Protein AF-0000000076599017 (afdb_homodimer)

Radius of gyration: 31.08 Å; Cα contacts (8 Å, |Δi|>4): 1379; chains: 2; bounding box: 68×97×93 Å

Foldseek 3Di:
DPQAFLQVLQVVLCVLLVHALQRLQVQQQVVQVVVVDVVGDNRHSVNSCCVTRVVDADDPSSLVSSQVVSCVSNVHGGASVSNRRPPCVVLPPVLPPDLLAADLALVVLLVSLLSLLVCVVVVNADDDLDDPVRLVRLLCCLQPRDADDQPPDVDDPVQQPLLVVLQVVLVVLVVVCQAFNLVVSLNVLSVCCNVPLSVVLPDDDRRLNNLSSLLSSLSSLQSNLRSCLQQSSRVSSSSSLSSSSNSCSNSVNLLSNLSSLQSVLVSCQLVPVLVSNLVSLVSSCVSQVPPAALLSNLSSLLSNLLSCLLVLNNPVSVVSLVVSVVSLVPGDVVPHDPVSNLRDPLNSLLSVLSSCLSNLNLVSNLVSLVVRLPPDHLQSNLLSLLSNLSSCVSVVNNVSNLVSNVSSLVSSVNHNGPSSVVSSQVSLVSCCVVPVPDPSSVVSVVVCCVSPVPDDHDRRD/DPQAFLQVLQVVLCVLLVHALQRLQVQQQVVQVVVVPVVGDNRHSVNSCCVTRVVDADDPSSLVSSQVVSCVSNVHGGASVSNRRPPVVVLPPVLPPDLLAADLALVVLLVSLLSLLVCVVVVNADDDLDDPVRLVRLLCCLQPRDADDQPPDVDDPVQQPLLVVLQVVLVVLVVVCQAFNLVVSLNVLSVCCNPPLSVVLPDDDRRLNNLSSLLSSLSSLQSNLRSCLQQSSRVSSSSSLSSSSNSCVNSVNLLSNLSSLQSVLVSCQLVPVLVSNLVSLVSSCVSQVPPAALLSNLSSLLSNLLSCLLVLNPPVSVVSLVVSVVSLVPGDVVPHDPVSNLRDPLNSLLSVLSSCLSNLNLVSNLVSLVVRLPPDHLQSNLLSLLSNLSSCVSVVNNVSNLVSNVSSLVSSVNHNGPSSVVSSQVSLVSCCVVPVPDPSSVVSVVVCCVSPVPDDHDRRD

Solvent-accessible surface area (backbone atoms only — not comparable to full-atom values): 46878 Å² total; per-residue (Å²): 126,84,79,60,59,60,13,54,40,38,48,50,53,28,59,74,43,70,47,49,49,54,52,50,20,51,50,38,32,52,50,26,54,73,69,61,43,86,74,51,61,86,54,44,39,67,56,46,47,31,33,25,45,71,51,46,76,70,53,69,72,53,40,52,37,50,21,50,56,48,12,66,61,58,74,40,88,46,48,63,59,56,44,45,54,87,81,48,66,46,81,54,68,77,48,60,84,51,31,65,36,55,46,94,44,60,68,56,23,53,52,40,50,51,46,51,46,53,29,54,76,69,67,50,80,68,79,57,61,68,67,72,88,30,50,66,54,36,52,52,48,64,74,68,56,77,61,74,86,73,68,81,50,86,67,69,80,86,48,51,42,58,33,50,51,49,42,54,51,45,51,49,50,49,55,47,27,62,59,30,21,16,50,63,42,38,64,59,51,43,49,46,42,63,68,44,48,51,55,58,69,70,50,91,60,57,49,64,40,43,28,44,39,28,38,34,48,19,52,48,26,40,51,48,11,49,16,24,40,28,42,60,38,32,29,60,11,51,24,26,27,35,25,19,36,39,26,11,47,61,32,69,33,44,63,58,31,20,51,34,30,33,49,51,11,51,50,27,34,75,72,66,39,29,68,58,5,34,52,26,10,50,47,16,45,64,60,20,71,91,70,54,47,34,55,57,47,22,54,29,32,47,42,27,20,41,15,30,11,68,69,62,38,57,67,62,18,50,53,35,47,51,51,22,52,58,36,41,72,66,45,54,79,91,74,51,64,76,88,56,67,75,66,44,72,40,48,50,26,45,52,46,16,51,25,26,40,58,59,70,35,26,70,61,12,40,54,26,30,68,70,19,43,71,89,49,56,49,41,60,30,19,54,43,25,40,52,35,12,46,17,26,44,75,64,71,33,58,68,58,14,52,51,30,39,51,51,17,58,64,45,34,67,62,48,30,37,43,49,57,50,47,54,52,50,53,43,49,52,52,45,37,72,76,35,57,82,40,67,67,49,53,52,49,51,53,48,48,41,67,78,37,70,83,60,85,73,86,73,70,126,126,83,79,60,58,60,13,54,40,38,50,50,50,28,58,72,43,69,45,48,47,55,53,49,19,51,50,39,31,50,50,26,53,73,66,61,42,86,75,52,60,87,54,45,38,67,55,46,46,31,32,26,43,70,52,47,76,71,54,69,72,53,39,54,38,52,19,50,56,48,12,65,61,58,75,40,91,47,45,64,61,56,43,47,54,87,82,51,63,46,83,53,65,78,48,61,84,50,31,66,37,56,45,93,44,61,68,56,22,53,51,39,51,51,47,51,45,53,29,54,76,70,67,51,77,68,80,57,62,67,67,72,88,31,50,66,54,37,53,51,47,63,71,69,56,76,62,75,84,74,66,81,49,85,71,67,81,86,48,51,42,57,32,50,52,51,43,53,52,46,52,50,50,50,54,47,27,64,59,29,21,16,52,64,44,38,64,59,51,44,50,46,41,64,68,46,49,52,54,57,69,70,49,91,59,56,50,64,41,42,27,44,37,28,37,32,50,18,51,47,25,40,51,48,11,51,15,25,41,28,43,61,37,34,32,60,12,52,24,26,26,35,25,20,36,39,27,11,47,62,32,68,34,44,63,59,32,21,51,34,30,34,49,50,12,52,52,29,36,74,73,65,39,29,69,59,4,33,51,26,10,51,47,18,47,65,60,19,70,90,70,54,47,35,55,58,46,22,53,28,34,49,43,27,19,41,14,29,10,70,68,62,37,55,68,63,18,50,54,35,47,51,52,22,51,58,35,40,71,66,44,53,80,90,74,49,64,78,89,54,67,75,66,45,72,41,49,50,27,44,52,48,16,50,27,26,40,58,58,70,35,27,71,61,12,40,52,26,30,68,71,17,42,72,90,48,56,50,43,60,30,20,54,43,25,40,52,35,12,48,18,27,43,74,64,71,33,58,67,60,14,51,51,29,39,51,50,17,60,64,45,34,67,61,47,30,36,43,51,59,49,46,54,52,48,54,43,50,51,51,46,36,74,76,36,57,84,40,68,67,50,54,51,48,51,52,50,51,42,67,77,36,69,83,60,85,73,86,76,69,126

Organism: Saccharopolyspora spinosa (NCBI:txid60894)

Structure (mmCIF, N/CA/C/O backbone):
data_AF-0000000076599017-model_v1
#
loop_
_entity.id
_entity.type
_entity.pdbx_description
1 polymer 'Transcriptional regulator'
#
loop_
_atom_site.group_PDB
_atom_site.id
_atom_site.type_symbol
_atom_site.label_atom_id
_atom_site.label_alt_id
_atom_site.label_comp_id
_atom_site.label_asym_id
_atom_site.label_entity_id
_atom_site.label_seq_id
_atom_site.pdbx_PDB_ins_code
_atom_site.Cartn_x
_atom_site.Cartn_y
_atom_site.Cartn_z
_atom_site.occupancy
_atom_site.B_iso_or_equiv
_atom_site.auth_seq_id
_atom_site.auth_comp_id
_atom_site.auth_asym_id
_atom_site.auth_atom_id
_atom_site.pdbx_PDB_model_num
ATOM 1 N N . MET A 1 1 ? 7.078 10.117 61.656 1 27.08 1 MET A N 1
ATOM 2 C CA . MET A 1 1 ? 7.625 9.055 60.812 1 27.08 1 MET A CA 1
ATOM 3 C C . MET A 1 1 ? 7.281 9.297 59.344 1 27.08 1 MET A C 1
ATOM 5 O O . MET A 1 1 ? 6.109 9.43 59 1 27.08 1 MET A O 1
ATOM 9 N N . ALA A 1 2 ? 8.133 9.984 58.625 1 41.62 2 ALA A N 1
ATOM 10 C CA . ALA A 1 2 ? 7.91 10.359 57.25 1 41.62 2 ALA A CA 1
ATOM 11 C C . ALA A 1 2 ? 7.387 9.18 56.438 1 41.62 2 ALA A C 1
ATOM 13 O O . ALA A 1 2 ? 7.961 8.086 56.469 1 41.62 2 ALA A O 1
ATOM 14 N N . GLU A 1 3 ? 6.098 8.953 56.219 1 47.66 3 GLU A N 1
ATOM 15 C CA . GLU A 1 3 ? 5.457 7.883 55.469 1 47.66 3 GLU A CA 1
ATOM 16 C C . GLU A 1 3 ? 6.195 7.613 54.156 1 47.66 3 GLU A C 1
ATOM 18 O O . GLU A 1 3 ? 6.406 8.523 53.375 1 47.66 3 GLU A O 1
ATOM 23 N N . THR A 1 4 ? 7.125 6.777 54.094 1 58.91 4 THR A N 1
ATOM 24 C CA . THR A 1 4 ? 8.016 6.355 53.031 1 58.91 4 THR A CA 1
ATOM 25 C C . THR A 1 4 ? 7.219 6.004 51.781 1 58.91 4 THR A C 1
ATOM 27 O O . THR A 1 4 ? 6.379 5.102 51.812 1 58.91 4 THR A O 1
ATOM 30 N N . VAL A 1 5 ? 6.961 6.973 50.938 1 67.25 5 VAL A N 1
ATOM 31 C CA . VAL A 1 5 ? 6.324 6.777 49.656 1 67.25 5 VAL A CA 1
ATOM 32 C C . VAL A 1 5 ? 7.27 6.012 48.719 1 67.25 5 VAL A C 1
ATOM 34 O O . VAL A 1 5 ? 8.352 6.5 48.375 1 67.25 5 VAL A O 1
ATOM 37 N N . LYS A 1 6 ? 7.02 4.727 48.531 1 75.12 6 LYS A N 1
ATOM 38 C CA . LYS A 1 6 ? 7.867 3.873 47.688 1 75.12 6 LYS A CA 1
ATOM 39 C C . LYS A 1 6 ? 7.625 4.133 46.219 1 75.12 6 LYS A C 1
ATOM 41 O O . LYS A 1 6 ? 8.508 3.91 45.375 1 75.12 6 LYS A O 1
ATOM 46 N N . ASN A 1 7 ? 6.488 4.555 45.844 1 81.38 7 ASN A N 1
ATOM 47 C CA . ASN A 1 7 ? 6.195 4.953 44.469 1 81.38 7 ASN A CA 1
ATOM 48 C C . ASN A 1 7 ? 5.766 6.418 44.406 1 81.38 7 ASN A C 1
ATOM 50 O O . ASN A 1 7 ? 4.578 6.715 44.281 1 81.38 7 ASN A O 1
ATOM 54 N N . PRO A 1 8 ? 6.715 7.246 44.531 1 82.19 8 PRO A N 1
ATOM 55 C CA . PRO A 1 8 ? 6.406 8.68 44.531 1 82.19 8 PRO A CA 1
ATOM 56 C C . PRO A 1 8 ? 5.832 9.156 43.188 1 82.19 8 PRO A C 1
ATOM 58 O O . PRO A 1 8 ? 5.117 10.164 43.156 1 82.19 8 PRO A O 1
ATOM 61 N N . HIS A 1 9 ? 6.102 8.438 42.219 1 84.81 9 HIS A N 1
ATOM 62 C CA . HIS A 1 9 ? 5.625 8.836 40.906 1 84.81 9 HIS A CA 1
ATOM 63 C C . HIS A 1 9 ? 4.109 8.695 40.781 1 84.81 9 HIS A C 1
ATOM 65 O O . HIS A 1 9 ? 3.428 9.625 40.344 1 84.81 9 HIS A O 1
ATOM 71 N N . LEU A 1 10 ? 3.652 7.648 41.219 1 88.56 10 LEU A N 1
ATOM 72 C CA . LEU A 1 10 ? 2.207 7.441 41.188 1 88.56 10 LEU A CA 1
ATOM 73 C C . LEU A 1 10 ? 1.502 8.43 42.125 1 88.56 10 LEU A C 1
ATOM 75 O O . LEU A 1 10 ? 0.464 8.992 41.781 1 88.56 10 LEU A O 1
ATOM 79 N N . LYS A 1 11 ? 2.084 8.641 43.219 1 86.31 11 LYS A N 1
ATOM 80 C CA . LYS A 1 11 ? 1.512 9.594 44.188 1 86.31 11 LYS A CA 1
ATOM 81 C C . LYS A 1 11 ? 1.454 11 43.594 1 86.31 11 LYS A C 1
ATOM 83 O O . LYS A 1 11 ? 0.442 11.695 43.719 1 86.31 11 LYS A O 1
ATOM 88 N N . ALA A 1 12 ? 2.477 11.352 42.875 1 84.31 12 ALA A N 1
ATOM 89 C CA . ALA A 1 12 ? 2.541 12.68 42.281 1 84.31 12 ALA A CA 1
ATOM 90 C C . ALA A 1 12 ? 1.496 12.828 41.156 1 84.31 12 ALA A C 1
ATOM 92 O O . ALA A 1 12 ? 0.856 13.875 41.031 1 84.31 12 ALA A O 1
ATOM 93 N N . LEU A 1 13 ? 1.334 11.82 40.438 1 87.12 13 LEU A N 1
ATOM 94 C CA . LEU A 1 13 ? 0.35 11.828 39.375 1 87.12 13 LEU A CA 1
ATOM 95 C C . LEU A 1 13 ? -1.065 11.93 39.938 1 87.12 13 LEU A C 1
ATOM 97 O O . LEU A 1 13 ? -1.889 12.688 39.406 1 87.12 13 LEU A O 1
ATOM 101 N N . MET A 1 14 ? -1.265 11.297 40.969 1 90.38 14 MET A N 1
ATOM 102 C CA . MET A 1 14 ? -2.582 11.312 41.594 1 90.38 14 MET A CA 1
ATOM 103 C C . MET A 1 14 ? -2.863 12.68 42.219 1 90.38 14 MET A C 1
ATOM 105 O O . MET A 1 14 ? -3.975 13.195 42.094 1 90.38 14 MET A O 1
ATOM 109 N N . ASP A 1 15 ? -1.845 13.219 42.75 1 85.88 15 ASP A N 1
ATOM 110 C CA . ASP A 1 15 ? -1.986 14.547 43.344 1 85.88 15 ASP A CA 1
ATOM 111 C C . ASP A 1 15 ? -2.264 15.594 42.25 1 85.88 15 ASP A C 1
ATOM 113 O O . ASP A 1 15 ? -3.125 16.453 42.438 1 85.88 15 ASP A O 1
ATOM 117 N N . ALA A 1 16 ? -1.574 15.43 41.188 1 84.88 16 ALA A N 1
ATOM 118 C CA . ALA A 1 16 ? -1.758 16.344 40.062 1 84.88 16 ALA A CA 1
ATOM 119 C C . ALA A 1 16 ? -3.158 16.219 39.469 1 84.88 16 ALA A C 1
ATOM 121 O O . ALA A 1 16 ? -3.748 17.219 39.031 1 84.88 16 ALA A O 1
ATOM 122 N N . ALA A 1 17 ? -3.67 15.086 39.5 1 86.31 17 ALA A N 1
ATOM 123 C CA . ALA A 1 17 ? -4.988 14.812 38.938 1 86.31 17 ALA A CA 1
ATOM 124 C C . ALA A 1 17 ? -6.09 15.086 39.969 1 86.31 17 ALA A C 1
ATOM 126 O O . ALA A 1 17 ? -7.277 14.984 39.656 1 86.31 17 ALA A O 1
ATOM 127 N N . GLY A 1 18 ? -5.664 15.391 41.188 1 88.56 18 GLY A N 1
ATOM 128 C CA . GLY A 1 18 ? -6.629 15.562 42.25 1 88.56 18 GLY A CA 1
ATOM 129 C C . GLY A 1 18 ? -7.406 14.297 42.562 1 88.56 18 GLY A C 1
ATOM 130 O O . GLY A 1 18 ? -8.594 14.352 42.875 1 88.56 18 GLY A O 1
ATOM 131 N N . MET A 1 19 ? -6.797 13.18 42.406 1 87.69 19 MET A N 1
ATOM 132 C CA . MET A 1 19 ? -7.48 11.898 42.562 1 87.69 19 MET A CA 1
ATOM 133 C C . MET A 1 19 ? -7.094 11.227 43.875 1 87.69 19 MET A C 1
ATOM 135 O O . MET A 1 19 ? -5.91 11.133 44.219 1 87.69 19 MET A O 1
ATOM 139 N N . SER A 1 20 ? -8.141 10.891 44.625 1 90.19 20 SER A N 1
ATOM 140 C CA . SER A 1 20 ? -7.91 10.117 45.844 1 90.19 20 SER A CA 1
ATOM 141 C C . SER A 1 20 ? -7.691 8.641 45.531 1 90.19 20 SER A C 1
ATOM 143 O O . SER A 1 20 ? -7.984 8.188 44.406 1 90.19 20 SER A O 1
ATOM 145 N N . SER A 1 21 ? -7.125 7.855 46.469 1 90.31 21 SER A N 1
ATOM 146 C CA . SER A 1 21 ? -6.938 6.418 46.312 1 90.31 21 SER A CA 1
ATOM 147 C C . SER A 1 21 ? -8.266 5.711 46.062 1 90.31 21 SER A C 1
ATOM 149 O O . SER A 1 21 ? -8.336 4.773 45.25 1 90.31 21 SER A O 1
ATOM 151 N N . LYS A 1 22 ? -9.234 6.172 46.688 1 89.19 22 LYS A N 1
ATOM 152 C CA . LYS A 1 22 ? -10.578 5.633 46.5 1 89.19 22 LYS A CA 1
ATOM 153 C C . LYS A 1 22 ? -11.102 5.957 45.094 1 89.19 22 LYS A C 1
ATOM 155 O O . LYS A 1 22 ? -11.688 5.098 44.438 1 89.19 22 LYS A O 1
ATOM 160 N N . GLY A 1 23 ? -10.875 7.141 44.719 1 90.81 23 GLY A N 1
ATOM 161 C CA . GLY A 1 23 ? -11.305 7.566 43.406 1 90.81 23 GLY A CA 1
ATOM 162 C C . GLY A 1 23 ? -10.633 6.809 42.281 1 90.81 23 GLY A C 1
ATOM 163 O O . GLY A 1 23 ? -11.281 6.391 41.312 1 90.81 23 GLY A O 1
ATOM 164 N N . LEU A 1 24 ? -9.367 6.672 42.375 1 92.56 24 LEU A N 1
ATOM 165 C CA . LEU A 1 24 ? -8.617 5.945 41.375 1 92.56 24 LEU A CA 1
ATOM 166 C C . LEU A 1 24 ? -9.094 4.5 41.281 1 92.56 24 LEU A C 1
ATOM 168 O O . LEU A 1 24 ? -9.336 3.988 40.188 1 92.56 24 LEU A O 1
ATOM 172 N N . ALA A 1 25 ? -9.25 3.881 42.344 1 92.25 25 ALA A N 1
ATOM 173 C CA . ALA A 1 25 ? -9.711 2.494 42.375 1 92.25 25 ALA A CA 1
ATOM 174 C C . ALA A 1 25 ? -11.086 2.35 41.719 1 92.25 25 ALA A C 1
ATOM 176 O O . ALA A 1 25 ? -11.32 1.421 40.938 1 92.25 25 ALA A O 1
ATOM 177 N N . ALA A 1 26 ? -11.906 3.252 42.062 1 89.62 26 ALA A N 1
ATOM 178 C CA . ALA A 1 26 ? -13.258 3.215 41.531 1 89.62 26 ALA A CA 1
ATOM 179 C C . ALA A 1 26 ? -13.25 3.371 40 1 89.62 26 ALA A C 1
ATOM 181 O O . ALA A 1 26 ? -13.969 2.668 39.312 1 89.62 26 ALA A O 1
ATOM 182 N N . GLN A 1 27 ? -12.422 4.246 39.594 1 91.12 27 GLN A N 1
ATOM 183 C CA . GLN A 1 27 ? -12.391 4.527 38.156 1 91.12 27 GLN A CA 1
ATOM 184 C C . GLN A 1 27 ? -11.734 3.383 37.375 1 91.12 27 GLN A C 1
ATOM 186 O O . GLN A 1 27 ? -12.148 3.061 36.281 1 91.12 27 GLN A O 1
ATOM 191 N N . ILE A 1 28 ? -10.75 2.77 37.938 1 89.19 28 ILE A N 1
ATOM 192 C CA . ILE A 1 28 ? -10.133 1.593 37.344 1 89.19 28 ILE A CA 1
ATOM 193 C C . ILE A 1 28 ? -11.164 0.481 37.188 1 89.19 28 ILE A C 1
ATOM 195 O O . ILE A 1 28 ? -11.289 -0.13 36.125 1 89.19 28 ILE A O 1
ATOM 199 N N . ARG A 1 29 ? -11.875 0.239 38.219 1 85.81 29 ARG A N 1
ATOM 200 C CA . ARG A 1 29 ? -12.914 -0.791 38.188 1 85.81 29 ARG A CA 1
ATOM 201 C C . ARG A 1 29 ? -13.984 -0.464 37.156 1 85.81 29 ARG A C 1
ATOM 203 O O . ARG A 1 29 ? -14.406 -1.339 36.375 1 85.81 29 ARG A O 1
ATOM 210 N N . ALA A 1 30 ? -14.367 0.765 37.125 1 85.19 30 ALA A N 1
ATOM 211 C CA . ALA A 1 30 ? -15.383 1.19 36.188 1 85.19 30 ALA A CA 1
ATOM 212 C C . ALA A 1 30 ? -14.906 0.996 34.75 1 85.19 30 ALA A C 1
ATOM 214 O O . ALA A 1 30 ? -15.656 0.526 33.875 1 85.19 30 ALA A O 1
ATOM 215 N N . LEU A 1 31 ? -13.68 1.358 34.531 1 82.88 31 LEU A N 1
ATOM 216 C CA . LEU A 1 31 ? -13.109 1.223 33.219 1 82.88 31 LEU A CA 1
ATOM 217 C C . LEU A 1 31 ? -12.984 -0.246 32.812 1 82.88 31 LEU A C 1
ATOM 219 O O . LEU A 1 31 ? -13.258 -0.61 31.672 1 82.88 31 LEU A O 1
ATOM 223 N N . SER A 1 32 ? -12.578 -1.05 33.688 1 81.19 32 SER A N 1
ATOM 224 C CA . SER A 1 32 ? -12.469 -2.488 33.469 1 81.19 32 SER A CA 1
ATOM 225 C C . SER A 1 32 ? -13.828 -3.102 33.156 1 81.19 32 SER A C 1
ATOM 227 O O . SER A 1 32 ? -13.93 -3.959 32.281 1 81.19 32 SER A O 1
ATOM 229 N N . ILE A 1 33 ? -14.75 -2.715 33.812 1 80.06 33 ILE A N 1
ATOM 230 C CA . ILE A 1 33 ? -16.109 -3.191 33.594 1 80.06 33 ILE A CA 1
ATOM 231 C C . ILE A 1 33 ? -16.594 -2.717 32.219 1 80.06 33 ILE A C 1
ATOM 233 O O . ILE A 1 33 ? -17.188 -3.49 31.469 1 80.06 33 ILE A O 1
ATOM 237 N N . ARG A 1 34 ? -16.266 -1.511 31.875 1 78.94 34 ARG A N 1
ATOM 238 C CA . ARG A 1 34 ? -16.672 -0.944 30.594 1 78.94 34 ARG A CA 1
ATOM 239 C C . ARG A 1 34 ? -15.992 -1.67 29.438 1 78.94 34 ARG A C 1
ATOM 241 O O . ARG A 1 34 ? -16.578 -1.815 28.359 1 78.94 34 ARG A O 1
ATOM 248 N N . ARG A 1 35 ? -14.812 -2.125 29.703 1 73.44 35 ARG A N 1
ATOM 249 C CA . ARG A 1 35 ? -14.047 -2.828 28.688 1 73.44 35 ARG A CA 1
ATOM 250 C C . ARG A 1 35 ? -14.336 -4.324 28.719 1 73.44 35 ARG A C 1
ATOM 252 O O . ARG A 1 35 ? -13.672 -5.105 28.031 1 73.44 35 ARG A O 1
ATOM 259 N N . ARG A 1 36 ? -15.242 -4.777 29.625 1 72.19 36 ARG A N 1
ATOM 260 C CA . ARG A 1 36 ? -15.719 -6.148 29.797 1 72.19 36 ARG A CA 1
ATOM 261 C C . ARG A 1 36 ? -14.547 -7.105 30.016 1 72.19 36 ARG A C 1
ATOM 263 O O . ARG A 1 36 ? -14.5 -8.18 29.422 1 72.19 36 ARG A O 1
ATOM 270 N N . ASP A 1 37 ? -13.602 -6.609 30.766 1 68.06 37 ASP A N 1
ATOM 271 C CA . ASP A 1 37 ? -12.531 -7.496 31.203 1 68.06 37 ASP A CA 1
ATOM 272 C C . ASP A 1 37 ? -13.086 -8.688 31.969 1 68.06 37 ASP A C 1
ATOM 274 O O . ASP A 1 37 ? -14.016 -8.531 32.781 1 68.06 37 ASP A O 1
ATOM 278 N N . ASP A 1 38 ? -12.711 -9.93 31.641 1 73.12 38 ASP A N 1
ATOM 279 C CA . ASP A 1 38 ? -13.102 -11.125 32.375 1 73.12 38 ASP A CA 1
ATOM 280 C C . ASP A 1 38 ? -11.875 -11.891 32.875 1 73.12 38 ASP A C 1
ATOM 282 O O . ASP A 1 38 ? -11.133 -12.461 32.062 1 73.12 38 ASP A O 1
ATOM 286 N N . PRO A 1 39 ? -11.742 -11.828 34.125 1 75.25 39 PRO A N 1
ATOM 287 C CA . PRO A 1 39 ? -12.422 -11.156 35.219 1 75.25 39 PRO A CA 1
ATOM 288 C C . PRO A 1 39 ? -12.102 -9.664 35.312 1 75.25 39 PRO A C 1
ATOM 290 O O . PRO A 1 39 ? -11.047 -9.234 34.812 1 75.25 39 PRO A O 1
ATOM 293 N N . PRO A 1 40 ? -12.922 -8.93 35.812 1 79.88 40 PRO A N 1
ATOM 294 C CA . PRO A 1 40 ? -12.648 -7.5 35.969 1 79.88 40 PRO A CA 1
ATOM 295 C C . PRO A 1 40 ? -11.508 -7.227 36.938 1 79.88 40 PRO A C 1
ATOM 297 O O . PRO A 1 40 ? -11.25 -8.031 37.844 1 79.88 40 PRO A O 1
ATOM 300 N N . VAL A 1 41 ? -10.805 -6.168 36.719 1 81.12 41 VAL A N 1
ATOM 301 C CA . VAL A 1 41 ? -9.734 -5.781 37.625 1 81.12 41 VAL A CA 1
ATOM 302 C C . VAL A 1 41 ? -10.328 -5.414 39 1 81.12 41 VAL A C 1
ATOM 304 O O . VAL A 1 41 ? -11.258 -4.602 39.062 1 81.12 41 VAL A O 1
ATOM 307 N N . ARG A 1 42 ? -9.922 -6.137 40 1 80.06 42 ARG A N 1
ATOM 308 C CA . ARG A 1 42 ? -10.422 -5.914 41.344 1 80.06 42 ARG A CA 1
ATOM 309 C C . ARG A 1 42 ? -9.461 -5.047 42.156 1 80.06 42 ARG A C 1
ATOM 311 O O . ARG A 1 42 ? -8.586 -5.57 42.844 1 80.06 42 ARG A O 1
ATOM 318 N N . THR A 1 43 ? -9.445 -3.754 41.875 1 84.94 43 THR A N 1
ATOM 319 C CA . THR A 1 43 ? -8.594 -2.828 42.594 1 84.94 43 THR A CA 1
ATOM 320 C C . THR A 1 43 ? -9.406 -2.055 43.625 1 84.94 43 THR A C 1
ATOM 322 O O . THR A 1 43 ? -10.508 -1.57 43.344 1 84.94 43 THR A O 1
ATOM 325 N N . ASP A 1 44 ? -9.031 -2.043 44.906 1 86.88 44 ASP A N 1
ATOM 326 C CA . ASP A 1 44 ? -9.648 -1.228 45.969 1 86.88 44 ASP A CA 1
ATOM 327 C C . ASP A 1 44 ? -8.68 -0.165 46.469 1 86.88 44 ASP A C 1
ATOM 329 O O . ASP A 1 44 ? -7.527 -0.112 46.031 1 86.88 44 ASP A O 1
ATOM 333 N N . HIS A 1 45 ? -9.258 0.735 47.312 1 89.44 45 HIS A N 1
ATOM 334 C CA . HIS A 1 45 ? -8.469 1.857 47.812 1 89.44 45 HIS A CA 1
ATOM 335 C C . HIS A 1 45 ? -7.234 1.374 48.562 1 89.44 45 HIS A C 1
ATOM 337 O O . HIS A 1 45 ? -6.164 1.984 48.469 1 89.44 45 HIS A O 1
ATOM 343 N N . ALA A 1 46 ? -7.293 0.245 49.219 1 86.75 46 ALA A N 1
ATOM 344 C CA . ALA A 1 46 ? -6.164 -0.296 49.969 1 86.75 46 ALA A CA 1
ATOM 345 C C . ALA A 1 46 ? -5.035 -0.719 49.031 1 86.75 46 ALA A C 1
ATOM 347 O O . ALA A 1 46 ? -3.857 -0.512 49.312 1 86.75 46 ALA A O 1
ATOM 348 N N . ARG A 1 47 ? -5.398 -1.312 47.875 1 88.12 47 ARG A N 1
ATOM 349 C CA . ARG A 1 47 ? -4.406 -1.738 46.906 1 88.12 47 ARG A CA 1
ATOM 350 C C . ARG A 1 47 ? -3.656 -0.543 46.312 1 88.12 47 ARG A C 1
ATOM 352 O O . ARG A 1 47 ? -2.441 -0.603 46.125 1 88.12 47 ARG A O 1
ATOM 359 N N . VAL A 1 48 ? -4.355 0.541 46.094 1 91.25 48 VAL A N 1
ATOM 360 C CA . VAL A 1 48 ? -3.727 1.752 45.594 1 91.25 48 VAL A CA 1
ATOM 361 C C . VAL A 1 48 ? -2.744 2.303 46.625 1 91.25 48 VAL A C 1
ATOM 363 O O . VAL A 1 48 ? -1.622 2.684 46.281 1 91.25 48 VAL A O 1
ATOM 366 N N . LEU A 1 49 ? -3.127 2.271 47.844 1 86.56 49 LEU A N 1
ATOM 367 C CA . LEU A 1 49 ? -2.25 2.754 48.906 1 86.56 49 LEU A CA 1
ATOM 368 C C . LEU A 1 49 ? -0.997 1.89 49 1 86.56 49 LEU A C 1
ATOM 370 O O . LEU A 1 49 ? 0.095 2.4 49.25 1 86.56 49 LEU A O 1
ATOM 374 N N . ARG A 1 50 ? -1.148 0.646 48.688 1 87.56 50 ARG A N 1
ATOM 375 C CA . ARG A 1 50 ? 0.001 -0.252 48.75 1 87.56 50 ARG A CA 1
ATOM 376 C C . ARG A 1 50 ? 0.958 0.016 47.594 1 87.56 50 ARG A C 1
ATOM 378 O O . ARG A 1 50 ? 2.176 -0.1 47.75 1 87.56 50 ARG A O 1
ATOM 385 N N . TRP A 1 51 ? 0.336 0.323 46.406 1 88.38 51 TRP A N 1
ATOM 386 C CA . TRP A 1 51 ? 1.206 0.674 45.281 1 88.38 51 TRP A CA 1
ATOM 387 C C . TRP A 1 51 ? 2.072 1.882 45.625 1 88.38 51 TRP A C 1
ATOM 389 O O . TRP A 1 51 ? 3.254 1.926 45.281 1 88.38 51 TRP A O 1
ATOM 399 N N . ILE A 1 52 ? 1.538 2.793 46.375 1 86.5 52 ILE A N 1
ATOM 400 C CA . ILE A 1 52 ? 2.191 4.062 46.656 1 86.5 52 ILE A CA 1
ATOM 401 C C . ILE A 1 52 ? 3.104 3.893 47.875 1 86.5 52 ILE A C 1
ATOM 403 O O . ILE A 1 52 ? 4.242 4.363 47.875 1 86.5 52 ILE A O 1
ATOM 407 N N . GLY A 1 53 ? 2.633 3.262 48.812 1 83.94 53 GLY A N 1
ATOM 408 C CA . GLY A 1 53 ? 3.309 3.256 50.125 1 83.94 53 GLY A CA 1
ATOM 409 C C . GLY A 1 53 ? 4.254 2.082 50.281 1 83.94 53 GLY A C 1
ATOM 410 O O . GLY A 1 53 ? 5.277 2.197 50.969 1 83.94 53 GLY A O 1
ATOM 411 N N . ASN A 1 54 ? 3.855 0.86 49.844 1 78.44 54 ASN A N 1
ATOM 412 C CA . ASN A 1 54 ? 4.609 -0.342 50.188 1 78.44 54 ASN A CA 1
ATOM 413 C C . ASN A 1 54 ? 5.336 -0.912 48.969 1 78.44 54 ASN A C 1
ATOM 415 O O . ASN A 1 54 ? 5.902 -2.004 49.031 1 78.44 54 ASN A O 1
ATOM 419 N N . GLY A 1 55 ? 5.191 -0.247 47.844 1 75.25 55 GLY A N 1
ATOM 420 C CA . GLY A 1 55 ? 5.91 -0.698 46.656 1 75.25 55 GLY A CA 1
ATOM 421 C C . GLY A 1 55 ? 5.277 -1.911 46 1 75.25 55 GLY A C 1
ATOM 422 O O . GLY A 1 55 ? 5.941 -2.639 45.25 1 75.25 55 GLY A O 1
ATOM 423 N N . ALA A 1 56 ? 4.098 -2.201 46.344 1 81.5 56 ALA A N 1
ATOM 424 C CA . ALA A 1 56 ? 3.404 -3.295 45.688 1 81.5 56 ALA A CA 1
ATOM 425 C C . ALA A 1 56 ? 3.311 -3.039 44.188 1 81.5 56 ALA A C 1
ATOM 427 O O . ALA A 1 56 ? 3.199 -1.89 43.75 1 81.5 56 ALA A O 1
ATOM 428 N N . LEU A 1 57 ? 3.412 -4.09 43.438 1 80.25 57 LEU A N 1
ATOM 429 C CA . LEU A 1 57 ? 3.387 -3.977 41.969 1 80.25 57 LEU A CA 1
ATOM 430 C C . LEU A 1 57 ? 1.986 -4.246 41.438 1 80.25 57 LEU A C 1
ATOM 432 O O . LEU A 1 57 ? 1.288 -5.137 41.938 1 80.25 57 LEU A O 1
ATOM 436 N N . ALA A 1 58 ? 1.578 -3.277 40.594 1 81.88 58 ALA A N 1
ATOM 437 C CA . ALA A 1 58 ? 0.352 -3.535 39.844 1 81.88 58 ALA A CA 1
ATOM 438 C C . ALA A 1 58 ? 0.635 -4.379 38.594 1 81.88 58 ALA A C 1
ATOM 440 O O . ALA A 1 58 ? 1.684 -4.234 37.969 1 81.88 58 ALA A O 1
ATOM 441 N N . GLU A 1 59 ? -0.24 -5.305 38.312 1 78.69 59 GLU A N 1
ATOM 442 C CA . GLU A 1 59 ? -0.162 -6.047 37.062 1 78.69 59 GLU A CA 1
ATOM 443 C C . GLU A 1 59 ? -0.215 -5.105 35.844 1 78.69 59 GLU A C 1
ATOM 445 O O . GLU A 1 59 ? -0.785 -4.016 35.938 1 78.69 59 GLU A O 1
ATOM 450 N N . VAL A 1 60 ? 0.383 -5.559 34.844 1 72.75 60 VAL A N 1
ATOM 451 C CA . VAL A 1 60 ? 0.508 -4.73 33.625 1 72.75 60 VAL A CA 1
ATOM 452 C C . VAL A 1 60 ? -0.877 -4.293 33.156 1 72.75 60 VAL A C 1
ATOM 454 O O . VAL A 1 60 ? -1.075 -3.135 32.781 1 72.75 60 VAL A O 1
ATOM 457 N N . ARG A 1 61 ? -1.748 -5.125 33.25 1 76.5 61 ARG A N 1
ATOM 458 C CA . ARG A 1 61 ? -3.123 -4.805 32.906 1 76.5 61 ARG A CA 1
ATOM 459 C C . ARG A 1 61 ? -3.67 -3.67 33.75 1 76.5 61 ARG A C 1
ATOM 461 O O . ARG A 1 61 ? -4.312 -2.75 33.25 1 76.5 61 ARG A O 1
ATOM 468 N N . THR A 1 62 ? -3.402 -3.715 35 1 83.5 62 THR A N 1
ATOM 469 C CA . THR A 1 62 ? -3.861 -2.701 35.938 1 83.5 62 THR A CA 1
ATOM 470 C C . THR A 1 62 ? -3.113 -1.388 35.75 1 83.5 62 THR A C 1
ATOM 472 O O . THR A 1 62 ? -3.707 -0.31 35.812 1 83.5 62 THR A O 1
ATOM 475 N N . GLN A 1 63 ? -1.896 -1.548 35.344 1 82.62 63 GLN A N 1
ATOM 476 C CA . GLN A 1 63 ? -1.105 -0.351 35.062 1 82.62 63 GLN A CA 1
ATOM 477 C C . GLN A 1 63 ? -1.667 0.423 33.875 1 82.62 63 GLN A C 1
ATOM 479 O O . GLN A 1 63 ? -1.716 1.654 33.906 1 82.62 63 GLN A O 1
ATOM 484 N N . LYS A 1 64 ? -2.117 -0.263 32.969 1 79 64 LYS A N 1
ATOM 485 C CA . LYS A 1 64 ? -2.723 0.364 31.781 1 79 64 LYS A CA 1
ATOM 486 C C . LYS A 1 64 ? -3.992 1.122 32.156 1 79 64 LYS A C 1
ATOM 488 O O . LYS A 1 64 ? -4.23 2.229 31.672 1 79 64 LYS A O 1
ATOM 493 N N . TYR A 1 65 ? -4.73 0.588 33.031 1 86.31 65 TYR A N 1
ATOM 494 C CA . TYR A 1 65 ? -5.938 1.262 33.5 1 86.31 65 TYR A CA 1
ATOM 495 C C . TYR A 1 65 ? -5.59 2.488 34.344 1 86.31 65 TYR A C 1
ATOM 497 O O . TYR A 1 65 ? -6.238 3.531 34.219 1 86.31 65 TYR A O 1
ATOM 505 N N . ILE A 1 66 ? -4.535 2.326 35.125 1 87.5 66 ILE A N 1
ATOM 506 C CA . ILE A 1 66 ? -4.078 3.465 35.906 1 87.5 66 ILE A CA 1
ATOM 507 C C . ILE A 1 66 ? -3.691 4.613 34.969 1 87.5 66 ILE A C 1
ATOM 509 O O . ILE A 1 66 ? -4.137 5.75 35.156 1 87.5 66 ILE A O 1
ATOM 513 N N . AL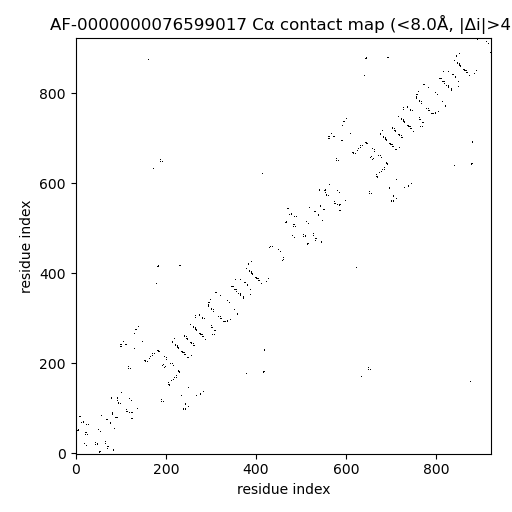A A 1 67 ? -2.982 4.238 34.031 1 84.75 67 ALA A N 1
ATOM 514 C CA . ALA A 1 67 ? -2.506 5.246 33.094 1 84.75 67 ALA A CA 1
ATOM 515 C C . ALA A 1 67 ? -3.668 5.895 32.344 1 84.75 67 ALA A C 1
ATOM 517 O O . ALA A 1 67 ? -3.693 7.113 32.156 1 84.75 67 ALA A O 1
ATOM 518 N N . GLU A 1 68 ? -4.574 5.164 31.984 1 84.75 68 GLU A N 1
ATOM 519 C CA . GLU A 1 68 ? -5.734 5.664 31.25 1 84.75 68 GLU A CA 1
ATOM 520 C C . GLU A 1 68 ? -6.586 6.578 32.125 1 84.75 68 GLU A C 1
ATOM 522 O O . GLU A 1 68 ? -7.02 7.645 31.672 1 84.75 68 GLU A O 1
ATOM 527 N N . VAL A 1 69 ? -6.848 6.23 33.312 1 88.38 69 VAL A N 1
ATOM 528 C CA . VAL A 1 69 ? -7.652 7.023 34.25 1 88.38 69 VAL A CA 1
ATOM 529 C C . VAL A 1 69 ? -6.953 8.352 34.531 1 88.38 69 VAL A C 1
ATOM 531 O O . VAL A 1 69 ? -7.582 9.414 34.469 1 88.38 69 VAL A O 1
ATOM 534 N N . LEU A 1 70 ? -5.723 8.203 34.656 1 87 70 LEU A N 1
ATOM 535 C CA . LEU A 1 70 ? -4.98 9.414 35 1 87 70 LEU A CA 1
ATOM 536 C C . LEU A 1 70 ? -4.793 10.297 33.781 1 87 70 LEU A C 1
ATOM 538 O O . LEU A 1 70 ? -4.793 11.523 33.875 1 87 70 LEU A O 1
ATOM 542 N N . SER A 1 71 ? -4.684 9.719 32.656 1 80.62 71 SER A N 1
ATOM 543 C CA . SER A 1 71 ? -4.625 10.484 31.406 1 80.62 71 SER A CA 1
ATOM 544 C C . SER A 1 71 ? -5.891 11.305 31.203 1 80.62 71 SER A C 1
ATOM 546 O O . SER A 1 71 ? -5.824 12.477 30.844 1 80.62 71 SER A O 1
ATOM 548 N N . ALA A 1 72 ? -6.953 10.711 31.438 1 80.81 72 ALA A N 1
ATOM 549 C CA . ALA A 1 72 ? -8.25 11.367 31.281 1 80.81 72 ALA A CA 1
ATOM 550 C C . ALA A 1 72 ? -8.383 12.539 32.25 1 80.81 72 ALA A C 1
ATOM 552 O O . ALA A 1 72 ? -8.883 13.602 31.891 1 80.81 72 ALA A O 1
ATOM 553 N N . ARG A 1 73 ? -7.945 12.375 33.406 1 81.81 73 ARG A N 1
ATOM 554 C CA . ARG A 1 73 ? -8.125 13.391 34.438 1 81.81 73 ARG A CA 1
ATOM 555 C C . ARG A 1 73 ? -7.117 14.523 34.281 1 81.81 73 ARG A C 1
ATOM 557 O O . ARG A 1 73 ? -7.426 15.68 34.562 1 81.81 73 ARG A O 1
ATOM 564 N N . LEU A 1 74 ? -6.027 14.133 33.812 1 80.25 74 LEU A N 1
ATOM 565 C CA . LEU A 1 74 ? -4.961 15.125 33.719 1 80.25 74 LEU A CA 1
ATOM 566 C C . LEU A 1 74 ? -5.016 15.836 32.375 1 80.25 74 LEU A C 1
ATOM 568 O O . LEU A 1 74 ? -4.367 16.875 32.188 1 80.25 74 LEU A O 1
ATOM 572 N N . GLY A 1 75 ? -5.84 15.273 31.422 1 69.56 75 GLY A N 1
ATOM 573 C CA . GLY A 1 75 ? -5.953 15.859 30.094 1 69.56 75 GLY A CA 1
ATOM 574 C C . GLY A 1 75 ? -4.715 15.656 29.25 1 69.56 75 GLY A C 1
ATOM 575 O O . GLY A 1 75 ? -4.453 16.438 28.328 1 69.56 75 GLY A O 1
ATOM 576 N N . ARG A 1 76 ? -3.918 14.789 29.766 1 67.62 76 ARG A N 1
ATOM 577 C CA . ARG A 1 76 ? -2.711 14.422 29.031 1 67.62 76 ARG A CA 1
ATOM 578 C C . ARG A 1 76 ? -2.471 12.914 29.094 1 67.62 76 ARG A C 1
ATOM 580 O O . ARG A 1 76 ? -2.975 12.242 30 1 67.62 76 ARG A O 1
ATOM 587 N N . HIS A 1 77 ? -1.759 12.508 28.125 1 73.69 77 HIS A N 1
ATOM 588 C CA . HIS A 1 77 ? -1.438 11.086 28.125 1 73.69 77 HIS A CA 1
ATOM 589 C C . HIS A 1 77 ? -0.412 10.758 29.203 1 73.69 77 HIS A C 1
ATOM 591 O O . HIS A 1 77 ? 0.67 11.352 29.234 1 73.69 77 HIS A O 1
ATOM 597 N N . VAL A 1 78 ? -0.775 9.844 30.141 1 77 78 VAL A N 1
ATOM 598 C CA . VAL A 1 78 ? 0.119 9.32 31.172 1 77 78 VAL A CA 1
ATOM 599 C C . VAL A 1 78 ? 0.71 7.988 30.719 1 77 78 VAL A C 1
ATOM 601 O O . VAL A 1 78 ? -0.025 7.035 30.469 1 77 78 VAL A O 1
ATOM 604 N N . ARG A 1 79 ? 1.974 7.906 30.625 1 71.62 79 ARG A N 1
ATOM 605 C CA . ARG A 1 79 ? 2.682 6.699 30.234 1 71.62 79 ARG A CA 1
ATOM 606 C C . ARG A 1 79 ? 2.812 5.723 31.391 1 71.62 79 ARG A C 1
ATOM 608 O O . ARG A 1 79 ? 2.795 6.133 32.562 1 71.62 79 ARG A O 1
ATOM 615 N N . LEU A 1 80 ? 3.031 4.406 30.969 1 74.38 80 LEU A N 1
ATOM 616 C CA . LEU A 1 80 ? 3.172 3.385 32 1 74.38 80 LEU A CA 1
ATOM 617 C C . LEU A 1 80 ? 4.426 3.625 32.844 1 74.38 80 LEU A C 1
ATOM 619 O O . LEU A 1 80 ? 4.426 3.4 34.031 1 74.38 80 LEU A O 1
ATOM 623 N N . ASP A 1 81 ? 5.414 4.148 32.156 1 70.19 81 ASP A N 1
ATOM 624 C CA . ASP A 1 81 ? 6.668 4.344 32.875 1 70.19 81 ASP A CA 1
ATOM 625 C C . ASP A 1 81 ? 6.551 5.5 33.875 1 70.19 81 ASP A C 1
ATOM 627 O O . ASP A 1 81 ? 7.348 5.605 34.812 1 70.19 81 ASP A O 1
ATOM 631 N N . GLU A 1 82 ? 5.574 6.297 33.656 1 76.88 82 GLU A N 1
ATOM 632 C CA . GLU A 1 82 ? 5.34 7.406 34.562 1 76.88 82 GLU A CA 1
ATOM 633 C C . GLU A 1 82 ? 4.695 6.93 35.844 1 76.88 82 GLU A C 1
ATOM 635 O O . GLU A 1 82 ? 4.699 7.645 36.844 1 76.88 82 GLU A O 1
ATOM 640 N N . LEU A 1 83 ? 4.266 5.789 35.812 1 82.44 83 LEU A N 1
ATOM 641 C CA . LEU A 1 83 ? 3.48 5.312 36.938 1 82.44 83 LEU A CA 1
ATOM 642 C C . LEU A 1 83 ? 4.383 4.902 38.094 1 82.44 83 LEU A C 1
ATOM 644 O O . LEU A 1 83 ? 3.926 4.777 39.25 1 82.44 83 LEU A O 1
ATOM 648 N N . GLY A 1 84 ? 5.707 4.676 37.812 1 73.31 84 GLY A N 1
ATOM 649 C CA . GLY A 1 84 ? 6.664 4.418 38.875 1 73.31 84 GLY A CA 1
ATOM 650 C C . GLY A 1 84 ? 6.738 2.953 39.281 1 73.31 84 GLY A C 1
ATOM 651 O O . GLY A 1 84 ? 7.336 2.609 40.281 1 73.31 84 GLY A O 1
ATOM 652 N N . PHE A 1 85 ? 5.961 2.049 38.688 1 74.56 85 PHE A N 1
ATOM 653 C CA . PHE A 1 85 ? 6.102 0.623 38.938 1 74.56 85 PHE A CA 1
ATOM 654 C C . PHE A 1 85 ? 7.383 0.079 38.312 1 74.56 85 PHE A C 1
ATOM 656 O O . PHE A 1 85 ? 7.762 0.487 37.219 1 74.56 85 PHE A O 1
ATOM 663 N N . PRO A 1 86 ? 8.164 -0.777 39.125 1 60.12 86 PRO A N 1
ATOM 664 C CA . PRO A 1 86 ? 9.359 -1.406 38.531 1 60.12 86 PRO A CA 1
ATOM 665 C C . PRO A 1 86 ? 9.031 -2.354 37.375 1 60.12 86 PRO A C 1
ATOM 667 O O . PRO A 1 86 ? 7.969 -2.975 37.375 1 60.12 86 PRO A O 1
ATOM 670 N N . GLY A 1 87 ? 10.016 -2.49 36.25 1 50.38 87 GLY A N 1
ATOM 671 C CA . GLY A 1 87 ? 9.938 -3.428 35.125 1 50.38 87 GLY A CA 1
ATOM 672 C C . GLY A 1 87 ? 9.148 -2.889 33.938 1 50.38 87 GLY A C 1
ATOM 673 O O . GLY A 1 87 ? 9.062 -3.541 32.906 1 50.38 87 GLY A O 1
ATOM 674 N N . THR A 1 88 ? 8.297 -2.107 34.375 1 42.09 88 THR A N 1
ATOM 675 C CA . THR A 1 88 ? 7.633 -1.55 33.188 1 42.09 88 THR A CA 1
ATOM 676 C C . THR A 1 88 ? 8.625 -0.774 32.344 1 42.09 88 THR A C 1
ATOM 678 O O . THR A 1 88 ? 8.688 0.456 32.406 1 42.09 88 THR A O 1
ATOM 681 N N . SER A 1 89 ? 9.867 -1.178 32.406 1 36.59 89 SER A N 1
ATOM 682 C CA . SER A 1 89 ? 10.734 -0.53 31.438 1 36.59 89 SER A CA 1
ATOM 683 C C . SER A 1 89 ? 10.062 -0.438 30.078 1 36.59 89 SER A C 1
ATOM 685 O O . SER A 1 89 ? 9.789 -1.459 29.438 1 36.59 89 SER A O 1
ATOM 687 N N . SER A 1 90 ? 9.188 0.34 30.047 1 37.84 90 SER A N 1
ATOM 688 C CA . SER A 1 90 ? 8.727 0.556 28.672 1 37.84 90 SER A CA 1
ATOM 689 C C . SER A 1 90 ? 9.898 0.619 27.703 1 37.84 90 SER A C 1
ATOM 691 O O . SER A 1 90 ? 10.914 1.26 27.984 1 37.84 90 SER A O 1
ATOM 693 N N . PRO A 1 91 ? 10.125 -0.282 26.922 1 39.41 91 PRO A N 1
ATOM 694 C CA . PRO A 1 91 ? 11.133 0.004 25.906 1 39.41 91 PRO A CA 1
ATOM 695 C C . PRO A 1 91 ? 11.25 1.494 25.594 1 39.41 91 PRO A C 1
ATOM 697 O O . PRO A 1 91 ? 12.094 1.896 24.781 1 39.41 91 PRO A O 1
ATOM 700 N N . SER A 1 92 ? 10.469 2.361 26.109 1 39.88 92 SER A N 1
ATOM 701 C CA . SER A 1 92 ? 10.273 3.768 25.781 1 39.88 92 SER A CA 1
ATOM 702 C C . SER A 1 92 ? 11.406 4.629 26.328 1 39.88 92 SER A C 1
ATOM 704 O O . SER A 1 92 ? 11.688 5.707 25.797 1 39.88 92 SER A O 1
ATOM 706 N N . SER A 1 93 ? 11.938 4.344 27.516 1 39.91 93 SER A N 1
ATOM 707 C CA . SER A 1 93 ? 12.828 5.328 28.125 1 39.91 93 SER A CA 1
ATOM 708 C C . SER A 1 93 ? 14.062 5.562 27.266 1 39.91 93 SER A C 1
ATOM 710 O O . SER A 1 93 ? 14.578 6.684 27.203 1 39.91 93 SER A O 1
ATOM 712 N N . ASP A 1 94 ? 14.617 4.523 26.859 1 40.47 94 ASP A N 1
ATOM 713 C CA . ASP A 1 94 ? 15.867 4.703 26.141 1 40.47 94 ASP A CA 1
ATOM 714 C C . ASP A 1 94 ? 15.633 5.328 24.766 1 40.47 94 ASP A C 1
ATOM 716 O O . ASP A 1 94 ? 16.578 5.645 24.047 1 40.47 94 ASP A O 1
ATOM 720 N N . LEU A 1 95 ? 14.453 5.176 24.25 1 48.41 95 LEU A N 1
ATOM 721 C CA . LEU A 1 95 ? 14.148 5.797 22.953 1 48.41 95 LEU A CA 1
ATOM 722 C C . LEU A 1 95 ? 14.297 7.312 23.031 1 48.41 95 LEU A C 1
ATOM 724 O O . LEU A 1 95 ? 14.656 7.957 22.047 1 48.41 95 LEU A O 1
ATOM 728 N N . ASP A 1 96 ? 13.898 8.047 24.281 1 49.81 96 ASP A N 1
ATOM 729 C CA . ASP A 1 96 ? 13.648 9.484 24.375 1 49.81 96 ASP A CA 1
ATOM 730 C C . ASP A 1 96 ? 14.914 10.281 24.062 1 49.81 96 ASP A C 1
ATOM 732 O O . ASP A 1 96 ? 14.867 11.266 23.312 1 49.81 96 ASP A O 1
ATOM 736 N N . ILE A 1 97 ? 16.031 9.891 24.75 1 47.94 97 ILE A N 1
ATOM 737 C CA . ILE A 1 97 ? 17.047 10.922 24.812 1 47.94 97 ILE A CA 1
ATOM 738 C C . ILE A 1 97 ? 17.812 10.984 23.5 1 47.94 97 ILE A C 1
ATOM 740 O O . ILE A 1 97 ? 18.297 12.047 23.109 1 47.94 97 ILE A O 1
ATOM 744 N N . GLY A 1 98 ? 17.375 10.148 22.547 1 63.09 98 GLY A N 1
ATOM 745 C CA . GLY A 1 98 ? 18.344 10.234 21.453 1 63.09 98 GLY A CA 1
ATOM 746 C C . GLY A 1 98 ? 17.688 10.281 20.094 1 63.09 98 GLY A C 1
ATOM 747 O O . GLY A 1 98 ? 18.312 10.695 19.109 1 63.09 98 GLY A O 1
ATOM 748 N N . ALA A 1 99 ? 16.359 10.227 20.094 1 75.19 99 ALA A N 1
ATOM 749 C CA . ALA A 1 99 ? 15.805 10.078 18.75 1 75.19 99 ALA A CA 1
ATOM 750 C C . ALA A 1 99 ? 15.492 11.438 18.141 1 75.19 99 ALA A C 1
ATOM 752 O O . ALA A 1 99 ? 15.32 11.547 16.922 1 75.19 99 ALA A O 1
ATOM 753 N N . ASP A 1 100 ? 15.508 12.5 18.969 1 81.88 100 ASP A N 1
ATOM 754 C CA . ASP A 1 100 ? 15.219 13.844 18.469 1 81.88 100 ASP A CA 1
ATOM 755 C C . ASP A 1 100 ? 16.484 14.508 17.938 1 81.88 100 ASP A C 1
ATOM 757 O O . ASP A 1 100 ? 16.422 15.594 17.359 1 81.88 100 ASP A O 1
ATOM 761 N N . ARG A 1 101 ? 17.516 13.82 18.141 1 79.69 101 ARG A N 1
ATOM 762 C CA . ARG A 1 101 ? 18.797 14.359 17.688 1 79.69 101 ARG A CA 1
ATOM 763 C C . ARG A 1 101 ? 19.312 13.602 16.469 1 79.69 101 ARG A C 1
ATOM 765 O O . ARG A 1 101 ? 18.969 12.438 16.25 1 79.69 101 ARG A O 1
ATOM 772 N N . TYR A 1 102 ? 20 14.383 15.703 1 85.56 102 TYR A N 1
ATOM 773 C CA . TYR A 1 102 ? 20.656 13.781 14.547 1 85.56 102 TYR A CA 1
ATOM 774 C C . TYR A 1 102 ? 21.656 12.711 14.977 1 85.56 102 TYR A C 1
ATOM 776 O O . TYR A 1 102 ? 22.5 12.953 15.836 1 85.56 102 TYR A O 1
ATOM 784 N N . SER A 1 103 ? 21.562 11.531 14.383 1 84.94 103 SER A N 1
ATOM 785 C CA . SER A 1 103 ? 22.422 10.43 14.773 1 84.94 103 SER A CA 1
ATOM 786 C C . SER A 1 103 ? 23.812 10.57 14.141 1 84.94 103 SER A C 1
ATOM 788 O O . SER A 1 103 ? 23.938 10.977 12.984 1 84.94 103 SER A O 1
ATOM 790 N N . ASN A 1 104 ? 24.781 10.141 14.898 1 78.62 104 ASN A N 1
ATOM 791 C CA . ASN A 1 104 ? 26.156 10.266 14.453 1 78.62 104 ASN A CA 1
ATOM 792 C C . ASN A 1 104 ? 26.531 9.172 13.453 1 78.62 104 ASN A C 1
ATOM 794 O O . ASN A 1 104 ? 27.516 9.297 12.727 1 78.62 104 ASN A O 1
ATOM 798 N N . CYS A 1 105 ? 25.844 8.117 13.508 1 83.88 105 CYS A N 1
ATOM 799 C CA . CYS A 1 105 ? 26.094 7.055 12.539 1 83.88 105 CYS A CA 1
ATOM 800 C C . CYS A 1 105 ? 24.797 6.449 12.047 1 83.88 105 CYS A C 1
ATOM 802 O O . CYS A 1 105 ? 23.75 6.602 12.688 1 83.88 105 CYS A O 1
ATOM 804 N N . VAL A 1 106 ? 24.875 5.797 10.953 1 88.56 106 VAL A N 1
ATOM 805 C CA . VAL A 1 106 ? 23.688 5.324 10.258 1 88.56 106 VAL A CA 1
ATOM 806 C C . VAL A 1 106 ? 23.047 4.176 11.039 1 88.56 106 VAL A C 1
ATOM 808 O O . VAL A 1 106 ? 21.828 4.039 11.078 1 88.56 106 VAL A O 1
ATOM 811 N N . ASP A 1 107 ? 23.812 3.348 11.719 1 85.62 107 ASP A N 1
ATOM 812 C CA . ASP A 1 107 ? 23.281 2.229 12.492 1 85.62 107 ASP A CA 1
ATOM 813 C C . ASP A 1 107 ? 22.422 2.723 13.656 1 85.62 107 ASP A C 1
ATOM 815 O O . ASP A 1 107 ? 21.375 2.137 13.953 1 85.62 107 ASP A O 1
ATOM 819 N N . THR A 1 108 ? 22.922 3.768 14.227 1 87.19 108 THR A N 1
ATOM 820 C CA . THR A 1 108 ? 22.141 4.363 15.32 1 87.19 108 THR A CA 1
ATOM 821 C C . THR A 1 108 ? 20.828 4.945 14.797 1 87.19 108 THR A C 1
ATOM 823 O O . THR A 1 108 ? 19.797 4.812 15.445 1 87.19 108 THR A O 1
ATOM 826 N N . ALA A 1 109 ? 20.891 5.617 13.688 1 92.56 109 ALA A N 1
ATOM 827 C CA . ALA A 1 109 ? 19.688 6.18 13.094 1 92.56 109 ALA A CA 1
ATOM 828 C C . ALA A 1 109 ? 18.656 5.09 12.812 1 92.56 109 ALA A C 1
ATOM 830 O O . ALA A 1 109 ? 17.469 5.262 13.102 1 92.56 109 ALA A O 1
ATOM 831 N N . ILE A 1 110 ? 19.109 3.965 12.234 1 91.94 110 ILE A N 1
ATOM 832 C CA . ILE A 1 110 ? 18.234 2.844 11.922 1 91.94 110 ILE A CA 1
ATOM 833 C C . ILE A 1 110 ? 17.625 2.291 13.211 1 91.94 110 ILE A C 1
ATOM 835 O O . ILE A 1 110 ? 16.422 2.018 13.273 1 91.94 110 ILE A O 1
ATOM 839 N N . SER A 1 111 ? 18.406 2.176 14.227 1 89.62 111 SER A N 1
ATOM 840 C CA . SER A 1 111 ? 17.938 1.691 15.516 1 89.62 111 SER A CA 1
ATOM 841 C C . SER A 1 111 ? 16.891 2.633 16.109 1 89.62 111 SER A C 1
ATOM 843 O O . SER A 1 111 ? 15.875 2.184 16.641 1 89.62 111 SER A O 1
ATOM 845 N N . GLN A 1 112 ? 17.156 3.885 16.031 1 91.31 112 GLN A N 1
ATOM 846 C CA . GLN A 1 112 ? 16.219 4.871 16.547 1 91.31 112 GLN A CA 1
ATOM 847 C C . GLN A 1 112 ? 14.898 4.824 15.789 1 91.31 112 GLN A C 1
ATOM 849 O O . GLN A 1 112 ? 13.82 4.863 16.391 1 91.31 112 GLN A O 1
ATOM 854 N N . LEU A 1 113 ? 14.992 4.77 14.469 1 95.31 113 LEU A N 1
ATOM 855 C CA . LEU A 1 113 ? 13.781 4.66 13.664 1 95.31 113 LEU A CA 1
ATOM 856 C C . LEU A 1 113 ? 12.977 3.426 14.062 1 95.31 113 LEU A C 1
ATOM 858 O O . LEU A 1 113 ? 11.758 3.5 14.203 1 95.31 113 LEU A O 1
ATOM 862 N N . THR A 1 114 ? 13.648 2.324 14.203 1 92.25 114 THR A N 1
ATOM 863 C CA . THR A 1 114 ? 13 1.075 14.578 1 92.25 114 THR A CA 1
ATOM 864 C C . THR A 1 114 ? 12.32 1.21 15.945 1 92.25 114 THR A C 1
ATOM 866 O O . THR A 1 114 ? 11.188 0.76 16.125 1 92.25 114 THR A O 1
ATOM 869 N N . ASN A 1 115 ? 12.969 1.835 16.844 1 88.94 115 ASN A N 1
ATOM 870 C CA . ASN A 1 115 ? 12.43 2.029 18.188 1 88.94 115 ASN A CA 1
ATOM 871 C C . ASN A 1 115 ? 11.211 2.941 18.172 1 88.94 115 ASN A C 1
ATOM 873 O O . ASN A 1 115 ? 10.258 2.719 18.922 1 88.94 115 ASN A O 1
ATOM 877 N N . VAL A 1 116 ? 11.258 4.012 17.422 1 93.12 116 VAL A N 1
ATOM 878 C CA . VAL A 1 116 ? 10.109 4.91 17.312 1 93.12 116 VAL A CA 1
ATOM 879 C C . VAL A 1 116 ? 8.898 4.145 16.78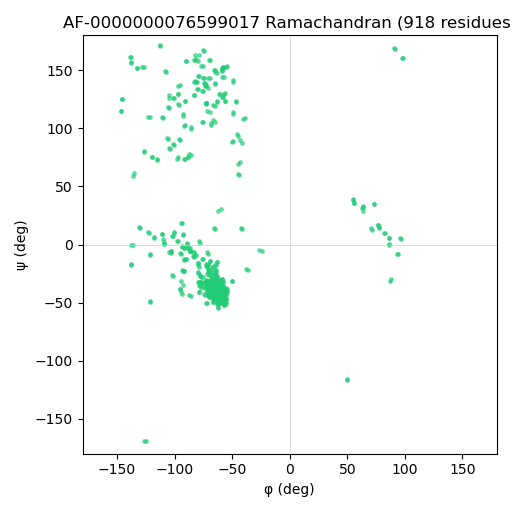1 1 93.12 116 VAL A C 1
ATOM 881 O O . VAL A 1 116 ? 7.793 4.281 17.297 1 93.12 116 VAL A O 1
ATOM 884 N N . VAL A 1 117 ? 9.125 3.316 15.734 1 94.06 117 VAL A N 1
ATOM 885 C CA . VAL A 1 117 ? 8.047 2.527 15.141 1 94.06 117 VAL A CA 1
ATOM 886 C C . VAL A 1 117 ? 7.461 1.585 16.188 1 94.06 117 VAL A C 1
ATOM 888 O O . VAL A 1 117 ? 6.238 1.51 16.344 1 94.06 117 VAL A O 1
ATOM 891 N N . LYS A 1 118 ? 8.305 0.908 16.922 1 88.25 118 LYS A N 1
ATOM 892 C CA . LYS A 1 118 ? 7.855 -0.028 17.953 1 88.25 118 LYS A CA 1
ATOM 893 C C . LYS A 1 118 ? 7.062 0.689 19.031 1 88.25 118 LYS A C 1
ATOM 895 O O . LYS A 1 118 ? 6.012 0.208 19.469 1 88.25 118 LYS A O 1
ATOM 900 N N . ALA A 1 119 ? 7.59 1.801 19.406 1 87.25 119 ALA A N 1
ATOM 901 C CA . ALA A 1 119 ? 6.922 2.578 20.453 1 87.25 119 ALA A CA 1
ATOM 902 C C . ALA A 1 119 ? 5.547 3.049 19.984 1 87.25 119 ALA A C 1
ATOM 904 O O . ALA A 1 119 ? 4.562 2.934 20.719 1 87.25 119 ALA A O 1
ATOM 905 N N . GLU A 1 120 ? 5.492 3.586 18.781 1 90.38 120 GLU A N 1
ATOM 906 C CA . GLU A 1 120 ? 4.23 4.07 18.234 1 90.38 120 GLU A CA 1
ATOM 907 C C . GLU A 1 120 ? 3.221 2.938 18.094 1 90.38 120 GLU A C 1
ATOM 909 O O . GLU A 1 120 ? 2.029 3.123 18.344 1 90.38 120 GLU A O 1
ATOM 914 N N . MET A 1 121 ? 3.688 1.793 17.656 1 87.12 121 MET A N 1
ATOM 915 C CA . MET A 1 121 ? 2.807 0.643 17.469 1 87.12 121 MET A CA 1
ATOM 916 C C . MET A 1 121 ? 2.293 0.127 18.797 1 87.12 121 MET A C 1
ATOM 918 O O . MET A 1 121 ? 1.191 -0.418 18.875 1 87.12 121 MET A O 1
ATOM 922 N N . ALA A 1 122 ? 3.09 0.362 19.859 1 80.31 122 ALA A N 1
ATOM 923 C CA . ALA A 1 122 ? 2.705 -0.058 21.203 1 80.31 122 ALA A CA 1
ATOM 924 C C . ALA A 1 122 ? 1.849 1.005 21.875 1 80.31 122 ALA A C 1
ATOM 926 O O . ALA A 1 122 ? 1.356 0.796 22.984 1 80.31 122 ALA A O 1
ATOM 927 N N . GLY A 1 123 ? 1.676 2.109 21.156 1 80.94 123 GLY A N 1
ATOM 928 C CA . GLY A 1 123 ? 0.886 3.191 21.719 1 80.94 123 GLY A CA 1
ATOM 929 C C . GLY A 1 123 ? 1.639 3.996 22.766 1 80.94 123 GLY A C 1
ATOM 930 O O . GLY A 1 123 ? 1.027 4.676 23.594 1 80.94 123 GLY A O 1
ATOM 931 N N . CYS A 1 124 ? 2.908 3.816 22.734 1 69 124 CYS A N 1
ATOM 932 C CA . CYS A 1 124 ? 3.756 4.539 23.672 1 69 124 CYS A CA 1
ATOM 933 C C . CYS A 1 124 ? 4.238 5.855 23.078 1 69 124 CYS A C 1
ATOM 935 O O . CYS A 1 124 ? 5.074 5.859 22.172 1 69 124 CYS A O 1
ATOM 937 N N . HIS A 1 125 ? 3.596 6.914 23.516 1 72.44 125 HIS A N 1
ATOM 938 C CA . HIS A 1 125 ? 3.945 8.242 23.016 1 72.44 125 HIS A CA 1
ATOM 939 C C . HIS A 1 125 ? 4.746 9.023 24.062 1 72.44 125 HIS A C 1
ATOM 941 O O . HIS A 1 125 ? 4.398 9.031 25.234 1 72.44 125 HIS A O 1
ATOM 947 N N . SER A 1 126 ? 6.043 9.336 23.625 1 65.12 126 SER A N 1
ATOM 948 C CA . SER A 1 126 ? 6.859 10.055 24.594 1 65.12 126 SER A CA 1
ATOM 949 C C . SER A 1 126 ? 7.441 11.336 23.984 1 65.12 126 SER A C 1
ATOM 951 O O . SER A 1 126 ? 7.52 11.461 22.766 1 65.12 126 SER A O 1
ATOM 953 N N . GLY A 1 127 ? 7.676 12.273 24.938 1 68.31 127 GLY A N 1
ATOM 954 C CA . GLY A 1 127 ? 8.383 13.5 24.578 1 68.31 127 GLY A CA 1
ATOM 955 C C . GLY A 1 127 ? 7.457 14.617 24.156 1 68.31 127 GLY A C 1
ATOM 956 O O . GLY A 1 127 ? 6.254 14.406 23.984 1 68.31 127 GLY A O 1
ATOM 957 N N . PRO A 1 128 ? 8.086 15.773 24.078 1 74.81 128 PRO A N 1
ATOM 958 C CA . PRO A 1 128 ? 7.301 16.938 23.641 1 74.81 128 PRO A CA 1
ATOM 959 C C . PRO A 1 128 ? 6.922 16.859 22.156 1 74.81 128 PRO A C 1
ATOM 961 O O . PRO A 1 128 ? 7.535 16.094 21.391 1 74.81 128 PRO A O 1
ATOM 964 N N . ASP A 1 129 ? 5.91 17.594 21.812 1 83.81 129 ASP A N 1
ATOM 965 C CA . ASP A 1 129 ? 5.484 17.641 20.422 1 83.81 129 ASP A CA 1
ATOM 966 C C . ASP A 1 129 ? 6.609 18.156 19.516 1 83.81 129 ASP A C 1
ATOM 968 O O . ASP A 1 129 ? 6.684 17.797 18.344 1 83.81 129 ASP A O 1
ATOM 972 N N . TRP A 1 130 ? 7.449 19.062 20.109 1 87.12 130 TRP A N 1
ATOM 973 C CA . TRP A 1 130 ? 8.562 19.641 19.359 1 87.12 130 TRP A CA 1
ATOM 974 C C . TRP A 1 130 ? 9.758 19.875 20.266 1 87.12 130 TRP A C 1
ATOM 976 O O . TRP A 1 130 ? 9.641 20.516 21.312 1 87.12 130 TRP A O 1
ATOM 986 N N . ALA A 1 131 ? 10.828 19.344 19.875 1 81.12 131 ALA A N 1
ATOM 987 C CA . ALA A 1 131 ? 12.07 19.578 20.609 1 81.12 131 ALA A CA 1
ATOM 988 C C . ALA A 1 131 ? 12.883 20.703 19.969 1 81.12 131 ALA A C 1
ATOM 990 O O . ALA A 1 131 ? 13.797 20.453 19.188 1 81.12 131 ALA A O 1
ATOM 991 N N . SER A 1 132 ? 12.688 21.906 20.391 1 82.62 132 SER A N 1
ATOM 992 C CA . SER A 1 132 ? 13.289 23.094 19.797 1 82.62 132 SER A CA 1
ATOM 993 C C . SER A 1 132 ? 14.781 23.172 20.094 1 82.62 132 SER A C 1
ATOM 995 O O . SER A 1 132 ? 15.539 23.797 19.344 1 82.62 132 SER A O 1
ATOM 997 N N . ASP A 1 133 ? 15.172 22.578 21.141 1 77.81 133 ASP A N 1
ATOM 998 C CA . ASP A 1 133 ? 16.562 22.641 21.562 1 77.81 133 ASP A CA 1
ATOM 999 C C . ASP A 1 133 ? 17.453 21.828 20.625 1 77.81 133 ASP A C 1
ATOM 1001 O O . ASP A 1 133 ? 18.688 21.938 20.672 1 77.81 133 ASP A O 1
ATOM 1005 N N . THR A 1 134 ? 16.781 21.094 19.719 1 83.69 134 THR A N 1
ATOM 1006 C CA . THR A 1 134 ? 17.562 20.219 18.859 1 83.69 134 THR A CA 1
ATOM 1007 C C . THR A 1 134 ? 17.703 20.812 17.469 1 83.69 134 THR A C 1
ATOM 1009 O O . THR A 1 134 ? 18.516 20.328 16.656 1 83.69 134 THR A O 1
ATOM 1012 N N . THR A 1 135 ? 17.062 21.859 17.125 1 85.88 135 THR A N 1
ATOM 1013 C CA . THR A 1 135 ? 17 22.422 15.781 1 85.88 135 THR A CA 1
ATOM 1014 C C . THR A 1 135 ? 18.406 22.734 15.273 1 85.88 135 THR A C 1
ATOM 1016 O O . THR A 1 135 ? 18.797 22.281 14.188 1 85.88 135 THR A O 1
ATOM 1019 N N . GLY A 1 136 ? 19.188 23.5 16.094 1 82.38 136 GLY A N 1
ATOM 1020 C CA . GLY A 1 136 ? 20.547 23.844 15.703 1 82.38 136 GLY A CA 1
ATOM 1021 C C . GLY A 1 136 ? 21.406 22.625 15.477 1 82.38 136 GLY A C 1
ATOM 1022 O O . GLY A 1 136 ? 22.172 22.562 14.5 1 82.38 136 GLY A O 1
ATOM 1023 N N . ASN A 1 137 ? 21.312 21.688 16.281 1 81.12 137 ASN A N 1
ATOM 1024 C CA . ASN A 1 137 ? 22.094 20.453 16.172 1 81.12 137 ASN A CA 1
ATOM 1025 C C . ASN A 1 137 ? 21.734 19.672 14.906 1 81.12 137 ASN A C 1
ATOM 1027 O O . ASN A 1 137 ? 22.625 19.188 14.203 1 81.12 137 ASN A O 1
ATOM 1031 N N . VAL A 1 138 ? 20.484 19.531 14.641 1 89.06 138 VAL A N 1
ATOM 1032 C CA . VAL A 1 138 ? 20.016 18.781 13.484 1 89.06 138 VAL A CA 1
ATOM 1033 C C . VAL A 1 138 ? 20.531 19.438 12.203 1 89.06 138 VAL A C 1
ATOM 1035 O O . VAL A 1 138 ? 21.094 18.766 11.336 1 89.06 138 VAL A O 1
ATOM 1038 N N . ILE A 1 139 ? 20.406 20.75 12.133 1 89.38 139 ILE A N 1
ATOM 1039 C CA . ILE A 1 139 ? 20.797 21.469 10.938 1 89.38 139 ILE A CA 1
ATOM 1040 C C . ILE A 1 139 ? 22.312 21.391 10.75 1 89.38 139 ILE A C 1
ATOM 1042 O O . ILE A 1 139 ? 22.797 21.016 9.68 1 89.38 139 ILE A O 1
ATOM 1046 N N . SER A 1 140 ? 23.031 21.703 11.836 1 85.62 140 SER A N 1
ATOM 1047 C CA . SER A 1 140 ? 24.484 21.734 11.734 1 85.62 140 SER A CA 1
ATOM 1048 C C . SER A 1 140 ? 25.047 20.344 11.477 1 85.62 140 SER A C 1
ATOM 1050 O O . SER A 1 140 ? 25.969 20.172 10.664 1 85.62 140 SER A O 1
ATOM 1052 N N . SER A 1 141 ? 24.5 19.391 12.141 1 83.25 141 SER A N 1
ATOM 1053 C CA . SER A 1 141 ? 24.984 18.031 11.961 1 83.25 141 SER A CA 1
ATOM 1054 C C . SER A 1 141 ? 24.734 17.547 10.539 1 83.25 141 SER A C 1
ATOM 1056 O O . SER A 1 141 ? 25.594 16.906 9.938 1 83.25 141 SER A O 1
ATOM 1058 N N . TYR A 1 142 ? 23.656 17.797 9.992 1 89 142 TYR A N 1
ATOM 1059 C CA . TYR A 1 142 ? 23.359 17.359 8.633 1 89 142 TYR A CA 1
ATOM 1060 C C . TYR A 1 142 ? 24.25 18.062 7.625 1 89 142 TYR A C 1
ATOM 1062 O O . TYR A 1 142 ? 24.812 17.438 6.73 1 89 142 TYR A O 1
ATOM 1070 N N . LEU A 1 143 ? 24.406 19.344 7.758 1 84 143 LEU A N 1
ATOM 1071 C CA . LEU A 1 143 ? 25.125 20.156 6.773 1 84 143 LEU A CA 1
ATOM 1072 C C . LEU A 1 143 ? 26.625 19.859 6.82 1 84 143 LEU A C 1
ATOM 1074 O O . LEU A 1 143 ? 27.297 19.922 5.793 1 84 143 LEU A O 1
ATOM 1078 N N . PHE A 1 144 ? 27.078 19.516 8.031 1 73.12 144 PHE A N 1
ATOM 1079 C CA . PHE A 1 144 ? 28.531 19.5 8.141 1 73.12 144 PHE A CA 1
ATOM 1080 C C . PHE A 1 144 ? 29.047 18.094 8.484 1 73.12 144 PHE A C 1
ATOM 1082 O O . PHE A 1 144 ? 30.25 17.891 8.625 1 73.12 144 PHE A O 1
ATOM 1089 N N . SER A 1 145 ? 28.156 17.094 8.516 1 70.62 145 SER A N 1
ATOM 1090 C CA . SER A 1 145 ? 28.594 15.727 8.742 1 70.62 145 SER A CA 1
ATOM 1091 C C . SER A 1 145 ? 29.266 15.148 7.5 1 70.62 145 SER A C 1
ATOM 1093 O O . SER A 1 145 ? 28.969 15.578 6.379 1 70.62 145 SER A O 1
ATOM 1095 N N . GLN A 1 146 ? 30.375 14.273 7.703 1 63.5 146 GLN A N 1
ATOM 1096 C CA . GLN A 1 146 ? 31.047 13.594 6.602 1 63.5 146 GLN A CA 1
ATOM 1097 C C . GLN A 1 146 ? 30.438 12.227 6.336 1 63.5 146 GLN A C 1
ATOM 1099 O O . GLN A 1 146 ? 30.141 11.477 7.27 1 63.5 146 GLN A O 1
ATOM 1104 N N . PRO A 1 147 ? 30 12.062 5.059 1 61.47 147 PRO A N 1
ATOM 1105 C CA . PRO A 1 147 ? 29.5 10.711 4.773 1 61.47 147 PRO A CA 1
ATOM 1106 C C . PRO A 1 147 ? 30.562 9.633 5.008 1 61.47 147 PRO A C 1
ATOM 1108 O O . PRO A 1 147 ? 31.75 9.93 5.004 1 61.47 147 PRO A O 1
ATOM 1111 N N . SER A 1 148 ? 30.062 8.43 5.398 1 58.59 148 SER A N 1
ATOM 1112 C CA . SER A 1 148 ? 30.984 7.312 5.504 1 58.59 148 SER A CA 1
ATOM 1113 C C . SER A 1 148 ? 31.688 7.039 4.172 1 58.59 148 SER A C 1
ATOM 1115 O O . SER A 1 148 ? 31.047 7.129 3.111 1 58.59 148 SER A O 1
ATOM 1117 N N . PRO A 1 149 ? 33.062 6.977 4.145 1 49.69 149 PRO A N 1
ATOM 1118 C CA . PRO A 1 149 ? 33.75 6.711 2.891 1 49.69 149 PRO A CA 1
ATOM 1119 C C . PRO A 1 149 ? 33.188 5.508 2.135 1 49.69 149 PRO A C 1
ATOM 1121 O O . PRO A 1 149 ? 32.875 4.492 2.746 1 49.69 149 PRO A O 1
ATOM 1124 N N . ALA A 1 150 ? 32.625 5.77 0.997 1 50.22 150 ALA A N 1
ATOM 1125 C CA . ALA A 1 150 ? 32.094 4.727 0.121 1 50.22 150 ALA A CA 1
ATOM 1126 C C . ALA A 1 150 ? 33.219 4 -0.608 1 50.22 150 ALA A C 1
ATOM 1128 O O . ALA A 1 150 ? 34.125 4.641 -1.177 1 50.22 150 ALA A O 1
ATOM 1129 N N . GLU A 1 151 ? 33.531 2.775 -0.19 1 44.69 151 GLU A N 1
ATOM 1130 C CA . GLU A 1 151 ? 34.406 2.014 -1.084 1 44.69 151 GLU A CA 1
ATOM 1131 C C . GLU A 1 151 ? 33.719 1.714 -2.408 1 44.69 151 GLU A C 1
ATOM 1133 O O . GLU A 1 151 ? 32.531 1.321 -2.424 1 44.69 151 GLU A O 1
ATOM 1138 N N . GLU A 1 152 ? 34.062 2.357 -3.459 1 43.16 152 GLU A N 1
ATOM 1139 C CA . GLU A 1 152 ? 33.531 2.178 -4.812 1 43.16 152 GLU A CA 1
ATOM 1140 C C . GLU A 1 152 ? 33.406 0.698 -5.16 1 43.16 152 GLU A C 1
ATOM 1142 O O . GLU A 1 152 ? 34.406 -0.012 -5.277 1 43.16 152 GLU A O 1
ATOM 1147 N N . SER A 1 153 ? 32.719 0.035 -4.488 1 41.91 153 SER A N 1
ATOM 1148 C CA . SER A 1 153 ? 32.656 -1.293 -5.09 1 41.91 153 SER A CA 1
ATOM 1149 C C . SER A 1 153 ? 31.875 -1.282 -6.395 1 41.91 153 SER A C 1
ATOM 1151 O O . SER A 1 153 ? 30.859 -0.591 -6.504 1 41.91 153 SER A O 1
ATOM 1153 N N . LEU A 1 154 ? 32.469 -1.532 -7.535 1 38.34 154 LEU A N 1
ATOM 1154 C CA . LEU A 1 154 ? 32 -1.726 -8.906 1 38.34 154 LEU A CA 1
ATOM 1155 C C . LEU A 1 154 ? 30.766 -2.592 -8.938 1 38.34 154 LEU A C 1
ATOM 1157 O O . LEU A 1 154 ? 30.766 -3.682 -9.516 1 38.34 154 LEU A O 1
ATOM 1161 N N . SER A 1 155 ? 30.078 -2.854 -7.91 1 44 155 SER A N 1
ATOM 1162 C CA . SER A 1 155 ? 29.188 -3.996 -8.062 1 44 155 SER A CA 1
ATOM 1163 C C . SER A 1 155 ? 28.031 -3.668 -9 1 44 155 SER A C 1
ATOM 1165 O O . SER A 1 155 ? 27.672 -2.5 -9.18 1 44 155 SER A O 1
ATOM 1167 N N . SER A 1 156 ? 27.531 -4.637 -9.867 1 45.59 156 SER A N 1
ATOM 1168 C CA . SER A 1 156 ? 26.594 -4.922 -10.953 1 45.59 156 SER A CA 1
ATOM 1169 C C . SER A 1 156 ? 25.203 -4.402 -10.625 1 45.59 156 SER A C 1
ATOM 1171 O O . SER A 1 156 ? 24.859 -4.207 -9.461 1 45.59 156 SER A O 1
ATOM 1173 N N . ALA A 1 157 ? 24.625 -3.863 -11.664 1 46.75 157 ALA A N 1
ATOM 1174 C CA . ALA A 1 157 ? 23.234 -3.439 -11.844 1 46.75 157 ALA A CA 1
ATOM 1175 C C . ALA A 1 157 ? 22.281 -4.387 -11.125 1 46.75 157 ALA A C 1
ATOM 1177 O O . ALA A 1 157 ? 21.141 -4.016 -10.82 1 46.75 157 ALA A O 1
ATOM 1178 N N . THR A 1 158 ? 22.672 -5.641 -10.828 1 55.12 158 THR A N 1
ATOM 1179 C CA . THR A 1 158 ? 21.797 -6.719 -10.367 1 55.12 158 THR A CA 1
ATOM 1180 C C . THR A 1 158 ? 21.234 -6.395 -8.984 1 55.12 158 THR A C 1
ATOM 1182 O O . THR A 1 158 ? 20.188 -6.93 -8.602 1 55.12 158 THR A O 1
ATOM 1185 N N . GLY A 1 159 ? 21.391 -5.059 -8.594 1 66.94 159 GLY A N 1
ATOM 1186 C CA . GLY A 1 159 ? 21.016 -4.996 -7.188 1 66.94 159 GLY A CA 1
ATOM 1187 C C . GLY A 1 159 ? 20.047 -3.883 -6.883 1 66.94 159 GLY A C 1
ATOM 1188 O O . GLY A 1 159 ? 19.656 -3.686 -5.727 1 66.94 159 GLY A O 1
ATOM 1189 N N . LEU A 1 160 ? 19.453 -3.369 -8.125 1 81.62 160 LEU A N 1
ATOM 1190 C CA . LEU A 1 160 ? 18.641 -2.201 -7.766 1 81.62 160 LEU A CA 1
ATOM 1191 C C . LEU A 1 160 ? 17.156 -2.549 -7.723 1 81.62 160 LEU A C 1
ATOM 1193 O O . LEU A 1 160 ? 16.328 -1.676 -7.504 1 81.62 160 LEU A O 1
ATOM 1197 N N . ALA A 1 161 ? 16.906 -3.766 -7.844 1 85.06 161 ALA A N 1
ATOM 1198 C CA . ALA A 1 161 ? 15.508 -4.195 -7.836 1 85.06 161 ALA A CA 1
ATOM 1199 C C . ALA A 1 161 ? 14.875 -3.99 -6.461 1 85.06 161 ALA A C 1
ATOM 1201 O O . ALA A 1 161 ? 13.727 -3.553 -6.359 1 85.06 161 ALA A O 1
ATOM 1202 N N . LEU A 1 162 ? 15.703 -4.176 -5.449 1 88.19 162 LEU A N 1
ATOM 1203 C CA . LEU A 1 162 ? 15.18 -4.09 -4.09 1 88.19 162 LEU A CA 1
ATOM 1204 C C . LEU A 1 162 ? 14.867 -2.645 -3.719 1 88.19 162 LEU A C 1
ATOM 1206 O O . LEU A 1 162 ? 13.742 -2.338 -3.299 1 88.19 162 LEU A O 1
ATOM 1210 N N . PRO A 1 163 ? 15.797 -1.72 -3.926 1 93.62 163 PRO A N 1
ATOM 1211 C CA . PRO A 1 163 ? 15.461 -0.326 -3.627 1 93.62 163 PRO A CA 1
ATOM 1212 C C . PRO A 1 163 ? 14.289 0.19 -4.457 1 93.62 163 PRO A C 1
ATOM 1214 O O . PRO A 1 163 ? 13.461 0.955 -3.953 1 93.62 163 PRO A O 1
ATOM 1217 N N . THR A 1 164 ? 14.227 -0.24 -5.68 1 92.75 164 THR A N 1
ATOM 1218 C CA . THR A 1 164 ? 13.148 0.203 -6.562 1 92.75 164 THR A CA 1
ATOM 1219 C C . THR A 1 164 ? 11.797 -0.287 -6.059 1 92.75 164 THR A C 1
ATOM 1221 O O . THR A 1 164 ? 10.812 0.458 -6.078 1 92.75 164 THR A O 1
ATOM 1224 N N . ARG A 1 165 ? 11.719 -1.472 -5.598 1 92.38 165 ARG A N 1
ATOM 1225 C CA . ARG A 1 165 ? 10.492 -2.037 -5.039 1 92.38 165 ARG A CA 1
ATOM 1226 C C . ARG A 1 165 ? 10.039 -1.251 -3.816 1 92.38 165 ARG A C 1
ATOM 1228 O O . ARG A 1 165 ? 8.844 -0.993 -3.65 1 92.38 165 ARG A O 1
ATOM 1235 N N . ILE A 1 166 ? 10.961 -0.861 -2.99 1 95.25 166 ILE A N 1
ATOM 1236 C CA . ILE A 1 166 ? 10.648 -0.079 -1.798 1 95.25 166 ILE A CA 1
ATOM 1237 C C . ILE A 1 166 ? 10.109 1.29 -2.205 1 95.25 166 ILE A C 1
ATOM 1239 O O . ILE A 1 166 ? 9.094 1.752 -1.668 1 95.25 166 ILE A O 1
ATOM 1243 N N . ARG A 1 167 ? 10.711 1.882 -3.201 1 94.94 167 ARG A N 1
ATOM 1244 C CA . ARG A 1 167 ? 10.297 3.207 -3.65 1 94.94 167 ARG A CA 1
ATOM 1245 C C . ARG A 1 167 ? 8.914 3.16 -4.293 1 94.94 167 ARG A C 1
ATOM 1247 O O . ARG A 1 167 ? 8.102 4.062 -4.086 1 94.94 167 ARG A O 1
ATOM 1254 N N . ASP A 1 168 ? 8.656 2.131 -5.047 1 93.25 168 ASP A N 1
ATOM 1255 C CA . ASP A 1 168 ? 7.34 1.972 -5.652 1 93.25 168 ASP A CA 1
ATOM 1256 C C . ASP A 1 168 ? 6.262 1.813 -4.582 1 93.25 168 ASP A C 1
ATOM 1258 O O . ASP A 1 168 ? 5.164 2.363 -4.715 1 93.25 168 ASP A O 1
ATOM 1262 N N . THR A 1 169 ? 6.543 1.062 -3.586 1 95.25 169 THR A N 1
ATOM 1263 C CA . THR A 1 169 ? 5.609 0.883 -2.477 1 95.25 169 THR A CA 1
ATOM 1264 C C . THR A 1 169 ? 5.359 2.207 -1.762 1 95.25 169 THR A C 1
ATOM 1266 O O . THR A 1 169 ? 4.215 2.557 -1.471 1 95.25 169 THR A O 1
ATOM 1269 N N . THR A 1 170 ? 6.426 2.918 -1.489 1 96 170 THR A N 1
ATOM 1270 C CA . THR A 1 170 ? 6.316 4.215 -0.83 1 96 170 THR A CA 1
ATOM 1271 C C . THR A 1 170 ? 5.473 5.176 -1.662 1 96 170 THR A C 1
ATOM 1273 O O . THR A 1 170 ? 4.656 5.922 -1.119 1 96 170 THR A O 1
ATOM 1276 N N . ALA A 1 171 ? 5.695 5.141 -2.969 1 94.19 171 ALA A N 1
ATOM 1277 C CA . ALA A 1 171 ? 4.922 5.996 -3.863 1 94.19 171 ALA A CA 1
ATOM 1278 C C . ALA A 1 171 ? 3.432 5.668 -3.787 1 94.19 171 ALA A C 1
ATOM 1280 O O . ALA A 1 171 ? 2.588 6.566 -3.811 1 94.19 171 ALA A O 1
ATOM 1281 N N . SER A 1 172 ? 3.092 4.402 -3.689 1 94.25 172 SER A N 1
ATOM 1282 C CA . SER A 1 172 ? 1.698 3.994 -3.541 1 94.25 172 SER A CA 1
ATOM 1283 C C . SER A 1 172 ? 1.106 4.516 -2.236 1 94.25 172 SER A C 1
ATOM 1285 O O . SER A 1 172 ? -0.02 5.016 -2.213 1 94.25 172 SER A O 1
ATOM 1287 N N . PHE A 1 173 ? 1.846 4.406 -1.163 1 95.38 173 PHE A N 1
ATOM 1288 C CA . PHE A 1 173 ? 1.384 4.91 0.125 1 95.38 173 PHE A CA 1
ATOM 1289 C C . PHE A 1 173 ? 1.237 6.43 0.093 1 95.38 173 PHE A C 1
ATOM 1291 O O . PHE A 1 173 ? 0.349 6.984 0.74 1 95.38 173 PHE A O 1
ATOM 1298 N N . MET A 1 174 ? 2.17 7.074 -0.6 1 94.19 174 MET A N 1
ATOM 1299 C CA . MET A 1 174 ? 2.086 8.523 -0.705 1 94.19 174 MET A CA 1
ATOM 1300 C C . MET A 1 174 ? 0.788 8.953 -1.385 1 94.19 174 MET A C 1
ATOM 1302 O O . MET A 1 174 ? 0.141 9.906 -0.957 1 94.19 174 MET A O 1
ATOM 1306 N N . GLN A 1 175 ? 0.378 8.242 -2.391 1 92.25 175 GLN A N 1
ATOM 1307 C CA . GLN A 1 175 ? -0.872 8.547 -3.08 1 92.25 175 GLN A CA 1
ATOM 1308 C C . GLN A 1 175 ? -2.07 8.352 -2.154 1 92.25 175 GLN A C 1
ATOM 1310 O O . GLN A 1 175 ? -2.99 9.172 -2.145 1 92.25 175 GLN A O 1
ATOM 1315 N N . LEU A 1 176 ? -2.043 7.316 -1.394 1 93.06 176 LEU A N 1
ATOM 1316 C CA . LEU A 1 176 ? -3.113 7.066 -0.436 1 93.06 176 LEU A CA 1
ATOM 1317 C C . LEU A 1 176 ? -3.131 8.133 0.652 1 93.06 176 LEU A C 1
ATOM 1319 O O . LEU A 1 176 ? -4.203 8.562 1.091 1 93.06 176 LEU A O 1
ATOM 1323 N N . ASP A 1 177 ? -1.952 8.508 1.068 1 92.62 177 ASP A N 1
ATOM 1324 C CA . ASP A 1 177 ? -1.839 9.555 2.084 1 92.62 177 ASP A CA 1
ATOM 1325 C C . ASP A 1 177 ? -2.432 10.867 1.588 1 92.62 177 ASP A C 1
ATOM 1327 O O . ASP A 1 177 ? -3.16 11.539 2.32 1 92.62 177 ASP A O 1
ATOM 1331 N N . PHE A 1 178 ? -2.17 11.203 0.35 1 89.06 178 PHE A N 1
ATOM 1332 C CA . PHE A 1 178 ? -2.664 12.438 -0.248 1 89.06 178 PHE A CA 1
ATOM 1333 C C . PHE A 1 178 ? -4.188 12.438 -0.306 1 89.06 178 PHE A C 1
ATOM 1335 O O . PHE A 1 178 ? -4.82 13.492 -0.179 1 89.06 178 PHE A O 1
ATOM 1342 N N . GLN A 1 179 ? -4.688 11.289 -0.387 1 89.5 179 GLN A N 1
ATOM 1343 C CA . GLN A 1 179 ? -6.133 11.219 -0.58 1 89.5 179 GLN A CA 1
ATOM 1344 C C . GLN A 1 179 ? -6.855 11.039 0.752 1 89.5 179 GLN A C 1
ATOM 1346 O O . GLN A 1 179 ? -7.914 11.633 0.974 1 89.5 179 GLN A O 1
ATOM 1351 N N . TYR A 1 180 ? -6.297 10.258 1.659 1 91.94 180 TYR A N 1
ATOM 1352 C CA . TYR A 1 180 ? -7.098 9.82 2.797 1 91.94 180 TYR A CA 1
ATOM 1353 C C . TYR A 1 180 ? -6.461 10.258 4.109 1 91.94 180 TYR A C 1
ATOM 1355 O O . TYR A 1 180 ? -7.051 10.094 5.18 1 91.94 180 TYR A O 1
ATOM 1363 N N . GLY A 1 181 ? -5.242 10.781 4.074 1 93.06 181 GLY A N 1
ATOM 1364 C CA . GLY A 1 181 ? -4.609 11.336 5.262 1 93.06 181 GLY A CA 1
ATOM 1365 C C . GLY A 1 181 ? -3.652 10.367 5.93 1 93.06 181 GLY A C 1
ATOM 1366 O O . GLY A 1 181 ? -3.742 9.156 5.727 1 93.06 181 GLY A O 1
ATOM 1367 N N . GLY A 1 182 ? -2.836 10.93 6.688 1 93.69 182 GLY A N 1
ATOM 1368 C CA . GLY A 1 182 ? -1.805 10.172 7.379 1 93.69 182 GLY A CA 1
ATOM 1369 C C . GLY A 1 182 ? -2.357 9.242 8.438 1 93.69 182 GLY A C 1
ATOM 1370 O O . GLY A 1 182 ? -1.753 8.211 8.75 1 93.69 182 GLY A O 1
ATOM 1371 N N . GLY A 1 183 ? -3.475 9.633 9.023 1 92.81 183 GLY A N 1
ATOM 1372 C CA . GLY A 1 183 ? -4.086 8.75 10 1 92.81 183 GLY A CA 1
ATOM 1373 C C . GLY A 1 183 ? -4.465 7.395 9.422 1 92.81 183 GLY A C 1
ATOM 1374 O O . GLY A 1 183 ? -4.383 6.379 10.117 1 92.81 183 GLY A O 1
ATOM 1375 N N . TYR A 1 184 ? -4.781 7.391 8.203 1 92.38 184 TYR A N 1
ATOM 1376 C CA . TYR A 1 184 ? -5.195 6.172 7.523 1 92.38 184 TYR A CA 1
ATOM 1377 C C . TYR A 1 184 ? -3.992 5.312 7.16 1 92.38 184 TYR A C 1
ATOM 1379 O O . TYR A 1 184 ? -4.023 4.09 7.32 1 92.38 184 TYR A O 1
ATOM 1387 N N . THR A 1 185 ? -2.883 5.902 6.684 1 95.5 185 THR A N 1
ATOM 1388 C CA . THR A 1 185 ? -1.785 5.148 6.086 1 95.5 185 THR A CA 1
ATOM 1389 C C . THR A 1 185 ? -0.728 4.812 7.137 1 95.5 185 THR A C 1
ATOM 1391 O O . THR A 1 185 ? 0.076 3.898 6.945 1 95.5 185 THR A O 1
ATOM 1394 N N . ARG A 1 186 ? -0.662 5.531 8.188 1 95.56 186 ARG A N 1
ATOM 1395 C CA . ARG A 1 186 ? 0.431 5.48 9.148 1 95.56 186 ARG A CA 1
ATOM 1396 C C . ARG A 1 186 ? 0.64 4.059 9.664 1 95.56 186 ARG A C 1
ATOM 1398 O O . ARG A 1 186 ? 1.771 3.572 9.719 1 95.56 186 ARG A O 1
ATOM 1405 N N . GLY A 1 187 ? -0.469 3.379 10.055 1 94.19 187 GLY A N 1
ATOM 1406 C CA . GLY A 1 187 ? -0.351 2.029 10.578 1 94.19 187 GLY A CA 1
ATOM 1407 C C . GLY A 1 187 ? 0.32 1.069 9.617 1 94.19 187 GLY A C 1
ATOM 1408 O O . GLY A 1 187 ? 1.222 0.323 10 1 94.19 187 GLY A O 1
ATOM 1409 N N . LEU A 1 188 ? -0.1 1.067 8.375 1 94.06 188 LEU A N 1
ATOM 1410 C CA . LEU A 1 188 ? 0.46 0.182 7.355 1 94.06 188 LEU A CA 1
ATOM 1411 C C . LEU A 1 188 ? 1.911 0.545 7.059 1 94.06 188 LEU A C 1
ATOM 1413 O O . LEU A 1 188 ? 2.74 -0.335 6.82 1 94.06 188 LEU A O 1
ATOM 1417 N N . LEU A 1 189 ? 2.207 1.812 7.047 1 96.44 189 LEU A N 1
ATOM 1418 C CA . LEU A 1 189 ? 3.576 2.262 6.812 1 96.44 189 LEU A CA 1
ATOM 1419 C C . LEU A 1 189 ? 4.508 1.771 7.914 1 96.44 189 LEU A C 1
ATOM 1421 O O . LEU A 1 189 ? 5.648 1.397 7.648 1 96.44 189 LEU A O 1
ATOM 1425 N N . MET A 1 190 ? 4.016 1.828 9.117 1 95.56 190 MET A N 1
ATOM 1426 C CA . MET A 1 190 ? 4.828 1.338 10.234 1 95.56 190 MET A CA 1
ATOM 1427 C C . MET A 1 190 ? 5.07 -0.163 10.109 1 95.56 190 MET A C 1
ATOM 1429 O O . MET A 1 190 ? 6.184 -0.636 10.328 1 95.56 190 MET A O 1
ATOM 1433 N N . SER A 1 191 ? 4.035 -0.905 9.742 1 93.44 191 SER A N 1
ATOM 1434 C CA . SER A 1 191 ? 4.207 -2.336 9.508 1 93.44 191 SER A CA 1
ATOM 1435 C C . SER A 1 191 ? 5.219 -2.596 8.398 1 93.44 191 SER A C 1
ATOM 1437 O O . SER A 1 191 ? 6.051 -3.498 8.508 1 93.44 191 SER A O 1
ATOM 1439 N N . PHE A 1 192 ? 5.148 -1.827 7.348 1 96.62 192 PHE A N 1
ATOM 1440 C CA . PHE A 1 192 ? 6.074 -1.946 6.227 1 96.62 192 PHE A CA 1
ATOM 1441 C C . PHE A 1 192 ? 7.508 -1.701 6.68 1 96.62 192 PHE A C 1
ATOM 1443 O O . PHE A 1 192 ? 8.414 -2.449 6.312 1 96.62 192 PHE A O 1
ATOM 1450 N N . PHE A 1 193 ? 7.691 -0.62 7.469 1 97 193 PHE A N 1
ATOM 1451 C CA . PHE A 1 193 ? 9.023 -0.305 7.969 1 97 193 PHE A CA 1
ATOM 1452 C C . PHE A 1 193 ? 9.555 -1.436 8.844 1 97 193 PHE A C 1
ATOM 1454 O O . PHE A 1 193 ? 10.672 -1.919 8.633 1 97 193 PHE A O 1
ATOM 1461 N N . ARG A 1 194 ? 8.758 -1.882 9.758 1 91.75 194 ARG A N 1
ATOM 1462 C CA . ARG A 1 194 ? 9.164 -2.889 10.734 1 91.75 194 ARG A CA 1
ATOM 1463 C C . ARG A 1 194 ? 9.453 -4.223 10.055 1 91.75 194 ARG A C 1
ATOM 1465 O O . ARG A 1 194 ? 10.484 -4.844 10.32 1 91.75 194 ARG A O 1
ATOM 1472 N N . ASP A 1 195 ? 8.602 -4.582 9.148 1 89.06 195 ASP A N 1
ATOM 1473 C CA . ASP A 1 195 ? 8.641 -5.953 8.648 1 89.06 195 ASP A CA 1
ATOM 1474 C C . ASP A 1 195 ? 9.539 -6.066 7.422 1 89.06 195 ASP A C 1
ATOM 1476 O O . ASP A 1 195 ? 10.102 -7.129 7.148 1 89.06 195 ASP A O 1
ATOM 1480 N N . HIS A 1 196 ? 9.758 -4.984 6.73 1 91.38 196 HIS A N 1
ATOM 1481 C CA . HIS A 1 196 ? 10.477 -5.098 5.465 1 91.38 196 HIS A CA 1
ATOM 1482 C C . HIS A 1 196 ? 11.742 -4.246 5.469 1 91.38 196 HIS A C 1
ATOM 1484 O O . HIS A 1 196 ? 12.82 -4.73 5.125 1 91.38 196 HIS A O 1
ATOM 1490 N N . ILE A 1 197 ? 11.648 -3.01 5.855 1 95.38 197 ILE A N 1
ATOM 1491 C CA . ILE A 1 197 ? 12.766 -2.08 5.711 1 95.38 197 ILE A CA 1
ATOM 1492 C C . ILE A 1 197 ? 13.883 -2.471 6.672 1 95.38 197 ILE A C 1
ATOM 1494 O O . ILE A 1 197 ? 15.055 -2.531 6.281 1 95.38 197 ILE A O 1
ATOM 1498 N N . VAL A 1 198 ? 13.508 -2.795 7.918 1 89.56 198 VAL A N 1
ATOM 1499 C CA . VAL A 1 198 ? 14.508 -3.141 8.93 1 89.56 198 VAL A CA 1
ATOM 1500 C C . VAL A 1 198 ? 15.273 -4.387 8.492 1 89.56 198 VAL A C 1
ATOM 1502 O O . VAL A 1 198 ? 16.5 -4.43 8.586 1 89.56 198 VAL A O 1
ATOM 1505 N N . THR A 1 199 ? 14.539 -5.32 7.949 1 87.94 199 THR A N 1
ATOM 1506 C CA . THR A 1 199 ? 15.141 -6.578 7.52 1 87.94 199 THR A CA 1
ATOM 1507 C C . THR A 1 199 ? 16.125 -6.348 6.367 1 87.94 199 THR A C 1
ATOM 1509 O O . THR A 1 199 ? 17.234 -6.859 6.387 1 87.94 199 THR A O 1
ATOM 1512 N N . VAL A 1 200 ? 15.742 -5.566 5.484 1 90.06 200 VAL A N 1
ATOM 1513 C CA . VAL A 1 200 ? 16.547 -5.32 4.297 1 90.06 200 VAL A CA 1
ATOM 1514 C C . VAL A 1 200 ? 17.797 -4.531 4.68 1 90.06 200 VAL A C 1
ATOM 1516 O O . VAL A 1 200 ? 18.891 -4.809 4.184 1 90.06 200 VAL A O 1
ATOM 1519 N N . LEU A 1 201 ? 17.656 -3.592 5.559 1 90.88 201 LEU A N 1
ATOM 1520 C CA . LEU A 1 201 ? 18.781 -2.752 5.961 1 90.88 201 LEU A CA 1
ATOM 1521 C C . LEU A 1 201 ? 19.781 -3.545 6.801 1 90.88 201 LEU A C 1
ATOM 1523 O O . LEU A 1 201 ? 20.938 -3.168 6.902 1 90.88 201 LEU A O 1
ATOM 1527 N N . GLY A 1 202 ? 19.312 -4.613 7.367 1 82.12 202 GLY A N 1
ATOM 1528 C CA . GLY A 1 202 ? 20.172 -5.438 8.203 1 82.12 202 GLY A CA 1
ATOM 1529 C C . GLY A 1 202 ? 21.016 -6.426 7.41 1 82.12 202 GLY A C 1
ATOM 1530 O O . GLY A 1 202 ? 21.938 -7.035 7.949 1 82.12 202 GLY A O 1
ATOM 1531 N N . GLN A 1 203 ? 20.734 -6.566 6.172 1 82.69 203 GLN A N 1
ATOM 1532 C CA . GLN A 1 203 ? 21.469 -7.496 5.316 1 82.69 203 GLN A CA 1
ATOM 1533 C C . GLN A 1 203 ? 22.672 -6.82 4.664 1 82.69 203 GLN A C 1
ATOM 1535 O O . GLN A 1 203 ? 22.75 -5.59 4.605 1 82.69 203 GLN A O 1
ATOM 1540 N N . ASP A 1 204 ? 23.594 -7.684 4.281 1 82.44 204 ASP A N 1
ATOM 1541 C CA . ASP A 1 204 ? 24.766 -7.176 3.586 1 82.44 204 ASP A CA 1
ATOM 1542 C C . ASP A 1 204 ? 24.484 -6.98 2.098 1 82.44 204 ASP A C 1
ATOM 1544 O O . ASP A 1 204 ? 23.906 -7.855 1.45 1 82.44 204 ASP A O 1
ATOM 1548 N N . HIS A 1 205 ? 24.828 -5.758 1.695 1 86.12 205 HIS A N 1
ATOM 1549 C CA . HIS A 1 205 ? 24.672 -5.418 0.286 1 86.12 205 HIS A CA 1
ATOM 1550 C C . HIS A 1 205 ? 25.922 -4.742 -0.266 1 86.12 205 HIS A C 1
ATOM 1552 O O . HIS A 1 205 ? 26.703 -4.164 0.491 1 86.12 205 HIS A O 1
ATOM 1558 N N . PRO A 1 206 ? 26.047 -4.977 -1.622 1 84.81 206 PRO A N 1
ATOM 1559 C CA . PRO A 1 206 ? 27.094 -4.129 -2.223 1 84.81 206 PRO A CA 1
ATOM 1560 C C . PRO A 1 206 ? 26.859 -2.643 -1.955 1 84.81 206 PRO A C 1
ATOM 1562 O O . PRO A 1 206 ? 25.719 -2.213 -1.763 1 84.81 206 PRO A O 1
ATOM 1565 N N . GLU A 1 207 ? 27.891 -1.886 -1.939 1 84.06 207 GLU A N 1
ATOM 1566 C CA . GLU A 1 207 ? 27.891 -0.495 -1.498 1 84.06 207 GLU A CA 1
ATOM 1567 C C . GLU A 1 207 ? 26.859 0.326 -2.268 1 84.06 207 GLU A C 1
ATOM 1569 O O . GLU A 1 207 ? 26.109 1.103 -1.675 1 84.06 207 GLU A O 1
ATOM 1574 N N . ARG A 1 208 ? 26.938 0.169 -3.533 1 86.81 208 ARG A N 1
ATOM 1575 C CA . ARG A 1 208 ? 26 0.945 -4.352 1 86.81 208 ARG A CA 1
ATOM 1576 C C . ARG A 1 208 ? 24.562 0.633 -3.982 1 86.81 208 ARG A C 1
ATOM 1578 O O . ARG A 1 208 ? 23.734 1.54 -3.877 1 86.81 208 ARG A O 1
ATOM 1585 N N . VAL A 1 209 ? 24.266 -0.62 -3.799 1 89.75 209 VAL A N 1
ATOM 1586 C CA . VAL A 1 209 ? 22.922 -1.054 -3.432 1 89.75 209 VAL A CA 1
ATOM 1587 C C . VAL A 1 209 ? 22.578 -0.55 -2.031 1 89.75 209 VAL A C 1
ATOM 1589 O O . VAL A 1 209 ? 21.453 -0.111 -1.778 1 89.75 209 VAL A O 1
ATOM 1592 N N . GLN A 1 210 ? 23.547 -0.546 -1.203 1 90.94 210 GLN A N 1
ATOM 1593 C CA . GLN A 1 210 ? 23.344 -0.086 0.166 1 90.94 210 GLN A CA 1
ATOM 1594 C C . GLN A 1 210 ? 22.969 1.393 0.199 1 90.94 210 GLN A C 1
ATOM 1596 O O . GLN A 1 210 ? 22.062 1.796 0.947 1 90.94 210 GLN A O 1
ATOM 1601 N N . ARG A 1 211 ? 23.625 2.135 -0.566 1 92 211 ARG A N 1
ATOM 1602 C CA . ARG A 1 211 ? 23.328 3.562 -0.631 1 92 211 ARG A CA 1
ATOM 1603 C C . ARG A 1 211 ? 21.922 3.807 -1.134 1 92 211 ARG A C 1
ATOM 1605 O O . ARG A 1 211 ? 21.203 4.652 -0.596 1 92 211 ARG A O 1
ATOM 1612 N N . GLU A 1 212 ? 21.547 3.037 -2.133 1 94.31 212 GLU A N 1
ATOM 1613 C CA . GLU A 1 212 ? 20.203 3.162 -2.668 1 94.31 212 GLU A CA 1
ATOM 1614 C C . GLU A 1 212 ? 19.156 2.711 -1.648 1 94.31 212 GLU A C 1
ATOM 1616 O O . GLU A 1 212 ? 18.062 3.266 -1.592 1 94.31 212 GLU A O 1
ATOM 1621 N N . LEU A 1 213 ? 19.516 1.749 -0.903 1 94.94 213 LEU A N 1
ATOM 1622 C CA . LEU A 1 213 ? 18.609 1.275 0.143 1 94.94 213 LEU A CA 1
ATOM 1623 C C . LEU A 1 213 ? 18.453 2.324 1.238 1 94.94 213 LEU A C 1
ATOM 1625 O O . LEU A 1 213 ? 17.359 2.5 1.78 1 94.94 213 LEU A O 1
ATOM 1629 N N . PHE A 1 214 ? 19.531 3.014 1.541 1 95.5 214 PHE A N 1
ATOM 1630 C CA . PHE A 1 214 ? 19.438 4.098 2.512 1 95.5 214 PHE A CA 1
ATOM 1631 C C . PHE A 1 214 ? 18.531 5.203 2.002 1 95.5 214 PHE A C 1
ATOM 1633 O O . PHE A 1 214 ? 17.719 5.742 2.758 1 95.5 214 PHE A O 1
ATOM 1640 N N . ALA A 1 215 ? 18.656 5.5 0.77 1 96.5 215 ALA A N 1
ATOM 1641 C CA . ALA A 1 215 ? 17.781 6.516 0.182 1 96.5 215 ALA A CA 1
ATOM 1642 C C . ALA A 1 215 ? 16.328 6.074 0.227 1 96.5 215 ALA A C 1
ATOM 1644 O O . ALA A 1 215 ? 15.453 6.848 0.626 1 96.5 215 ALA A O 1
ATOM 1645 N N . ALA A 1 216 ? 16.078 4.863 -0.167 1 97.06 216 ALA A N 1
ATOM 1646 C CA . ALA A 1 216 ? 14.711 4.336 -0.16 1 97.06 216 ALA A CA 1
ATOM 1647 C C . ALA A 1 216 ? 14.141 4.316 1.255 1 97.06 216 ALA A C 1
ATOM 1649 O O . ALA A 1 216 ? 12.984 4.688 1.468 1 97.06 216 ALA A O 1
ATOM 1650 N N . ALA A 1 217 ? 14.93 3.912 2.164 1 97.5 217 ALA A N 1
ATOM 1651 C CA . ALA A 1 217 ? 14.508 3.889 3.562 1 97.5 217 ALA A CA 1
ATOM 1652 C C . ALA A 1 217 ? 14.234 5.297 4.078 1 97.5 217 ALA A C 1
ATOM 1654 O O . ALA A 1 217 ? 13.312 5.512 4.867 1 97.5 217 ALA A O 1
ATOM 1655 N N . SER A 1 218 ? 15.047 6.203 3.709 1 97.88 218 SER A N 1
ATOM 1656 C CA . SER A 1 218 ? 14.836 7.598 4.078 1 97.88 218 SER A CA 1
ATOM 1657 C C . SER A 1 218 ? 13.508 8.117 3.541 1 97.88 218 SER A C 1
ATOM 1659 O O . SER A 1 218 ? 12.82 8.883 4.215 1 97.88 218 SER A O 1
ATOM 1661 N N . GLU A 1 219 ? 13.172 7.719 2.361 1 97.81 219 GLU A N 1
ATOM 1662 C CA . GLU A 1 219 ? 11.883 8.094 1.801 1 97.81 219 GLU A CA 1
ATOM 1663 C C . GLU A 1 219 ? 10.734 7.527 2.635 1 97.81 219 GLU A C 1
ATOM 1665 O O . GLU A 1 219 ? 9.711 8.195 2.83 1 97.81 219 GLU A O 1
ATOM 1670 N N . VAL A 1 220 ? 10.875 6.332 3.08 1 98.19 220 VAL A N 1
ATOM 1671 C CA . VAL A 1 220 ? 9.867 5.738 3.943 1 98.19 220 VAL A CA 1
ATOM 1672 C C . VAL A 1 220 ? 9.766 6.523 5.246 1 98.19 220 VAL A C 1
ATOM 1674 O O . VAL A 1 220 ? 8.672 6.828 5.719 1 98.19 220 VAL A O 1
ATOM 1677 N N . ALA A 1 221 ? 10.922 6.863 5.801 1 98.12 221 ALA A N 1
ATOM 1678 C CA . ALA A 1 221 ? 10.953 7.652 7.027 1 98.12 221 ALA A CA 1
ATOM 1679 C C . ALA A 1 221 ? 10.289 9.016 6.816 1 98.12 221 ALA A C 1
ATOM 1681 O O . ALA A 1 221 ? 9.586 9.508 7.699 1 98.12 221 ALA A O 1
ATOM 1682 N N . GLN A 1 222 ? 10.602 9.586 5.707 1 98.31 222 GLN A N 1
ATOM 1683 C CA . GLN A 1 222 ? 9.992 10.859 5.363 1 98.31 222 GLN A CA 1
ATOM 1684 C C . GLN A 1 222 ? 8.469 10.758 5.344 1 98.31 222 GLN A C 1
ATOM 1686 O O . GLN A 1 222 ? 7.777 11.609 5.898 1 98.31 222 GLN A O 1
ATOM 1691 N N . LEU A 1 223 ? 7.93 9.758 4.707 1 98.12 223 LEU A N 1
ATOM 1692 C CA . LEU A 1 223 ? 6.484 9.594 4.613 1 98.12 223 LEU A CA 1
ATOM 1693 C C . LEU A 1 223 ? 5.887 9.242 5.973 1 98.12 223 LEU A C 1
ATOM 1695 O O . LEU A 1 223 ? 4.777 9.672 6.301 1 98.12 223 LEU A O 1
ATOM 1699 N N . LEU A 1 224 ? 6.617 8.438 6.73 1 98.12 224 LEU A N 1
ATOM 1700 C CA . LEU A 1 224 ? 6.195 8.148 8.094 1 98.12 224 LEU A CA 1
ATOM 1701 C C . LEU A 1 224 ? 6.121 9.43 8.93 1 98.12 224 LEU A C 1
ATOM 1703 O O . LEU A 1 224 ? 5.191 9.602 9.719 1 98.12 224 LEU A O 1
ATOM 1707 N N . GLY A 1 225 ? 7.133 10.242 8.758 1 98.19 225 GLY A N 1
ATOM 1708 C CA . GLY A 1 225 ? 7.098 11.531 9.43 1 98.19 225 GLY A CA 1
ATOM 1709 C C . GLY A 1 225 ? 5.895 12.375 9.047 1 98.19 225 GLY A C 1
ATOM 1710 O O . GLY A 1 225 ? 5.18 12.875 9.922 1 98.19 225 GLY A O 1
ATOM 1711 N N . TRP A 1 226 ? 5.66 12.438 7.801 1 97.62 226 TRP A N 1
ATOM 1712 C CA . TRP A 1 226 ? 4.531 13.227 7.312 1 97.62 226 TRP A CA 1
ATOM 1713 C C . TRP A 1 226 ? 3.211 12.664 7.828 1 97.62 226 TRP A C 1
ATOM 1715 O O . TRP A 1 226 ? 2.338 13.414 8.266 1 97.62 226 TRP A O 1
ATOM 1725 N N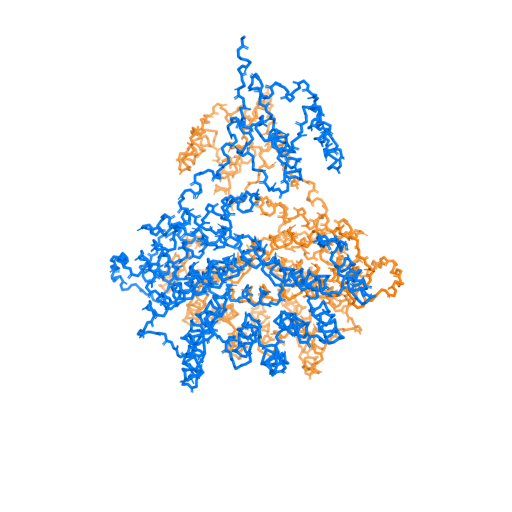 . ALA A 1 227 ? 3.076 11.359 7.719 1 97.56 227 ALA A N 1
ATOM 1726 C CA . ALA A 1 227 ? 1.852 10.719 8.188 1 97.56 227 ALA A CA 1
ATOM 1727 C C . ALA A 1 227 ? 1.661 10.93 9.688 1 97.56 227 ALA A C 1
ATOM 1729 O O . ALA A 1 227 ? 0.538 11.148 10.156 1 97.56 227 ALA A O 1
ATOM 1730 N N . SER A 1 228 ? 2.711 10.844 10.43 1 96.88 228 SER A N 1
ATOM 1731 C CA . SER A 1 228 ? 2.654 11.086 11.867 1 96.88 228 SER A CA 1
ATOM 1732 C C . SER A 1 228 ? 2.297 12.531 12.172 1 96.88 228 SER A C 1
ATOM 1734 O O . SER A 1 228 ? 1.474 12.805 13.047 1 96.88 228 SER A O 1
ATOM 1736 N N . TYR A 1 229 ? 2.898 13.391 11.461 1 96.94 229 TYR A N 1
ATOM 1737 C CA . TYR A 1 229 ? 2.594 14.812 11.555 1 96.94 229 TYR A CA 1
ATOM 1738 C C . TYR A 1 229 ? 1.117 15.078 11.281 1 96.94 229 TYR A C 1
ATOM 1740 O O . TYR A 1 229 ? 0.437 15.727 12.078 1 96.94 229 TYR A O 1
ATOM 1748 N N . ASP A 1 230 ? 0.638 14.516 10.219 1 96.19 230 ASP A N 1
ATOM 1749 C CA . ASP A 1 230 ? -0.749 14.695 9.797 1 96.19 230 ASP A CA 1
ATOM 1750 C C . ASP A 1 230 ? -1.715 14.086 10.812 1 96.19 230 ASP A C 1
ATOM 1752 O O . ASP A 1 230 ? -2.854 14.539 10.945 1 96.19 230 ASP A O 1
ATOM 1756 N N . SER A 1 231 ? -1.271 13.086 11.586 1 94.75 231 SER A N 1
ATOM 1757 C CA . SER A 1 231 ? -2.119 12.391 12.547 1 94.75 231 SER A CA 1
ATOM 1758 C C . SER A 1 231 ? -1.947 12.961 13.953 1 94.75 231 SER A C 1
ATOM 1760 O O . SER A 1 231 ? -2.465 12.406 14.922 1 94.75 231 SER A O 1
ATOM 1762 N N . GLY A 1 232 ? -1.146 13.977 14.047 1 93.56 232 GLY A N 1
ATOM 1763 C CA . GLY A 1 232 ? -0.991 14.656 15.32 1 93.56 232 GLY A CA 1
ATOM 1764 C C . GLY A 1 232 ? 0.067 14.023 16.203 1 93.56 232 GLY A C 1
ATOM 1765 O O . GLY A 1 232 ? 0.207 14.398 17.375 1 93.56 232 GLY A O 1
ATOM 1766 N N . ARG A 1 233 ? 0.773 13.07 15.711 1 94.12 233 ARG A N 1
ATOM 1767 C CA . ARG A 1 233 ? 1.878 12.461 16.438 1 94.12 233 ARG A CA 1
ATOM 1768 C C . ARG A 1 233 ? 3.184 13.203 16.188 1 94.12 233 ARG A C 1
ATOM 1770 O O . ARG A 1 233 ? 4.102 12.664 15.562 1 94.12 233 ARG A O 1
ATOM 1777 N N . HIS A 1 234 ? 3.303 14.312 16.797 1 94.25 234 HIS A N 1
ATOM 1778 C CA . HIS A 1 234 ? 4.297 15.312 16.406 1 94.25 234 HIS A CA 1
ATOM 1779 C C . HIS A 1 234 ? 5.695 14.883 16.828 1 94.25 234 HIS A C 1
ATOM 1781 O O . HIS A 1 234 ? 6.656 15.039 16.078 1 94.25 234 HIS A O 1
ATOM 1787 N N . ALA A 1 235 ? 5.832 14.352 18.031 1 92 235 ALA A N 1
ATOM 1788 C CA . ALA A 1 235 ? 7.152 13.914 18.484 1 92 235 ALA A CA 1
ATOM 1789 C C . ALA A 1 235 ? 7.715 12.844 17.547 1 92 235 ALA A C 1
ATOM 1791 O O . ALA A 1 235 ? 8.875 12.914 17.141 1 92 235 ALA A O 1
ATOM 1792 N N . ALA A 1 236 ? 6.875 11.898 17.281 1 94.69 236 ALA A N 1
ATOM 1793 C CA . ALA A 1 236 ? 7.289 10.836 16.375 1 94.69 236 ALA A CA 1
ATOM 1794 C C . ALA A 1 236 ? 7.648 11.398 15 1 94.69 236 ALA A C 1
ATOM 1796 O O . ALA A 1 236 ? 8.633 10.977 14.391 1 94.69 236 ALA A O 1
ATOM 1797 N N . ALA A 1 237 ? 6.859 12.352 14.492 1 97.19 237 ALA A N 1
ATOM 1798 C CA . ALA A 1 237 ? 7.109 12.961 13.188 1 97.19 237 ALA A CA 1
ATOM 1799 C C . ALA A 1 237 ? 8.5 13.586 13.133 1 97.19 237 ALA A C 1
ATOM 1801 O O . ALA A 1 237 ? 9.273 13.312 12.219 1 97.19 237 ALA A O 1
ATOM 1802 N N . GLN A 1 238 ? 8.805 14.375 14.125 1 95.81 238 GLN A N 1
ATOM 1803 C CA . GLN A 1 238 ? 10.109 15.023 14.18 1 95.81 238 GLN A CA 1
ATOM 1804 C C . GLN A 1 238 ? 11.234 13.992 14.188 1 95.81 238 GLN A C 1
ATOM 1806 O O . GLN A 1 238 ? 12.258 14.172 13.516 1 95.81 238 GLN A O 1
ATOM 1811 N N . ARG A 1 239 ? 11.023 12.961 14.93 1 95.12 239 ARG A N 1
ATOM 1812 C CA . ARG A 1 239 ? 12.039 11.922 15.039 1 95.12 239 ARG A CA 1
ATOM 1813 C C . ARG A 1 239 ? 12.227 11.195 13.711 1 95.12 239 ARG A C 1
ATOM 1815 O O . ARG A 1 239 ? 13.359 10.914 13.305 1 95.12 239 ARG A O 1
ATOM 1822 N N . PHE A 1 240 ? 11.164 10.859 13.031 1 97.69 240 PHE A N 1
ATOM 1823 C CA . PHE A 1 240 ? 11.266 10.227 11.727 1 97.69 240 PHE A CA 1
ATOM 1824 C C . PHE A 1 240 ? 12.023 11.109 10.742 1 97.69 240 PHE A C 1
ATOM 1826 O O . PHE A 1 240 ? 12.906 10.625 10.023 1 97.69 240 PHE A O 1
ATOM 1833 N N . PHE A 1 241 ? 11.695 12.414 10.711 1 97.88 241 PHE A N 1
ATOM 1834 C CA . PHE A 1 241 ? 12.375 13.328 9.812 1 97.88 241 PHE A CA 1
ATOM 1835 C C . PHE A 1 241 ? 13.852 13.438 10.156 1 97.88 241 PHE A C 1
ATOM 1837 O O . PHE A 1 241 ? 14.711 13.359 9.273 1 97.88 241 PHE A O 1
ATOM 1844 N N . THR A 1 242 ? 14.133 13.547 11.43 1 96.06 242 THR A N 1
ATOM 1845 C CA . THR A 1 242 ? 15.508 13.758 11.891 1 96.06 242 THR A CA 1
ATOM 1846 C C . THR A 1 242 ? 16.375 12.547 11.578 1 96.06 242 THR A C 1
ATOM 1848 O O . THR A 1 242 ? 17.453 12.688 11.008 1 96.06 242 THR A O 1
ATOM 1851 N N . GLN A 1 243 ? 15.859 11.406 11.914 1 95.75 243 GLN A N 1
ATOM 1852 C CA . GLN A 1 243 ? 16.641 10.203 11.672 1 95.75 243 GLN A CA 1
ATOM 1853 C C . GLN A 1 243 ? 16.688 9.867 10.18 1 95.75 243 GLN A C 1
ATOM 1855 O O . GLN A 1 243 ? 17.688 9.328 9.688 1 95.75 243 GLN A O 1
ATOM 1860 N N . GLY A 1 244 ? 15.633 10.195 9.492 1 97.56 244 GLY A N 1
ATOM 1861 C CA . GLY A 1 244 ? 15.648 10.055 8.047 1 97.56 244 GLY A CA 1
ATOM 1862 C C . GLY A 1 244 ? 16.703 10.898 7.371 1 97.56 244 GLY A C 1
ATOM 1863 O O . GLY A 1 244 ? 17.234 10.523 6.32 1 97.56 244 GLY A O 1
ATOM 1864 N N . LEU A 1 245 ? 17.031 12.031 7.941 1 95.81 245 LEU A N 1
ATOM 1865 C CA . LEU A 1 245 ? 18.094 12.906 7.434 1 95.81 245 LEU A CA 1
ATOM 1866 C C . LEU A 1 245 ? 19.438 12.188 7.426 1 95.81 245 LEU A C 1
ATOM 1868 O O . LEU A 1 245 ? 20.234 12.359 6.5 1 95.81 245 LEU A O 1
ATOM 1872 N N . ARG A 1 246 ? 19.672 11.414 8.43 1 93 246 ARG A N 1
ATOM 1873 C CA . ARG A 1 246 ? 20.938 10.688 8.5 1 93 246 ARG A CA 1
ATOM 1874 C C . ARG A 1 246 ? 21.031 9.648 7.387 1 93 246 ARG A C 1
ATOM 1876 O O . ARG A 1 246 ? 22.094 9.453 6.801 1 93 246 ARG A O 1
ATOM 1883 N N . LEU A 1 247 ? 19.922 8.992 7.156 1 95.62 247 LEU A N 1
ATOM 1884 C CA . LEU A 1 247 ? 19.891 8.031 6.059 1 95.62 247 LEU A CA 1
ATOM 1885 C C . LEU A 1 247 ? 20.109 8.727 4.719 1 95.62 247 LEU A C 1
ATOM 1887 O O . LEU A 1 247 ? 20.859 8.227 3.873 1 95.62 247 LEU A O 1
ATOM 1891 N N . ALA A 1 248 ? 19.5 9.859 4.52 1 95.81 248 ALA A N 1
ATOM 1892 C CA . ALA A 1 248 ? 19.672 10.625 3.289 1 95.81 248 ALA A CA 1
ATOM 1893 C C . ALA A 1 248 ? 21.141 11.031 3.107 1 95.81 248 ALA A C 1
ATOM 1895 O O . ALA A 1 248 ? 21.656 11.008 1.99 1 95.81 248 ALA A O 1
ATOM 1896 N N . HIS A 1 249 ? 21.75 11.375 4.215 1 93.44 249 HIS A N 1
ATOM 1897 C CA . HIS A 1 249 ? 23.156 11.758 4.176 1 93.44 249 HIS A CA 1
ATOM 1898 C C . HIS A 1 249 ? 24.031 10.594 3.734 1 93.44 249 HIS A C 1
ATOM 1900 O O . HIS A 1 249 ? 24.922 10.766 2.9 1 93.44 249 HIS A O 1
ATOM 1906 N N . GLU A 1 250 ? 23.734 9.445 4.289 1 91.38 250 GLU A N 1
ATOM 1907 C CA . GLU A 1 250 ? 24.516 8.266 3.945 1 91.38 250 GLU A CA 1
ATOM 1908 C C . GLU A 1 250 ? 24.328 7.883 2.479 1 91.38 250 GLU A C 1
ATOM 1910 O O . GLU A 1 250 ? 25.234 7.336 1.852 1 91.38 250 GLU A O 1
ATOM 1915 N N . ALA A 1 251 ? 23.234 8.188 1.98 1 93.62 251 ALA A N 1
ATOM 1916 C CA . ALA A 1 251 ? 22.922 7.883 0.589 1 93.62 251 ALA A CA 1
ATOM 1917 C C . ALA A 1 251 ? 23.469 8.953 -0.348 1 93.62 251 ALA A C 1
ATOM 1919 O O . ALA A 1 251 ? 23.375 8.828 -1.571 1 93.62 251 ALA A O 1
ATOM 1920 N N . ASN A 1 252 ? 23.984 10 0.194 1 92.12 252 ASN A N 1
ATOM 1921 C CA . ASN A 1 252 ? 24.406 11.172 -0.564 1 92.12 252 ASN A CA 1
ATOM 1922 C C . ASN A 1 252 ? 23.281 11.734 -1.418 1 92.12 252 ASN A C 1
ATOM 1924 O O . ASN A 1 252 ? 23.5 12.125 -2.568 1 92.12 252 ASN A O 1
ATOM 1928 N N . ASP A 1 253 ? 22.141 11.656 -0.905 1 94 253 ASP A N 1
ATOM 1929 C CA . ASP A 1 253 ? 20.953 12.211 -1.565 1 94 253 ASP A CA 1
ATOM 1930 C C . ASP A 1 253 ? 20.578 13.562 -0.963 1 94 253 ASP A C 1
ATOM 1932 O O . ASP A 1 253 ? 19.656 13.641 -0.142 1 94 253 ASP A O 1
ATOM 1936 N N . ARG A 1 254 ? 21.156 14.602 -1.436 1 94 254 ARG A N 1
ATOM 1937 C CA . ARG A 1 254 ? 21 15.945 -0.875 1 94 254 ARG A CA 1
ATOM 1938 C C . ARG A 1 254 ? 19.594 16.469 -1.111 1 94 254 ARG A C 1
ATOM 1940 O O . ARG A 1 254 ? 19.062 17.234 -0.292 1 94 254 ARG A O 1
ATOM 1947 N N . LEU A 1 255 ? 19 16.109 -2.221 1 95.44 255 LEU A N 1
ATOM 1948 C CA . LEU A 1 255 ? 17.641 16.531 -2.492 1 95.44 255 LEU A CA 1
ATOM 1949 C C . LEU A 1 255 ? 16.672 15.961 -1.463 1 95.44 255 LEU A C 1
ATOM 1951 O O . LEU A 1 255 ? 15.789 16.672 -0.972 1 95.44 255 LEU A O 1
ATOM 1955 N N . LEU A 1 256 ? 16.859 14.711 -1.178 1 96 256 LEU A N 1
ATOM 1956 C CA . LEU A 1 256 ? 16.047 14.078 -0.151 1 96 256 LEU A CA 1
ATOM 1957 C C . LEU A 1 256 ? 16.281 14.719 1.211 1 96 256 LEU A C 1
ATOM 1959 O O . LEU A 1 256 ? 15.352 14.898 1.993 1 96 256 LEU A O 1
ATOM 1963 N N . GLY A 1 257 ? 17.531 15.062 1.504 1 96.5 257 GLY A N 1
ATOM 1964 C CA . GLY A 1 257 ? 17.828 15.812 2.715 1 96.5 257 GLY A CA 1
ATOM 1965 C C . GLY A 1 257 ? 17.078 17.141 2.787 1 96.5 257 GLY A C 1
ATOM 1966 O O . GLY A 1 257 ? 16.5 17.469 3.822 1 96.5 257 GLY A O 1
ATOM 1967 N N . GLY A 1 258 ? 17.109 17.859 1.71 1 97.25 258 GLY A N 1
ATOM 1968 C CA . GLY A 1 258 ? 16.359 19.109 1.642 1 97.25 258 GLY A CA 1
ATOM 1969 C C . GLY A 1 258 ? 14.875 18.922 1.875 1 97.25 258 GLY A C 1
ATOM 1970 O O . GLY A 1 258 ? 14.242 19.734 2.553 1 97.25 258 GLY A O 1
ATOM 1971 N N . ARG A 1 259 ? 14.312 17.859 1.308 1 97.62 259 ARG A N 1
ATOM 1972 C CA . ARG A 1 259 ? 12.906 17.547 1.498 1 97.62 259 ARG A CA 1
ATOM 1973 C C . ARG A 1 259 ? 12.586 17.328 2.975 1 97.62 259 ARG A C 1
ATOM 1975 O O . ARG A 1 259 ? 11.578 17.828 3.48 1 97.62 259 ARG A O 1
ATOM 1982 N N . LEU A 1 260 ? 13.422 16.594 3.668 1 98.25 260 LEU A N 1
ATOM 1983 C CA . LEU A 1 260 ? 13.219 16.328 5.086 1 98.25 260 LEU A CA 1
ATOM 1984 C C . LEU A 1 260 ? 13.336 17.594 5.91 1 98.25 260 LEU A C 1
ATOM 1986 O O . LEU A 1 260 ? 12.547 17.812 6.836 1 98.25 260 LEU A O 1
ATOM 1990 N N . LEU A 1 261 ? 14.289 18.406 5.574 1 97.75 261 LEU A N 1
ATOM 1991 C CA . LEU A 1 261 ? 14.422 19.703 6.25 1 97.75 261 LEU A CA 1
ATOM 1992 C C . LEU A 1 261 ? 13.188 20.562 6.012 1 97.75 261 LEU A C 1
ATOM 1994 O O . LEU A 1 261 ? 12.719 21.25 6.926 1 97.75 261 LEU A O 1
ATOM 1998 N N . SER A 1 262 ? 12.711 20.547 4.824 1 98.19 262 SER A N 1
ATOM 1999 C CA . SER A 1 262 ? 11.492 21.281 4.492 1 98.19 262 SER A CA 1
ATOM 2000 C C . SER A 1 262 ? 10.305 20.766 5.293 1 98.19 262 SER A C 1
ATOM 2002 O O . SER A 1 262 ? 9.453 21.547 5.727 1 98.19 262 SER A O 1
ATOM 2004 N N . ASN A 1 263 ? 10.227 19.484 5.477 1 98.31 263 ASN A N 1
ATOM 2005 C CA . ASN A 1 263 ? 9.156 18.906 6.281 1 98.31 263 ASN A CA 1
ATOM 2006 C C . ASN A 1 263 ? 9.25 19.344 7.738 1 98.31 263 ASN A C 1
ATOM 2008 O O . ASN A 1 263 ? 8.234 19.641 8.367 1 98.31 263 ASN A O 1
ATOM 2012 N N . LEU A 1 264 ? 10.461 19.359 8.227 1 97.81 264 LEU A N 1
ATOM 2013 C CA . LEU A 1 264 ? 10.672 19.875 9.578 1 97.81 264 LEU A CA 1
ATOM 2014 C C . LEU A 1 264 ? 10.234 21.328 9.688 1 97.81 264 LEU A C 1
ATOM 2016 O O . LEU A 1 264 ? 9.633 21.719 10.695 1 97.81 264 LEU A O 1
ATOM 2020 N N . SER A 1 265 ? 10.492 22.062 8.672 1 98.31 265 SER A N 1
ATOM 2021 C CA . SER A 1 265 ? 10.062 23.469 8.641 1 98.31 265 SER A CA 1
ATOM 2022 C C . SER A 1 265 ? 8.539 23.562 8.727 1 98.31 265 SER A C 1
ATOM 2024 O O . SER A 1 265 ? 8.016 24.328 9.547 1 98.31 265 SER A O 1
ATOM 2026 N N . HIS A 1 266 ? 7.883 22.828 7.895 1 98.31 266 HIS A N 1
ATOM 2027 C CA . HIS A 1 266 ? 6.426 22.844 7.863 1 98.31 266 HIS A CA 1
ATOM 2028 C C . HIS A 1 266 ? 5.844 22.5 9.234 1 98.31 266 HIS A C 1
ATOM 2030 O O . HIS A 1 266 ? 4.945 23.188 9.719 1 98.31 266 HIS A O 1
ATOM 2036 N N . GLN A 1 267 ? 6.379 21.469 9.828 1 97.44 267 GLN A N 1
ATOM 2037 C CA . GLN A 1 267 ? 5.887 21.016 11.125 1 97.44 267 GLN A CA 1
ATOM 2038 C C . GLN A 1 267 ? 6.152 22.062 12.203 1 97.44 267 GLN A C 1
ATOM 2040 O O . GLN A 1 267 ? 5.277 22.359 13.023 1 97.44 267 GLN A O 1
ATOM 2045 N N . ALA A 1 268 ? 7.371 22.562 12.227 1 97.06 268 ALA A N 1
ATOM 2046 C CA . ALA A 1 268 ? 7.711 23.578 13.203 1 97.06 268 ALA A CA 1
ATOM 2047 C C . ALA A 1 268 ? 6.77 24.781 13.102 1 97.06 268 ALA A C 1
ATOM 2049 O O . ALA A 1 268 ? 6.289 25.281 14.117 1 97.06 268 ALA A O 1
ATOM 2050 N N . ASN A 1 269 ? 6.484 25.188 11.898 1 97.38 269 ASN A N 1
ATOM 2051 C CA . ASN A 1 269 ? 5.586 26.328 11.688 1 97.38 269 ASN A CA 1
ATOM 2052 C C . ASN A 1 269 ? 4.18 26.016 12.203 1 97.38 269 ASN A C 1
ATOM 2054 O O . ASN A 1 269 ? 3.57 26.844 12.883 1 97.38 269 ASN A O 1
ATOM 2058 N N . TYR A 1 270 ? 3.76 24.844 11.906 1 96.5 270 TYR A N 1
ATOM 2059 C CA . TYR A 1 270 ? 2.43 24.406 12.312 1 96.5 270 TYR A CA 1
ATOM 2060 C C . TYR A 1 270 ? 2.293 24.422 13.836 1 96.5 270 TYR A C 1
ATOM 2062 O O . TYR A 1 270 ? 1.235 24.766 14.367 1 96.5 270 TYR A O 1
ATOM 2070 N N . LEU A 1 271 ? 3.391 24.125 14.484 1 95.38 271 LEU A N 1
ATOM 2071 C CA . LEU A 1 271 ? 3.355 23.969 15.93 1 95.38 271 LEU A CA 1
ATOM 2072 C C . LEU A 1 271 ? 3.676 25.281 16.625 1 95.38 271 LEU A C 1
ATOM 2074 O O . LEU A 1 271 ? 3.732 25.344 17.859 1 95.38 271 LEU A O 1
ATOM 2078 N N . GLY A 1 272 ? 3.988 26.328 15.867 1 94.94 272 GLY A N 1
ATOM 2079 C CA . GLY A 1 272 ? 4.191 27.656 16.438 1 94.94 272 GLY A CA 1
ATOM 2080 C C . GLY A 1 272 ? 5.648 27.969 16.703 1 94.94 272 GLY A C 1
ATOM 2081 O O . GLY A 1 272 ? 5.965 28.969 17.359 1 94.94 272 GLY A O 1
ATOM 2082 N N . HIS A 1 273 ? 6.512 27.109 16.312 1 95.12 273 HIS A N 1
ATOM 2083 C CA . HIS A 1 273 ? 7.941 27.359 16.438 1 95.12 273 HIS A CA 1
ATOM 2084 C C . HIS A 1 273 ? 8.492 28.016 15.172 1 95.12 273 HIS A C 1
ATOM 2086 O O . HIS A 1 273 ? 9.289 27.391 14.461 1 95.12 273 HIS A O 1
ATOM 2092 N N . PHE A 1 274 ? 8.164 29.25 15.023 1 96.69 274 PHE A N 1
ATOM 2093 C CA . PHE A 1 274 ? 8.297 29.953 13.742 1 96.69 274 PHE A CA 1
ATOM 2094 C C . PHE A 1 274 ? 9.758 30.219 13.43 1 96.69 274 PHE A C 1
ATOM 2096 O O . PHE A 1 274 ? 10.18 30.156 12.273 1 96.69 274 PHE A O 1
ATOM 2103 N N . GLN A 1 275 ? 10.562 30.531 14.398 1 93.38 275 GLN A N 1
ATOM 2104 C CA . GLN A 1 275 ? 11.984 30.766 14.164 1 93.38 275 GLN A CA 1
ATOM 2105 C C . GLN A 1 275 ? 12.672 29.484 13.695 1 93.38 275 GLN A C 1
ATOM 2107 O O . GLN A 1 275 ? 13.5 29.516 12.781 1 93.38 275 GLN A O 1
ATOM 2112 N N . ASP A 1 276 ? 12.305 28.359 14.367 1 95.19 276 ASP A N 1
ATOM 2113 C CA . ASP A 1 276 ? 12.812 27.062 13.906 1 95.19 276 ASP A CA 1
ATOM 2114 C C . ASP A 1 276 ? 12.422 26.812 12.453 1 95.19 276 ASP A C 1
ATOM 2116 O O . ASP A 1 276 ? 13.227 26.297 11.672 1 95.19 276 ASP A O 1
ATOM 2120 N N . ALA A 1 277 ? 11.211 27.141 12.117 1 98.12 277 ALA A N 1
ATOM 2121 C CA . ALA A 1 277 ? 10.688 26.906 10.773 1 98.12 277 ALA A CA 1
ATOM 2122 C C . ALA A 1 277 ? 11.5 27.672 9.727 1 98.12 277 ALA A C 1
ATOM 2124 O O . ALA A 1 277 ? 11.852 27.125 8.68 1 98.12 277 ALA A O 1
ATOM 2125 N N . VAL A 1 278 ? 11.805 28.906 10.047 1 96.62 278 VAL A N 1
ATOM 2126 C CA . VAL A 1 278 ? 12.617 29.719 9.141 1 96.62 278 VAL A CA 1
ATOM 2127 C C . VAL A 1 278 ? 13.992 29.062 8.969 1 96.62 278 VAL A C 1
ATOM 2129 O O . VAL A 1 278 ? 14.484 28.938 7.848 1 96.62 278 VAL A O 1
ATOM 2132 N N . GLN A 1 279 ? 14.555 28.688 10.07 1 95.12 279 GLN A N 1
ATOM 2133 C CA . GLN A 1 279 ? 15.891 28.094 10.039 1 95.12 279 GLN A CA 1
ATOM 2134 C C . GLN A 1 279 ? 15.914 26.812 9.203 1 95.12 279 GLN A C 1
ATOM 2136 O O . GLN A 1 279 ? 16.812 26.625 8.383 1 95.12 279 GLN A O 1
ATOM 2141 N N . TYR A 1 280 ? 14.938 25.969 9.367 1 97.44 280 TYR A N 1
ATOM 2142 C CA . TYR A 1 280 ? 14.883 24.719 8.625 1 97.44 280 TYR A CA 1
ATOM 2143 C C . TYR A 1 280 ? 14.672 24.969 7.137 1 97.44 280 TYR A C 1
ATOM 2145 O O . TYR A 1 280 ? 15.266 24.297 6.293 1 97.44 280 TYR A O 1
ATOM 2153 N N . ALA A 1 281 ? 13.797 25.906 6.781 1 98.06 281 ALA A N 1
ATOM 2154 C CA . ALA A 1 281 ? 13.57 26.234 5.379 1 98.06 281 ALA A CA 1
ATOM 2155 C C . ALA A 1 281 ? 14.852 26.734 4.715 1 98.06 281 ALA A C 1
ATOM 2157 O O . ALA A 1 281 ? 15.172 26.328 3.598 1 98.06 281 ALA A O 1
ATOM 2158 N N . ARG A 1 282 ? 15.562 27.562 5.387 1 96.38 282 ARG A N 1
ATOM 2159 C CA . ARG A 1 282 ? 16.812 28.094 4.859 1 96.38 282 ARG A CA 1
ATOM 2160 C C . ARG A 1 282 ? 17.891 27.016 4.812 1 96.38 282 ARG A C 1
ATOM 2162 O O . ARG A 1 282 ? 18.719 27 3.893 1 96.38 282 ARG A O 1
ATOM 2169 N N . ALA A 1 283 ? 17.875 26.172 5.801 1 95.56 283 ALA A N 1
ATOM 2170 C CA . ALA A 1 283 ? 18.812 25.047 5.785 1 95.56 283 ALA A CA 1
ATOM 2171 C C . ALA A 1 283 ? 18.547 24.141 4.582 1 95.56 283 ALA A C 1
ATOM 2173 O O . ALA A 1 283 ? 19.5 23.625 3.973 1 95.56 283 ALA A O 1
ATOM 2174 N N . ALA A 1 284 ? 17.312 23.922 4.258 1 97.88 284 ALA A N 1
ATOM 2175 C CA . ALA A 1 284 ? 16.969 23.125 3.084 1 97.88 284 ALA A CA 1
ATOM 2176 C C . ALA A 1 284 ? 17.531 23.75 1.812 1 97.88 284 ALA A C 1
ATOM 2178 O O . ALA A 1 284 ? 18.094 23.047 0.968 1 97.88 284 ALA A O 1
ATOM 2179 N N . GLN A 1 285 ? 17.391 25.047 1.708 1 95.81 285 GLN A N 1
ATOM 2180 C CA . GLN A 1 285 ? 17.938 25.781 0.57 1 95.81 285 GLN A CA 1
ATOM 2181 C C . GLN A 1 285 ? 19.469 25.641 0.516 1 95.81 285 GLN A C 1
ATOM 2183 O O . GLN A 1 285 ? 20.031 25.344 -0.538 1 95.81 285 GLN A O 1
ATOM 2188 N N . ALA A 1 286 ? 20.109 25.812 1.618 1 93.12 286 ALA A N 1
ATOM 2189 C CA . ALA A 1 286 ? 21.562 25.75 1.688 1 93.12 286 ALA A CA 1
ATOM 2190 C C . ALA A 1 286 ? 22.078 24.344 1.369 1 93.12 286 ALA A C 1
ATOM 2192 O O . ALA A 1 286 ? 23.047 24.172 0.637 1 93.12 286 ALA A O 1
ATOM 2193 N N . ALA A 1 287 ? 21.391 23.359 1.869 1 93.25 287 ALA A N 1
ATOM 2194 C CA . ALA A 1 287 ? 21.812 21.969 1.726 1 93.25 287 ALA A CA 1
ATOM 2195 C C . ALA A 1 287 ? 21.719 21.516 0.272 1 93.25 287 ALA A C 1
ATOM 2197 O O . ALA A 1 287 ? 22.375 20.547 -0.128 1 93.25 287 ALA A O 1
ATOM 2198 N N . THR A 1 288 ? 20.906 22.266 -0.571 1 96 288 THR A N 1
ATOM 2199 C CA . THR A 1 288 ? 20.625 21.781 -1.92 1 96 288 THR A CA 1
ATOM 2200 C C . THR A 1 288 ? 21.047 22.812 -2.961 1 96 288 THR A C 1
ATOM 2202 O O . THR A 1 288 ? 20.656 22.734 -4.125 1 96 288 THR A O 1
ATOM 2205 N N . ALA A 1 289 ? 21.766 23.859 -2.689 1 90.19 289 ALA A N 1
ATOM 2206 C CA . ALA A 1 289 ? 22.078 25.031 -3.502 1 90.19 289 ALA A CA 1
ATOM 2207 C C . ALA A 1 289 ? 22.578 24.625 -4.887 1 90.19 289 ALA A C 1
ATOM 2209 O O . ALA A 1 289 ? 22.234 25.266 -5.887 1 90.19 289 ALA A O 1
ATOM 2210 N N . ASN A 1 290 ? 23.25 23.531 -5.074 1 90.94 290 ASN A N 1
ATOM 2211 C CA . ASN A 1 290 ? 23.844 23.203 -6.371 1 90.94 290 ASN A CA 1
ATOM 2212 C C . ASN A 1 290 ? 23.141 22.016 -7.02 1 90.94 290 ASN A C 1
ATOM 2214 O O . ASN A 1 290 ? 23.547 21.578 -8.102 1 90.94 290 ASN A O 1
ATOM 2218 N N . VAL A 1 291 ? 22.031 21.625 -6.402 1 94.19 291 VAL A N 1
ATOM 2219 C CA . VAL A 1 291 ? 21.469 20.391 -6.961 1 94.19 291 VAL A CA 1
ATOM 2220 C C . VAL A 1 291 ? 19.953 20.516 -7.066 1 94.19 291 VAL A C 1
ATOM 2222 O O . VAL A 1 291 ? 19.312 19.781 -7.824 1 94.19 291 VAL A O 1
ATOM 2225 N N . ALA A 1 292 ? 19.344 21.438 -6.379 1 95.75 292 ALA A N 1
ATOM 2226 C CA . ALA A 1 292 ? 17.891 21.562 -6.371 1 95.75 292 ALA A CA 1
ATOM 2227 C C . ALA A 1 292 ? 17.375 22.109 -7.699 1 95.75 292 ALA A C 1
ATOM 2229 O O . ALA A 1 292 ? 17.984 23.016 -8.273 1 95.75 292 ALA A O 1
ATOM 2230 N N . THR A 1 293 ? 16.328 21.562 -8.227 1 96.62 293 THR A N 1
ATOM 2231 C CA . THR A 1 293 ? 15.633 22.094 -9.391 1 96.62 293 THR A CA 1
ATOM 2232 C C . THR A 1 293 ? 14.797 23.312 -9 1 96.62 293 THR A C 1
ATOM 2234 O O . THR A 1 293 ? 14.594 23.578 -7.809 1 96.62 293 THR A O 1
ATOM 2237 N N . PRO A 1 294 ? 14.336 24.031 -9.938 1 97.25 294 PRO A N 1
ATOM 2238 C CA . PRO A 1 294 ? 13.555 25.234 -9.633 1 97.25 294 PRO A CA 1
ATOM 2239 C C . PRO A 1 294 ? 12.297 24.922 -8.82 1 97.25 294 PRO A C 1
ATOM 2241 O O . PRO A 1 294 ? 11.984 25.641 -7.859 1 97.25 294 PRO A O 1
ATOM 2244 N N . THR A 1 295 ? 11.594 23.891 -9.141 1 97.75 295 THR A N 1
ATOM 2245 C CA . THR A 1 295 ? 10.375 23.562 -8.406 1 97.75 295 THR A CA 1
ATOM 2246 C C . THR A 1 295 ? 10.695 23.188 -6.961 1 97.75 295 THR A C 1
ATOM 2248 O O . THR A 1 295 ? 9.984 23.594 -6.035 1 97.75 295 THR A O 1
ATOM 2251 N N . VAL A 1 296 ? 11.75 22.453 -6.734 1 97.81 296 VAL A N 1
ATOM 2252 C CA . VAL A 1 296 ? 12.164 22.062 -5.387 1 97.81 296 VAL A CA 1
ATOM 2253 C C . VAL A 1 296 ? 12.555 23.312 -4.594 1 97.81 296 VAL A C 1
ATOM 2255 O O . VAL A 1 296 ? 12.148 23.484 -3.443 1 97.81 296 VAL A O 1
ATOM 2258 N N . THR A 1 297 ? 13.312 24.172 -5.242 1 98 297 THR A N 1
ATOM 2259 C CA . THR A 1 297 ? 13.703 25.422 -4.602 1 98 297 THR A CA 1
ATOM 2260 C C . THR A 1 297 ? 12.477 26.25 -4.25 1 98 297 THR A C 1
ATOM 2262 O O . THR A 1 297 ? 12.422 26.859 -3.176 1 98 297 THR A O 1
ATOM 2265 N N . THR A 1 298 ? 11.562 26.281 -5.156 1 98.38 298 THR A N 1
ATOM 2266 C CA . THR A 1 298 ? 10.312 27 -4.918 1 98.38 298 THR A CA 1
ATOM 2267 C C . THR A 1 298 ? 9.617 26.484 -3.66 1 98.38 298 THR A C 1
ATOM 2269 O O . THR A 1 298 ? 9.117 27.266 -2.854 1 98.38 298 THR A O 1
ATOM 2272 N N . MET A 1 299 ? 9.586 25.203 -3.473 1 98.06 299 MET A N 1
ATOM 2273 C CA . MET A 1 299 ? 8.984 24.609 -2.283 1 98.06 299 MET A CA 1
ATOM 2274 C C . MET A 1 299 ? 9.688 25.094 -1.02 1 98.06 299 MET A C 1
ATOM 2276 O O . MET A 1 299 ? 9.039 25.438 -0.032 1 98.06 299 MET A O 1
ATOM 2280 N N . PHE A 1 300 ? 11 25.156 -1.016 1 98.5 300 PHE A N 1
ATOM 2281 C CA . PHE A 1 300 ? 11.758 25.609 0.145 1 98.5 300 PHE A CA 1
ATOM 2282 C C . PHE A 1 300 ? 11.469 27.078 0.444 1 98.5 300 PHE A C 1
ATOM 2284 O O . PHE A 1 300 ? 11.305 27.453 1.604 1 98.5 300 PHE A O 1
ATOM 2291 N N . LEU A 1 301 ? 11.398 27.844 -0.597 1 98.56 301 LEU A N 1
ATOM 2292 C CA . LEU A 1 301 ? 11.094 29.266 -0.45 1 98.56 301 LEU A CA 1
ATOM 2293 C C . LEU A 1 301 ? 9.688 29.469 0.092 1 98.56 301 LEU A C 1
ATOM 2295 O O . LEU A 1 301 ? 9.453 30.359 0.92 1 98.56 301 LEU A O 1
ATOM 2299 N N . ALA A 1 302 ? 8.797 28.672 -0.378 1 98.69 302 ALA A N 1
ATOM 2300 C CA . ALA A 1 302 ? 7.434 28.75 0.131 1 98.69 302 ALA A CA 1
ATOM 2301 C C . ALA A 1 302 ? 7.387 28.469 1.629 1 98.69 302 ALA A C 1
ATOM 2303 O O . ALA A 1 302 ? 6.668 29.141 2.373 1 98.69 302 ALA A O 1
ATOM 2304 N N . MET A 1 303 ? 8.148 27.5 2.102 1 98.62 303 MET A N 1
ATOM 2305 C CA . MET A 1 303 ? 8.211 27.203 3.529 1 98.62 303 MET A CA 1
ATOM 2306 C C . MET A 1 303 ? 8.781 28.375 4.309 1 98.62 303 MET A C 1
ATOM 2308 O O . MET A 1 303 ? 8.32 28.688 5.41 1 98.62 303 MET A O 1
ATOM 2312 N N . GLU A 1 304 ? 9.75 29 3.738 1 98.56 304 GLU A N 1
ATOM 2313 C CA . GLU A 1 304 ? 10.312 30.188 4.379 1 98.56 304 GLU A CA 1
ATOM 2314 C C . GLU A 1 304 ? 9.289 31.312 4.457 1 98.56 304 GLU A C 1
ATOM 2316 O O . GLU A 1 304 ? 9.133 31.953 5.5 1 98.56 304 GLU A O 1
ATOM 2321 N N . ALA A 1 305 ? 8.633 31.547 3.344 1 98.81 305 ALA A N 1
ATOM 2322 C CA . ALA A 1 305 ? 7.625 32.594 3.305 1 98.81 305 ALA A CA 1
ATOM 2323 C C . ALA A 1 305 ? 6.531 32.344 4.34 1 98.81 305 ALA A C 1
ATOM 2325 O O . ALA A 1 305 ? 6.109 33.281 5.039 1 98.81 305 ALA A O 1
ATOM 2326 N N . ARG A 1 306 ? 6.086 31.125 4.445 1 98.69 306 ARG A N 1
ATOM 2327 C CA . ARG A 1 306 ? 5.066 30.75 5.422 1 98.69 306 ARG A CA 1
ATOM 2328 C C . ARG A 1 306 ? 5.531 31.047 6.844 1 98.69 306 ARG A C 1
ATOM 2330 O O . ARG A 1 306 ? 4.777 31.594 7.648 1 98.69 306 ARG A O 1
ATOM 2337 N N . ALA A 1 307 ? 6.754 30.703 7.148 1 98.38 307 ALA A N 1
ATOM 2338 C CA . ALA A 1 307 ? 7.293 30.922 8.492 1 98.38 307 ALA A CA 1
ATOM 2339 C C . ALA A 1 307 ? 7.449 32.406 8.789 1 98.38 307 ALA A C 1
ATOM 2341 O O . ALA A 1 307 ? 7.133 32.875 9.891 1 98.38 307 ALA A O 1
ATOM 2342 N N . LEU A 1 308 ? 7.891 33.156 7.801 1 98.31 308 LEU A N 1
ATOM 2343 C CA . LEU A 1 308 ? 8.055 34.625 7.961 1 98.31 308 LEU A CA 1
ATOM 2344 C C . LEU A 1 308 ? 6.699 35.281 8.172 1 98.31 308 LEU A C 1
ATOM 2346 O O . LEU A 1 308 ? 6.582 36.219 8.984 1 98.31 308 LEU A O 1
ATOM 2350 N N . ALA A 1 309 ? 5.742 34.875 7.441 1 98.5 309 ALA A N 1
ATOM 2351 C CA . ALA A 1 309 ? 4.391 35.406 7.629 1 98.5 309 ALA A CA 1
ATOM 2352 C C . ALA A 1 309 ? 3.893 35.125 9.047 1 98.5 309 ALA A C 1
ATOM 2354 O O . ALA A 1 309 ? 3.289 36 9.672 1 98.5 309 ALA A O 1
ATOM 2355 N N . SER A 1 310 ? 4.145 33.938 9.547 1 97.75 310 SER A N 1
ATOM 2356 C CA . SER A 1 310 ? 3.725 33.562 10.898 1 97.75 310 SER A CA 1
ATOM 2357 C C . SER A 1 310 ? 4.426 34.438 11.945 1 97.75 310 SER A C 1
ATOM 2359 O O . SER A 1 310 ? 3.871 34.688 13.016 1 97.75 310 SER A O 1
ATOM 2361 N N . LEU A 1 311 ? 5.617 34.938 11.609 1 96.12 311 LEU A N 1
ATOM 2362 C CA . LEU A 1 311 ? 6.375 35.844 12.484 1 96.12 311 LEU A CA 1
ATOM 2363 C C . LEU A 1 311 ? 5.875 37.25 12.359 1 96.12 311 LEU A C 1
ATOM 2365 O O . LEU A 1 311 ? 6.32 38.156 13.102 1 96.12 311 LEU A O 1
ATOM 2369 N N . GLY A 1 312 ? 5.023 37.5 11.406 1 97.12 312 GLY A N 1
ATOM 2370 C CA . GLY A 1 312 ? 4.496 38.844 11.172 1 97.12 312 GLY A CA 1
ATOM 2371 C C . GLY A 1 312 ? 5.418 39.719 10.336 1 97.12 312 GLY A C 1
ATOM 2372 O O . GLY A 1 312 ? 5.238 40.938 10.258 1 97.12 312 GLY A O 1
ATOM 2373 N N . ASP A 1 313 ? 6.422 39.094 9.789 1 96.94 313 ASP A N 1
ATOM 2374 C CA . ASP A 1 313 ? 7.375 39.844 8.961 1 96.94 313 ASP A CA 1
ATOM 2375 C C . ASP A 1 313 ? 6.906 39.906 7.508 1 96.94 313 ASP A C 1
ATOM 2377 O O . ASP A 1 313 ? 7.484 39.281 6.629 1 96.94 313 ASP A O 1
ATOM 2381 N N . ALA A 1 314 ? 5.953 40.781 7.223 1 97.69 314 ALA A N 1
ATOM 2382 C CA . ALA A 1 314 ? 5.285 40.875 5.93 1 97.69 3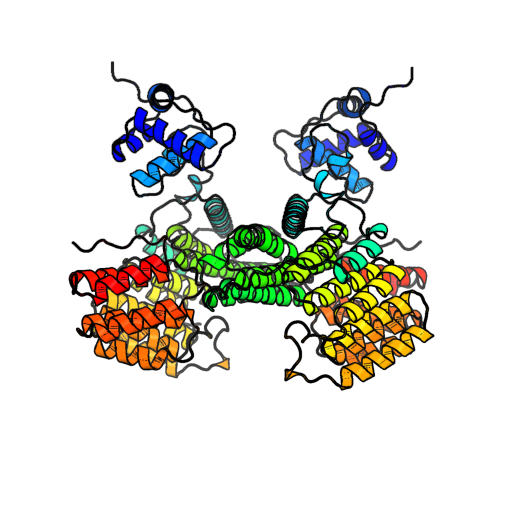14 ALA A CA 1
ATOM 2383 C C . ALA A 1 314 ? 6.281 41.25 4.832 1 97.69 314 ALA A C 1
ATOM 2385 O O . ALA A 1 314 ? 6.188 40.75 3.709 1 97.69 314 ALA A O 1
ATOM 2386 N N . ARG A 1 315 ? 7.121 42.125 5.129 1 97.44 315 ARG A N 1
ATOM 2387 C CA . ARG A 1 315 ? 8.07 42.594 4.125 1 97.44 315 ARG A CA 1
ATOM 2388 C C . ARG A 1 315 ? 8.969 41.469 3.641 1 97.44 315 ARG A C 1
ATOM 2390 O O . ARG A 1 315 ? 9.102 41.25 2.436 1 97.44 315 ARG A O 1
ATOM 2397 N N . SER A 1 316 ? 9.625 40.812 4.594 1 97.62 316 SER A N 1
ATOM 2398 C CA . SER A 1 316 ? 10.5 39.688 4.227 1 97.62 316 SER A CA 1
ATOM 2399 C C . SER A 1 316 ? 9.719 38.594 3.512 1 97.62 316 SER A C 1
ATOM 2401 O O . SER A 1 316 ? 10.234 37.969 2.574 1 97.62 316 SER A O 1
ATOM 2403 N N . ALA A 1 317 ? 8.523 38.281 3.959 1 98.44 317 ALA A N 1
ATOM 2404 C CA . ALA A 1 317 ? 7.684 37.281 3.309 1 98.44 317 ALA A CA 1
ATOM 2405 C C . ALA A 1 317 ? 7.434 37.625 1.847 1 98.44 317 ALA A C 1
ATOM 2407 O O . ALA A 1 317 ? 7.531 36.781 0.967 1 98.44 317 ALA A O 1
ATOM 2408 N N . ALA A 1 318 ? 7.137 38.875 1.608 1 97.69 318 ALA A N 1
ATOM 2409 C CA . ALA A 1 318 ? 6.867 39.344 0.247 1 97.69 318 ALA A CA 1
ATOM 2410 C C . ALA A 1 318 ? 8.094 39.156 -0.646 1 97.69 318 ALA A C 1
ATOM 2412 O O . ALA A 1 318 ? 7.969 38.75 -1.808 1 97.69 318 ALA A O 1
ATOM 2413 N N . VAL A 1 319 ? 9.219 39.531 -0.139 1 98.12 319 VAL A N 1
ATOM 2414 C CA . VAL A 1 319 ? 10.461 39.375 -0.886 1 98.12 319 VAL A CA 1
ATOM 2415 C C . VAL A 1 319 ? 10.68 37.906 -1.255 1 98.12 319 VAL A C 1
ATOM 2417 O O . VAL A 1 319 ? 11.016 37.594 -2.398 1 98.12 319 VAL A O 1
ATOM 2420 N N . VAL A 1 320 ? 10.492 37.031 -0.312 1 98.56 320 VAL A N 1
ATOM 2421 C CA . VAL A 1 320 ? 10.703 35.625 -0.521 1 98.56 320 VAL A CA 1
ATOM 2422 C C . VAL A 1 320 ? 9.648 35.062 -1.487 1 98.56 320 VAL A C 1
ATOM 2424 O O . VAL A 1 320 ? 9.961 34.25 -2.34 1 98.56 320 VAL A O 1
ATOM 2427 N N . MET A 1 321 ? 8.406 35.5 -1.365 1 98.5 321 MET A N 1
ATOM 2428 C CA . MET A 1 321 ? 7.352 35.094 -2.291 1 98.5 321 MET A CA 1
ATOM 2429 C C . MET A 1 321 ? 7.719 35.438 -3.727 1 98.5 321 MET A C 1
ATOM 2431 O O . MET A 1 321 ? 7.535 34.625 -4.641 1 98.5 321 MET A O 1
ATOM 2435 N N . HIS A 1 322 ? 8.211 36.625 -3.865 1 97.94 322 HIS A N 1
ATOM 2436 C CA . HIS A 1 322 ? 8.602 37.094 -5.195 1 97.94 322 HIS A CA 1
ATOM 2437 C C . HIS A 1 322 ? 9.727 36.219 -5.758 1 97.94 322 HIS A C 1
ATOM 2439 O O . HIS A 1 322 ? 9.68 35.812 -6.926 1 97.94 322 HIS A O 1
ATOM 2445 N N . ARG A 1 323 ? 10.719 35.938 -4.969 1 98.25 323 ARG A N 1
ATOM 2446 C CA . ARG A 1 323 ? 11.812 35.062 -5.379 1 98.25 323 ARG A CA 1
ATOM 2447 C C . ARG A 1 323 ? 11.289 33.656 -5.746 1 98.25 323 ARG A C 1
ATOM 2449 O O . ARG A 1 323 ? 11.766 33.062 -6.707 1 98.25 323 ARG A O 1
ATOM 2456 N N . ALA A 1 324 ? 10.344 33.156 -4.965 1 98.44 324 ALA A N 1
ATOM 2457 C CA . ALA A 1 324 ? 9.75 31.828 -5.227 1 98.44 324 ALA A CA 1
ATOM 2458 C C . ALA A 1 324 ? 9.062 31.812 -6.586 1 98.44 324 ALA A C 1
ATOM 2460 O O . ALA A 1 324 ? 9.219 30.859 -7.355 1 98.44 324 ALA A O 1
ATOM 2461 N N . GLU A 1 325 ? 8.336 32.844 -6.863 1 97.94 325 GLU A N 1
ATOM 2462 C CA . GLU A 1 325 ? 7.613 32.938 -8.133 1 97.94 325 GLU A CA 1
ATOM 2463 C C . GLU A 1 325 ? 8.578 33.031 -9.312 1 97.94 325 GLU A C 1
ATOM 2465 O O . GLU A 1 325 ? 8.375 32.344 -10.336 1 97.94 325 GLU A O 1
ATOM 2470 N N . GLU A 1 326 ? 9.594 33.812 -9.141 1 97.88 326 GLU A N 1
ATOM 2471 C CA . GLU A 1 326 ? 10.617 33.938 -10.18 1 97.88 326 GLU A CA 1
ATOM 2472 C C . GLU A 1 326 ? 11.297 32.594 -10.414 1 97.88 326 GLU A C 1
ATOM 2474 O O . GLU A 1 326 ? 11.562 32.188 -11.562 1 97.88 326 GLU A O 1
ATOM 2479 N N . THR A 1 327 ? 11.594 31.938 -9.367 1 98 327 THR A N 1
ATOM 2480 C CA . THR A 1 327 ? 12.25 30.625 -9.445 1 98 327 THR A CA 1
ATOM 2481 C C . THR A 1 327 ? 11.336 29.609 -10.109 1 98 327 THR A C 1
ATOM 2483 O O . THR A 1 327 ? 11.773 28.828 -10.961 1 98 327 THR A O 1
ATOM 2486 N N . PHE A 1 328 ? 10.094 29.594 -9.766 1 97.62 328 PHE A N 1
ATOM 2487 C CA . PHE A 1 328 ? 9.109 28.672 -10.305 1 97.62 328 PHE A CA 1
ATOM 2488 C C . PHE A 1 328 ? 8.969 28.844 -11.812 1 97.62 328 PHE A C 1
ATOM 2490 O O . PHE A 1 328 ? 8.797 27.859 -12.547 1 97.62 328 PHE A O 1
ATOM 2497 N N . ASP A 1 329 ? 9.062 30.031 -12.25 1 96.38 329 ASP A N 1
ATOM 2498 C CA . ASP A 1 329 ? 8.914 30.359 -13.664 1 96.38 329 ASP A CA 1
ATOM 2499 C C . ASP A 1 329 ? 10.023 29.734 -14.5 1 96.38 329 ASP A C 1
ATOM 2501 O O . ASP A 1 329 ? 9.883 29.562 -15.711 1 96.38 329 ASP A O 1
ATOM 2505 N N . ARG A 1 330 ? 11.047 29.359 -13.867 1 96.44 330 ARG A N 1
ATOM 2506 C CA . ARG A 1 330 ? 12.195 28.781 -14.562 1 96.44 330 ARG A CA 1
ATOM 2507 C C . ARG A 1 330 ? 12.102 27.25 -14.602 1 96.44 330 ARG A C 1
ATOM 2509 O O . ARG A 1 330 ? 12.969 26.594 -15.164 1 96.44 330 ARG A O 1
ATOM 2516 N N . ALA A 1 331 ? 11.07 26.703 -14.008 1 95.62 331 ALA A N 1
ATOM 2517 C CA . ALA A 1 331 ? 10.945 25.266 -13.883 1 95.62 331 ALA A CA 1
ATOM 2518 C C . ALA A 1 331 ? 10.805 24.594 -15.25 1 95.62 331 ALA A C 1
ATOM 2520 O O . ALA A 1 331 ? 10.117 25.125 -16.125 1 95.62 331 ALA A O 1
ATOM 2521 N N . LYS A 1 332 ? 11.461 23.484 -15.484 1 93.44 332 LYS A N 1
ATOM 2522 C CA . LYS A 1 332 ? 11.289 22.578 -16.625 1 93.44 332 LYS A CA 1
ATOM 2523 C C . LYS A 1 332 ? 10.664 21.266 -16.188 1 93.44 332 LYS A C 1
ATOM 2525 O O . LYS A 1 332 ? 11.344 20.391 -15.625 1 93.44 332 LYS A O 1
ATOM 2530 N N . PRO A 1 333 ? 9.422 21 -16.531 1 88.5 333 PRO A N 1
ATOM 2531 C CA . PRO A 1 333 ? 8.672 19.844 -16.016 1 88.5 333 PRO A CA 1
ATOM 2532 C C . PRO A 1 333 ? 9.398 18.531 -16.234 1 88.5 333 PRO A C 1
ATOM 2534 O O . PRO A 1 333 ? 9.414 17.672 -15.344 1 88.5 333 PRO A O 1
ATOM 2537 N N . ALA A 1 334 ? 10.023 18.344 -17.266 1 89.31 334 ALA A N 1
ATOM 2538 C CA . ALA A 1 334 ? 10.664 17.078 -17.625 1 89.31 334 ALA A CA 1
ATOM 2539 C C . ALA A 1 334 ? 11.891 16.828 -16.75 1 89.31 334 ALA A C 1
ATOM 2541 O O . ALA A 1 334 ? 12.344 15.695 -16.609 1 89.31 334 ALA A O 1
ATOM 2542 N N . ALA A 1 335 ? 12.398 17.891 -16.094 1 90.94 335 ALA A N 1
ATOM 2543 C CA . ALA A 1 335 ? 13.648 17.766 -15.336 1 90.94 335 ALA A CA 1
ATOM 2544 C C . ALA A 1 335 ? 13.375 17.672 -13.844 1 90.94 335 ALA A C 1
ATOM 2546 O O . ALA A 1 335 ? 14.289 17.438 -13.047 1 90.94 335 ALA A O 1
ATOM 2547 N N . GLU A 1 336 ? 12.125 17.828 -13.461 1 92.56 336 GLU A N 1
ATOM 2548 C CA . GLU A 1 336 ? 11.773 17.844 -12.039 1 92.56 336 GLU A CA 1
ATOM 2549 C C . GLU A 1 336 ? 11.672 16.422 -11.484 1 92.56 336 GLU A C 1
ATOM 2551 O O . GLU A 1 336 ? 11.18 15.516 -12.164 1 92.56 336 GLU A O 1
ATOM 2556 N N . PRO A 1 337 ? 12.156 16.188 -10.258 1 91 337 PRO A N 1
ATOM 2557 C CA . PRO A 1 337 ? 11.93 14.883 -9.648 1 91 337 PRO A CA 1
ATOM 2558 C C . PRO A 1 337 ? 10.445 14.531 -9.531 1 91 337 PRO A C 1
ATOM 2560 O O . PRO A 1 337 ? 9.625 15.414 -9.281 1 91 337 PRO A O 1
ATOM 2563 N N . ALA A 1 338 ? 10.086 13.242 -9.531 1 87.06 338 ALA A N 1
ATOM 2564 C CA . ALA A 1 338 ? 8.703 12.789 -9.539 1 87.06 338 ALA A CA 1
ATOM 2565 C C . ALA A 1 338 ? 8 13.141 -8.234 1 87.06 338 ALA A C 1
ATOM 2567 O O . ALA A 1 338 ? 6.805 13.438 -8.227 1 87.06 338 ALA A O 1
ATOM 2568 N N . TRP A 1 339 ? 8.703 13.18 -7.152 1 86.69 339 TRP A N 1
ATOM 2569 C CA . TRP A 1 339 ? 8.086 13.344 -5.84 1 86.69 339 TRP A CA 1
ATOM 2570 C C . TRP A 1 339 ? 7.57 14.766 -5.652 1 86.69 339 TRP A C 1
ATOM 2572 O O . TRP A 1 339 ? 6.77 15.031 -4.754 1 86.69 339 TRP A O 1
ATOM 2582 N N . ILE A 1 340 ? 8.023 15.734 -6.453 1 93.88 340 ILE A N 1
ATOM 2583 C CA . ILE A 1 340 ? 7.633 17.125 -6.27 1 93.88 340 ILE A CA 1
ATOM 2584 C C . ILE A 1 340 ? 6.543 17.5 -7.273 1 93.88 340 ILE A C 1
ATOM 2586 O O . ILE A 1 340 ? 6.18 18.672 -7.402 1 93.88 340 ILE A O 1
ATOM 2590 N N . SER A 1 341 ? 5.988 16.516 -7.961 1 90.75 341 SER A N 1
ATOM 2591 C CA . SER A 1 341 ? 5.051 16.75 -9.055 1 90.75 341 SER A CA 1
ATOM 2592 C C . SER A 1 341 ? 3.779 17.438 -8.547 1 90.75 341 SER A C 1
ATOM 2594 O O . SER A 1 341 ? 3.031 18.016 -9.336 1 90.75 341 SER A O 1
ATOM 2596 N N . TYR A 1 342 ? 3.59 17.422 -7.242 1 89.12 342 TYR A N 1
ATOM 2597 C CA . TYR A 1 342 ? 2.377 18 -6.68 1 89.12 342 TYR A CA 1
ATOM 2598 C C . TYR A 1 342 ? 2.492 19.516 -6.602 1 89.12 342 TYR A C 1
ATOM 2600 O O . TYR A 1 342 ? 1.487 20.219 -6.445 1 89.12 342 TYR A O 1
ATOM 2608 N N . VAL A 1 343 ? 3.697 20.062 -6.715 1 93.94 343 VAL A N 1
ATOM 2609 C CA . VAL A 1 343 ? 3.896 21.5 -6.641 1 93.94 343 VAL A CA 1
ATOM 2610 C C . VAL A 1 343 ? 3.691 22.125 -8.023 1 93.94 343 VAL A C 1
ATOM 2612 O O . VAL A 1 343 ? 4.574 22.062 -8.883 1 93.94 343 VAL A O 1
ATOM 2615 N N . ASP A 1 344 ? 2.598 22.688 -8.25 1 93.81 344 ASP A N 1
ATOM 2616 C CA . ASP A 1 344 ? 2.254 23.453 -9.445 1 93.81 344 ASP A CA 1
ATOM 2617 C C . ASP A 1 344 ? 1.74 24.844 -9.07 1 93.81 344 ASP A C 1
ATOM 2619 O O . ASP A 1 344 ? 1.903 25.281 -7.93 1 93.81 344 ASP A O 1
ATOM 2623 N N . GLU A 1 345 ? 1.205 25.547 -10 1 94.25 345 GLU A N 1
ATOM 2624 C CA . GLU A 1 345 ? 0.752 26.906 -9.773 1 94.25 345 GLU A CA 1
ATOM 2625 C C . GLU A 1 345 ? -0.357 26.969 -8.734 1 94.25 345 GLU A C 1
ATOM 2627 O O . GLU A 1 345 ? -0.394 27.875 -7.902 1 94.25 345 GLU A O 1
ATOM 2632 N N . LYS A 1 346 ? -1.211 26.016 -8.797 1 95.19 346 LYS A N 1
ATOM 2633 C CA . LYS A 1 346 ? -2.324 25.969 -7.852 1 95.19 346 LYS A CA 1
ATOM 2634 C C . LYS A 1 346 ? -1.838 25.672 -6.434 1 95.19 346 LYS A C 1
ATOM 2636 O O . LYS A 1 346 ? -2.309 26.281 -5.473 1 95.19 346 LYS A O 1
ATOM 2641 N N . GLU A 1 347 ? -0.916 24.766 -6.316 1 95.62 347 GLU A N 1
ATOM 2642 C CA . GLU A 1 347 ? -0.321 24.484 -5.012 1 95.62 347 GLU A CA 1
ATOM 2643 C C . GLU A 1 347 ? 0.365 25.719 -4.438 1 95.62 347 GLU A C 1
ATOM 2645 O O . GLU A 1 347 ? 0.246 26 -3.244 1 95.62 347 GLU A O 1
ATOM 2650 N N . LEU A 1 348 ? 1.091 26.422 -5.277 1 96.56 348 LEU A N 1
ATOM 2651 C CA . LEU A 1 348 ? 1.76 27.641 -4.836 1 96.56 348 LEU A CA 1
ATOM 2652 C C . LEU A 1 348 ? 0.744 28.688 -4.398 1 96.56 348 LEU A C 1
ATOM 2654 O O . LEU A 1 348 ? 0.953 29.375 -3.4 1 96.56 348 LEU A O 1
ATOM 2658 N N . GLY A 1 349 ? -0.325 28.797 -5.168 1 96.69 349 GLY A N 1
ATOM 2659 C CA . GLY A 1 349 ? -1.405 29.672 -4.762 1 96.69 349 GLY A CA 1
ATOM 2660 C C . GLY A 1 349 ? -1.969 29.344 -3.395 1 96.69 349 GLY A C 1
ATOM 2661 O O . GLY A 1 349 ? -2.301 30.234 -2.617 1 96.69 349 GLY A O 1
ATOM 2662 N N . GLY A 1 350 ? -2.076 28.078 -3.111 1 97.25 350 GLY A N 1
ATOM 2663 C CA . GLY A 1 350 ? -2.51 27.641 -1.795 1 97.25 350 GLY A CA 1
ATOM 2664 C C . GLY A 1 350 ? -1.562 28.047 -0.685 1 97.25 350 GLY A C 1
ATOM 2665 O O . GLY A 1 350 ? -2.002 28.469 0.39 1 97.25 350 GLY A O 1
ATOM 2666 N N . GLU A 1 351 ? -0.29 27.953 -0.959 1 97.56 351 GLU A N 1
ATOM 2667 C CA . GLU A 1 351 ? 0.696 28.406 0.017 1 97.56 351 GLU A CA 1
ATOM 2668 C C . GLU A 1 351 ? 0.568 29.906 0.276 1 97.56 351 GLU A C 1
ATOM 2670 O O . GLU A 1 351 ? 0.643 30.344 1.423 1 97.56 351 GLU A O 1
ATOM 2675 N N . TRP A 1 352 ? 0.321 30.656 -0.793 1 98.44 352 TRP A N 1
ATOM 2676 C CA . TRP A 1 352 ? 0.201 32.094 -0.652 1 98.44 352 TRP A CA 1
ATOM 2677 C C . TRP A 1 352 ? -1.073 32.469 0.099 1 98.44 352 TRP A C 1
ATOM 2679 O O . TRP A 1 352 ? -1.087 33.438 0.877 1 98.44 352 TRP A O 1
ATOM 2689 N N . ALA A 1 353 ? -2.102 31.719 -0.124 1 98.25 353 ALA A N 1
ATOM 2690 C CA . ALA A 1 353 ? -3.316 31.938 0.655 1 98.25 353 ALA A CA 1
ATOM 2691 C C . ALA A 1 353 ? -3.035 31.844 2.152 1 98.25 353 ALA A C 1
ATOM 2693 O O . ALA A 1 353 ? -3.508 32.688 2.932 1 98.25 353 ALA A O 1
ATOM 2694 N N . HIS A 1 354 ? -2.27 30.906 2.527 1 98 354 HIS A N 1
ATOM 2695 C CA . HIS A 1 354 ? -1.897 30.75 3.928 1 98 354 HIS A CA 1
ATOM 2696 C C . HIS A 1 354 ? -1.063 31.938 4.41 1 98 354 HIS A C 1
ATOM 2698 O O . HIS A 1 354 ? -1.273 32.438 5.52 1 98 354 HIS A O 1
ATOM 2704 N N . VAL A 1 355 ? -0.13 32.344 3.576 1 98.5 355 VAL A N 1
ATOM 2705 C CA . VAL A 1 355 ? 0.73 33.469 3.924 1 98.5 355 VAL A CA 1
ATOM 2706 C C . VAL A 1 355 ? -0.123 34.719 4.191 1 98.5 355 VAL A C 1
ATOM 2708 O O . VAL A 1 355 ? 0.009 35.344 5.238 1 98.5 355 VAL A O 1
ATOM 2711 N N . PHE A 1 356 ? -1.014 35 3.322 1 98.5 356 PHE A N 1
ATOM 2712 C CA . PHE A 1 356 ? -1.817 36.219 3.426 1 98.5 356 PHE A CA 1
ATOM 2713 C C . PHE A 1 356 ? -2.799 36.094 4.586 1 98.5 356 PHE A C 1
ATOM 2715 O O . PHE A 1 356 ? -3.049 37.094 5.281 1 98.5 356 PHE A O 1
ATOM 2722 N N . ARG A 1 357 ? -3.324 34.938 4.777 1 97.44 357 ARG A N 1
ATOM 2723 C CA . ARG A 1 357 ? -4.176 34.75 5.949 1 97.44 357 ARG A CA 1
ATOM 2724 C C . ARG A 1 357 ? -3.414 35.031 7.234 1 97.44 357 ARG A C 1
ATOM 2726 O O . ARG A 1 357 ? -3.904 35.781 8.086 1 97.44 357 ARG A O 1
ATOM 2733 N N . ASP A 1 358 ? -2.223 34.531 7.375 1 97.06 358 ASP A N 1
ATOM 2734 C CA . ASP A 1 358 ? -1.432 34.688 8.594 1 97.06 358 ASP A CA 1
ATOM 2735 C C . ASP A 1 358 ? -0.965 36.125 8.781 1 97.06 358 ASP A C 1
ATOM 2737 O O . ASP A 1 358 ? -0.749 36.562 9.906 1 97.06 358 ASP A O 1
ATOM 2741 N N . LEU A 1 359 ? -0.901 36.875 7.684 1 97.38 359 LEU A N 1
ATOM 2742 C CA . LEU A 1 359 ? -0.496 38.281 7.73 1 97.38 359 LEU A CA 1
ATOM 2743 C C . LEU A 1 359 ? -1.703 39.188 7.941 1 97.38 359 LEU A C 1
ATOM 2745 O O . LEU A 1 359 ? -1.559 40.406 8.031 1 97.38 359 LEU A O 1
ATOM 2749 N N . GLY A 1 360 ? -2.893 38.625 8 1 96.62 360 GLY A N 1
ATOM 2750 C CA . GLY A 1 360 ? -4.098 39.406 8.188 1 96.62 360 GLY A CA 1
ATOM 2751 C C . GLY A 1 360 ? -4.488 40.188 6.953 1 96.62 360 GLY A C 1
ATOM 2752 O O . GLY A 1 360 ? -4.922 41.344 7.059 1 96.62 360 GLY A O 1
ATOM 2753 N N . GLN A 1 361 ? -4.242 39.625 5.855 1 97.75 361 GLN A N 1
ATOM 2754 C CA . GLN A 1 361 ? -4.629 40.219 4.57 1 97.75 361 GLN A CA 1
ATOM 2755 C C . GLN A 1 361 ? -5.664 39.344 3.863 1 97.75 361 GLN A C 1
ATOM 2757 O O . GLN A 1 361 ? -5.367 38.75 2.838 1 97.75 361 GLN A O 1
ATOM 2762 N N . PRO A 1 362 ? -6.887 39.375 4.383 1 97.75 362 PRO A N 1
ATOM 2763 C CA . PRO A 1 362 ? -7.902 38.406 3.971 1 97.75 362 PRO A CA 1
ATOM 2764 C C . PRO A 1 362 ? -8.281 38.531 2.498 1 97.75 362 PRO A C 1
ATOM 2766 O O . PRO A 1 362 ? -8.602 37.531 1.845 1 97.75 362 PRO A O 1
ATOM 2769 N N . GLY A 1 363 ? -8.289 39.719 1.948 1 97.69 363 GLY A N 1
ATOM 2770 C CA . GLY A 1 363 ? -8.609 39.875 0.539 1 97.69 363 GLY A CA 1
ATOM 2771 C C . GLY A 1 363 ? -7.695 39.094 -0.376 1 97.69 363 GLY A C 1
ATOM 2772 O O . GLY A 1 363 ? -8.164 38.406 -1.278 1 97.69 363 GLY A O 1
ATOM 2773 N N . HIS A 1 364 ? -6.406 39.25 -0.145 1 97.75 364 HIS A N 1
ATOM 2774 C CA . HIS A 1 364 ? -5.418 38.5 -0.928 1 97.75 364 HIS A CA 1
ATOM 2775 C C . HIS A 1 364 ? -5.531 37 -0.69 1 97.75 364 HIS A C 1
ATOM 2777 O O . HIS A 1 364 ? -5.375 36.219 -1.621 1 97.75 364 HIS A O 1
ATOM 2783 N N . ALA A 1 365 ? -5.762 36.594 0.524 1 98.19 365 ALA A N 1
ATOM 2784 C CA . ALA A 1 365 ? -5.91 35.188 0.857 1 98.19 365 ALA A CA 1
ATOM 2785 C C . ALA A 1 365 ? -7.078 34.562 0.093 1 98.19 365 ALA A C 1
ATOM 2787 O O . ALA A 1 365 ? -6.926 33.5 -0.539 1 98.19 365 ALA A O 1
ATOM 2788 N N . ARG A 1 366 ? -8.219 35.25 0.136 1 97.88 366 ARG A N 1
ATOM 2789 C CA . ARG A 1 366 ? -9.43 34.75 -0.519 1 97.88 366 ARG A CA 1
ATOM 2790 C C . ARG A 1 366 ? -9.234 34.656 -2.029 1 97.88 366 ARG A C 1
ATOM 2792 O O . ARG A 1 366 ? -9.695 33.719 -2.664 1 97.88 366 ARG A O 1
ATOM 2799 N N . ALA A 1 367 ? -8.562 35.594 -2.613 1 97.56 367 ALA A N 1
ATOM 2800 C CA . ALA A 1 367 ? -8.297 35.594 -4.051 1 97.56 367 ALA A CA 1
ATOM 2801 C C . ALA A 1 367 ? -7.426 34.406 -4.441 1 97.56 367 ALA A C 1
ATOM 2803 O O . ALA A 1 367 ? -7.668 33.75 -5.465 1 97.56 367 ALA A O 1
ATOM 2804 N N . ASN A 1 368 ? -6.414 34.125 -3.688 1 97.31 368 ASN A N 1
ATOM 2805 C CA . ASN A 1 368 ? -5.523 33.031 -3.969 1 97.31 368 ASN A CA 1
ATOM 2806 C C . ASN A 1 368 ? -6.25 31.688 -3.834 1 97.31 368 ASN A C 1
ATOM 2808 O O . ASN A 1 368 ? -6.02 30.766 -4.625 1 97.31 368 ASN A O 1
ATOM 2812 N N . VAL A 1 369 ? -7.102 31.5 -2.846 1 97.38 369 VAL A N 1
ATOM 2813 C CA . VAL A 1 369 ? -7.859 30.266 -2.699 1 97.38 369 VAL A CA 1
ATOM 2814 C C . VAL A 1 369 ? -8.766 30.062 -3.914 1 97.38 369 VAL A C 1
ATOM 2816 O O . VAL A 1 369 ? -8.844 28.969 -4.465 1 97.38 369 VAL A O 1
ATOM 2819 N N . ALA A 1 370 ? -9.422 31.109 -4.301 1 94.62 370 ALA A N 1
ATOM 2820 C CA . ALA A 1 370 ? -10.359 31.031 -5.422 1 94.62 370 ALA A CA 1
ATOM 2821 C C . ALA A 1 370 ? -9.648 30.547 -6.691 1 94.62 370 ALA A C 1
ATOM 2823 O O . ALA A 1 370 ? -10.219 29.781 -7.473 1 94.62 370 ALA A O 1
ATOM 2824 N N . ASP A 1 371 ? -8.469 30.938 -6.848 1 93.44 371 ASP A N 1
ATOM 2825 C CA . ASP A 1 371 ? -7.691 30.594 -8.031 1 93.44 371 ASP A CA 1
ATOM 2826 C C . ASP A 1 371 ? -7.172 29.156 -7.938 1 93.44 371 ASP A C 1
ATOM 2828 O O . ASP A 1 371 ? -6.953 28.5 -8.953 1 93.44 371 ASP A O 1
ATOM 2832 N N . ALA A 1 372 ? -7.004 28.688 -6.738 1 93.81 372 ALA A N 1
ATOM 2833 C CA . ALA A 1 372 ? -6.238 27.453 -6.535 1 93.81 372 ALA A CA 1
ATOM 2834 C C . ALA A 1 372 ? -7.168 26.266 -6.301 1 93.81 372 ALA A C 1
ATOM 2836 O O . ALA A 1 372 ? -6.832 25.125 -6.652 1 93.81 372 ALA A O 1
ATOM 2837 N N . VAL A 1 373 ? -8.328 26.422 -5.805 1 92.62 373 VAL A N 1
ATOM 2838 C CA . VAL A 1 373 ? -9.078 25.359 -5.121 1 92.62 373 VAL A CA 1
ATOM 2839 C C . VAL A 1 373 ? -9.648 24.391 -6.145 1 92.62 373 VAL A C 1
ATOM 2841 O O . VAL A 1 373 ? -9.656 23.172 -5.922 1 92.62 373 VAL A O 1
ATOM 2844 N N . ASP A 1 374 ? -9.977 24.891 -7.289 1 87.81 374 ASP A N 1
ATOM 2845 C CA . ASP A 1 374 ? -10.617 24.016 -8.266 1 87.81 374 ASP A CA 1
ATOM 2846 C C . ASP A 1 374 ? -9.602 23.094 -8.922 1 87.81 374 ASP A C 1
ATOM 2848 O O . ASP A 1 374 ? -8.523 23.531 -9.328 1 87.81 374 ASP A O 1
ATOM 2852 N N . GLY A 1 375 ? -9.906 21.875 -8.984 1 85.5 375 GLY A N 1
ATOM 2853 C CA . GLY A 1 375 ? -9.055 20.922 -9.656 1 85.5 375 GLY A CA 1
ATOM 2854 C C . GLY A 1 375 ? -8.086 20.219 -8.719 1 85.5 375 GLY A C 1
ATOM 2855 O O . GLY A 1 375 ? -7.398 19.281 -9.109 1 85.5 375 GLY A O 1
ATOM 2856 N N . MET A 1 376 ? -8.031 20.688 -7.473 1 88.81 376 MET A N 1
ATOM 2857 C CA . MET A 1 376 ? -7.172 20.031 -6.492 1 88.81 376 MET A CA 1
ATOM 2858 C C . MET A 1 376 ? -7.867 18.812 -5.887 1 88.81 376 MET A C 1
ATOM 2860 O O . MET A 1 376 ? -9.094 18.719 -5.926 1 88.81 376 MET A O 1
ATOM 2864 N N . PRO A 1 377 ? -7.074 17.938 -5.359 1 86.12 377 PRO A N 1
ATOM 2865 C CA . PRO A 1 377 ? -7.68 16.812 -4.637 1 86.12 377 PRO A CA 1
ATOM 2866 C C . PRO A 1 377 ? -8.555 17.266 -3.471 1 86.12 377 PRO A C 1
ATOM 2868 O O . PRO A 1 377 ? -8.289 18.312 -2.861 1 86.12 377 PRO A O 1
ATOM 2871 N N . ALA A 1 378 ? -9.531 16.422 -3.209 1 87.12 378 ALA A N 1
ATOM 2872 C CA . ALA A 1 378 ? -10.555 16.766 -2.227 1 87.12 378 ALA A CA 1
ATOM 2873 C C . ALA A 1 378 ? -9.93 17.141 -0.889 1 87.12 378 ALA A C 1
ATOM 2875 O O . ALA A 1 378 ? -10.391 18.078 -0.23 1 87.12 378 ALA A O 1
ATOM 2876 N N . ARG A 1 379 ? -8.945 16.484 -0.459 1 89.81 379 ARG A N 1
ATOM 2877 C CA . ARG A 1 379 ? -8.289 16.781 0.807 1 89.81 379 ARG A CA 1
ATOM 2878 C C . ARG A 1 379 ? -7.695 18.188 0.798 1 89.81 379 ARG A C 1
ATOM 2880 O O . ARG A 1 379 ? -7.887 18.953 1.745 1 89.81 379 ARG A O 1
ATOM 2887 N N . THR A 1 380 ? -6.961 18.5 -0.207 1 92.81 380 THR A N 1
ATOM 2888 C CA . THR A 1 380 ? -6.332 19.812 -0.318 1 92.81 380 THR A CA 1
ATOM 2889 C C . THR A 1 380 ? -7.387 20.906 -0.411 1 92.81 380 THR A C 1
ATOM 2891 O O . THR A 1 380 ? -7.227 21.984 0.177 1 92.81 380 THR A O 1
ATOM 2894 N N . GLN A 1 381 ? -8.453 20.578 -1.126 1 94.62 381 GLN A N 1
ATOM 2895 C CA . GLN A 1 381 ? -9.555 21.531 -1.2 1 94.62 381 GLN A CA 1
ATOM 2896 C C . GLN A 1 381 ? -10.133 21.812 0.184 1 94.62 381 GLN A C 1
ATOM 2898 O O . GLN A 1 381 ? -10.438 22.969 0.511 1 94.62 381 GLN A O 1
ATOM 2903 N N . ALA A 1 382 ? -10.266 20.766 0.921 1 95.62 382 ALA A N 1
ATOM 2904 C CA . ALA A 1 382 ? -10.836 20.938 2.256 1 95.62 382 ALA A CA 1
ATOM 2905 C C . ALA A 1 382 ? -9.984 21.875 3.104 1 95.62 382 ALA A C 1
ATOM 2907 O O . ALA A 1 382 ? -10.516 22.75 3.783 1 95.62 382 ALA A O 1
ATOM 2908 N N . PHE A 1 383 ? -8.695 21.734 3.055 1 95.94 383 PHE A N 1
ATOM 2909 C CA . PHE A 1 383 ? -7.797 22.625 3.781 1 95.94 383 PHE A CA 1
ATOM 2910 C C . PHE A 1 383 ? -7.938 24.062 3.289 1 95.94 383 PHE A C 1
ATOM 2912 O O . PHE A 1 383 ? -8.078 24.984 4.094 1 95.94 383 PHE A O 1
ATOM 2919 N N . LEU A 1 384 ? -7.914 24.234 1.992 1 97.19 384 LEU A N 1
ATOM 2920 C CA . LEU A 1 384 ? -7.945 25.578 1.413 1 97.19 384 LEU A CA 1
ATOM 2921 C C . LEU A 1 384 ? -9.281 26.266 1.686 1 97.19 384 LEU A C 1
ATOM 2923 O O . LEU A 1 384 ? -9.336 27.484 1.874 1 97.19 384 LEU A O 1
ATOM 2927 N N . ARG A 1 385 ? -10.289 25.484 1.728 1 97.62 385 ARG A N 1
ATOM 2928 C CA . ARG A 1 385 ? -11.602 26.062 2.023 1 97.62 385 ARG A CA 1
ATOM 2929 C C . ARG A 1 385 ? -11.68 26.531 3.469 1 97.62 385 ARG A C 1
ATOM 2931 O O . ARG A 1 385 ? -12.352 27.516 3.766 1 97.62 385 ARG A O 1
ATOM 2938 N N . LEU A 1 386 ? -11.008 25.844 4.301 1 97.88 386 LEU A N 1
ATOM 2939 C CA . LEU A 1 386 ? -10.961 26.328 5.68 1 97.88 386 LEU A CA 1
ATOM 2940 C C . LEU A 1 386 ? -10.109 27.594 5.781 1 97.88 386 LEU A C 1
ATOM 2942 O O . LEU A 1 386 ? -10.398 28.469 6.598 1 97.88 386 LEU A O 1
ATOM 2946 N N . VAL A 1 387 ? -9.07 27.703 4.961 1 98.06 387 VAL A N 1
ATOM 2947 C CA . VAL A 1 387 ? -8.305 28.938 4.883 1 98.06 387 VAL A CA 1
ATOM 2948 C C . VAL A 1 387 ? -9.188 30.062 4.367 1 98.06 387 VAL A C 1
ATOM 2950 O O . VAL A 1 387 ? -9.141 31.188 4.883 1 98.06 387 VAL A O 1
ATOM 2953 N N . HIS A 1 388 ? -10 29.766 3.422 1 98.12 388 HIS A N 1
ATOM 2954 C CA . HIS A 1 388 ? -10.961 30.734 2.887 1 98.12 388 HIS A CA 1
ATOM 2955 C C . HIS A 1 388 ? -11.969 31.156 3.949 1 98.12 388 HIS A C 1
ATOM 2957 O O . HIS A 1 388 ? -12.281 32.344 4.074 1 98.12 388 HIS A O 1
ATOM 2963 N N . ALA A 1 389 ? -12.453 30.203 4.633 1 98.5 389 ALA A N 1
ATOM 2964 C CA . ALA A 1 389 ? -13.414 30.469 5.699 1 98.5 389 ALA A CA 1
ATOM 2965 C C . ALA A 1 389 ? -12.828 31.406 6.746 1 98.5 389 ALA A C 1
ATOM 2967 O O . ALA A 1 389 ? -13.453 32.406 7.125 1 98.5 389 ALA A O 1
ATOM 2968 N N . ALA A 1 390 ? -11.641 31.109 7.191 1 98.06 390 ALA A N 1
ATOM 2969 C CA . ALA A 1 390 ? -10.961 31.938 8.18 1 98.06 390 ALA A CA 1
ATOM 2970 C C . ALA A 1 390 ? -10.742 33.344 7.648 1 98.06 390 ALA A C 1
ATOM 2972 O O . ALA A 1 390 ? -10.906 34.344 8.383 1 98.06 390 ALA A O 1
ATOM 2973 N N . SER A 1 391 ? -10.406 33.438 6.402 1 98.19 391 SER A N 1
ATOM 2974 C CA . SER A 1 391 ? -10.156 34.75 5.789 1 98.19 391 SER A CA 1
ATOM 2975 C C . SER A 1 391 ? -11.445 35.531 5.617 1 98.19 391 SER A C 1
ATOM 2977 O O . SER A 1 391 ? -11.453 36.75 5.785 1 98.19 391 SER A O 1
ATOM 2979 N N . ALA A 1 392 ? -12.453 34.875 5.285 1 98.25 392 ALA A N 1
ATOM 2980 C CA . ALA A 1 392 ? -13.75 35.531 5.191 1 98.25 392 ALA A CA 1
ATOM 2981 C C . ALA A 1 392 ? -14.195 36.062 6.551 1 98.25 392 ALA A C 1
ATOM 2983 O O . ALA A 1 392 ? -14.781 37.125 6.637 1 98.25 392 ALA A O 1
ATOM 2984 N N . LEU A 1 393 ? -13.922 35.281 7.516 1 97.44 393 LEU A N 1
ATOM 2985 C CA . LEU A 1 393 ? -14.234 35.719 8.867 1 97.44 393 LEU A CA 1
ATOM 2986 C C . LEU A 1 393 ? -13.445 36.969 9.227 1 97.44 393 LEU A C 1
ATOM 2988 O O . LEU A 1 393 ? -13.984 37.906 9.836 1 97.44 393 LEU A O 1
ATOM 2992 N N . GLN A 1 394 ? -12.195 37.031 8.898 1 96.31 394 GLN A N 1
ATOM 2993 C CA . GLN A 1 394 ? -11.344 38.188 9.109 1 96.31 394 GLN A CA 1
ATOM 2994 C C . GLN A 1 394 ? -11.898 39.406 8.383 1 96.31 394 GLN A C 1
ATOM 2996 O O . GLN A 1 394 ? -11.727 40.562 8.836 1 96.31 394 GLN A O 1
ATOM 3001 N N . ASP A 1 395 ? -12.555 39.125 7.312 1 96 395 ASP A N 1
ATOM 3002 C CA . ASP A 1 395 ? -13.125 40.188 6.48 1 96 395 ASP A CA 1
ATOM 3003 C C . ASP A 1 395 ? -14.562 40.469 6.883 1 96 395 ASP A C 1
ATOM 3005 O O . ASP A 1 395 ? -15.289 41.156 6.148 1 96 395 ASP A O 1
ATOM 3009 N N . ASN A 1 396 ? -15.031 39.906 7.961 1 96.06 396 ASN A N 1
ATOM 3010 C CA . ASN A 1 396 ? -16.359 40.125 8.547 1 96.06 396 ASN A CA 1
ATOM 3011 C C . ASN A 1 396 ? -17.469 39.656 7.602 1 96.06 396 ASN A C 1
ATOM 3013 O O . ASN A 1 396 ? -18.516 40.312 7.52 1 96.06 396 ASN A O 1
ATOM 3017 N N . ASP A 1 397 ? -17.141 38.719 6.852 1 97.56 397 ASP A N 1
ATOM 3018 C CA . ASP A 1 397 ? -18.125 38.062 5.988 1 97.56 397 ASP A CA 1
ATOM 3019 C C . ASP A 1 397 ? -18.531 36.719 6.547 1 97.56 397 ASP A C 1
ATOM 3021 O O . ASP A 1 397 ? -18.078 35.656 6.062 1 97.56 397 ASP A O 1
ATOM 3025 N N . LEU A 1 398 ? -19.453 36.75 7.473 1 97.5 398 LEU A N 1
ATOM 3026 C CA . LEU A 1 398 ? -19.828 35.562 8.242 1 97.5 398 LEU A CA 1
ATOM 3027 C C . LEU A 1 398 ? -20.5 34.5 7.355 1 97.5 398 LEU A C 1
ATOM 3029 O O . LEU A 1 398 ? -20.203 33.312 7.465 1 97.5 398 LEU A O 1
ATOM 3033 N N . ASP A 1 399 ? -21.328 34.938 6.449 1 97.75 399 ASP A N 1
ATOM 3034 C CA . ASP A 1 399 ? -22.031 34 5.578 1 97.75 399 ASP A CA 1
ATOM 3035 C C . ASP A 1 399 ? -21.062 33.188 4.727 1 97.75 399 ASP A C 1
ATOM 3037 O O . ASP A 1 399 ? -21.172 31.969 4.633 1 97.75 399 ASP A O 1
ATOM 3041 N N . LYS A 1 400 ? -20.141 33.906 4.133 1 97.75 400 LYS A N 1
ATOM 3042 C CA . LYS A 1 400 ? -19.141 33.25 3.301 1 97.75 400 LYS A CA 1
ATOM 3043 C C . LYS A 1 400 ? -18.25 32.312 4.137 1 97.75 400 LYS A C 1
ATOM 3045 O O . LYS A 1 400 ? -17.906 31.219 3.701 1 97.75 400 LYS A O 1
ATOM 3050 N N . ALA A 1 401 ? -17.875 32.75 5.281 1 98.31 401 ALA A N 1
ATOM 3051 C CA . ALA A 1 401 ? -17.047 31.969 6.18 1 98.31 401 ALA A CA 1
ATOM 3052 C C . ALA A 1 401 ? -17.688 30.625 6.488 1 98.31 401 ALA A C 1
ATOM 3054 O O . ALA A 1 401 ? -17.062 29.578 6.34 1 98.31 401 ALA A O 1
ATOM 3055 N N . ILE A 1 402 ? -18.969 30.656 6.809 1 97.94 402 ILE A N 1
ATOM 3056 C CA . ILE A 1 402 ? -19.688 29.453 7.195 1 97.94 402 ILE A CA 1
ATOM 3057 C C . ILE A 1 402 ? -19.906 28.562 5.977 1 97.94 402 ILE A C 1
ATOM 3059 O O . ILE A 1 402 ? -19.75 27.344 6.059 1 97.94 402 ILE A O 1
ATOM 3063 N N . SER A 1 403 ? -20.219 29.203 4.906 1 97.81 403 SER A N 1
ATOM 3064 C CA . SER A 1 403 ? -20.422 28.438 3.678 1 97.81 403 SER A CA 1
ATOM 3065 C C . SER A 1 403 ? -19.172 27.672 3.279 1 97.81 403 SER A C 1
ATOM 3067 O O . SER A 1 403 ? -19.25 26.5 2.908 1 97.81 403 SER A O 1
ATOM 3069 N N . GLU A 1 404 ? -18.031 28.328 3.299 1 97.81 404 GLU A N 1
ATOM 3070 C CA . GLU A 1 404 ? -16.766 27.688 2.953 1 97.81 404 GLU A CA 1
ATOM 3071 C C . GLU A 1 404 ? -16.422 26.547 3.926 1 97.81 404 GLU A C 1
ATOM 3073 O O . GLU A 1 404 ? -15.93 25.5 3.518 1 97.81 404 GLU A O 1
ATOM 3078 N N . ALA A 1 405 ? -16.672 26.75 5.148 1 98 405 ALA A N 1
ATOM 3079 C CA . ALA A 1 405 ? -16.406 25.734 6.148 1 98 405 ALA A CA 1
ATOM 3080 C C . ALA A 1 405 ? -17.297 24.516 5.941 1 98 405 ALA A C 1
ATOM 3082 O O . ALA A 1 405 ? -16.859 23.375 6.102 1 98 405 ALA A O 1
ATOM 3083 N N . HIS A 1 406 ? -18.562 24.797 5.582 1 96.69 406 HIS A N 1
ATOM 3084 C CA . HIS A 1 406 ? -19.484 23.703 5.27 1 96.69 406 HIS A CA 1
ATOM 3085 C C . HIS A 1 406 ? -18.969 22.859 4.105 1 96.69 406 HIS A C 1
ATOM 3087 O O . HIS A 1 406 ? -19 21.625 4.156 1 96.69 406 HIS A O 1
ATOM 3093 N N . GLN A 1 407 ? -18.5 23.547 3.121 1 95.44 407 GLN A N 1
ATOM 3094 C CA . GLN A 1 407 ? -17.984 22.844 1.953 1 95.44 407 GLN A CA 1
ATOM 3095 C C . GLN A 1 407 ? -16.75 22.031 2.312 1 95.44 407 GLN A C 1
ATOM 3097 O O . GLN A 1 407 ? -16.547 20.922 1.79 1 95.44 407 GLN A O 1
ATOM 3102 N N . ALA A 1 408 ? -15.883 22.562 3.152 1 96.5 408 ALA A N 1
ATOM 3103 C CA . ALA A 1 408 ? -14.703 21.828 3.604 1 96.5 408 ALA A CA 1
ATOM 3104 C C . ALA A 1 408 ? -15.094 20.516 4.285 1 96.5 408 ALA A C 1
ATOM 3106 O O . ALA A 1 408 ? -14.484 19.484 4.035 1 96.5 408 ALA A O 1
ATOM 3107 N N . ILE A 1 409 ? -16.125 20.547 5.117 1 94.69 409 ILE A N 1
ATOM 3108 C CA . ILE A 1 409 ? -16.594 19.375 5.852 1 94.69 409 ILE A CA 1
ATOM 3109 C C . ILE A 1 409 ? -17.125 18.344 4.875 1 94.69 409 ILE A C 1
ATOM 3111 O O . ILE A 1 409 ? -16.859 17.141 5.02 1 94.69 409 ILE A O 1
ATOM 3115 N N . GLU A 1 410 ? -17.797 18.828 3.887 1 91.12 410 GLU A N 1
ATOM 3116 C CA . GLU A 1 410 ? -18.359 17.922 2.887 1 91.12 410 GLU A CA 1
ATOM 3117 C C . GLU A 1 410 ? -17.25 17.234 2.088 1 91.12 410 GLU A C 1
ATOM 3119 O O . GLU A 1 410 ? -17.328 16.031 1.806 1 91.12 410 GLU A O 1
ATOM 3124 N N . LEU A 1 411 ? -16.25 17.969 1.776 1 90.75 411 LEU A N 1
ATOM 3125 C CA . LEU A 1 411 ? -15.156 17.484 0.953 1 90.75 411 LEU A CA 1
ATOM 3126 C C . LEU A 1 411 ? -14.281 16.5 1.739 1 90.75 411 LEU A C 1
ATOM 3128 O O . LEU A 1 411 ? -13.719 15.57 1.169 1 90.75 411 LEU A O 1
ATOM 3132 N N . ALA A 1 412 ? -14.148 16.656 3.012 1 90.38 412 ALA A N 1
ATOM 3133 C CA . ALA A 1 412 ? -13.227 15.875 3.828 1 90.38 412 ALA A CA 1
ATOM 3134 C C . ALA A 1 412 ? -13.617 14.398 3.832 1 90.38 412 ALA A C 1
ATOM 3136 O O . ALA A 1 412 ? -12.75 13.523 3.908 1 90.38 412 ALA A O 1
ATOM 3137 N N . GLY A 1 413 ? -14.891 14.086 3.793 1 82.62 413 GLY A N 1
ATOM 3138 C CA . GLY A 1 413 ? -15.336 12.711 3.662 1 82.62 413 GLY A CA 1
ATOM 3139 C C . GLY A 1 413 ? -14.664 11.766 4.645 1 82.62 413 GLY A C 1
ATOM 3140 O O . GLY A 1 413 ? -14.75 11.969 5.859 1 82.62 413 GLY A O 1
ATOM 3141 N N . ALA A 1 414 ? -13.875 10.797 4.125 1 83.25 414 ALA A N 1
ATOM 3142 C CA . ALA A 1 414 ? -13.25 9.758 4.941 1 83.25 414 ALA A CA 1
ATOM 3143 C C . ALA A 1 414 ? -11.828 10.156 5.34 1 83.25 414 ALA A C 1
ATOM 3145 O O . ALA A 1 414 ? -11.023 9.305 5.73 1 83.25 414 ALA A O 1
ATOM 3146 N N . LEU A 1 415 ? -11.578 11.383 5.238 1 89.12 415 LEU A N 1
ATOM 3147 C CA . LEU A 1 415 ? -10.25 11.883 5.57 1 89.12 415 LEU A CA 1
ATOM 3148 C C . LEU A 1 415 ? -9.93 11.648 7.043 1 89.12 415 LEU A C 1
ATOM 3150 O O . LEU A 1 415 ? -10.75 11.93 7.914 1 89.12 415 LEU A O 1
ATOM 3154 N N . ASP A 1 416 ? -8.867 10.984 7.285 1 90.75 416 ASP A N 1
ATOM 3155 C CA . ASP A 1 416 ? -8.328 10.812 8.633 1 90.75 416 ASP A CA 1
ATOM 3156 C C . ASP A 1 416 ? -7.078 11.664 8.828 1 90.75 416 ASP A C 1
ATOM 3158 O O . ASP A 1 416 ? -5.961 11.203 8.586 1 90.75 416 ASP A O 1
ATOM 3162 N N . SER A 1 417 ? -7.25 12.867 9.305 1 93.75 417 SER A N 1
ATOM 3163 C CA . SER A 1 417 ? -6.199 13.867 9.461 1 93.75 417 SER A CA 1
ATOM 3164 C C . SER A 1 417 ? -6.449 14.742 10.68 1 93.75 417 SER A C 1
ATOM 3166 O O . SER A 1 417 ? -7.422 15.508 10.711 1 93.75 417 SER A O 1
ATOM 3168 N N . SER A 1 418 ? -5.559 14.648 11.664 1 93.19 418 SER A N 1
ATOM 3169 C CA . SER A 1 418 ? -5.633 15.523 12.828 1 93.19 418 SER A CA 1
ATOM 3170 C C . SER A 1 418 ? -5.371 16.984 12.453 1 93.19 418 SER A C 1
ATOM 3172 O O . SER A 1 418 ? -5.91 17.891 13.078 1 93.19 418 SER A O 1
ATOM 3174 N N . ARG A 1 419 ? -4.523 17.188 11.477 1 94.38 419 ARG A N 1
ATOM 3175 C CA . ARG A 1 419 ? -4.262 18.531 11.016 1 94.38 419 ARG A CA 1
ATOM 3176 C C . ARG A 1 419 ? -5.535 19.188 10.484 1 94.38 419 ARG A C 1
ATOM 3178 O O . ARG A 1 419 ? -5.828 20.344 10.812 1 94.38 419 ARG A O 1
ATOM 3185 N N . TYR A 1 420 ? -6.281 18.438 9.727 1 95.19 420 TYR A N 1
ATOM 3186 C CA . TYR A 1 420 ? -7.551 18.969 9.234 1 95.19 420 TYR A CA 1
ATOM 3187 C C . TYR A 1 420 ? -8.484 19.312 10.383 1 95.19 420 TYR A C 1
ATOM 3189 O O . TYR A 1 420 ? -9.125 20.375 10.375 1 95.19 420 TYR A O 1
ATOM 3197 N N . HIS A 1 421 ? -8.547 18.484 11.352 1 94 421 HIS A N 1
ATOM 3198 C CA . HIS A 1 421 ? -9.398 18.734 12.508 1 94 421 HIS A CA 1
ATOM 3199 C C . HIS A 1 421 ? -8.977 20 13.227 1 94 421 HIS A C 1
ATOM 3201 O O . HIS A 1 421 ? -9.828 20.766 13.695 1 94 421 HIS A O 1
ATOM 3207 N N . ARG A 1 422 ? -7.719 20.156 13.266 1 93.44 422 ARG A N 1
ATOM 3208 C CA . ARG A 1 422 ? -7.23 21.359 13.938 1 93.44 422 ARG A CA 1
ATOM 3209 C C . ARG A 1 422 ? -7.637 22.609 13.164 1 93.44 422 ARG A C 1
ATOM 3211 O O . ARG A 1 422 ? -8.016 23.625 13.766 1 93.44 422 ARG A O 1
ATOM 3218 N N . TYR A 1 423 ? -7.555 22.531 11.805 1 95.25 423 TYR A N 1
ATOM 3219 C CA . TYR A 1 423 ? -8.023 23.641 10.992 1 95.25 423 TYR A CA 1
ATOM 3220 C C . TYR A 1 423 ? -9.484 23.969 11.305 1 95.25 423 TYR A C 1
ATOM 3222 O O . TYR A 1 423 ? -9.844 25.141 11.469 1 95.25 423 TYR A O 1
ATOM 3230 N N . LEU A 1 424 ? -10.211 22.953 11.453 1 95.31 424 LEU A N 1
ATOM 3231 C CA . LEU A 1 424 ? -11.641 23.094 11.711 1 95.31 424 LEU A CA 1
ATOM 3232 C C . LEU A 1 424 ? -11.883 23.672 13.102 1 95.31 424 LEU A C 1
ATOM 3234 O O . LEU A 1 424 ? -12.703 24.578 13.273 1 95.31 424 LEU A O 1
ATOM 3238 N N . LEU A 1 425 ? -11.156 23.219 14.031 1 93.5 425 LEU A N 1
ATOM 3239 C CA . LEU A 1 425 ? -11.305 23.656 15.414 1 93.5 425 LEU A CA 1
ATOM 3240 C C . LEU A 1 425 ? -10.867 25.109 15.562 1 93.5 425 LEU A C 1
ATOM 3242 O O . LEU A 1 425 ? -11.5 25.891 16.281 1 93.5 425 LEU A O 1
ATOM 3246 N N . ASP A 1 426 ? -9.789 25.438 14.906 1 94.12 426 ASP A N 1
ATOM 3247 C CA . ASP A 1 426 ? -9.32 26.828 14.945 1 94.12 426 ASP A CA 1
ATOM 3248 C C . ASP A 1 426 ? -10.352 27.766 14.336 1 94.12 426 ASP A C 1
ATOM 3250 O O . ASP A 1 426 ? -10.602 28.859 14.867 1 94.12 426 ASP A O 1
ATOM 3254 N N . PHE A 1 427 ? -10.93 27.406 13.25 1 96.75 427 PHE A N 1
ATOM 3255 C CA . PHE A 1 427 ? -11.977 28.203 12.641 1 96.75 427 PHE A CA 1
ATOM 3256 C C . PHE A 1 427 ? -13.156 28.375 13.586 1 96.75 427 PHE A C 1
ATOM 3258 O O . PHE A 1 427 ? -13.672 29.484 13.766 1 96.75 427 PHE A O 1
ATOM 3265 N N . HIS A 1 428 ? -13.516 27.266 14.164 1 95.69 428 HIS A N 1
ATOM 3266 C CA . HIS A 1 428 ? -14.641 27.312 15.086 1 95.69 428 HIS A CA 1
ATOM 3267 C C . HIS A 1 428 ? -14.352 28.234 16.266 1 95.69 428 HIS A C 1
ATOM 3269 O O . HIS A 1 428 ? -15.227 29.016 16.672 1 95.69 428 HIS A O 1
ATOM 3275 N N . ALA A 1 429 ? -13.219 28.156 16.797 1 94.25 429 ALA A N 1
ATOM 3276 C CA . ALA A 1 429 ? -12.844 29 17.938 1 94.25 429 ALA A CA 1
ATOM 3277 C C . ALA A 1 429 ? -12.922 30.484 17.562 1 94.25 429 ALA A C 1
ATOM 3279 O O . ALA A 1 429 ? -13.422 31.297 18.328 1 94.25 429 ALA A O 1
ATOM 3280 N N . ASP A 1 430 ? -12.453 30.797 16.391 1 95.44 430 ASP A N 1
ATOM 3281 C CA . ASP A 1 430 ? -12.5 32.156 15.898 1 95.44 430 ASP A CA 1
ATOM 3282 C C . ASP A 1 430 ? -13.945 32.625 15.688 1 95.44 430 ASP A C 1
ATOM 3284 O O . ASP A 1 430 ? -14.289 33.781 15.984 1 95.44 430 ASP A O 1
ATOM 3288 N N . LEU A 1 431 ? -14.68 31.734 15.148 1 95.88 431 LEU A N 1
ATOM 3289 C CA . LEU A 1 431 ? -16.094 32 14.898 1 95.88 431 LEU A CA 1
ATOM 3290 C C . LEU A 1 431 ? -16.828 32.312 16.203 1 95.88 431 LEU A C 1
ATOM 3292 O O . LEU A 1 431 ? -17.562 33.312 16.281 1 95.88 431 LEU A O 1
ATOM 3296 N N . VAL A 1 432 ? -16.531 31.562 17.188 1 94.75 432 VAL A N 1
ATOM 3297 C CA . VAL A 1 432 ? -17.172 31.734 18.484 1 94.75 432 VAL A CA 1
ATOM 3298 C C . VAL A 1 432 ? -16.688 33.031 19.141 1 94.75 432 VAL A C 1
ATOM 3300 O O . VAL A 1 432 ? -17.469 33.719 19.766 1 94.75 432 VAL A O 1
ATOM 3303 N N . ALA A 1 433 ? -15.484 33.312 19.047 1 94.94 433 ALA A N 1
ATOM 3304 C CA . ALA A 1 433 ? -14.914 34.531 19.641 1 94.94 433 ALA A CA 1
ATOM 3305 C C . ALA A 1 433 ? -15.516 35.781 19.016 1 94.94 433 ALA A C 1
ATOM 3307 O O . ALA A 1 433 ? -15.766 36.781 19.719 1 94.94 433 ALA A O 1
ATOM 3308 N N . ARG A 1 434 ? -15.828 35.781 17.766 1 95.5 434 ARG A N 1
ATOM 3309 C CA . ARG A 1 434 ? -16.281 36.969 17.047 1 95.5 434 ARG A CA 1
ATOM 3310 C C . ARG A 1 434 ? -17.797 37.062 17.062 1 95.5 434 ARG A C 1
ATOM 3312 O O . ARG A 1 434 ? -18.359 38.156 17.094 1 95.5 434 ARG A O 1
ATOM 3319 N N . HIS A 1 435 ? -18.391 35.906 17.016 1 95.75 435 HIS A N 1
ATOM 3320 C CA . HIS A 1 435 ? -19.844 35.875 16.922 1 95.75 435 HIS A CA 1
ATOM 3321 C C . HIS A 1 435 ? -20.453 34.844 17.875 1 95.75 435 HIS A C 1
ATOM 3323 O O . HIS A 1 435 ? -21.156 33.938 17.438 1 95.75 435 HIS A O 1
ATOM 3329 N N . PRO A 1 436 ? -20.266 35 19.125 1 92.75 436 PRO A N 1
ATOM 3330 C CA . PRO A 1 436 ? -20.672 33.969 20.109 1 92.75 436 PRO A CA 1
ATOM 3331 C C . PRO A 1 436 ? -22.188 33.781 20.141 1 92.75 436 PRO A C 1
ATOM 3333 O O . PRO A 1 436 ? -22.656 32.688 20.453 1 92.75 436 PRO A O 1
ATOM 3336 N N . ARG A 1 437 ? -23.016 34.781 19.766 1 93.75 437 ARG A N 1
ATOM 3337 C CA . ARG A 1 437 ? -24.469 34.656 19.953 1 93.75 437 ARG A CA 1
ATOM 3338 C C . ARG A 1 437 ? -25.172 34.5 18.609 1 93.75 437 ARG A C 1
ATOM 3340 O O . ARG A 1 437 ? -26.406 34.406 18.562 1 93.75 437 ARG A O 1
ATOM 3347 N N . ASP A 1 438 ? -24.391 34.406 17.594 1 95.31 438 ASP A N 1
ATOM 3348 C CA . ASP A 1 438 ? -25 34.281 16.266 1 95.31 438 ASP A CA 1
ATOM 3349 C C . ASP A 1 438 ? -25.578 32.906 16.047 1 95.31 438 ASP A C 1
ATOM 3351 O O . ASP A 1 438 ? -24.969 31.891 16.453 1 95.31 438 ASP A O 1
ATOM 3355 N N . ARG A 1 439 ? -26.766 32.812 15.422 1 95.31 439 ARG A N 1
ATOM 3356 C CA . ARG A 1 439 ? -27.438 31.531 15.18 1 95.31 439 ARG A CA 1
ATOM 3357 C C . ARG A 1 439 ? -26.625 30.656 14.234 1 95.31 439 ARG A C 1
ATOM 3359 O O . ARG A 1 439 ? -26.641 29.422 14.352 1 95.31 439 ARG A O 1
ATOM 3366 N N . ARG A 1 440 ? -25.938 31.266 13.336 1 95 440 ARG A N 1
ATOM 3367 C CA . ARG A 1 440 ? -25.141 30.531 12.359 1 95 440 ARG A CA 1
ATOM 3368 C C . ARG A 1 440 ? -23.953 29.859 13.023 1 95 440 ARG A C 1
ATOM 3370 O O . ARG A 1 440 ? -23.516 28.797 12.594 1 95 440 ARG A O 1
ATOM 3377 N N . THR A 1 441 ? -23.438 30.516 13.992 1 95.88 441 THR A N 1
ATOM 3378 C CA . THR A 1 441 ? -22.344 29.938 14.773 1 95.88 441 THR A CA 1
ATOM 3379 C C . THR A 1 441 ? -22.828 28.703 15.523 1 95.88 441 THR A C 1
ATOM 3381 O O . THR A 1 441 ? -22.156 27.672 15.523 1 95.88 441 THR A O 1
ATOM 3384 N N . ARG A 1 442 ? -24.016 28.766 16.094 1 94.25 442 ARG A N 1
ATOM 3385 C CA . ARG A 1 442 ? -24.578 27.641 16.812 1 94.25 442 ARG A CA 1
ATOM 3386 C C . ARG A 1 442 ? -24.875 26.484 15.867 1 94.25 442 ARG A C 1
ATOM 3388 O O . ARG A 1 442 ? -24.641 25.312 16.203 1 94.25 442 ARG A O 1
ATOM 3395 N N . ALA A 1 443 ? -25.375 26.844 14.781 1 95.31 443 ALA A N 1
ATOM 3396 C CA . ALA A 1 443 ? -25.688 25.812 13.789 1 95.31 443 ALA A CA 1
ATOM 3397 C C . ALA A 1 443 ? -24.422 25.125 13.305 1 95.31 443 ALA A C 1
ATOM 3399 O O . ALA A 1 443 ? -24.406 23.906 13.078 1 95.31 443 ALA A O 1
ATOM 3400 N N . PHE A 1 444 ? -23.406 25.906 13.094 1 95.62 444 PHE A N 1
ATOM 3401 C CA . PHE A 1 444 ? -22.141 25.344 12.641 1 95.62 444 PHE A CA 1
ATOM 3402 C C . PHE A 1 444 ? -21.562 24.406 13.695 1 95.62 444 PHE A C 1
ATOM 3404 O O . PHE A 1 444 ? -21.062 23.328 13.375 1 95.62 444 PHE A O 1
ATOM 3411 N N . ARG A 1 445 ? -21.609 24.812 14.891 1 92.75 445 ARG A N 1
ATOM 3412 C CA . ARG A 1 445 ? -21.156 23.984 15.992 1 92.75 445 ARG A CA 1
ATOM 3413 C C . ARG A 1 445 ? -21.891 22.641 16.016 1 92.75 445 ARG A C 1
ATOM 3415 O O . ARG A 1 445 ? -21.266 21.594 16.203 1 92.75 445 ARG A O 1
ATOM 3422 N N . ALA A 1 446 ? -23.156 22.656 15.844 1 92.5 446 ALA A N 1
ATOM 3423 C CA . ALA A 1 446 ? -23.969 21.438 15.828 1 92.5 446 ALA A CA 1
ATOM 3424 C C . ALA A 1 446 ? -23.547 20.531 14.68 1 92.5 446 ALA A C 1
ATOM 3426 O O . ALA A 1 446 ? -23.5 19.312 14.836 1 92.5 446 ALA A O 1
ATOM 3427 N N . LEU A 1 447 ? -23.25 21.156 13.594 1 92.38 447 LEU A N 1
ATOM 3428 C CA . LEU A 1 447 ? -22.812 20.391 12.43 1 92.38 447 LEU A CA 1
ATOM 3429 C C . LEU A 1 447 ? -21.5 19.688 12.703 1 92.38 447 LEU A C 1
ATOM 3431 O O . LEU A 1 447 ? -21.328 18.516 12.367 1 92.38 447 LEU A O 1
ATOM 3435 N N . VAL A 1 448 ? -20.531 20.422 13.25 1 92.44 448 VAL A N 1
ATOM 3436 C CA . VAL A 1 448 ? -19.219 19.859 13.531 1 92.44 448 VAL A CA 1
ATOM 3437 C C . VAL A 1 448 ? -19.344 18.703 14.516 1 92.44 448 VAL A C 1
ATOM 3439 O O . VAL A 1 448 ? -18.734 17.656 14.328 1 92.44 448 VAL A O 1
ATOM 3442 N N . LEU A 1 449 ? -20.203 18.797 15.492 1 88.75 449 LEU A N 1
ATOM 3443 C CA . LEU A 1 449 ? -20.375 17.75 16.5 1 88.75 449 LEU A CA 1
ATOM 3444 C C . LEU A 1 449 ? -21.078 16.531 15.906 1 88.75 449 LEU A C 1
ATOM 3446 O O . LEU A 1 449 ? -20.797 15.406 16.312 1 88.75 449 LEU A O 1
ATOM 3450 N N . GLU A 1 450 ? -21.906 16.781 15.008 1 87.44 450 GLU A N 1
ATOM 3451 C CA . GLU A 1 450 ? -22.594 15.68 14.344 1 87.44 450 GLU A CA 1
ATOM 3452 C C . GLU A 1 450 ? -21.625 14.891 13.461 1 87.44 450 GLU A C 1
ATOM 3454 O O . GLU A 1 450 ? -21.656 13.656 13.461 1 87.44 450 GLU A O 1
ATOM 3459 N N . ARG A 1 451 ? -20.812 15.617 12.719 1 87.25 451 ARG A N 1
ATOM 3460 C CA . ARG A 1 451 ? -19.938 14.984 11.75 1 87.25 451 ARG A CA 1
ATOM 3461 C C . ARG A 1 451 ? -18.719 14.375 12.438 1 87.25 451 ARG A C 1
ATOM 3463 O O . ARG A 1 451 ? -18.188 13.352 11.992 1 87.25 451 ARG A O 1
ATOM 3470 N N . TYR A 1 452 ? -18.328 15.062 13.43 1 88.94 452 TYR A N 1
ATOM 3471 C CA . TYR A 1 452 ? -17.156 14.625 14.172 1 88.94 452 TYR A CA 1
ATOM 3472 C C . TYR A 1 452 ? -17.453 14.508 15.664 1 88.94 452 TYR A C 1
ATOM 3474 O O . TYR A 1 452 ? -17 15.328 16.453 1 88.94 452 TYR A O 1
ATOM 3482 N N . PRO A 1 453 ? -18.062 13.422 16.031 1 78.5 453 PRO A N 1
ATOM 3483 C CA . PRO A 1 453 ? -18.547 13.312 17.406 1 78.5 453 PRO A CA 1
ATOM 3484 C C . PRO A 1 453 ? -17.406 13.195 18.422 1 78.5 453 PRO A C 1
ATOM 3486 O O . PRO A 1 453 ? -17.594 13.477 19.609 1 78.5 453 PRO A O 1
ATOM 3489 N N . THR A 1 454 ? -16.281 12.938 17.953 1 76.19 454 THR A N 1
ATOM 3490 C CA . THR A 1 454 ? -15.188 12.734 18.891 1 76.19 454 THR A CA 1
ATOM 3491 C C . THR A 1 454 ? -14.406 14.031 19.094 1 76.19 454 THR A C 1
ATOM 3493 O O . THR A 1 454 ? -13.516 14.102 19.953 1 76.19 454 THR A O 1
ATOM 3496 N N . LEU A 1 455 ? -14.75 15.039 18.297 1 82.5 455 LEU A N 1
ATOM 3497 C CA . LEU A 1 455 ? -14.039 16.297 18.438 1 82.5 455 LEU A CA 1
ATOM 3498 C C . LEU A 1 455 ? -14.578 17.109 19.609 1 82.5 455 LEU A C 1
ATOM 3500 O O . LEU A 1 455 ? -15.789 17.141 19.844 1 82.5 455 LEU A O 1
ATOM 3504 N N . SER A 1 456 ? -13.672 17.625 20.406 1 72.38 456 SER A N 1
ATOM 3505 C CA . SER A 1 456 ? -14.047 18.516 21.516 1 72.38 456 SER A CA 1
ATOM 3506 C C . SER A 1 456 ? -14.008 19.969 21.094 1 72.38 456 SER A C 1
ATOM 3508 O O . SER A 1 456 ? -12.953 20.484 20.719 1 72.38 456 SER A O 1
ATOM 3510 N N . LEU A 1 457 ? -15.18 20.516 21.016 1 73.69 457 LEU A N 1
ATOM 3511 C CA . LEU A 1 457 ? -15.281 21.906 20.578 1 73.69 457 LEU A CA 1
ATOM 3512 C C . LEU A 1 457 ? -15.344 22.859 21.781 1 73.69 457 LEU A C 1
ATOM 3514 O O . LEU A 1 457 ? -15.906 22.5 22.812 1 73.69 457 LEU A O 1
ATOM 3518 N N . THR A 1 458 ? -14.633 23.984 21.766 1 59.31 458 THR A N 1
ATOM 3519 C CA . THR A 1 458 ? -14.719 25.031 22.781 1 59.31 458 THR A CA 1
ATOM 3520 C C . THR A 1 458 ? -16.156 25.531 22.922 1 59.31 458 THR A C 1
ATOM 3522 O O . THR A 1 458 ? -16.828 25.797 21.938 1 59.31 458 THR A O 1
ATOM 3525 N N . LYS A 1 459 ? -16.75 25.453 24.234 1 62.47 459 LYS A N 1
ATOM 3526 C CA . LYS A 1 459 ? -18.094 25.938 24.531 1 62.47 459 LYS A CA 1
ATOM 3527 C C . LYS A 1 459 ? -18.141 27.469 24.547 1 62.47 459 LYS A C 1
ATOM 3529 O O . LYS A 1 459 ? -17.234 28.109 25.094 1 62.47 459 LYS A O 1
ATOM 3534 N N . PRO A 1 460 ? -18.984 28.094 23.672 1 54.75 460 PRO A N 1
ATOM 3535 C CA . PRO A 1 460 ? -19.125 29.562 23.734 1 54.75 460 PRO A CA 1
ATOM 3536 C C . PRO A 1 460 ? -19.312 30.078 25.156 1 54.75 460 PRO A C 1
ATOM 3538 O O . PRO A 1 460 ? -19.891 29.391 26 1 54.75 460 PRO A O 1
ATOM 3541 N N . THR A 1 461 ? -18.438 31.016 25.672 1 41.44 461 THR A N 1
ATOM 3542 C CA . THR A 1 461 ? -18.75 31.688 26.938 1 41.44 461 THR A CA 1
ATOM 3543 C C . THR A 1 461 ? -20.031 32.5 26.797 1 41.44 461 THR A C 1
ATOM 3545 O O . THR A 1 461 ? -20.297 33.125 25.766 1 41.44 461 THR A O 1
ATOM 3548 N N . MET B 1 1 ? 5.641 -55.688 27.844 1 28.12 1 MET B N 1
ATOM 3549 C CA . MET B 1 1 ? 4.977 -54.5 28.359 1 28.12 1 MET B CA 1
ATOM 3550 C C . MET B 1 1 ? 4.977 -53.375 27.328 1 28.12 1 MET B C 1
ATOM 3552 O O . MET B 1 1 ? 6.035 -53 26.844 1 28.12 1 MET B O 1
ATOM 3556 N N . ALA B 1 2 ? 3.945 -53.344 26.516 1 42.72 2 ALA B N 1
ATOM 3557 C CA . ALA B 1 2 ? 3.838 -52.375 25.422 1 42.72 2 ALA B CA 1
ATOM 3558 C C . ALA B 1 2 ? 4.223 -50.969 25.875 1 42.72 2 ALA B C 1
ATOM 3560 O O . ALA B 1 2 ? 3.701 -50.469 26.875 1 42.72 2 ALA B O 1
ATOM 3561 N N . GLU B 1 3 ? 5.43 -50.469 25.766 1 48.38 3 GLU B N 1
ATOM 3562 C CA . GLU B 1 3 ? 5.93 -49.156 26.141 1 48.38 3 GLU B CA 1
ATOM 3563 C C . GLU B 1 3 ? 4.941 -48.031 25.766 1 48.38 3 GLU B C 1
ATOM 3565 O O . GLU B 1 3 ? 4.543 -47.938 24.609 1 48.38 3 GLU B O 1
ATOM 3570 N N . THR B 1 4 ? 4.039 -47.688 26.547 1 59.25 4 THR B N 1
ATOM 3571 C CA . THR B 1 4 ? 2.951 -46.719 26.438 1 59.25 4 THR B CA 1
ATOM 3572 C C . THR B 1 4 ? 3.467 -45.375 25.938 1 59.25 4 THR B C 1
ATOM 3574 O O . THR B 1 4 ? 4.32 -44.75 26.578 1 59.25 4 THR B O 1
ATOM 3577 N N . VAL B 1 5 ? 3.494 -45.188 24.656 1 67.5 5 VAL B N 1
ATOM 3578 C CA . VAL B 1 5 ? 3.848 -43.906 24.016 1 67.5 5 VAL B CA 1
ATOM 3579 C C . VAL B 1 5 ? 2.768 -42.875 24.297 1 67.5 5 VAL B C 1
ATOM 3581 O O . VAL B 1 5 ? 1.615 -43.031 23.891 1 67.5 5 VAL B O 1
ATOM 3584 N N . LYS B 1 6 ? 3.033 -41.938 25.203 1 75.44 6 LYS B N 1
ATOM 3585 C CA . LYS B 1 6 ? 2.072 -40.906 25.594 1 75.44 6 LYS B CA 1
ATOM 3586 C C . LYS B 1 6 ? 1.984 -39.812 24.547 1 75.44 6 LYS B C 1
ATOM 3588 O O . LYS B 1 6 ? 0.954 -39.156 24.422 1 75.44 6 LYS B O 1
ATOM 3593 N N . ASN B 1 7 ? 3 -39.594 23.828 1 81.5 7 ASN B N 1
ATOM 3594 C CA . ASN B 1 7 ? 2.971 -38.656 22.703 1 81.5 7 ASN B CA 1
ATOM 3595 C C . ASN B 1 7 ? 3.301 -39.344 21.391 1 81.5 7 ASN B C 1
ATOM 3597 O O . ASN B 1 7 ? 4.426 -39.219 20.891 1 81.5 7 ASN B O 1
ATOM 3601 N N . PRO B 1 8 ? 2.371 -40.062 20.922 1 82.19 8 PRO B N 1
ATOM 3602 C CA . PRO B 1 8 ? 2.604 -40.812 19.688 1 82.19 8 PRO B CA 1
ATOM 3603 C C . PRO B 1 8 ? 2.854 -39.906 18.484 1 82.19 8 PRO B C 1
ATOM 3605 O O . PRO B 1 8 ? 3.492 -40.312 17.516 1 82.19 8 PRO B O 1
ATOM 3608 N N . HIS B 1 9 ? 2.416 -38.719 18.594 1 84.62 9 HIS B N 1
ATOM 3609 C CA . HIS B 1 9 ? 2.582 -37.812 17.469 1 84.62 9 HIS B CA 1
ATOM 3610 C C . HIS B 1 9 ? 4.047 -37.406 17.297 1 84.62 9 HIS B C 1
ATOM 3612 O O . HIS B 1 9 ? 4.57 -37.438 16.188 1 84.62 9 HIS B O 1
ATOM 3618 N N . LEU B 1 10 ? 4.645 -37.125 18.344 1 88.5 10 LEU B N 1
ATOM 3619 C CA . LEU B 1 10 ? 6.059 -36.75 18.266 1 88.5 10 LEU B CA 1
ATOM 3620 C C . LEU B 1 10 ? 6.895 -37.969 17.828 1 88.5 10 LEU B C 1
ATOM 3622 O O . LEU B 1 10 ? 7.805 -37.812 17.016 1 88.5 10 LEU B O 1
ATOM 3626 N N . LYS B 1 11 ? 6.543 -39.062 18.344 1 86.19 11 LYS B N 1
ATOM 3627 C CA . LYS B 1 11 ? 7.258 -40.281 17.969 1 86.19 11 LYS B CA 1
ATOM 3628 C C . LYS B 1 11 ? 7.117 -40.594 16.484 1 86.19 11 LYS B C 1
ATOM 3630 O O . LYS B 1 11 ? 8.094 -40.906 15.812 1 86.19 11 LYS B O 1
ATOM 3635 N N . ALA B 1 12 ? 5.957 -40.344 15.953 1 84.06 12 ALA B N 1
ATOM 3636 C CA . ALA B 1 12 ? 5.699 -40.594 14.539 1 84.06 12 ALA B CA 1
ATOM 3637 C C . ALA B 1 12 ? 6.477 -39.625 13.656 1 84.06 12 ALA B C 1
ATOM 3639 O O . ALA B 1 12 ? 7.023 -40.031 12.625 1 84.06 12 ALA B O 1
ATOM 3640 N N . LEU B 1 13 ? 6.539 -38.438 14.078 1 87.06 13 LEU B N 1
ATOM 3641 C CA . LEU B 1 13 ? 7.27 -37.438 13.336 1 87.06 13 LEU B CA 1
ATOM 3642 C C . LEU B 1 13 ? 8.766 -37.719 13.328 1 87.06 13 LEU B C 1
ATOM 3644 O O . LEU B 1 13 ? 9.422 -37.594 12.289 1 87.06 13 LEU B O 1
ATOM 3648 N N . MET B 1 14 ? 9.203 -38.188 14.383 1 90.25 14 MET B N 1
ATOM 3649 C CA . MET B 1 14 ? 10.625 -38.531 14.492 1 90.25 14 MET B CA 1
ATOM 3650 C C . MET B 1 14 ? 10.961 -39.75 13.664 1 90.25 14 MET B C 1
ATOM 3652 O O . MET B 1 14 ? 12 -39.781 12.992 1 90.25 14 MET B O 1
ATOM 3656 N N . ASP B 1 15 ? 10.047 -40.625 13.656 1 85.31 15 ASP B N 1
ATOM 3657 C CA . ASP B 1 15 ? 10.25 -41.844 12.844 1 85.31 15 ASP B CA 1
ATOM 3658 C C . ASP B 1 15 ? 10.242 -41.5 11.359 1 85.31 15 ASP B C 1
ATOM 3660 O O . ASP B 1 15 ? 11.078 -42 10.602 1 85.31 15 ASP B O 1
ATOM 3664 N N . ALA B 1 16 ? 9.352 -40.625 11.016 1 84.31 16 ALA B N 1
ATOM 3665 C CA . ALA B 1 16 ? 9.25 -40.219 9.617 1 84.31 16 ALA B CA 1
ATOM 3666 C C . ALA B 1 16 ? 10.5 -39.438 9.195 1 84.31 16 ALA B C 1
ATOM 3668 O O . ALA B 1 16 ? 10.938 -39.531 8.047 1 84.31 16 ALA B O 1
ATOM 3669 N N . ALA B 1 17 ? 11.07 -38.75 10.07 1 85.94 17 ALA B N 1
ATOM 3670 C CA . ALA B 1 17 ? 12.25 -37.969 9.789 1 85.94 17 ALA B CA 1
ATOM 3671 C C . ALA B 1 17 ? 13.523 -38.781 9.945 1 85.94 17 ALA B C 1
ATOM 3673 O O . ALA B 1 17 ? 14.625 -38.281 9.672 1 85.94 17 ALA B O 1
ATOM 3674 N N . GLY B 1 18 ? 13.344 -40 10.422 1 88.31 18 GLY B N 1
ATOM 3675 C CA . GLY B 1 18 ? 14.5 -40.844 10.711 1 88.31 18 GLY B CA 1
ATOM 3676 C C . GLY B 1 18 ? 15.383 -40.281 11.805 1 88.31 18 GLY B C 1
ATOM 3677 O O . GLY B 1 18 ? 16.609 -40.375 11.734 1 88.31 18 GLY B O 1
ATOM 3678 N N . MET B 1 19 ? 14.812 -39.625 12.742 1 87.38 19 MET B N 1
ATOM 3679 C CA . MET B 1 19 ? 15.57 -38.938 13.781 1 87.38 19 MET B CA 1
ATOM 3680 C C . MET B 1 19 ? 15.492 -39.719 15.102 1 87.38 19 MET B C 1
ATOM 3682 O O . MET B 1 19 ? 14.406 -40.094 15.539 1 87.38 19 MET B O 1
ATOM 3686 N N . SER B 1 20 ? 16.688 -39.938 15.625 1 90.06 20 SER B N 1
ATOM 3687 C CA . SER B 1 20 ? 16.75 -40.562 16.953 1 90.06 20 SER B CA 1
ATOM 3688 C C . SER B 1 20 ? 16.547 -39.5 18.047 1 90.06 20 SER B C 1
ATOM 3690 O O . SER B 1 20 ? 16.625 -38.312 17.781 1 90.06 20 SER B O 1
ATOM 3692 N N . SER B 1 21 ? 16.234 -39.906 19.281 1 90.25 21 SER B N 1
ATOM 3693 C CA . SER B 1 21 ? 16.078 -39 20.422 1 90.25 21 SER B CA 1
ATOM 3694 C C . SER B 1 21 ? 17.359 -38.219 20.672 1 90.25 21 SER B C 1
ATOM 3696 O O . SER B 1 21 ? 17.312 -37.031 21 1 90.25 21 SER B O 1
ATOM 3698 N N . LYS B 1 22 ? 18.422 -38.875 20.469 1 89.19 22 LYS B N 1
ATOM 3699 C CA . LYS B 1 22 ? 19.719 -38.219 20.609 1 89.19 22 LYS B CA 1
ATOM 3700 C C . LYS B 1 22 ? 19.922 -37.156 19.5 1 89.19 22 LYS B C 1
ATOM 3702 O O . LYS B 1 22 ? 20.391 -36.062 19.766 1 89.19 22 LYS B O 1
ATOM 3707 N N . GLY B 1 23 ? 19.562 -37.562 18.359 1 90.81 23 GLY B N 1
ATOM 3708 C CA . GLY B 1 23 ? 19.688 -36.656 17.219 1 90.81 23 GLY B CA 1
ATOM 3709 C C . GLY B 1 23 ? 18.828 -35.406 17.359 1 90.81 23 GLY B C 1
ATOM 3710 O O . GLY B 1 23 ? 19.281 -34.312 17.078 1 90.81 23 GLY B O 1
ATOM 3711 N N . LEU B 1 24 ? 17.625 -35.594 17.719 1 92.56 24 LEU B N 1
ATOM 3712 C CA . LEU B 1 24 ? 16.719 -34.469 17.891 1 92.56 24 LEU B CA 1
ATOM 3713 C C . LEU B 1 24 ? 17.234 -33.5 18.969 1 92.56 24 LEU B C 1
ATOM 3715 O O . LEU B 1 24 ? 17.266 -32.312 18.766 1 92.56 24 LEU B O 1
ATOM 3719 N N . ALA B 1 25 ? 17.641 -34 20.031 1 92.25 25 ALA B N 1
ATOM 3720 C CA . ALA B 1 25 ? 18.156 -33.188 21.125 1 92.25 25 ALA B CA 1
ATOM 3721 C C . ALA B 1 25 ? 19.375 -32.406 20.688 1 92.25 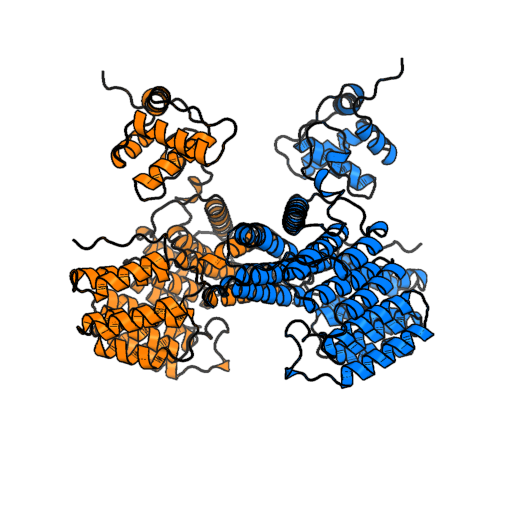25 ALA B C 1
ATOM 3723 O O . ALA B 1 25 ? 19.484 -31.203 21 1 92.25 25 ALA B O 1
ATOM 3724 N N . ALA B 1 26 ? 20.203 -33.062 19.984 1 89.75 26 ALA B N 1
ATOM 3725 C CA . ALA B 1 26 ? 21.406 -32.406 19.516 1 89.75 26 ALA B CA 1
ATOM 3726 C C . ALA B 1 26 ? 21.078 -31.234 18.578 1 89.75 26 ALA B C 1
ATOM 3728 O O . ALA B 1 26 ? 21.656 -30.156 18.656 1 89.75 26 ALA B O 1
ATOM 3729 N N . GLN B 1 27 ? 20.141 -31.5 17.75 1 91.12 27 GLN B N 1
ATOM 3730 C CA . GLN B 1 27 ? 19.797 -30.5 16.75 1 91.12 27 GLN B CA 1
ATOM 3731 C C . GLN B 1 27 ? 19.047 -29.328 17.391 1 91.12 27 GLN B C 1
ATOM 3733 O O . GLN B 1 27 ? 19.234 -28.172 16.984 1 91.12 27 GLN B O 1
ATOM 3738 N N . ILE B 1 28 ? 18.25 -29.562 18.344 1 89.25 28 ILE B N 1
ATOM 3739 C CA . ILE B 1 28 ? 17.562 -28.516 19.094 1 89.25 28 ILE B CA 1
ATOM 3740 C C . ILE B 1 28 ? 18.609 -27.625 19.781 1 89.25 28 ILE B C 1
ATOM 3742 O O . ILE B 1 28 ? 18.531 -26.391 19.688 1 89.25 28 ILE B O 1
ATOM 3746 N N . ARG B 1 29 ? 19.516 -28.234 20.406 1 85.75 29 ARG B N 1
ATOM 3747 C CA . ARG B 1 29 ? 20.578 -27.484 21.094 1 85.75 29 ARG B CA 1
ATOM 3748 C C . ARG B 1 29 ? 21.391 -26.656 20.094 1 85.75 29 ARG B C 1
ATOM 3750 O O . ARG B 1 29 ? 21.688 -25.484 20.344 1 85.75 29 ARG B O 1
ATOM 3757 N N . ALA B 1 30 ? 21.688 -27.266 19.016 1 85.44 30 ALA B N 1
ATOM 3758 C CA . ALA B 1 30 ? 22.469 -26.578 18 1 85.44 30 ALA B CA 1
ATOM 3759 C C . ALA B 1 30 ? 21.703 -25.359 17.453 1 85.44 30 ALA B C 1
ATOM 3761 O O . ALA B 1 30 ? 22.297 -24.297 17.266 1 85.44 30 ALA B O 1
ATOM 3762 N N . LEU B 1 31 ? 20.469 -25.594 17.25 1 82.94 31 LEU B N 1
ATOM 3763 C CA . LEU B 1 31 ? 19.641 -24.516 16.734 1 82.94 31 LEU B CA 1
ATOM 3764 C C . LEU B 1 31 ? 19.5 -23.391 17.75 1 82.94 31 LEU B C 1
ATOM 3766 O O . LEU B 1 31 ? 19.547 -22.203 17.391 1 82.94 31 LEU B O 1
ATOM 3770 N N . SER B 1 32 ? 19.328 -23.719 18.969 1 81.38 32 SER B N 1
ATOM 3771 C CA . SER B 1 32 ? 19.234 -22.75 20.047 1 81.38 32 SER B CA 1
ATOM 3772 C C . SER B 1 32 ? 20.531 -21.938 20.172 1 81.38 32 SER B C 1
ATOM 3774 O O . SER B 1 32 ? 20.484 -20.734 20.391 1 81.38 32 SER B O 1
ATOM 3776 N N . ILE B 1 33 ? 21.547 -22.578 20.062 1 80.19 33 ILE B N 1
ATOM 3777 C CA . ILE B 1 33 ? 22.859 -21.906 20.125 1 80.19 33 ILE B CA 1
ATOM 3778 C C . ILE B 1 33 ? 23.016 -20.984 18.922 1 80.19 33 ILE B C 1
ATOM 3780 O O . ILE B 1 33 ? 23.484 -19.859 19.062 1 80.19 33 ILE B O 1
ATOM 3784 N N . ARG B 1 34 ? 22.578 -21.438 17.781 1 79.19 34 ARG B N 1
ATOM 3785 C CA . ARG B 1 34 ? 22.688 -20.641 16.562 1 79.19 34 ARG B CA 1
ATOM 3786 C C . ARG B 1 34 ? 21.812 -19.391 16.656 1 79.19 34 ARG B C 1
ATOM 3788 O O . ARG B 1 34 ? 22.156 -18.344 16.109 1 79.19 34 ARG B O 1
ATOM 3795 N N . ARG B 1 35 ? 20.75 -19.531 17.359 1 73.69 35 ARG B N 1
ATOM 3796 C CA . ARG B 1 35 ? 19.828 -18.422 17.516 1 73.69 35 ARG B CA 1
ATOM 3797 C C . ARG B 1 35 ? 20.188 -17.562 18.719 1 73.69 35 ARG B C 1
ATOM 3799 O O . ARG B 1 35 ? 19.422 -16.672 19.109 1 73.69 35 ARG B O 1
ATOM 3806 N N . ARG B 1 36 ? 21.281 -17.922 19.438 1 72.12 36 ARG B N 1
ATOM 3807 C CA . ARG B 1 36 ? 21.844 -17.234 20.594 1 72.12 36 ARG B CA 1
ATOM 3808 C C . ARG B 1 36 ? 20.812 -17.047 21.688 1 72.12 36 ARG B C 1
ATOM 3810 O O . ARG B 1 36 ? 20.688 -15.961 22.266 1 72.12 36 ARG B O 1
ATOM 3817 N N . ASP B 1 37 ? 20.016 -18.062 21.812 1 68.56 37 ASP B N 1
ATOM 3818 C CA . ASP B 1 37 ? 19.094 -18.078 22.953 1 68.56 37 ASP B CA 1
ATOM 3819 C C . ASP B 1 37 ? 19.859 -17.953 24.266 1 68.56 37 ASP B C 1
ATOM 3821 O O . ASP B 1 37 ? 20.922 -18.547 24.438 1 68.56 37 ASP B O 1
ATOM 3825 N N . ASP B 1 38 ? 19.469 -17.047 25.188 1 73.75 38 ASP B N 1
ATOM 3826 C CA . ASP B 1 38 ? 20.062 -16.922 26.516 1 73.75 38 ASP B CA 1
ATOM 3827 C C . ASP B 1 38 ? 19 -17.078 27.594 1 73.75 38 ASP B C 1
ATOM 3829 O O . ASP B 1 38 ? 18.125 -16.219 27.75 1 73.75 38 ASP B O 1
ATOM 3833 N N . PRO B 1 39 ? 19.109 -18.156 28.25 1 75.62 39 PRO B N 1
ATOM 3834 C CA . PRO B 1 39 ? 19.984 -19.328 28.188 1 75.62 39 PRO B CA 1
ATOM 3835 C C . PRO B 1 39 ? 19.609 -20.281 27.047 1 75.62 39 PRO B C 1
ATOM 3837 O O . PRO B 1 39 ? 18.469 -20.281 26.594 1 75.62 39 PRO B O 1
ATOM 3840 N N . PRO B 1 40 ? 20.469 -20.984 26.578 1 80.12 40 PRO B N 1
ATOM 3841 C CA . PRO B 1 40 ? 20.172 -21.953 25.531 1 80.12 40 PRO B CA 1
ATOM 3842 C C . PRO B 1 40 ? 19.25 -23.078 26 1 80.12 40 PRO B C 1
ATOM 3844 O O . PRO B 1 40 ? 19.234 -23.406 27.188 1 80.12 40 PRO B O 1
ATOM 3847 N N . VAL B 1 41 ? 18.484 -23.594 25.109 1 81.19 41 VAL B N 1
ATOM 3848 C CA . VAL B 1 41 ? 17.609 -24.719 25.453 1 81.19 41 VAL B CA 1
ATOM 3849 C C . VAL B 1 41 ? 18.453 -25.938 25.781 1 81.19 41 VAL B C 1
ATOM 3851 O O . VAL B 1 41 ? 19.328 -26.328 25.016 1 81.19 41 VAL B O 1
ATOM 3854 N N . ARG B 1 42 ? 18.312 -26.438 26.984 1 80.06 42 ARG B N 1
ATOM 3855 C CA . ARG B 1 42 ? 19.078 -27.578 27.438 1 80.06 42 ARG B CA 1
ATOM 3856 C C . ARG B 1 42 ? 18.266 -28.875 27.312 1 80.06 42 ARG B C 1
ATOM 3858 O O . ARG B 1 42 ? 17.625 -29.312 28.266 1 80.06 42 ARG B O 1
ATOM 3865 N N . THR B 1 43 ? 18.109 -29.344 26.078 1 84.94 43 THR B N 1
ATOM 3866 C CA . THR B 1 43 ? 17.375 -30.594 25.844 1 84.94 43 THR B CA 1
ATOM 3867 C C . THR B 1 43 ? 18.359 -31.75 25.625 1 84.94 43 THR B C 1
ATOM 3869 O O . THR B 1 43 ? 19.328 -31.625 24.891 1 84.94 43 THR B O 1
ATOM 3872 N N . ASP B 1 44 ? 18.266 -32.844 26.359 1 87 44 ASP B N 1
ATOM 3873 C CA . ASP B 1 44 ? 19.047 -34.062 26.141 1 87 44 ASP B CA 1
ATOM 3874 C C . ASP B 1 44 ? 18.156 -35.219 25.688 1 87 44 ASP B C 1
ATOM 3876 O O . ASP B 1 44 ? 16.938 -35.062 25.594 1 87 44 ASP B O 1
ATOM 3880 N N . HIS B 1 45 ? 18.844 -36.312 25.312 1 89.38 45 HIS B N 1
ATOM 3881 C CA . HIS B 1 45 ? 18.125 -37.469 24.781 1 89.38 45 HIS B CA 1
ATOM 3882 C C . HIS B 1 45 ? 17.094 -38 25.766 1 89.38 45 HIS B C 1
ATOM 3884 O O . HIS B 1 45 ? 16 -38.406 25.375 1 89.38 45 HIS B O 1
ATOM 3890 N N . ALA B 1 46 ? 17.344 -37.875 27.047 1 86.19 46 ALA B N 1
ATOM 3891 C CA . ALA B 1 46 ? 16.422 -38.375 28.078 1 86.19 46 ALA B CA 1
ATOM 3892 C C . ALA B 1 46 ? 15.141 -37.531 28.094 1 86.19 46 ALA B C 1
ATOM 3894 O O . ALA B 1 46 ? 14.047 -38.062 28.281 1 86.19 46 ALA B O 1
ATOM 3895 N N . ARG B 1 47 ? 15.289 -36.219 27.906 1 88.19 47 ARG B N 1
ATOM 3896 C CA . ARG B 1 47 ? 14.133 -35.312 27.891 1 88.19 47 ARG B CA 1
ATOM 3897 C C . ARG B 1 47 ? 13.227 -35.625 26.703 1 88.19 47 ARG B C 1
ATOM 3899 O O . ARG B 1 47 ? 12 -35.625 26.844 1 88.19 47 ARG B O 1
ATOM 3906 N N . VAL B 1 48 ? 13.82 -35.938 25.578 1 91.19 48 VAL B N 1
ATOM 3907 C CA . VAL B 1 48 ? 13.039 -36.281 24.406 1 91.19 48 VAL B CA 1
ATOM 3908 C C . VAL B 1 48 ? 12.266 -37.594 24.656 1 91.19 48 VAL B C 1
ATOM 3910 O O . VAL B 1 48 ? 11.078 -37.688 24.328 1 91.19 48 VAL B O 1
ATOM 3913 N N . LEU B 1 49 ? 12.898 -38.5 25.281 1 86.5 49 LEU B N 1
ATOM 3914 C CA . LEU B 1 49 ? 12.242 -39.781 25.594 1 86.5 49 LEU B CA 1
ATOM 3915 C C . LEU B 1 49 ? 11.086 -39.562 26.562 1 86.5 49 LEU B C 1
ATOM 3917 O O . LEU B 1 49 ? 10.047 -40.219 26.438 1 86.5 49 LEU B O 1
ATOM 3921 N N . ARG B 1 50 ? 11.227 -38.625 27.406 1 87.56 50 ARG B N 1
ATOM 3922 C CA . ARG B 1 50 ? 10.156 -38.312 28.359 1 87.56 50 ARG B CA 1
ATOM 3923 C C . ARG B 1 50 ? 8.969 -37.656 27.656 1 87.56 50 ARG B C 1
ATOM 3925 O O . ARG B 1 50 ? 7.816 -37.906 28.031 1 87.56 50 ARG B O 1
ATOM 3932 N N . TRP B 1 51 ? 9.312 -36.781 26.672 1 88.31 51 TRP B N 1
ATOM 3933 C CA . TRP B 1 51 ? 8.211 -36.188 25.922 1 88.31 51 TRP B CA 1
ATOM 3934 C C . TRP B 1 51 ? 7.371 -37.25 25.234 1 88.31 51 TRP B C 1
ATOM 3936 O O . TRP B 1 51 ? 6.145 -37.156 25.203 1 88.31 51 TRP B O 1
ATOM 3946 N N . ILE B 1 52 ? 8 -38.281 24.797 1 86.62 52 ILE B N 1
ATOM 3947 C CA . ILE B 1 52 ? 7.359 -39.344 24.016 1 86.62 52 ILE B CA 1
ATOM 3948 C C . ILE B 1 52 ? 6.734 -40.375 24.938 1 86.62 52 ILE B C 1
ATOM 3950 O O . ILE B 1 52 ? 5.598 -40.812 24.734 1 86.62 52 ILE B O 1
ATOM 3954 N N . GLY B 1 53 ? 7.434 -40.719 25.906 1 83.69 53 GLY B N 1
ATOM 3955 C CA . GLY B 1 53 ? 7.043 -41.875 26.703 1 83.69 53 GLY B CA 1
ATOM 3956 C C . GLY B 1 53 ? 6.219 -41.5 27.922 1 83.69 53 GLY B C 1
ATOM 3957 O O . GLY B 1 53 ? 5.355 -42.281 28.359 1 83.69 53 GLY B O 1
ATOM 3958 N N . ASN B 1 54 ? 6.574 -40.406 28.641 1 78.62 54 ASN B N 1
ATOM 3959 C CA . ASN B 1 54 ? 5.977 -40.125 29.938 1 78.62 54 ASN B CA 1
ATOM 3960 C C . ASN B 1 54 ? 5.035 -38.906 29.875 1 78.62 54 ASN B C 1
ATOM 3962 O O . ASN B 1 54 ? 4.543 -38.469 30.906 1 78.62 54 ASN B O 1
ATOM 3966 N N . GLY B 1 55 ? 4.906 -38.312 28.688 1 75.25 55 GLY B N 1
ATOM 3967 C CA . GLY B 1 55 ? 3.98 -37.219 28.531 1 75.25 55 GLY B CA 1
ATOM 3968 C C . GLY B 1 55 ? 4.52 -35.906 29.094 1 75.25 55 GLY B C 1
ATOM 3969 O O . GLY B 1 55 ? 3.754 -35 29.391 1 75.25 55 GLY B O 1
ATOM 3970 N N . ALA B 1 56 ? 5.766 -35.875 29.344 1 81.62 56 ALA B N 1
ATOM 3971 C CA . ALA B 1 56 ? 6.355 -34.594 29.766 1 81.62 56 ALA B CA 1
ATOM 3972 C C . ALA B 1 56 ? 6.117 -33.5 28.734 1 81.62 56 ALA B C 1
ATOM 3974 O O . ALA B 1 56 ? 6.078 -33.781 27.531 1 81.62 56 ALA B O 1
ATOM 3975 N N . LEU B 1 57 ? 5.914 -32.344 29.219 1 80.44 57 LEU B N 1
ATOM 3976 C CA . LEU B 1 57 ? 5.625 -31.203 28.328 1 80.44 57 LEU B CA 1
ATOM 3977 C C . LEU B 1 57 ? 6.887 -30.391 28.047 1 80.44 57 LEU B C 1
ATOM 3979 O O . LEU B 1 57 ? 7.715 -30.203 28.938 1 80.44 57 LEU B O 1
ATOM 3983 N N . ALA B 1 58 ? 7.066 -30.188 26.719 1 81.94 58 ALA B N 1
ATOM 3984 C CA . ALA B 1 58 ? 8.117 -29.25 26.344 1 81.94 58 ALA B CA 1
ATOM 3985 C C . ALA B 1 58 ? 7.625 -27.812 26.422 1 81.94 58 ALA B C 1
ATOM 3987 O O . ALA B 1 58 ? 6.461 -27.531 26.125 1 81.94 58 ALA B O 1
ATOM 3988 N N . GLU B 1 59 ? 8.461 -26.906 26.891 1 78.88 59 GLU B N 1
ATOM 3989 C CA . GLU B 1 59 ? 8.156 -25.484 26.844 1 78.88 59 GLU B CA 1
ATOM 3990 C C . GLU B 1 59 ? 7.91 -25.016 25.406 1 78.88 59 GLU B C 1
ATOM 3992 O O . GLU B 1 59 ? 8.438 -25.594 24.469 1 78.88 59 GLU B O 1
ATOM 3997 N N . VAL B 1 60 ? 7.117 -24.016 25.328 1 73 60 VAL B N 1
ATOM 3998 C CA . VAL B 1 60 ? 6.703 -23.516 24.016 1 73 60 VAL B CA 1
ATOM 3999 C C . VAL B 1 60 ? 7.938 -23.172 23.188 1 73 60 VAL B C 1
ATOM 4001 O O . VAL B 1 60 ? 7.996 -23.484 22 1 73 60 VAL B O 1
ATOM 4004 N N . ARG B 1 61 ? 8.859 -22.656 23.797 1 76.5 61 ARG B N 1
ATOM 4005 C CA . ARG B 1 61 ? 10.109 -22.344 23.109 1 76.5 61 ARG B CA 1
ATOM 4006 C C . ARG B 1 61 ? 10.773 -23.594 22.547 1 76.5 61 ARG B C 1
ATOM 4008 O O . ARG B 1 61 ? 11.242 -23.594 21.422 1 76.5 61 ARG B O 1
ATOM 4015 N N . THR B 1 62 ? 10.781 -24.641 23.297 1 83.5 62 THR B N 1
ATOM 4016 C CA . THR B 1 62 ? 11.375 -25.906 22.891 1 83.5 62 THR B CA 1
ATOM 4017 C C . THR B 1 62 ? 10.531 -26.578 21.812 1 83.5 62 THR B C 1
ATOM 4019 O O . THR B 1 62 ? 11.07 -27.156 20.875 1 83.5 62 THR B O 1
ATOM 4022 N N . GLN B 1 63 ? 9.258 -26.328 21.922 1 82.44 63 GLN B N 1
ATOM 4023 C CA . GLN B 1 63 ? 8.367 -26.891 20.906 1 82.44 63 GLN B CA 1
ATOM 4024 C C . GLN B 1 63 ? 8.633 -26.266 19.547 1 82.44 63 GLN B C 1
ATOM 4026 O O . GLN B 1 63 ? 8.617 -26.969 18.531 1 82.44 63 GLN B O 1
ATOM 4031 N N . LYS B 1 64 ? 8.906 -25.078 19.516 1 78.88 64 LYS B N 1
ATOM 4032 C CA . LYS B 1 64 ? 9.227 -24.375 18.281 1 78.88 64 LYS B CA 1
ATOM 4033 C C . LYS B 1 64 ? 10.508 -24.922 17.656 1 78.88 64 LYS B C 1
ATOM 4035 O O . LYS B 1 64 ? 10.578 -25.109 16.438 1 78.88 64 LYS B O 1
ATOM 4040 N N . TYR B 1 65 ? 11.445 -25.234 18.469 1 86.31 65 TYR B N 1
ATOM 4041 C CA . TYR B 1 65 ? 12.688 -25.828 17.969 1 86.31 65 TYR B CA 1
ATOM 4042 C C . TYR B 1 65 ? 12.461 -27.234 17.453 1 86.31 65 TYR B C 1
ATOM 4044 O O . TYR B 1 65 ? 13.016 -27.625 16.422 1 86.31 65 TYR B O 1
ATOM 4052 N N . ILE B 1 66 ? 11.602 -27.938 18.172 1 87.38 66 ILE B N 1
ATOM 4053 C CA . ILE B 1 66 ? 11.266 -29.281 17.719 1 87.38 66 ILE B CA 1
ATOM 4054 C C . ILE B 1 66 ? 10.641 -29.219 16.328 1 87.38 66 ILE B C 1
ATOM 4056 O O . ILE B 1 66 ? 11.055 -29.938 15.422 1 87.38 66 ILE B O 1
ATOM 4060 N N . ALA B 1 67 ? 9.766 -28.344 16.234 1 84.62 67 ALA B N 1
ATOM 4061 C CA . ALA B 1 67 ? 9.055 -28.203 14.969 1 84.62 67 ALA B CA 1
ATOM 4062 C C . ALA B 1 67 ? 10 -27.781 13.852 1 84.62 67 ALA B C 1
ATOM 4064 O O . ALA B 1 67 ? 9.93 -28.297 12.734 1 84.62 67 ALA B O 1
ATOM 4065 N N . GLU B 1 68 ? 10.836 -26.953 14.109 1 84.69 68 GLU B N 1
ATOM 4066 C CA . GLU B 1 68 ? 11.789 -26.453 13.117 1 84.69 68 GLU B CA 1
ATOM 4067 C C . GLU B 1 68 ? 12.766 -27.547 12.695 1 84.69 68 GLU B C 1
ATOM 4069 O O . GLU B 1 68 ? 13.039 -27.719 11.508 1 84.69 68 GLU B O 1
ATOM 4074 N N . VAL B 1 69 ? 13.289 -28.297 13.594 1 88.25 69 VAL B N 1
ATOM 4075 C CA . VAL B 1 69 ? 14.227 -29.375 13.305 1 88.25 69 VAL B CA 1
ATOM 4076 C C . VAL B 1 69 ? 13.539 -30.453 12.461 1 88.25 69 VAL B C 1
ATOM 4078 O O . VAL B 1 69 ? 14.094 -30.906 11.453 1 88.25 69 VAL B O 1
ATOM 4081 N N . LEU B 1 70 ? 12.375 -30.656 12.844 1 87.06 70 LEU B N 1
ATOM 4082 C CA . LEU B 1 70 ? 11.664 -31.719 12.133 1 87.06 70 LEU B CA 1
ATOM 4083 C C . LEU B 1 70 ? 11.18 -31.234 10.773 1 87.06 70 LEU B C 1
ATOM 4085 O O . LEU B 1 70 ? 11.148 -32 9.812 1 87.06 70 LEU B O 1
ATOM 4089 N N . SER B 1 71 ? 10.867 -30.016 10.672 1 80.56 71 SER B N 1
ATOM 4090 C CA . SER B 1 71 ? 10.516 -29.422 9.383 1 80.56 71 SER B CA 1
ATOM 4091 C C . SER B 1 71 ? 11.664 -29.531 8.391 1 80.56 71 SER B C 1
ATOM 4093 O O . SER B 1 71 ? 11.469 -29.891 7.23 1 80.56 71 SER B O 1
ATOM 4095 N N . ALA B 1 72 ? 12.781 -29.234 8.836 1 80.56 72 ALA B N 1
ATOM 4096 C CA . ALA B 1 72 ? 13.984 -29.281 8 1 80.56 72 ALA B CA 1
ATOM 4097 C C . ALA B 1 72 ? 14.266 -30.703 7.535 1 80.56 72 ALA B C 1
ATOM 4099 O O . ALA B 1 72 ? 14.625 -30.922 6.375 1 80.56 72 ALA B O 1
ATOM 4100 N N . ARG B 1 73 ? 14.086 -31.625 8.359 1 81.44 73 ARG B N 1
ATOM 4101 C CA . ARG B 1 73 ? 14.43 -33 8.047 1 81.44 73 ARG B CA 1
ATOM 4102 C C . ARG B 1 73 ? 13.359 -33.656 7.18 1 81.44 73 ARG B C 1
ATOM 4104 O O . ARG B 1 73 ? 13.664 -34.469 6.32 1 81.44 73 ARG B O 1
ATOM 4111 N N . LEU B 1 74 ? 12.219 -33.219 7.422 1 79.94 74 LEU B N 1
ATOM 4112 C CA . LEU B 1 74 ? 11.109 -33.844 6.711 1 79.94 74 LEU B CA 1
ATOM 4113 C C . LEU B 1 74 ? 10.844 -33.125 5.391 1 79.94 74 LEU B C 1
ATOM 4115 O O . LEU B 1 74 ? 10.117 -33.625 4.535 1 79.94 74 LEU B O 1
ATOM 4119 N N . GLY B 1 75 ? 11.469 -31.922 5.223 1 69.5 75 GLY B N 1
ATOM 4120 C CA . GLY B 1 75 ? 11.273 -31.125 4.012 1 69.5 75 GLY B CA 1
ATOM 4121 C C . GLY B 1 75 ? 9.898 -30.516 3.92 1 69.5 75 GLY B C 1
ATOM 4122 O O . GLY B 1 75 ? 9.406 -30.219 2.824 1 69.5 75 GLY B O 1
ATOM 4123 N N . ARG B 1 76 ? 9.289 -30.578 5.07 1 67.25 76 ARG B N 1
ATOM 4124 C CA . ARG B 1 76 ? 7.973 -29.938 5.172 1 67.25 76 ARG B CA 1
ATOM 4125 C C . ARG B 1 76 ? 7.828 -29.188 6.488 1 67.25 76 ARG B C 1
ATOM 4127 O O . ARG B 1 76 ? 8.539 -29.469 7.453 1 67.25 76 ARG B O 1
ATOM 4134 N N . HIS B 1 77 ? 6.941 -28.266 6.41 1 73.19 77 HIS B N 1
ATOM 4135 C CA . HIS B 1 77 ? 6.699 -27.531 7.645 1 73.19 77 HIS B CA 1
ATOM 4136 C C . HIS B 1 77 ? 5.938 -28.375 8.656 1 73.19 77 HIS B C 1
ATOM 4138 O O . HIS B 1 77 ? 4.859 -28.891 8.352 1 73.19 77 HIS B O 1
ATOM 4144 N N . VAL B 1 78 ? 6.535 -28.578 9.867 1 76.81 78 VAL B N 1
ATOM 4145 C CA . VAL B 1 78 ? 5.902 -29.266 10.984 1 76.81 78 VAL B CA 1
ATOM 4146 C C . VAL B 1 78 ? 5.301 -28.25 11.945 1 76.81 78 VAL B C 1
ATOM 4148 O O . VAL B 1 78 ? 6.012 -27.391 12.477 1 76.81 78 VAL B O 1
ATOM 4151 N N . ARG B 1 79 ? 4.074 -28.297 12.172 1 71.69 79 ARG B N 1
ATOM 4152 C CA . ARG B 1 79 ? 3.361 -27.391 13.07 1 71.69 79 ARG B CA 1
ATOM 4153 C C . ARG B 1 79 ? 3.516 -27.828 14.523 1 71.69 79 ARG B C 1
ATOM 4155 O O . ARG B 1 79 ? 3.756 -29 14.805 1 71.69 79 ARG B O 1
ATOM 4162 N N . LEU B 1 80 ? 3.266 -26.797 15.438 1 74.44 80 LEU B N 1
ATOM 4163 C CA . LEU B 1 80 ? 3.396 -27.094 16.859 1 74.44 80 LEU B CA 1
ATOM 4164 C C . LEU B 1 80 ? 2.33 -28.094 17.312 1 74.44 80 LEU B C 1
ATOM 4166 O O . LEU B 1 80 ? 2.596 -28.953 18.141 1 74.44 80 LEU B O 1
ATOM 4170 N N . ASP B 1 81 ? 1.2 -27.969 16.656 1 70.06 81 ASP B N 1
ATOM 4171 C CA . ASP B 1 81 ? 0.119 -28.859 17.078 1 70.06 81 ASP B CA 1
ATOM 4172 C C . ASP B 1 81 ? 0.374 -30.297 16.641 1 70.06 81 ASP B C 1
ATOM 4174 O O . ASP B 1 81 ? -0.207 -31.234 17.188 1 70.06 81 ASP B O 1
ATOM 4178 N N . GLU B 1 82 ? 1.248 -30.422 15.695 1 76.88 82 GLU B N 1
ATOM 4179 C CA . GLU B 1 82 ? 1.608 -31.75 15.234 1 76.88 82 GLU B CA 1
ATOM 4180 C C . GLU B 1 82 ? 2.533 -32.469 16.219 1 76.88 82 GLU B C 1
ATOM 4182 O O . GLU B 1 82 ? 2.699 -33.688 16.172 1 76.88 82 GLU B O 1
ATOM 4187 N N . LEU B 1 83 ? 2.994 -31.719 17.078 1 82.44 83 LEU B N 1
ATOM 4188 C CA . LEU B 1 83 ? 4.023 -32.25 17.953 1 82.44 83 LEU B CA 1
ATOM 4189 C C . LEU B 1 83 ? 3.402 -33.125 19.062 1 82.44 83 LEU B C 1
ATOM 4191 O O . LEU B 1 83 ? 4.094 -33.906 19.703 1 82.44 83 LEU B O 1
ATOM 4195 N N . GLY B 1 84 ? 2.049 -32.938 19.312 1 73.44 84 GLY B N 1
ATOM 4196 C CA . GLY B 1 84 ? 1.35 -33.781 20.25 1 73.44 84 GLY B CA 1
ATOM 4197 C C . GLY B 1 84 ? 1.432 -33.312 21.688 1 73.44 84 GLY B C 1
ATOM 4198 O O . GLY B 1 84 ? 1.076 -34.031 22.625 1 73.44 84 GLY B O 1
ATOM 4199 N N . PHE B 1 85 ? 2.105 -32.188 22.031 1 74.56 85 PHE B N 1
ATOM 4200 C CA . PHE B 1 85 ? 2.096 -31.641 23.375 1 74.56 85 PHE B CA 1
ATOM 4201 C C . PHE B 1 85 ? 0.745 -31 23.688 1 74.56 85 PHE B C 1
ATOM 4203 O O . PHE B 1 85 ? 0.121 -30.391 22.828 1 74.56 85 PHE B O 1
ATOM 4210 N N . PRO B 1 86 ? 0.204 -31.266 24.969 1 59.81 86 PRO B N 1
ATOM 4211 C CA . PRO B 1 86 ? -1.048 -30.625 25.375 1 59.81 86 PRO B CA 1
ATOM 4212 C C . PRO B 1 86 ? -0.922 -29.109 25.484 1 59.81 86 PRO B C 1
ATOM 4214 O O . PRO B 1 86 ? 0.147 -28.594 25.828 1 59.81 86 PRO B O 1
ATOM 4217 N N . GLY B 1 87 ? -2.125 -28.219 25.172 1 50.16 87 GLY B N 1
ATOM 4218 C CA . GLY B 1 87 ? -2.232 -26.781 25.328 1 50.16 87 GLY B CA 1
ATOM 4219 C C . GLY B 1 87 ? -1.741 -26 24.125 1 50.16 87 GLY B C 1
ATOM 4220 O O . GLY B 1 87 ? -1.831 -24.766 24.094 1 50.16 87 GLY B O 1
ATOM 4221 N N . THR B 1 88 ? -0.844 -26.641 23.594 1 42.19 88 THR B N 1
ATOM 4222 C CA . THR B 1 88 ? -0.491 -25.891 22.391 1 42.19 88 THR B CA 1
ATOM 4223 C C . THR B 1 88 ? -1.697 -25.75 21.469 1 42.19 88 THR B C 1
ATOM 4225 O O . THR B 1 88 ? -1.844 -26.516 20.516 1 42.19 88 THR B O 1
ATOM 4228 N N . SER B 1 89 ? -2.846 -25.719 22.109 1 36.44 89 SER B N 1
ATOM 4229 C CA . SER B 1 89 ? -3.955 -25.406 21.203 1 36.44 89 SER B CA 1
ATOM 4230 C C . SER B 1 89 ? -3.6 -24.25 20.266 1 36.44 89 SER B C 1
ATOM 4232 O O . SER B 1 89 ? -3.402 -23.125 20.719 1 36.44 89 SER B O 1
ATOM 4234 N N . SER B 1 90 ? -2.801 -24.531 19.484 1 38 90 SER B N 1
ATOM 4235 C CA . SER B 1 90 ? -2.67 -23.484 18.484 1 38 90 SER B CA 1
ATOM 4236 C C . SER B 1 90 ? -4.027 -22.891 18.125 1 38 90 SER B C 1
ATOM 4238 O O . SER B 1 90 ? -5.012 -23.609 17.969 1 38 90 SER B O 1
ATOM 4240 N N . PRO B 1 91 ? -4.332 -21.75 18.484 1 39.53 91 PRO B N 1
ATOM 4241 C CA . PRO B 1 91 ? -5.562 -21.219 17.891 1 39.53 91 PRO B CA 1
ATOM 4242 C C . PRO B 1 91 ? -5.902 -21.875 16.562 1 39.53 91 PRO B C 1
ATOM 4244 O O . PRO B 1 91 ? -6.934 -21.562 15.953 1 39.53 91 PRO B O 1
ATOM 4247 N N . SER B 1 92 ? -5.109 -22.703 16.016 1 40.25 92 SER B N 1
ATOM 4248 C CA . SER B 1 92 ? -5.152 -23.281 14.672 1 40.25 92 SER B CA 1
ATOM 4249 C C . SER B 1 92 ? -6.23 -24.359 14.562 1 40.25 92 SER B C 1
ATOM 4251 O O . SER B 1 92 ? -6.734 -24.625 13.469 1 40.25 92 SER B O 1
ATOM 4253 N N . SER B 1 93 ? -6.473 -25.156 15.609 1 39.78 93 SER B N 1
ATOM 4254 C CA . SER B 1 93 ? -7.328 -26.328 15.414 1 39.78 93 SER B CA 1
ATOM 4255 C C . SER B 1 93 ? -8.742 -25.906 15.008 1 39.78 93 SER B C 1
ATOM 4257 O O . SER B 1 93 ? -9.398 -26.609 14.227 1 39.78 93 SER B O 1
ATOM 4259 N N . ASP B 1 94 ? -9.219 -24.984 15.695 1 40.47 94 ASP B N 1
ATOM 4260 C CA . ASP B 1 94 ? -10.609 -24.641 15.406 1 40.47 94 ASP B CA 1
ATOM 4261 C C . ASP B 1 94 ? -10.742 -23.953 14.047 1 40.47 94 ASP B C 1
ATOM 4263 O O . ASP B 1 94 ? -11.852 -23.688 13.578 1 40.47 94 ASP B O 1
ATOM 4267 N N . LEU B 1 95 ? -9.688 -23.359 13.578 1 48.97 95 LEU B N 1
ATOM 4268 C CA . LEU B 1 95 ? -9.734 -22.75 12.258 1 48.97 95 LEU B CA 1
ATOM 4269 C C . LEU B 1 95 ? -10.031 -23.781 11.18 1 48.97 95 LEU B C 1
ATOM 4271 O O . LEU B 1 95 ? -10.648 -23.469 10.164 1 48.97 95 LEU B O 1
ATOM 4275 N N . ASP B 1 96 ? -9.469 -25.172 11.297 1 49.72 96 ASP B N 1
ATOM 4276 C CA . ASP B 1 96 ? -9.359 -26.125 10.211 1 49.72 96 ASP B CA 1
ATOM 4277 C C . ASP B 1 96 ? -10.742 -26.5 9.664 1 49.72 96 ASP B C 1
ATOM 4279 O O . ASP B 1 96 ? -10.945 -26.562 8.453 1 49.72 96 ASP B O 1
ATOM 4283 N N . ILE B 1 97 ? -11.664 -26.891 10.609 1 47.97 97 ILE B N 1
ATOM 4284 C CA . ILE B 1 97 ? -12.75 -27.688 10.062 1 47.97 97 ILE B CA 1
ATOM 4285 C C . ILE B 1 97 ? -13.758 -26.781 9.367 1 47.97 97 ILE B C 1
ATOM 4287 O O . ILE B 1 97 ? -14.406 -27.188 8.398 1 47.97 97 ILE B O 1
ATOM 4291 N N . GLY B 1 98 ? -13.445 -25.469 9.367 1 62.94 98 GLY B N 1
ATOM 4292 C CA . GLY B 1 98 ? -14.609 -24.781 8.836 1 62.94 98 GLY B CA 1
ATOM 4293 C C . GLY B 1 98 ? -14.25 -23.688 7.828 1 62.94 98 GLY B C 1
ATOM 4294 O O . GLY B 1 98 ? -15.094 -23.281 7.035 1 62.94 98 GLY B O 1
ATOM 4295 N N . ALA B 1 99 ? -12.953 -23.531 7.602 1 75.38 99 ALA B N 1
ATOM 4296 C CA . ALA B 1 99 ? -12.664 -22.359 6.785 1 75.38 99 ALA B CA 1
ATOM 4297 C C . ALA B 1 99 ? -12.609 -22.719 5.305 1 75.38 99 ALA B C 1
ATOM 4299 O O . ALA B 1 99 ? -12.695 -21.844 4.441 1 75.38 99 ALA B O 1
ATOM 4300 N N . ASP B 1 100 ? -12.555 -24.031 5 1 81.75 100 ASP B N 1
ATOM 4301 C CA . ASP B 1 100 ? -12.5 -24.469 3.613 1 81.75 100 ASP B CA 1
ATOM 4302 C C . ASP B 1 100 ? -13.906 -24.594 3.021 1 81.75 100 ASP B C 1
ATOM 4304 O O . ASP B 1 100 ? -14.062 -24.844 1.822 1 81.75 100 ASP B O 1
ATOM 4308 N N . ARG B 1 101 ? -14.805 -24.406 3.885 1 79.81 101 ARG B N 1
ATOM 4309 C CA . ARG B 1 101 ? -16.188 -24.531 3.449 1 79.81 101 ARG B CA 1
ATOM 4310 C C . ARG B 1 101 ? -16.875 -23.156 3.396 1 79.81 101 ARG B C 1
ATOM 4312 O O . ARG B 1 101 ? -16.453 -22.234 4.098 1 79.81 101 ARG B O 1
ATOM 4319 N N . TYR B 1 102 ? -17.781 -23.125 2.477 1 85.69 102 TYR B N 1
ATOM 4320 C CA . TYR B 1 102 ? -18.594 -21.922 2.369 1 85.69 102 TYR B CA 1
ATOM 4321 C C . TYR B 1 102 ? -19.375 -21.688 3.652 1 85.69 102 TYR B C 1
ATOM 4323 O O . TYR B 1 102 ? -20.047 -22.578 4.156 1 85.69 102 TYR B O 1
ATOM 4331 N N . SER B 1 103 ? -19.281 -20.469 4.188 1 84.94 103 SER B N 1
ATOM 4332 C CA . SER B 1 103 ? -19.953 -20.156 5.449 1 84.94 103 SER B CA 1
ATOM 4333 C C . SER B 1 103 ? -21.438 -19.891 5.238 1 84.94 103 SER B C 1
ATOM 4335 O O . SER B 1 103 ? -21.828 -19.266 4.246 1 84.94 103 SER B O 1
ATOM 4337 N N . ASN B 1 104 ? -22.188 -20.297 6.219 1 78.69 104 ASN B N 1
ATOM 4338 C CA . ASN B 1 104 ? -23.641 -20.172 6.125 1 78.69 104 ASN B CA 1
ATOM 4339 C C . ASN B 1 104 ? -24.094 -18.734 6.438 1 78.69 104 ASN B C 1
ATOM 4341 O O . ASN B 1 104 ? -25.203 -18.344 6.094 1 78.69 104 ASN B O 1
ATOM 4345 N N . CYS B 1 105 ? -23.312 -18.062 7.152 1 83.81 105 CYS B N 1
ATOM 4346 C CA . CYS B 1 105 ? -23.656 -16.672 7.426 1 83.81 105 CYS B CA 1
ATOM 4347 C C . CYS B 1 105 ? -22.422 -15.781 7.332 1 83.81 105 CYS B C 1
ATOM 4349 O O . CYS B 1 105 ? -21.281 -16.266 7.398 1 83.81 105 CYS B O 1
ATOM 4351 N N . VAL B 1 106 ? -22.656 -14.531 7.184 1 88.44 106 VAL B N 1
ATOM 4352 C CA . VAL B 1 106 ? -21.594 -13.578 6.891 1 88.44 106 VAL B CA 1
ATOM 4353 C C . VAL B 1 106 ? -20.703 -13.398 8.117 1 88.44 106 VAL B C 1
ATOM 4355 O O . VAL B 1 106 ? -19.484 -13.227 8 1 88.44 106 VAL B O 1
ATOM 4358 N N . ASP B 1 107 ? -21.219 -13.461 9.32 1 85.75 107 ASP B N 1
ATOM 4359 C CA . ASP B 1 107 ? -20.438 -13.305 10.547 1 85.75 107 ASP B CA 1
ATOM 4360 C C . ASP B 1 107 ? -19.422 -14.422 10.695 1 85.75 107 ASP B C 1
ATOM 4362 O O . ASP B 1 107 ? -18.281 -14.18 11.117 1 85.75 107 ASP B O 1
ATOM 4366 N N . THR B 1 108 ? -19.875 -15.586 10.344 1 87.25 108 THR B N 1
ATOM 4367 C CA . THR B 1 108 ? -18.969 -16.719 10.391 1 87.25 108 THR B CA 1
ATOM 4368 C C . THR B 1 108 ? -17.859 -16.562 9.359 1 87.25 108 THR B C 1
ATOM 4370 O O . THR B 1 108 ? -16.688 -16.859 9.648 1 87.25 108 THR B O 1
ATOM 4373 N N . ALA B 1 109 ? -18.203 -16.125 8.18 1 92.5 109 ALA B N 1
ATOM 4374 C CA . ALA B 1 109 ? -17.188 -15.906 7.141 1 92.5 109 ALA B CA 1
ATOM 4375 C C . ALA B 1 109 ? -16.141 -14.898 7.602 1 92.5 109 ALA B C 1
ATOM 4377 O O . ALA B 1 109 ? -14.938 -15.117 7.406 1 92.5 109 ALA B O 1
ATOM 4378 N N . ILE B 1 110 ? -16.594 -13.789 8.219 1 92 110 ILE B N 1
ATOM 4379 C CA . ILE B 1 110 ? -15.695 -12.758 8.711 1 92 110 ILE B CA 1
ATOM 4380 C C . ILE B 1 110 ? -14.789 -13.344 9.797 1 92 110 ILE B C 1
ATOM 4382 O O . ILE B 1 110 ? -13.578 -13.102 9.805 1 92 110 ILE B O 1
ATOM 4386 N N . SER B 1 111 ? -15.336 -14.133 10.656 1 89.56 111 SER B N 1
ATOM 4387 C CA . SER B 1 111 ? -14.562 -14.773 11.719 1 89.56 111 SER B CA 1
ATOM 4388 C C . SER B 1 111 ? -13.516 -15.727 11.141 1 89.56 111 SER B C 1
ATOM 4390 O O . SER B 1 111 ? -12.375 -15.758 11.609 1 89.56 111 SER B O 1
ATOM 4392 N N . GLN B 1 112 ? -13.914 -16.469 10.18 1 91.25 112 GLN B N 1
ATOM 4393 C CA . GLN B 1 112 ? -12.984 -17.406 9.547 1 91.25 112 GLN B CA 1
ATOM 4394 C C . GLN B 1 112 ? -11.844 -16.656 8.859 1 91.25 112 GLN B C 1
ATOM 4396 O O . GLN B 1 112 ? -10.68 -17.047 8.977 1 91.25 112 GLN B O 1
ATOM 4401 N N . LEU B 1 113 ? -12.211 -15.625 8.125 1 95.31 113 LEU B N 1
ATOM 4402 C CA . LEU B 1 113 ? -11.18 -14.82 7.477 1 95.31 113 LEU B CA 1
ATOM 4403 C C . LEU B 1 113 ? -10.203 -14.266 8.5 1 95.31 113 LEU B C 1
ATOM 4405 O O . LEU B 1 113 ? -8.984 -14.305 8.289 1 95.31 113 LEU B O 1
ATOM 4409 N N . THR B 1 114 ? -10.719 -13.742 9.57 1 92.25 114 THR B N 1
ATOM 4410 C CA . THR B 1 114 ? -9.891 -13.188 10.633 1 92.25 114 THR B CA 1
ATOM 4411 C C . THR B 1 114 ? -8.969 -14.258 11.219 1 92.25 114 THR B C 1
ATOM 4413 O O . THR B 1 114 ? -7.785 -14 11.445 1 92.25 114 THR B O 1
ATOM 4416 N N . ASN B 1 115 ? -9.477 -15.406 11.414 1 88.94 115 ASN B N 1
ATOM 4417 C CA . ASN B 1 115 ? -8.703 -16.516 11.969 1 88.94 115 ASN B CA 1
ATOM 4418 C C . ASN B 1 115 ? -7.602 -16.953 11.016 1 88.94 115 ASN B C 1
ATOM 4420 O O . ASN B 1 115 ? -6.496 -17.297 11.445 1 88.94 115 ASN B O 1
ATOM 4424 N N . VAL B 1 116 ? -7.898 -17.062 9.734 1 93.12 116 VAL B N 1
ATOM 4425 C CA . VAL B 1 116 ? -6.891 -17.438 8.75 1 93.12 116 VAL B CA 1
ATOM 4426 C C . VAL B 1 116 ? -5.746 -16.422 8.773 1 93.12 116 VAL B C 1
ATOM 4428 O O . VAL B 1 116 ? -4.574 -16.797 8.758 1 93.12 116 VAL B O 1
ATOM 4431 N N . VAL B 1 117 ? -6.094 -15.117 8.82 1 94.12 117 VAL B N 1
ATOM 4432 C CA . VAL B 1 117 ? -5.09 -14.055 8.852 1 94.12 117 VAL B CA 1
ATOM 4433 C C . VAL B 1 117 ? -4.215 -14.211 10.094 1 94.12 117 VAL B C 1
ATOM 4435 O O . VAL B 1 117 ? -2.986 -14.164 10 1 94.12 117 VAL B O 1
ATOM 4438 N N . LYS B 1 118 ? -4.824 -14.43 11.234 1 88.25 118 LYS B N 1
ATOM 4439 C CA . LYS B 1 118 ? -4.086 -14.586 12.484 1 88.25 118 LYS B CA 1
ATOM 4440 C C . LYS B 1 118 ? -3.162 -15.797 12.43 1 88.25 118 LYS B C 1
ATOM 4442 O O . LYS B 1 118 ? -2.006 -15.719 12.852 1 88.25 118 LYS B O 1
ATOM 4447 N N . ALA B 1 119 ? -3.709 -16.844 11.898 1 87.19 119 ALA B N 1
ATOM 4448 C CA . ALA B 1 119 ? -2.922 -18.062 11.797 1 87.19 119 ALA B CA 1
ATOM 4449 C C . ALA B 1 119 ? -1.721 -17.859 10.875 1 87.19 119 ALA B C 1
ATOM 4451 O O . ALA B 1 119 ? -0.603 -18.266 11.211 1 87.19 119 ALA B O 1
ATOM 4452 N N . GLU B 1 120 ? -1.967 -17.281 9.727 1 90.31 120 GLU B N 1
ATOM 4453 C CA . GLU B 1 120 ? -0.894 -17.047 8.766 1 90.31 120 GLU B CA 1
ATOM 4454 C C . GLU B 1 120 ? 0.17 -16.109 9.352 1 90.31 120 GLU B C 1
ATOM 4456 O O . GLU B 1 120 ? 1.365 -16.312 9.125 1 90.31 120 GLU B O 1
ATOM 4461 N N . MET B 1 121 ? -0.266 -15.094 10.062 1 87.06 121 MET B N 1
ATOM 4462 C CA . MET B 1 121 ? 0.666 -14.141 10.656 1 87.06 121 MET B CA 1
ATOM 4463 C C . MET B 1 121 ? 1.485 -14.797 11.766 1 87.06 121 MET B C 1
ATOM 4465 O O . MET B 1 121 ? 2.629 -14.406 12.008 1 87.06 121 MET B O 1
ATOM 4469 N N . ALA B 1 122 ? 0.903 -15.844 12.383 1 80.31 122 ALA B N 1
ATOM 4470 C CA . ALA B 1 122 ? 1.59 -16.578 13.445 1 80.31 122 ALA B CA 1
ATOM 4471 C C . ALA B 1 122 ? 2.459 -17.688 12.867 1 80.31 122 ALA B C 1
ATOM 4473 O O . ALA B 1 122 ? 3.182 -18.359 13.602 1 80.31 122 ALA B O 1
ATOM 4474 N N . GLY B 1 123 ? 2.363 -17.797 11.531 1 80.75 123 GLY B N 1
ATOM 4475 C CA . GLY B 1 123 ? 3.143 -18.844 10.883 1 80.75 123 GLY B CA 1
ATOM 4476 C C . GLY B 1 123 ? 2.543 -20.219 11.055 1 80.75 123 GLY B C 1
ATOM 4477 O O . GLY B 1 123 ? 3.24 -21.234 10.906 1 80.75 123 GLY B O 1
ATOM 4478 N N . CYS B 1 124 ? 1.327 -20.219 11.43 1 68.94 124 CYS B N 1
ATOM 4479 C CA . CYS B 1 124 ? 0.623 -21.469 11.617 1 68.94 124 CYS B CA 1
ATOM 4480 C C . CYS B 1 124 ? -0.092 -21.891 10.336 1 68.94 124 CYS B C 1
ATOM 4482 O O . CYS B 1 124 ? -1.085 -21.281 9.945 1 68.94 124 CYS B O 1
ATOM 4484 N N . HIS B 1 125 ? 0.511 -22.844 9.656 1 72.12 125 HIS B N 1
ATOM 4485 C CA . HIS B 1 125 ? -0.057 -23.328 8.406 1 72.12 125 HIS B CA 1
ATOM 4486 C C . HIS B 1 125 ? -0.699 -24.703 8.602 1 72.12 125 HIS B C 1
ATOM 4488 O O . HIS B 1 125 ? -0.116 -25.578 9.234 1 72.12 125 HIS B O 1
ATOM 4494 N N . SER B 1 126 ? -2.076 -24.703 8.344 1 64.94 126 SER B N 1
ATOM 4495 C CA . SER B 1 126 ? -2.742 -25.984 8.547 1 64.94 126 SER B CA 1
ATOM 4496 C C . SER B 1 126 ? -3.557 -26.375 7.32 1 64.94 126 SER B C 1
ATOM 4498 O O . SER B 1 126 ? -3.902 -25.531 6.496 1 64.94 126 SER B O 1
ATOM 4500 N N . GLY B 1 127 ? -3.682 -27.719 7.227 1 68.12 127 GLY B N 1
ATOM 4501 C CA . GLY B 1 127 ? -4.562 -28.297 6.215 1 68.12 127 GLY B CA 1
ATOM 4502 C C . GLY B 1 127 ? -3.855 -28.578 4.902 1 68.12 127 GLY B C 1
ATOM 4503 O O . GLY B 1 127 ? -2.699 -28.188 4.719 1 68.12 127 GLY B O 1
ATOM 4504 N N . PRO B 1 128 ? -4.598 -29.312 4.094 1 74.31 128 PRO B N 1
ATOM 4505 C CA . PRO B 1 128 ? -4.043 -29.609 2.777 1 74.31 128 PRO B CA 1
ATOM 4506 C C . PRO B 1 128 ? -3.961 -28.391 1.866 1 74.31 128 PRO B C 1
ATOM 4508 O O . PRO B 1 128 ? -4.637 -27.391 2.111 1 74.31 128 PRO B O 1
ATOM 4511 N N . ASP B 1 129 ? -3.121 -28.484 0.884 1 83.69 129 ASP B N 1
ATOM 4512 C CA . ASP B 1 129 ? -2.996 -27.406 -0.089 1 83.69 129 ASP B CA 1
ATOM 4513 C C . ASP B 1 129 ? -4.32 -27.156 -0.802 1 83.69 129 ASP B C 1
ATOM 4515 O O . ASP B 1 129 ? -4.598 -26.031 -1.226 1 83.69 129 ASP B O 1
ATOM 4519 N N . TRP B 1 130 ? -5.105 -28.25 -0.969 1 86.94 130 TRP B N 1
ATOM 4520 C CA . TRP B 1 130 ? -6.395 -28.156 -1.647 1 86.94 130 TRP B CA 1
ATOM 4521 C C . TRP B 1 130 ? -7.406 -29.125 -1.039 1 86.94 130 TRP B C 1
ATOM 4523 O O . TRP B 1 130 ? -7.133 -30.312 -0.912 1 86.94 130 TRP B O 1
ATOM 4533 N N . ALA B 1 131 ? -8.469 -28.594 -0.65 1 80.94 131 ALA B N 1
ATOM 4534 C CA . ALA B 1 131 ? -9.562 -29.422 -0.131 1 80.94 131 ALA B CA 1
ATOM 4535 C C . ALA B 1 131 ? -10.586 -29.734 -1.221 1 80.94 131 ALA B C 1
ATOM 4537 O O . ALA B 1 131 ? -11.609 -29.062 -1.323 1 80.94 131 ALA B O 1
ATOM 4538 N N . SER B 1 132 ? -10.422 -30.797 -1.939 1 82.56 132 SER B N 1
ATOM 4539 C CA . SER B 1 132 ? -11.242 -31.156 -3.096 1 82.56 132 SER B CA 1
ATOM 4540 C C . SER B 1 132 ? -12.648 -31.562 -2.672 1 82.56 132 SER B C 1
ATOM 4542 O O . SER B 1 132 ? -13.594 -31.453 -3.451 1 82.56 132 SER B O 1
ATOM 4544 N N . ASP B 1 133 ? -12.758 -32.031 -1.504 1 77.62 133 ASP B N 1
ATOM 4545 C CA . ASP B 1 133 ? -14.039 -32.531 -1.015 1 77.62 133 ASP B CA 1
ATOM 4546 C C . ASP B 1 133 ? -15.008 -31.375 -0.76 1 77.62 133 ASP B C 1
ATOM 4548 O O . ASP B 1 133 ? -16.203 -31.609 -0.568 1 77.62 133 ASP B O 1
ATOM 4552 N N . THR B 1 134 ? -14.461 -30.172 -0.904 1 83.56 134 THR B N 1
ATOM 4553 C CA . THR B 1 134 ? -15.32 -29.031 -0.585 1 83.56 134 THR B CA 1
ATOM 4554 C C . THR B 1 134 ? -15.797 -28.328 -1.859 1 83.56 134 THR B C 1
ATOM 4556 O O . THR B 1 134 ? -16.688 -27.484 -1.814 1 83.56 134 THR B O 1
ATOM 4559 N N . THR B 1 135 ? -15.336 -28.672 -3.014 1 85.88 135 THR B N 1
ATOM 4560 C CA . THR B 1 135 ? -15.617 -27.984 -4.27 1 85.88 135 THR B CA 1
ATOM 4561 C C . THR B 1 135 ? -17.125 -27.922 -4.531 1 85.88 135 THR B C 1
ATOM 4563 O O . THR B 1 135 ? -17.672 -26.844 -4.762 1 85.88 135 THR B O 1
ATOM 4566 N N . GLY B 1 136 ? -17.766 -29.125 -4.461 1 82.5 136 GLY B N 1
ATOM 4567 C CA . GLY B 1 136 ? -19.203 -29.156 -4.68 1 82.5 136 GLY B CA 1
ATOM 4568 C C . GLY B 1 136 ? -19.984 -28.297 -3.703 1 82.5 136 GLY B C 1
ATOM 4569 O O . GLY B 1 136 ? -20.906 -27.578 -4.094 1 82.5 136 GLY B O 1
ATOM 4570 N N . ASN B 1 137 ? -19.641 -28.328 -2.516 1 81.12 137 ASN B N 1
ATOM 4571 C CA . ASN B 1 137 ? -20.297 -27.547 -1.476 1 81.12 137 ASN B CA 1
ATOM 4572 C C . ASN B 1 137 ? -20.125 -26.047 -1.715 1 81.12 137 ASN B C 1
ATOM 4574 O O . ASN B 1 137 ? -21.078 -25.281 -1.586 1 81.12 137 ASN B O 1
ATOM 4578 N N . VAL B 1 138 ? -18.953 -25.625 -2.033 1 89.31 138 VAL B N 1
ATOM 4579 C CA . VAL B 1 138 ? -18.656 -24.203 -2.246 1 89.31 138 VAL B CA 1
ATOM 4580 C C . VAL B 1 138 ? -19.484 -23.688 -3.424 1 89.31 138 VAL B C 1
ATOM 4582 O O . VAL B 1 138 ? -20.141 -22.656 -3.316 1 89.31 138 VAL B O 1
ATOM 4585 N N . ILE B 1 139 ? -19.5 -24.438 -4.492 1 89.44 139 ILE B N 1
ATOM 4586 C CA . ILE B 1 139 ? -20.203 -24.016 -5.703 1 89.44 139 ILE B CA 1
ATOM 4587 C C . ILE B 1 139 ? -21.703 -23.984 -5.441 1 89.44 139 ILE B C 1
ATOM 4589 O O . ILE B 1 139 ? -22.359 -22.969 -5.703 1 89.44 139 ILE B O 1
ATOM 4593 N N . SER B 1 140 ? -22.203 -25.078 -4.883 1 85.75 140 SER B N 1
ATOM 4594 C CA . SER B 1 140 ? -23.656 -25.156 -4.668 1 85.75 140 SER B CA 1
ATOM 4595 C C . SER B 1 140 ? -24.125 -24.141 -3.637 1 85.75 140 SER B C 1
ATOM 4597 O O . SER B 1 140 ? -25.156 -23.5 -3.818 1 85.75 140 SER B O 1
ATOM 4599 N N . SER B 1 141 ? -23.344 -24 -2.617 1 83.25 141 SER B N 1
ATOM 4600 C CA . SER B 1 141 ? -23.719 -23.047 -1.58 1 83.25 141 SER B CA 1
ATOM 4601 C C . SER B 1 141 ? -23.719 -21.609 -2.115 1 83.25 141 SER B C 1
ATOM 4603 O O . SER B 1 141 ? -24.625 -20.828 -1.815 1 83.25 141 SER B O 1
ATOM 4605 N N . TYR B 1 142 ? -22.812 -21.266 -2.875 1 88.88 142 TYR B N 1
ATOM 4606 C CA . TYR B 1 142 ? -22.75 -19.906 -3.42 1 88.88 142 TYR B CA 1
ATOM 4607 C C . TYR B 1 142 ? -23.906 -19.672 -4.395 1 88.88 142 TYR B C 1
ATOM 4609 O O . TYR B 1 142 ? -24.562 -18.625 -4.332 1 88.88 142 TYR B O 1
ATOM 4617 N N . LEU B 1 143 ? -24.156 -20.578 -5.266 1 83.75 143 LEU B N 1
ATOM 4618 C CA . LEU B 1 143 ? -25.125 -20.406 -6.336 1 83.75 143 LEU B CA 1
ATOM 4619 C C . LEU B 1 143 ? -26.547 -20.406 -5.785 1 83.75 143 LEU B C 1
ATOM 4621 O O . LEU B 1 143 ? -27.422 -19.719 -6.312 1 83.75 143 LEU B O 1
ATOM 4625 N N . PHE B 1 144 ? -26.719 -21.172 -4.684 1 72.94 144 PHE B N 1
ATOM 4626 C CA . PHE B 1 144 ? -28.109 -21.391 -4.309 1 72.94 144 PHE B CA 1
ATOM 4627 C C . PHE B 1 144 ? -28.406 -20.812 -2.926 1 72.94 144 PHE B C 1
ATOM 4629 O O . PHE B 1 144 ? -29.516 -20.906 -2.428 1 72.94 144 PHE B O 1
ATOM 4636 N N . SER B 1 145 ? -27.422 -20.094 -2.326 1 70.44 145 SER B N 1
ATOM 4637 C CA . SER B 1 145 ? -27.672 -19.438 -1.045 1 70.44 145 SER B CA 1
ATOM 4638 C C . SER B 1 145 ? -28.531 -18.188 -1.222 1 70.44 145 SER B C 1
ATOM 4640 O O . SER B 1 145 ? -28.516 -17.578 -2.287 1 70.44 145 SER B O 1
ATOM 4642 N N . GLN B 1 146 ? -29.484 -17.906 -0.198 1 63.16 146 GLN B N 1
ATOM 4643 C CA . GLN B 1 146 ? -30.297 -16.703 -0.211 1 63.16 146 GLN B CA 1
ATOM 4644 C C . GLN B 1 146 ? -29.625 -15.57 0.549 1 63.16 146 GLN B C 1
ATOM 4646 O O . GLN B 1 146 ? -29.078 -15.781 1.632 1 63.16 146 GLN B O 1
ATOM 4651 N N . PRO B 1 147 ? -29.453 -14.438 -0.19 1 61.25 147 PRO B N 1
ATOM 4652 C CA . PRO B 1 147 ? -28.891 -13.312 0.569 1 61.25 147 PRO B CA 1
ATOM 4653 C C . PRO B 1 147 ? -29.766 -12.922 1.763 1 61.25 147 PRO B C 1
ATOM 4655 O O . PRO B 1 147 ? -30.953 -13.227 1.789 1 61.25 147 PRO B O 1
ATOM 4658 N N . SER B 1 148 ? -29.062 -12.406 2.809 1 58.47 148 SER B N 1
ATOM 4659 C CA . SER B 1 148 ? -29.828 -11.867 3.926 1 58.47 148 SER B CA 1
ATOM 4660 C C . SER B 1 148 ? -30.75 -10.742 3.471 1 58.47 148 SER B C 1
ATOM 4662 O O . SER B 1 148 ? -30.375 -9.93 2.627 1 58.47 148 SER B O 1
ATOM 4664 N N . PRO B 1 149 ? -32.094 -10.812 3.791 1 49.59 149 PRO B N 1
ATOM 4665 C CA . PRO B 1 149 ? -33 -9.758 3.383 1 49.59 149 PRO B CA 1
ATOM 4666 C C . PRO B 1 149 ? -32.5 -8.359 3.715 1 49.59 149 PRO B C 1
ATOM 4668 O O . PRO B 1 149 ? -31.938 -8.141 4.789 1 49.59 149 PRO B O 1
ATOM 4671 N N . ALA B 1 150 ? -32.188 -7.605 2.699 1 50.22 150 ALA B N 1
ATOM 4672 C CA . ALA B 1 150 ? -31.75 -6.223 2.852 1 50.22 150 ALA B CA 1
ATOM 4673 C C . ALA B 1 150 ? -32.938 -5.312 3.191 1 50.22 150 ALA B C 1
ATOM 4675 O O . ALA B 1 150 ? -33.969 -5.367 2.541 1 50.22 150 ALA B O 1
ATOM 4676 N N . GLU B 1 151 ? -33.031 -4.883 4.449 1 44.75 151 GLU B N 1
ATOM 4677 C CA . GLU B 1 151 ? -34 -3.797 4.668 1 44.75 151 GLU B CA 1
ATOM 4678 C C . GLU B 1 151 ? -33.531 -2.521 3.955 1 44.75 151 GLU B C 1
ATOM 4680 O O . GLU B 1 151 ? -32.375 -2.152 4.012 1 44.75 151 GLU B O 1
ATOM 4685 N N . GLU B 1 152 ? -34.156 -2.16 2.891 1 42.94 152 GLU B N 1
ATOM 4686 C CA . GLU B 1 152 ? -33.875 -0.955 2.107 1 42.94 152 GLU B CA 1
ATOM 4687 C C . GLU B 1 152 ? -33.688 0.259 3.01 1 42.94 152 GLU B C 1
ATOM 4689 O O . GLU B 1 152 ? -34.625 0.697 3.686 1 42.94 152 GLU B O 1
ATOM 4694 N N . SER B 1 153 ? -32.812 0.228 3.789 1 41.94 153 SER B N 1
ATOM 4695 C CA . SER B 1 153 ? -32.781 1.531 4.441 1 41.94 153 SER B CA 1
ATOM 4696 C C . SER B 1 153 ? -32.25 2.609 3.492 1 41.94 153 SER B C 1
ATOM 4698 O O . SER B 1 153 ? -31.344 2.363 2.703 1 41.94 153 SER B O 1
ATOM 4700 N N . LEU B 1 154 ? -33.062 3.59 3.102 1 38.31 154 LEU B N 1
ATOM 4701 C CA . LEU B 1 154 ? -32.844 4.809 2.322 1 38.31 154 LEU B CA 1
ATOM 4702 C C . LEU B 1 154 ? -31.547 5.5 2.719 1 38.31 154 LEU B C 1
ATOM 4704 O O . LEU B 1 154 ? -31.469 6.73 2.699 1 38.31 154 LEU B O 1
ATOM 4708 N N . SER B 1 155 ? -30.672 4.945 3.422 1 44.06 155 SER B N 1
ATOM 4709 C CA . SER B 1 155 ? -29.719 5.883 4.023 1 44.06 155 SER B CA 1
ATOM 4710 C C . SER B 1 155 ? -28.812 6.5 2.969 1 44.06 155 SER B C 1
ATOM 4712 O O . SER B 1 155 ? -28.609 5.918 1.9 1 44.06 155 SER B O 1
ATOM 4714 N N . SER B 1 156 ? -28.422 7.832 3.08 1 46.06 156 SER B N 1
ATOM 4715 C CA . SER B 1 156 ? -27.703 8.93 2.438 1 46.06 156 SER B CA 1
ATOM 4716 C C . SER B 1 156 ? -26.328 8.492 1.972 1 46.06 156 SER B C 1
ATOM 4718 O O . SER B 1 156 ? -25.781 7.508 2.475 1 46.06 156 SER B O 1
ATOM 4720 N N . ALA B 1 157 ? -25.984 9.023 0.815 1 46.38 157 ALA B N 1
ATOM 4721 C CA . ALA B 1 157 ? -24.703 9.016 0.118 1 46.38 157 ALA B CA 1
ATOM 4722 C C . ALA B 1 157 ? -23.547 9.156 1.101 1 46.38 157 ALA B C 1
ATOM 4724 O O . ALA B 1 157 ? -22.406 8.805 0.783 1 46.38 157 ALA B O 1
ATOM 4725 N N . THR B 1 158 ? -23.781 9.695 2.33 1 55.47 158 THR B N 1
ATOM 4726 C CA . THR B 1 158 ? -22.734 10.094 3.277 1 55.47 158 THR B CA 1
ATOM 4727 C C . THR B 1 158 ? -21.938 8.883 3.754 1 55.47 158 THR B C 1
ATOM 4729 O O . THR B 1 158 ? -20.797 9.023 4.191 1 55.47 158 THR B O 1
ATOM 4732 N N . GLY B 1 159 ? -22.156 7.715 2.986 1 67.12 159 GLY B N 1
ATOM 4733 C CA . GLY B 1 159 ? -21.531 6.629 3.713 1 67.12 159 GLY B CA 1
ATOM 4734 C C . GLY B 1 159 ? -20.609 5.785 2.844 1 67.12 159 GLY B C 1
ATOM 4735 O O . GLY B 1 159 ? -20.031 4.801 3.312 1 67.12 159 GLY B O 1
ATOM 4736 N N . LEU B 1 160 ? -20.328 6.469 1.579 1 81.69 160 LEU B N 1
ATOM 4737 C CA . LEU B 1 160 ? -19.594 5.535 0.734 1 81.69 160 LEU B CA 1
ATOM 4738 C C . LEU B 1 160 ? -18.094 5.871 0.729 1 81.69 160 LEU B C 1
ATOM 4740 O O . LEU B 1 160 ? -17.312 5.234 0.013 1 81.69 160 LEU B O 1
ATOM 4744 N N . ALA B 1 161 ? -17.75 6.758 1.544 1 85.19 161 ALA B N 1
ATOM 4745 C CA . ALA B 1 161 ? -16.359 7.156 1.601 1 85.19 161 ALA B CA 1
ATOM 4746 C C . ALA B 1 161 ? -15.484 6.031 2.146 1 85.19 161 ALA B C 1
ATOM 4748 O O . ALA B 1 161 ? -14.383 5.785 1.639 1 85.19 161 ALA B O 1
ATOM 4749 N N . LEU B 1 162 ? -16.062 5.289 3.072 1 88.12 162 LEU B N 1
ATOM 4750 C CA . LEU B 1 162 ? -15.289 4.238 3.723 1 88.12 162 LEU B CA 1
ATOM 4751 C C . LEU B 1 162 ? -15.047 3.074 2.77 1 88.12 162 LEU B C 1
ATOM 4753 O O . LEU B 1 162 ? -13.906 2.672 2.553 1 88.12 162 LEU B O 1
ATOM 4757 N N . PRO B 1 163 ? -16.078 2.559 2.115 1 93.62 163 PRO B N 1
ATOM 4758 C CA . PRO B 1 163 ? -15.836 1.482 1.153 1 93.62 163 PRO B CA 1
ATOM 4759 C C . PRO B 1 163 ? -14.906 1.91 0.019 1 93.62 163 PRO B C 1
ATOM 4761 O O . PRO B 1 163 ? -14.07 1.12 -0.431 1 93.62 163 PRO B O 1
ATOM 4764 N N . THR B 1 164 ? -15.047 3.123 -0.411 1 92.81 164 THR B N 1
ATOM 4765 C CA . THR B 1 164 ? -14.219 3.629 -1.501 1 92.81 164 THR B CA 1
ATOM 4766 C C . THR B 1 164 ? -12.75 3.68 -1.089 1 92.81 164 THR B C 1
ATOM 4768 O O . THR B 1 164 ? -11.867 3.318 -1.87 1 92.81 164 THR B O 1
ATOM 4771 N N . ARG B 1 165 ? -12.469 4.082 0.099 1 92.44 165 ARG B N 1
ATOM 4772 C CA . ARG B 1 165 ? -11.109 4.129 0.626 1 92.44 165 ARG B CA 1
ATOM 4773 C C . ARG B 1 165 ? -10.492 2.732 0.671 1 92.44 165 ARG B C 1
ATOM 4775 O O . ARG B 1 165 ? -9.32 2.557 0.333 1 92.44 165 ARG B O 1
ATOM 4782 N N . ILE B 1 166 ? -11.266 1.763 1.054 1 95.25 166 ILE B N 1
ATOM 4783 C CA . ILE B 1 166 ? -10.789 0.383 1.112 1 95.25 166 ILE B CA 1
ATOM 4784 C C . ILE B 1 166 ? -10.477 -0.116 -0.297 1 95.25 166 ILE B C 1
ATOM 4786 O O . ILE B 1 166 ? -9.43 -0.723 -0.528 1 95.25 166 ILE B O 1
ATOM 4790 N N . ARG B 1 167 ? -11.328 0.217 -1.232 1 95.06 167 ARG B N 1
ATOM 4791 C CA . ARG B 1 167 ? -11.141 -0.235 -2.607 1 95.06 167 ARG B CA 1
ATOM 4792 C C . ARG B 1 167 ? -9.914 0.42 -3.238 1 95.06 167 ARG B C 1
ATOM 4794 O O . ARG B 1 167 ? -9.164 -0.23 -3.967 1 95.06 167 ARG B O 1
ATOM 4801 N N . ASP B 1 168 ? -9.711 1.686 -2.959 1 93.25 168 ASP B N 1
ATOM 4802 C CA . ASP B 1 168 ? -8.531 2.379 -3.467 1 93.25 168 ASP B CA 1
ATOM 4803 C C . ASP B 1 168 ? -7.254 1.761 -2.912 1 93.25 168 ASP B C 1
ATOM 4805 O O . ASP B 1 168 ? -6.266 1.616 -3.633 1 93.25 168 ASP B O 1
ATOM 4809 N N . THR B 1 169 ? -7.254 1.436 -1.672 1 95.25 169 THR B N 1
ATOM 4810 C CA . THR B 1 169 ? -6.105 0.786 -1.05 1 95.25 169 THR B CA 1
ATOM 4811 C C . THR B 1 169 ? -5.844 -0.577 -1.685 1 95.25 169 THR B C 1
ATOM 4813 O O . THR B 1 169 ? -4.703 -0.909 -2.008 1 95.25 169 THR B O 1
ATOM 4816 N N . THR B 1 170 ? -6.898 -1.34 -1.854 1 96 170 THR B N 1
ATOM 4817 C CA . THR B 1 170 ? -6.781 -2.656 -2.473 1 96 170 THR B CA 1
ATOM 4818 C C . THR B 1 170 ? -6.219 -2.541 -3.887 1 96 170 THR B C 1
ATOM 4820 O O . THR B 1 170 ? -5.387 -3.352 -4.297 1 96 170 THR B O 1
ATOM 4823 N N . ALA B 1 171 ? -6.703 -1.537 -4.609 1 94.19 171 ALA B N 1
ATOM 4824 C CA . ALA B 1 171 ? -6.215 -1.312 -5.965 1 94.19 171 ALA B CA 1
ATOM 4825 C C . ALA B 1 171 ? -4.715 -1.021 -5.969 1 94.19 171 ALA B C 1
ATOM 4827 O O . ALA B 1 171 ? -3.986 -1.491 -6.844 1 94.19 171 ALA B O 1
ATOM 4828 N N . SER B 1 172 ? -4.234 -0.262 -5.004 1 94.31 172 SER B N 1
ATOM 4829 C CA . SER B 1 172 ? -2.807 0.014 -4.887 1 94.31 172 SER B CA 1
ATOM 4830 C C . SER B 1 172 ? -2.018 -1.264 -4.613 1 94.31 172 SER B C 1
ATOM 4832 O O . SER B 1 172 ? -0.964 -1.487 -5.211 1 94.31 172 SER B O 1
ATOM 4834 N N . PHE B 1 173 ? -2.514 -2.092 -3.734 1 95.38 173 PHE B N 1
ATOM 4835 C CA . PHE B 1 173 ? -1.85 -3.355 -3.434 1 95.38 173 PHE B CA 1
ATOM 4836 C C . PHE B 1 173 ? -1.864 -4.277 -4.648 1 95.38 173 PHE B C 1
ATOM 4838 O O . PHE B 1 173 ? -0.923 -5.043 -4.863 1 95.38 173 PHE B O 1
ATOM 4845 N N . MET B 1 174 ? -2.977 -4.238 -5.367 1 94.19 174 MET B N 1
ATOM 4846 C CA . MET B 1 174 ? -3.057 -5.066 -6.566 1 94.19 174 MET B CA 1
ATOM 4847 C C . MET B 1 174 ? -1.97 -4.688 -7.566 1 94.19 174 MET B C 1
ATOM 4849 O O . MET B 1 174 ? -1.345 -5.562 -8.172 1 94.19 174 MET B O 1
ATOM 4853 N N . GLN B 1 175 ? -1.706 -3.428 -7.719 1 92.19 175 GLN B N 1
ATOM 4854 C CA . GLN B 1 175 ? -0.657 -2.969 -8.625 1 92.19 175 GLN B CA 1
ATOM 4855 C C . GLN B 1 175 ? 0.716 -3.447 -8.156 1 92.19 175 GLN B C 1
ATOM 4857 O O . GLN B 1 175 ? 1.535 -3.885 -8.969 1 92.19 175 GLN B O 1
ATOM 4862 N N . LEU B 1 176 ? 0.949 -3.377 -6.891 1 93.06 176 LEU B N 1
ATOM 4863 C CA . LEU B 1 176 ? 2.211 -3.852 -6.336 1 93.06 176 LEU B CA 1
ATOM 4864 C C . LEU B 1 176 ? 2.344 -5.363 -6.5 1 93.06 176 LEU B C 1
ATOM 4866 O O . LEU B 1 176 ? 3.434 -5.867 -6.777 1 93.06 176 LEU B O 1
ATOM 4870 N N . ASP B 1 177 ? 1.242 -6.027 -6.301 1 92.56 177 ASP B N 1
ATOM 4871 C CA . ASP B 1 177 ? 1.235 -7.48 -6.461 1 92.56 177 ASP B CA 1
ATOM 4872 C C . ASP B 1 177 ? 1.584 -7.875 -7.895 1 92.56 177 ASP B C 1
ATOM 4874 O O . ASP B 1 177 ? 2.381 -8.789 -8.117 1 92.56 177 ASP B O 1
ATOM 4878 N N . PHE B 1 178 ? 1.04 -7.16 -8.852 1 89 178 PHE B N 1
ATOM 4879 C CA . PHE B 1 178 ? 1.282 -7.434 -10.258 1 89 178 PHE B CA 1
ATOM 4880 C C . PHE B 1 178 ? 2.754 -7.246 -10.602 1 89 178 PHE B C 1
ATOM 4882 O O . PHE B 1 178 ? 3.293 -7.949 -11.461 1 89 178 PHE B O 1
ATOM 4889 N N . GLN B 1 179 ? 3.34 -6.406 -9.875 1 89.5 179 GLN B N 1
ATOM 4890 C CA . GLN B 1 179 ? 4.719 -6.074 -10.227 1 89.5 179 GLN B CA 1
ATOM 4891 C C . GLN B 1 179 ? 5.707 -6.918 -9.43 1 89.5 179 GLN B C 1
ATOM 4893 O O . GLN B 1 179 ? 6.723 -7.367 -9.961 1 89.5 179 GLN B O 1
ATOM 4898 N N . TYR B 1 180 ? 5.422 -7.176 -8.164 1 91.94 180 TYR B N 1
ATOM 4899 C CA . TYR B 1 180 ? 6.473 -7.695 -7.297 1 91.94 180 TYR B CA 1
ATOM 4900 C C . TYR B 1 180 ? 6.074 -9.047 -6.703 1 91.94 180 TYR B C 1
ATOM 4902 O O . TYR B 1 180 ? 6.883 -9.703 -6.043 1 91.94 180 TYR B O 1
ATOM 4910 N N . GLY B 1 181 ? 4.84 -9.461 -6.891 1 93.06 181 GLY B N 1
ATOM 4911 C CA . GLY B 1 181 ? 4.41 -10.781 -6.469 1 93.06 181 GLY B CA 1
ATOM 4912 C C . GLY B 1 181 ? 3.705 -10.781 -5.125 1 93.06 181 GLY B C 1
ATOM 4913 O O . GLY B 1 181 ? 3.867 -9.852 -4.332 1 93.06 181 GLY B O 1
ATOM 4914 N N . GLY B 1 182 ? 3.012 -11.797 -4.93 1 93.75 182 GLY B N 1
ATOM 4915 C CA . GLY B 1 182 ? 2.215 -11.953 -3.721 1 93.75 182 GLY B CA 1
ATOM 4916 C C . GLY B 1 182 ? 3.057 -12.125 -2.471 1 93.75 182 GLY B C 1
ATOM 4917 O O . GLY B 1 182 ? 2.623 -11.766 -1.371 1 93.75 182 GLY B O 1
ATOM 4918 N N . GLY B 1 183 ? 4.23 -12.711 -2.639 1 92.75 183 GLY B N 1
ATOM 4919 C CA . GLY B 1 183 ? 5.102 -12.844 -1.484 1 92.75 183 GLY B CA 1
ATOM 4920 C C . GLY B 1 183 ? 5.484 -11.508 -0.868 1 92.75 183 GLY B C 1
ATOM 4921 O O . GLY B 1 183 ? 5.637 -11.406 0.351 1 92.75 183 GLY B O 1
ATOM 4922 N N . TYR B 1 184 ? 5.543 -10.539 -1.679 1 92.25 184 TYR B N 1
ATOM 4923 C CA . TYR B 1 184 ? 5.93 -9.203 -1.239 1 92.25 184 TYR B CA 1
ATOM 4924 C C . TYR B 1 184 ? 4.762 -8.492 -0.557 1 92.25 184 TYR B C 1
ATOM 4926 O O . TYR B 1 184 ? 4.945 -7.84 0.474 1 92.25 184 TYR B O 1
ATOM 4934 N N . THR B 1 185 ? 3.529 -8.609 -1.071 1 95.5 185 THR B N 1
ATOM 4935 C CA . THR B 1 185 ? 2.412 -7.785 -0.632 1 95.5 185 THR B CA 1
ATOM 4936 C C . THR B 1 185 ? 1.621 -8.484 0.47 1 95.5 185 THR B C 1
ATOM 4938 O O . THR B 1 185 ? 0.887 -7.836 1.22 1 95.5 185 THR B O 1
ATOM 4941 N N . ARG B 1 186 ? 1.7 -9.75 0.569 1 95.56 186 ARG B N 1
ATOM 4942 C CA . ARG B 1 186 ? 0.834 -10.57 1.412 1 95.56 186 ARG B CA 1
ATOM 4943 C C . ARG B 1 186 ? 0.87 -10.094 2.859 1 95.56 186 ARG B C 1
ATOM 4945 O O . ARG B 1 186 ? -0.176 -9.938 3.494 1 95.56 186 ARG B O 1
ATOM 4952 N N . GLY B 1 187 ? 2.09 -9.852 3.402 1 94.19 187 GLY B N 1
ATOM 4953 C CA . GLY B 1 187 ? 2.209 -9.414 4.785 1 94.19 187 GLY B CA 1
ATOM 4954 C C . GLY B 1 187 ? 1.454 -8.133 5.07 1 94.19 187 GLY B C 1
ATOM 4955 O O . GLY B 1 187 ? 0.726 -8.047 6.062 1 94.19 187 GLY B O 1
ATOM 4956 N N . LEU B 1 188 ? 1.609 -7.137 4.23 1 94.06 188 LEU B N 1
ATOM 4957 C CA . LEU B 1 188 ? 0.943 -5.848 4.406 1 94.06 188 LEU B CA 1
ATOM 4958 C C . LEU B 1 188 ? -0.565 -5.992 4.238 1 94.06 188 LEU B C 1
ATOM 4960 O O . LEU B 1 188 ? -1.338 -5.332 4.938 1 94.06 188 LEU B O 1
ATOM 4964 N N . LEU B 1 189 ? -0.977 -6.801 3.32 1 96.44 189 LEU B N 1
ATOM 4965 C CA . LEU B 1 189 ? -2.4 -7.039 3.107 1 96.44 189 LEU B CA 1
ATOM 4966 C C . LEU B 1 189 ? -3.037 -7.672 4.34 1 96.44 189 LEU B C 1
ATOM 4968 O O . LEU B 1 189 ? -4.168 -7.34 4.699 1 96.44 189 LEU B O 1
ATOM 4972 N N . MET B 1 190 ? -2.316 -8.586 4.926 1 95.62 190 MET B N 1
ATOM 4973 C CA . MET B 1 190 ? -2.838 -9.211 6.141 1 95.62 190 MET B CA 1
ATOM 4974 C C . MET B 1 190 ? -2.955 -8.188 7.27 1 95.62 190 MET B C 1
ATOM 4976 O O . MET B 1 190 ? -3.953 -8.172 7.992 1 95.62 190 MET B O 1
ATOM 4980 N N . SER B 1 191 ? -1.951 -7.344 7.414 1 93.44 191 SER B N 1
ATOM 4981 C CA . SER B 1 191 ? -2.025 -6.277 8.406 1 93.44 191 SER B CA 1
ATOM 4982 C C . SER B 1 191 ? -3.211 -5.355 8.141 1 93.44 191 SER B C 1
ATOM 4984 O O . SER B 1 191 ? -3.914 -4.949 9.07 1 93.44 191 SER B O 1
ATOM 4986 N N . PHE B 1 192 ? -3.43 -5.027 6.895 1 96.62 192 PHE B N 1
ATOM 4987 C CA . PHE B 1 192 ? -4.547 -4.18 6.496 1 96.62 192 PHE B CA 1
ATOM 4988 C C . PHE B 1 192 ? -5.875 -4.824 6.867 1 96.62 192 PHE B C 1
ATOM 4990 O O . PHE B 1 192 ? -6.762 -4.16 7.406 1 96.62 192 PHE B O 1
ATOM 4997 N N . PHE B 1 193 ? -5.992 -6.137 6.555 1 96.88 193 PHE B N 1
ATOM 4998 C CA . PHE B 1 193 ? -7.223 -6.848 6.883 1 96.88 193 PHE B CA 1
ATOM 4999 C C . PHE B 1 193 ? -7.461 -6.859 8.391 1 96.88 193 PHE B C 1
ATOM 5001 O O . PHE B 1 193 ? -8.539 -6.496 8.852 1 96.88 193 PHE B O 1
ATOM 5008 N N . ARG B 1 194 ? -6.453 -7.203 9.125 1 91.88 194 ARG B N 1
ATOM 5009 C CA . ARG B 1 194 ? -6.555 -7.355 10.57 1 91.88 194 ARG B CA 1
ATOM 5010 C C . ARG B 1 194 ? -6.852 -6.016 11.242 1 91.88 194 ARG B C 1
ATOM 5012 O O . ARG B 1 194 ? -7.742 -5.926 12.086 1 91.88 194 ARG B O 1
ATOM 5019 N N . ASP B 1 195 ? -6.172 -5.004 10.805 1 89.19 195 ASP B N 1
ATOM 5020 C CA . ASP B 1 195 ? -6.18 -3.762 11.562 1 89.19 195 ASP B CA 1
ATOM 5021 C C . ASP B 1 195 ? -7.293 -2.832 11.086 1 89.19 195 ASP B C 1
ATOM 5023 O O . ASP B 1 195 ? -7.785 -2.002 11.852 1 89.19 195 ASP B O 1
ATOM 5027 N N . HIS B 1 196 ? -7.738 -3.002 9.883 1 91.44 196 HIS B N 1
ATOM 5028 C CA . HIS B 1 196 ? -8.68 -2.025 9.344 1 91.44 196 HIS B CA 1
ATOM 5029 C C . HIS B 1 196 ? -9.992 -2.689 8.945 1 91.44 196 HIS B C 1
ATOM 5031 O O . HIS B 1 196 ? -11.07 -2.225 9.328 1 91.44 196 HIS B O 1
ATOM 5037 N N . ILE B 1 197 ? -9.953 -3.758 8.203 1 95.38 197 ILE B N 1
ATOM 5038 C CA . ILE B 1 197 ? -11.156 -4.344 7.629 1 95.38 197 ILE B CA 1
ATOM 5039 C C . ILE B 1 197 ? -12.016 -4.941 8.742 1 95.38 197 ILE B C 1
ATOM 5041 O O . ILE B 1 197 ? -13.227 -4.715 8.781 1 95.38 197 ILE B O 1
ATOM 5045 N N . VAL B 1 198 ? -11.367 -5.66 9.672 1 89.56 198 VAL B N 1
ATOM 5046 C CA . VAL B 1 198 ? -12.102 -6.312 10.75 1 89.56 198 VAL B CA 1
ATOM 5047 C C . VAL B 1 198 ? -12.812 -5.262 11.602 1 89.56 198 VAL B C 1
ATOM 5049 O O . VAL B 1 198 ? -13.984 -5.426 11.938 1 89.56 198 VAL B O 1
ATOM 5052 N N . THR B 1 199 ? -12.125 -4.184 11.836 1 87.81 199 THR B N 1
ATOM 5053 C CA . THR B 1 199 ? -12.672 -3.111 12.664 1 87.81 199 THR B CA 1
ATOM 5054 C C . THR B 1 199 ? -13.883 -2.471 11.984 1 87.81 199 THR B C 1
ATOM 5056 O O . THR B 1 199 ? -14.922 -2.268 12.617 1 87.81 199 THR B O 1
ATOM 5059 N N . VAL B 1 200 ? -13.766 -2.25 10.766 1 90 200 VAL B N 1
ATOM 5060 C CA . VAL B 1 200 ? -14.82 -1.57 10.023 1 90 200 VAL B CA 1
ATOM 5061 C C . VAL B 1 200 ? -16.031 -2.482 9.898 1 90 200 VAL B C 1
ATOM 5063 O O . VAL B 1 200 ? -17.172 -2.029 10.031 1 90 200 VAL B O 1
ATOM 5066 N N . LEU B 1 201 ? -15.805 -3.738 9.68 1 90.88 201 LEU B N 1
ATOM 5067 C CA . LEU B 1 201 ? -16.906 -4.688 9.508 1 90.88 201 LEU B CA 1
ATOM 5068 C C . LEU B 1 201 ? -17.625 -4.93 10.828 1 90.88 201 LEU B C 1
ATOM 5070 O O . LEU B 1 201 ? -18.781 -5.359 10.836 1 90.88 201 LEU B O 1
ATOM 5074 N N . GLY B 1 202 ? -16.953 -4.641 11.906 1 82.31 202 GLY B N 1
ATOM 5075 C CA . GLY B 1 202 ? -17.547 -4.844 13.219 1 82.31 202 GLY B CA 1
ATOM 5076 C C . GLY B 1 202 ? -18.422 -3.691 13.664 1 82.31 202 GLY B C 1
ATOM 5077 O O . GLY B 1 202 ? -19.172 -3.809 14.648 1 82.31 202 GLY B O 1
ATOM 5078 N N . GLN B 1 203 ? -18.406 -2.619 12.969 1 82.62 203 GLN B N 1
ATOM 5079 C CA . GLN B 1 203 ? -19.203 -1.442 13.305 1 82.62 203 GLN B CA 1
ATOM 5080 C C . GLN B 1 203 ? -20.562 -1.489 12.633 1 82.62 203 GLN B C 1
ATOM 5082 O O . GLN B 1 203 ? -20.766 -2.229 11.672 1 82.62 203 GLN B O 1
ATOM 5087 N N . ASP B 1 204 ? -21.469 -0.733 13.242 1 82.44 204 ASP B N 1
ATOM 5088 C CA . ASP B 1 204 ? -22.797 -0.635 12.664 1 82.44 204 ASP B CA 1
ATOM 5089 C C . ASP B 1 204 ? -22.844 0.413 11.555 1 82.44 204 ASP B C 1
ATOM 5091 O O . ASP B 1 204 ? -22.344 1.524 11.727 1 82.44 204 ASP B O 1
ATOM 5095 N N . HIS B 1 205 ? -23.375 -0.094 10.438 1 85.94 205 HIS B N 1
ATOM 5096 C CA . HIS B 1 205 ? -23.531 0.792 9.289 1 85.94 205 HIS B CA 1
ATOM 5097 C C . HIS B 1 205 ? -24.922 0.667 8.688 1 85.94 205 HIS B C 1
ATOM 5099 O O . HIS B 1 205 ? -25.594 -0.358 8.852 1 85.94 205 HIS B O 1
ATOM 5105 N N . PRO B 1 206 ? -25.297 1.848 8.078 1 84.81 206 PRO B N 1
ATOM 5106 C CA . PRO B 1 206 ? -26.516 1.676 7.27 1 84.81 206 PRO B CA 1
ATOM 5107 C C . PRO B 1 206 ? -26.375 0.552 6.242 1 84.81 206 PRO B C 1
ATOM 5109 O O . PRO B 1 206 ? -25.266 0.242 5.801 1 84.81 206 PRO B O 1
ATOM 5112 N N . GLU B 1 207 ? -27.469 -0.036 5.871 1 84 207 GLU B N 1
ATOM 5113 C CA . GLU B 1 207 ? -27.5 -1.255 5.07 1 84 207 GLU B CA 1
ATOM 5114 C C . GLU B 1 207 ? -26.734 -1.083 3.764 1 84 207 GLU B C 1
ATOM 5116 O O . GLU B 1 207 ? -25.953 -1.959 3.375 1 84 207 GLU B O 1
ATOM 5121 N N . ARG B 1 208 ? -27.047 -0.02 3.127 1 86.88 208 ARG B N 1
ATOM 5122 C CA . ARG B 1 208 ? -26.375 0.206 1.85 1 86.88 208 ARG B CA 1
ATOM 5123 C C . ARG B 1 208 ? -24.859 0.259 2.023 1 86.88 208 ARG B C 1
ATOM 5125 O O . ARG B 1 208 ? -24.125 -0.317 1.227 1 86.88 208 ARG B O 1
ATOM 5132 N N . VAL B 1 209 ? -24.422 0.942 3.045 1 89.69 209 VAL B N 1
ATOM 5133 C CA . VAL B 1 209 ? -22.984 1.062 3.334 1 89.69 209 VAL B CA 1
ATOM 5134 C C . VAL B 1 209 ? -22.422 -0.3 3.73 1 89.69 209 VAL B C 1
ATOM 5136 O O . VAL B 1 209 ? -21.328 -0.663 3.322 1 89.69 209 VAL B O 1
ATOM 5139 N N . GLN B 1 210 ? -23.203 -1.032 4.422 1 90.94 210 GLN B N 1
ATOM 5140 C CA . GLN B 1 210 ? -22.781 -2.357 4.855 1 90.94 210 GLN B CA 1
ATOM 5141 C C . GLN B 1 210 ? -22.547 -3.279 3.662 1 90.94 210 GLN B C 1
ATOM 5143 O O . GLN B 1 210 ? -21.562 -4.02 3.625 1 90.94 210 GLN B O 1
ATOM 5148 N N . ARG B 1 211 ? -23.422 -3.23 2.764 1 92.06 211 ARG B N 1
ATOM 5149 C CA . ARG B 1 211 ? -23.281 -4.055 1.565 1 92.06 211 ARG B CA 1
ATOM 5150 C C . ARG B 1 211 ? -22.016 -3.684 0.79 1 92.06 211 ARG B C 1
ATOM 5152 O O . ARG B 1 211 ? -21.281 -4.562 0.324 1 92.06 211 ARG B O 1
ATOM 5159 N N . GLU B 1 212 ? -21.797 -2.387 0.703 1 94.31 212 GLU B N 1
ATOM 5160 C CA . GLU B 1 212 ? -20.594 -1.921 0.011 1 94.31 212 GLU B CA 1
ATOM 5161 C C . GLU B 1 212 ? -19.328 -2.32 0.767 1 94.31 212 GLU B C 1
ATOM 5163 O O . GLU B 1 212 ? -18.297 -2.607 0.156 1 94.31 212 GLU B O 1
ATOM 5168 N N . LEU B 1 213 ? -19.438 -2.324 2.035 1 94.94 213 LEU B N 1
ATOM 5169 C CA . LEU B 1 213 ? -18.312 -2.742 2.854 1 94.94 213 LEU B CA 1
ATOM 5170 C C . LEU B 1 213 ? -18.031 -4.23 2.68 1 94.94 213 LEU B C 1
ATOM 5172 O O . LEU B 1 213 ? -16.875 -4.652 2.652 1 94.94 213 LEU B O 1
ATOM 5176 N N . PHE B 1 214 ? -19.078 -5.004 2.539 1 95.5 214 PHE B N 1
ATOM 5177 C CA . PHE B 1 214 ? -18.906 -6.426 2.273 1 95.5 214 PHE B CA 1
ATOM 5178 C C . PHE B 1 214 ? -18.219 -6.645 0.93 1 95.5 214 PHE B C 1
ATOM 5180 O O . PHE B 1 214 ? -17.328 -7.484 0.813 1 95.5 214 PHE B O 1
ATOM 5187 N N . ALA B 1 215 ? -18.625 -5.902 -0.017 1 96.56 215 ALA B N 1
ATOM 5188 C CA . ALA B 1 215 ? -17.984 -6.004 -1.329 1 96.56 215 ALA B CA 1
ATOM 5189 C C . ALA B 1 215 ? -16.516 -5.621 -1.256 1 96.56 215 ALA B C 1
ATOM 5191 O O . ALA B 1 215 ? -15.648 -6.332 -1.782 1 96.56 215 ALA B O 1
ATOM 5192 N N . ALA B 1 216 ? -16.234 -4.523 -0.611 1 97.12 216 ALA B N 1
ATOM 5193 C CA . ALA B 1 216 ? -14.852 -4.062 -0.473 1 97.12 216 ALA B CA 1
ATOM 5194 C C . ALA B 1 216 ? -14.008 -5.082 0.284 1 97.12 216 ALA B C 1
ATOM 5196 O O . ALA B 1 216 ? -12.875 -5.371 -0.106 1 97.12 216 ALA B O 1
ATOM 5197 N N . ALA B 1 217 ? -14.555 -5.605 1.308 1 97.5 217 ALA B N 1
ATOM 5198 C CA . ALA B 1 217 ? -13.859 -6.625 2.088 1 97.5 217 ALA B CA 1
ATOM 5199 C C . ALA B 1 217 ? -13.625 -7.887 1.261 1 97.5 217 ALA B C 1
ATOM 5201 O O . ALA B 1 217 ? -12.586 -8.539 1.389 1 97.5 217 ALA B O 1
ATOM 5202 N N . SER B 1 218 ? -14.578 -8.25 0.51 1 97.88 218 SER B N 1
ATOM 5203 C CA . SER B 1 218 ? -14.438 -9.398 -0.381 1 97.88 218 SER B CA 1
ATOM 5204 C C . SER B 1 218 ? -13.297 -9.188 -1.376 1 97.88 218 SER B C 1
ATOM 5206 O O . SER B 1 218 ? -12.562 -10.117 -1.69 1 97.88 218 SER B O 1
ATOM 5208 N N . GLU B 1 219 ? -13.164 -7.988 -1.854 1 97.81 219 GLU B N 1
ATOM 5209 C CA . GLU B 1 219 ? -12.055 -7.668 -2.744 1 97.81 219 GLU B CA 1
ATOM 5210 C C . GLU B 1 219 ? -10.719 -7.844 -2.035 1 97.81 219 GLU B C 1
ATOM 5212 O O . GLU B 1 219 ? -9.75 -8.32 -2.635 1 97.81 219 GLU B O 1
ATOM 5217 N N . VAL B 1 220 ? -10.648 -7.445 -0.816 1 98.19 220 VAL B N 1
ATOM 5218 C CA . VAL B 1 220 ? -9.43 -7.637 -0.04 1 98.19 220 VAL B CA 1
ATOM 5219 C C . VAL B 1 220 ? -9.148 -9.125 0.126 1 98.19 220 VAL B C 1
ATOM 5221 O O . VAL B 1 220 ? -8.016 -9.578 -0.047 1 98.19 220 VAL B O 1
ATOM 5224 N N . ALA B 1 221 ? -10.195 -9.883 0.435 1 98.12 221 ALA B N 1
ATOM 5225 C CA . ALA B 1 221 ? -10.055 -11.328 0.576 1 98.12 221 ALA B CA 1
ATOM 5226 C C . ALA B 1 221 ? -9.586 -11.961 -0.73 1 98.12 221 ALA B C 1
ATOM 5228 O O . ALA B 1 221 ? -8.766 -12.883 -0.721 1 98.12 221 ALA B O 1
ATOM 5229 N N . GLN B 1 222 ? -10.172 -11.492 -1.78 1 98.25 222 GLN B N 1
ATOM 5230 C CA . GLN B 1 222 ? -9.766 -11.977 -3.094 1 98.25 222 GLN B CA 1
ATOM 5231 C C . GLN B 1 222 ? -8.273 -11.75 -3.332 1 98.25 222 GLN B C 1
ATOM 5233 O O . GLN B 1 222 ? -7.57 -12.648 -3.793 1 98.25 222 GLN B O 1
ATOM 5238 N N . LEU B 1 223 ? -7.785 -10.586 -3.057 1 98.12 223 LEU B N 1
ATOM 5239 C CA . LEU B 1 223 ? -6.379 -10.266 -3.279 1 98.12 223 LEU B CA 1
ATOM 5240 C C . LEU B 1 223 ? -5.488 -11.031 -2.303 1 98.12 223 LEU B C 1
ATOM 5242 O O . LEU B 1 223 ? -4.383 -11.445 -2.66 1 98.12 223 LEU B O 1
ATOM 5246 N N . LEU B 1 224 ? -5.965 -11.18 -1.084 1 98.12 224 LEU B N 1
ATOM 5247 C CA . LEU B 1 224 ? -5.25 -12.008 -0.118 1 98.12 224 LEU B CA 1
ATOM 5248 C C . LEU B 1 224 ? -5.133 -13.445 -0.614 1 98.12 224 LEU B C 1
ATOM 5250 O O . LEU B 1 224 ? -4.086 -14.078 -0.455 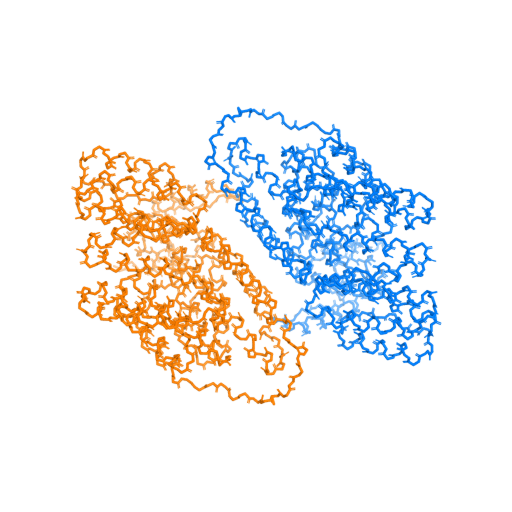1 98.12 224 LEU B O 1
ATOM 5254 N N . GLY B 1 225 ? -6.223 -13.922 -1.142 1 98.19 225 GLY B N 1
ATOM 5255 C CA . GLY B 1 225 ? -6.18 -15.25 -1.738 1 98.19 225 GLY B CA 1
ATOM 5256 C C . GLY B 1 225 ? -5.16 -15.367 -2.855 1 98.19 225 GLY B C 1
ATOM 5257 O O . GLY B 1 225 ? -4.336 -16.281 -2.854 1 98.19 225 GLY B O 1
ATOM 5258 N N . TRP B 1 226 ? -5.199 -14.438 -3.705 1 97.56 226 TRP B N 1
ATOM 5259 C CA . TRP B 1 226 ? -4.277 -14.445 -4.832 1 97.56 226 TRP B CA 1
ATOM 5260 C C . TRP B 1 226 ? -2.83 -14.359 -4.355 1 97.56 226 TRP B C 1
ATOM 5262 O O . TRP B 1 226 ? -1.963 -15.086 -4.844 1 97.56 226 TRP B O 1
ATOM 5272 N N . ALA B 1 227 ? -2.596 -13.445 -3.439 1 97.56 227 ALA B N 1
ATOM 5273 C CA . ALA B 1 227 ? -1.245 -13.281 -2.906 1 97.56 227 ALA B CA 1
ATOM 5274 C C . ALA B 1 227 ? -0.777 -14.547 -2.201 1 97.56 227 ALA B C 1
ATOM 5276 O O . ALA B 1 227 ? 0.39 -14.938 -2.311 1 97.56 227 ALA B O 1
ATOM 5277 N N . SER B 1 228 ? -1.639 -15.156 -1.479 1 96.88 228 SER B N 1
ATOM 5278 C CA . SER B 1 228 ? -1.314 -16.406 -0.803 1 96.88 228 SER B CA 1
ATOM 5279 C C . SER B 1 228 ? -1.045 -17.531 -1.807 1 96.88 228 SER B C 1
ATOM 5281 O O . SER B 1 228 ? -0.089 -18.297 -1.65 1 96.88 228 SER B O 1
ATOM 5283 N N . TYR B 1 229 ? -1.861 -17.578 -2.775 1 96.94 229 TYR B N 1
ATOM 5284 C CA . TYR B 1 229 ? -1.68 -18.531 -3.869 1 96.94 229 TYR B CA 1
ATOM 5285 C C . TYR B 1 229 ? -0.32 -18.344 -4.531 1 96.94 229 TYR B C 1
ATOM 5287 O O . TYR B 1 229 ? 0.441 -19.297 -4.68 1 96.94 229 TYR B O 1
ATOM 5295 N N . ASP B 1 230 ? -0.01 -17.125 -4.84 1 96.19 230 ASP B N 1
ATOM 5296 C CA . ASP B 1 230 ? 1.239 -16.781 -5.516 1 96.19 230 ASP B CA 1
ATOM 5297 C C . ASP B 1 230 ? 2.443 -17.078 -4.621 1 96.19 230 ASP B C 1
ATOM 5299 O O . ASP B 1 230 ? 3.537 -17.359 -5.117 1 96.19 230 ASP B O 1
ATOM 5303 N N . SER B 1 231 ? 2.26 -17.094 -3.301 1 94.75 231 SER B N 1
ATOM 5304 C CA . SER B 1 231 ? 3.346 -17.297 -2.352 1 94.75 231 SER B CA 1
ATOM 5305 C C . SER B 1 231 ? 3.406 -18.766 -1.899 1 94.75 231 SER B C 1
ATOM 5307 O O . SER B 1 231 ? 4.156 -19.094 -0.983 1 94.75 231 SER B O 1
ATOM 5309 N N . GLY B 1 232 ? 2.547 -19.562 -2.465 1 93.44 232 GLY B N 1
ATOM 5310 C CA . GLY B 1 232 ? 2.588 -20.984 -2.182 1 93.44 232 GLY B CA 1
ATOM 5311 C C . GLY B 1 232 ? 1.795 -21.375 -0.947 1 93.44 232 GLY B C 1
ATOM 5312 O O . GLY B 1 232 ? 1.861 -22.516 -0.493 1 93.44 232 GLY B O 1
ATOM 5313 N N . ARG B 1 233 ? 1.093 -20.438 -0.375 1 94.12 233 ARG B N 1
ATOM 5314 C CA . ARG B 1 233 ? 0.222 -20.719 0.762 1 94.12 233 ARG B CA 1
ATOM 5315 C C . ARG B 1 233 ? -1.172 -21.125 0.296 1 94.12 233 ARG B C 1
ATOM 5317 O O . ARG B 1 233 ? -2.143 -20.406 0.518 1 94.12 233 ARG B O 1
ATOM 5324 N N . HIS B 1 234 ? -1.271 -22.312 -0.167 1 94.25 234 HIS B N 1
ATOM 5325 C CA . HIS B 1 234 ? -2.41 -22.75 -0.968 1 94.25 234 HIS B CA 1
ATOM 5326 C C . HIS B 1 234 ? -3.65 -22.938 -0.102 1 94.25 234 HIS B C 1
ATOM 5328 O O . HIS B 1 234 ? -4.754 -22.547 -0.49 1 94.25 234 HIS B O 1
ATOM 5334 N N . ALA B 1 235 ? -3.486 -23.547 1.063 1 91.88 235 ALA B N 1
ATOM 5335 C CA . ALA B 1 235 ? -4.641 -23.734 1.936 1 91.88 235 ALA B CA 1
ATOM 5336 C C . ALA B 1 235 ? -5.273 -22.391 2.312 1 91.88 235 ALA B C 1
ATOM 5338 O O . ALA B 1 235 ? -6.496 -22.234 2.24 1 91.88 235 ALA B O 1
ATOM 5339 N N . ALA B 1 236 ? -4.418 -21.516 2.713 1 94.62 236 ALA B N 1
ATOM 5340 C CA . ALA B 1 236 ? -4.906 -20.188 3.059 1 94.62 236 ALA B CA 1
ATOM 5341 C C . ALA B 1 236 ? -5.586 -19.531 1.865 1 94.62 236 ALA B C 1
ATOM 5343 O O . ALA B 1 236 ? -6.629 -18.891 2.014 1 94.62 236 ALA B O 1
ATOM 5344 N N . ALA B 1 237 ? -5.012 -19.641 0.671 1 97.19 237 ALA B N 1
ATOM 5345 C CA . ALA B 1 237 ? -5.578 -19.062 -0.541 1 97.19 237 ALA B CA 1
ATOM 5346 C C . ALA B 1 237 ? -7.004 -19.547 -0.771 1 97.19 237 ALA B C 1
ATOM 5348 O O . ALA B 1 237 ? -7.918 -18.734 -0.967 1 97.19 237 ALA B O 1
ATOM 5349 N N . GLN B 1 238 ? -7.172 -20.828 -0.726 1 95.75 238 GLN B N 1
ATOM 5350 C CA . GLN B 1 238 ? -8.5 -21.406 -0.929 1 95.75 238 GLN B CA 1
ATOM 5351 C C . GLN B 1 238 ? -9.492 -20.875 0.093 1 95.75 238 GLN B C 1
ATOM 5353 O O . GLN B 1 238 ? -10.641 -20.562 -0.25 1 95.75 238 GLN B O 1
ATOM 5358 N N . ARG B 1 239 ? -9.039 -20.781 1.296 1 95.06 239 ARG B N 1
ATOM 5359 C CA . ARG B 1 239 ? -9.906 -20.297 2.367 1 95.06 239 ARG B CA 1
ATOM 5360 C C . ARG B 1 239 ? -10.289 -18.844 2.156 1 95.06 239 ARG B C 1
ATOM 5362 O O . ARG B 1 239 ? -11.438 -18.453 2.357 1 95.06 239 ARG B O 1
ATOM 5369 N N . PHE B 1 240 ? -9.359 -18 1.787 1 97.69 240 PHE B N 1
ATOM 5370 C CA . PHE B 1 240 ? -9.656 -16.609 1.508 1 97.69 240 PHE B CA 1
ATOM 5371 C C . PHE B 1 240 ? -10.68 -16.484 0.39 1 97.69 240 PHE B C 1
ATOM 5373 O O . PHE B 1 240 ? -11.641 -15.711 0.5 1 97.69 240 PHE B O 1
ATOM 5380 N N . PHE B 1 241 ? -10.5 -17.25 -0.698 1 97.81 241 PHE B N 1
ATOM 5381 C CA . PHE B 1 241 ? -11.43 -17.188 -1.816 1 97.81 241 PHE B CA 1
ATOM 5382 C C . PHE B 1 241 ? -12.812 -17.672 -1.389 1 97.81 241 PHE B C 1
ATOM 5384 O O . PHE B 1 241 ? -13.82 -17.031 -1.689 1 97.81 241 PHE B O 1
ATOM 5391 N N . THR B 1 242 ? -12.828 -18.75 -0.64 1 96 242 THR B N 1
ATOM 5392 C CA . THR B 1 242 ? -14.094 -19.375 -0.255 1 96 242 THR B CA 1
ATOM 5393 C C . THR B 1 242 ? -14.891 -18.453 0.667 1 96 242 THR B C 1
ATOM 5395 O O . THR B 1 242 ? -16.078 -18.203 0.434 1 96 242 THR B O 1
ATOM 5398 N N . GLN B 1 243 ? -14.211 -17.938 1.644 1 95.75 243 GLN B N 1
ATOM 5399 C CA . GLN B 1 243 ? -14.906 -17.062 2.578 1 95.75 243 GLN B CA 1
ATOM 5400 C C . GLN B 1 243 ? -15.219 -15.711 1.94 1 95.75 243 GLN B C 1
ATOM 5402 O O . GLN B 1 243 ? -16.234 -15.094 2.254 1 95.75 243 GLN B O 1
ATOM 5407 N N . GLY B 1 244 ? -14.367 -15.289 1.055 1 97.56 244 GLY B N 1
ATOM 5408 C CA . GLY B 1 244 ? -14.664 -14.086 0.289 1 97.56 244 GLY B CA 1
ATOM 5409 C C . GLY B 1 244 ? -15.914 -14.203 -0.555 1 97.56 244 GLY B C 1
ATOM 5410 O O . GLY B 1 244 ? -16.609 -13.211 -0.796 1 97.56 244 GLY B O 1
ATOM 5411 N N . LEU B 1 245 ? -16.234 -15.383 -1.012 1 95.75 245 LEU B N 1
ATOM 5412 C CA . LEU B 1 245 ? -17.438 -15.648 -1.776 1 95.75 245 LEU B CA 1
ATOM 5413 C C . LEU B 1 245 ? -18.688 -15.32 -0.957 1 95.75 245 LEU B C 1
ATOM 5415 O O . LEU B 1 245 ? -19.656 -14.797 -1.489 1 95.75 245 LEU B O 1
ATOM 5419 N N . ARG B 1 246 ? -18.641 -15.641 0.282 1 93.06 246 ARG B N 1
ATOM 5420 C CA . ARG B 1 246 ? -19.781 -15.352 1.142 1 93.06 246 ARG B CA 1
ATOM 5421 C C . ARG B 1 246 ? -19.984 -13.852 1.285 1 93.06 246 ARG B C 1
ATOM 5423 O O . ARG B 1 246 ? -21.125 -13.375 1.293 1 93.06 246 ARG B O 1
ATOM 5430 N N . LEU B 1 247 ? -18.906 -13.148 1.431 1 95.62 247 LEU B N 1
ATOM 5431 C CA . LEU B 1 247 ? -18.984 -11.695 1.495 1 95.62 247 LEU B CA 1
ATOM 5432 C C . LEU B 1 247 ? -19.547 -11.125 0.195 1 95.62 247 LEU B C 1
ATOM 5434 O O . LEU B 1 247 ? -20.391 -10.227 0.219 1 95.62 247 LEU B O 1
ATOM 5438 N N . ALA B 1 248 ? -19.094 -11.625 -0.924 1 95.75 248 ALA B N 1
ATOM 5439 C CA . ALA B 1 248 ? -19.594 -11.18 -2.223 1 95.75 248 ALA B CA 1
ATOM 5440 C C . ALA B 1 248 ? -21.094 -11.438 -2.352 1 95.75 248 ALA B C 1
ATOM 5442 O O . ALA B 1 248 ? -21.828 -10.617 -2.908 1 95.75 248 ALA B O 1
ATOM 5443 N N . HIS B 1 249 ? -21.5 -12.562 -1.813 1 93.5 249 HIS B N 1
ATOM 5444 C CA . HIS B 1 249 ? -22.922 -12.906 -1.851 1 93.5 249 HIS B CA 1
ATOM 5445 C C . HIS B 1 249 ? -23.75 -11.914 -1.048 1 93.5 249 HIS B C 1
ATOM 5447 O O . HIS B 1 249 ? -24.812 -11.469 -1.508 1 93.5 249 HIS B O 1
ATOM 5453 N N . GLU B 1 250 ? -23.25 -11.586 0.109 1 91.38 250 GLU B N 1
ATOM 5454 C CA . GLU B 1 250 ? -23.953 -10.648 0.966 1 91.38 250 GLU B CA 1
ATOM 5455 C C . GLU B 1 250 ? -24.031 -9.258 0.327 1 91.38 250 GLU B C 1
ATOM 5457 O O . GLU B 1 250 ? -24.984 -8.523 0.548 1 91.38 250 GLU B O 1
ATOM 5462 N N . ALA B 1 251 ? -23.094 -8.969 -0.421 1 93.62 251 ALA B N 1
ATOM 5463 C CA . ALA B 1 251 ? -23.031 -7.676 -1.099 1 93.62 251 ALA B CA 1
ATOM 5464 C C . ALA B 1 251 ? -23.859 -7.688 -2.381 1 93.62 251 ALA B C 1
ATOM 5466 O O . ALA B 1 251 ? -24 -6.652 -3.043 1 93.62 251 ALA B O 1
ATOM 5467 N N . ASN B 1 252 ? -24.359 -8.805 -2.746 1 92.19 252 ASN B N 1
ATOM 5468 C CA . ASN B 1 252 ? -25.047 -9 -4.016 1 92.19 252 ASN B CA 1
ATOM 5469 C C . ASN B 1 2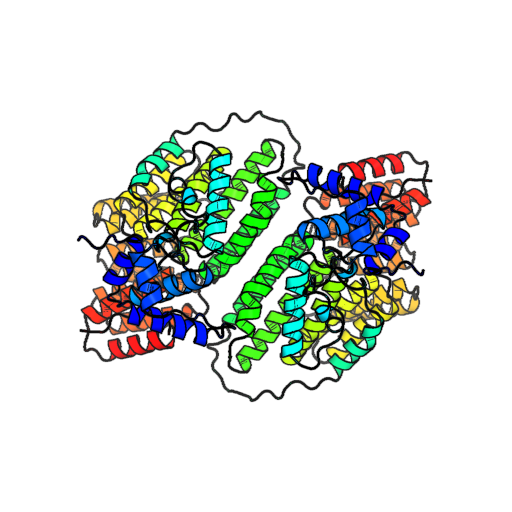52 ? -24.172 -8.594 -5.199 1 92.19 252 ASN B C 1
ATOM 5471 O O . ASN B 1 252 ? -24.656 -7.969 -6.145 1 92.19 252 ASN B O 1
ATOM 5475 N N . ASP B 1 253 ? -22.938 -8.836 -5.07 1 94 253 ASP B N 1
ATOM 5476 C CA . ASP B 1 253 ? -21.984 -8.562 -6.137 1 94 253 ASP B CA 1
ATOM 5477 C C . ASP B 1 253 ? -21.609 -9.844 -6.883 1 94 253 ASP B C 1
ATOM 5479 O O . ASP B 1 253 ? -20.578 -10.445 -6.621 1 94 253 ASP B O 1
ATOM 5483 N N . ARG B 1 254 ? -22.375 -10.188 -7.852 1 94 254 ARG B N 1
ATOM 5484 C CA . ARG B 1 254 ? -22.25 -11.453 -8.57 1 94 254 ARG B CA 1
ATOM 5485 C C . ARG B 1 254 ? -20.969 -11.469 -9.406 1 94 254 ARG B C 1
ATOM 5487 O O . ARG B 1 254 ? -20.359 -12.523 -9.602 1 94 254 ARG B O 1
ATOM 5494 N N . LEU B 1 255 ? -20.578 -10.328 -9.922 1 95.44 255 LEU B N 1
ATOM 5495 C CA . LEU B 1 255 ? -19.344 -10.258 -10.695 1 95.44 255 LEU B CA 1
ATOM 5496 C C . LEU B 1 255 ? -18.141 -10.594 -9.82 1 95.44 255 LEU B C 1
ATOM 5498 O O . LEU B 1 255 ? -17.25 -11.336 -10.242 1 95.44 255 LEU B O 1
ATOM 5502 N N . LEU B 1 256 ? -18.156 -10.047 -8.641 1 96 256 LEU B N 1
ATOM 5503 C CA . LEU B 1 256 ? -17.094 -10.359 -7.691 1 96 256 LEU B CA 1
ATOM 5504 C C . LEU B 1 256 ? -17.109 -11.836 -7.312 1 96 256 LEU B C 1
ATOM 5506 O O . LEU B 1 256 ? -16.047 -12.461 -7.164 1 96 256 LEU B O 1
ATOM 5510 N N . GLY B 1 257 ? -18.297 -12.391 -7.152 1 96.44 257 GLY B N 1
ATOM 5511 C CA . GLY B 1 257 ? -18.406 -13.828 -6.938 1 96.44 257 GLY B CA 1
ATOM 5512 C C . GLY B 1 257 ? -17.797 -14.648 -8.062 1 96.44 257 GLY B C 1
ATOM 5513 O O . GLY B 1 257 ? -17.047 -15.594 -7.805 1 96.44 257 GLY B O 1
ATOM 5514 N N . GLY B 1 258 ? -18.125 -14.281 -9.266 1 97.25 258 GLY B N 1
ATOM 5515 C CA . GLY B 1 258 ? -17.516 -14.938 -10.422 1 97.25 258 GLY B CA 1
ATOM 5516 C C . GLY B 1 258 ? -16 -14.859 -10.43 1 97.25 258 GLY B C 1
ATOM 5517 O O . GLY B 1 258 ? -15.328 -15.836 -10.773 1 97.25 258 GLY B O 1
ATOM 5518 N N . ARG B 1 259 ? -15.469 -13.695 -10.078 1 97.56 259 ARG B N 1
ATOM 5519 C CA . ARG B 1 259 ? -14.023 -13.508 -10 1 97.56 259 ARG B CA 1
ATOM 5520 C C . ARG B 1 259 ? -13.398 -14.477 -9 1 97.56 259 ARG B C 1
ATOM 5522 O O . ARG B 1 259 ? -12.367 -15.086 -9.289 1 97.56 259 ARG B O 1
ATOM 5529 N N . LEU B 1 260 ? -14 -14.625 -7.848 1 98.25 260 LEU B N 1
ATOM 5530 C CA . LEU B 1 260 ? -13.484 -15.516 -6.816 1 98.25 260 LEU B CA 1
ATOM 5531 C C . LEU B 1 260 ? -13.562 -16.969 -7.273 1 98.25 260 LEU B C 1
ATOM 5533 O O . LEU B 1 260 ? -12.633 -17.75 -7.039 1 98.25 260 LEU B O 1
ATOM 5537 N N . LEU B 1 261 ? -14.633 -17.328 -7.914 1 97.75 261 LEU B N 1
ATOM 5538 C CA . LEU B 1 261 ? -14.75 -18.672 -8.469 1 97.75 261 LEU B CA 1
ATOM 5539 C C . LEU B 1 261 ? -13.68 -18.906 -9.523 1 97.75 261 LEU B C 1
ATOM 5541 O O . LEU B 1 261 ? -13.102 -20 -9.586 1 97.75 261 LEU B O 1
ATOM 5545 N N . SER B 1 262 ? -13.461 -17.938 -10.328 1 98.19 262 SER B N 1
ATOM 5546 C CA . SER B 1 262 ? -12.414 -18.031 -11.344 1 98.19 262 SER B CA 1
ATOM 5547 C C . SER B 1 262 ? -11.039 -18.219 -10.703 1 98.19 262 SER B C 1
ATOM 5549 O O . SER B 1 262 ? -10.203 -18.969 -11.219 1 98.19 262 SER B O 1
ATOM 5551 N N . ASN B 1 263 ? -10.797 -17.531 -9.617 1 98.31 263 ASN B N 1
ATOM 5552 C CA . ASN B 1 263 ? -9.539 -17.672 -8.898 1 98.31 263 ASN B CA 1
ATOM 5553 C C . ASN B 1 263 ? -9.375 -19.078 -8.336 1 98.31 263 ASN B C 1
ATOM 5555 O O . ASN B 1 263 ? -8.289 -19.656 -8.391 1 98.31 263 ASN B O 1
ATOM 5559 N N . LEU B 1 264 ? -10.461 -19.594 -7.805 1 97.81 264 LEU B N 1
ATOM 5560 C CA . LEU B 1 264 ? -10.445 -20.969 -7.332 1 97.81 264 LEU B CA 1
ATOM 5561 C C . LEU B 1 264 ? -10.133 -21.938 -8.469 1 97.81 264 LEU B C 1
ATOM 5563 O O . LEU B 1 264 ? -9.391 -22.891 -8.289 1 97.81 264 LEU B O 1
ATOM 5567 N N . SER B 1 265 ? -10.672 -21.641 -9.609 1 98.31 265 SER B N 1
ATOM 5568 C CA . SER B 1 265 ? -10.383 -22.453 -10.789 1 98.31 265 SER B CA 1
ATOM 5569 C C . SER B 1 265 ? -8.898 -22.438 -11.125 1 98.31 265 SER B C 1
ATOM 5571 O O . SER B 1 265 ? -8.289 -23.5 -11.312 1 98.31 265 SER B O 1
ATOM 5573 N N . HIS B 1 266 ? -8.352 -21.281 -11.188 1 98.25 266 HIS B N 1
ATOM 5574 C CA . HIS B 1 266 ? -6.941 -21.125 -11.516 1 98.25 266 HIS B CA 1
ATOM 5575 C C . HIS B 1 266 ? -6.062 -21.906 -10.547 1 98.25 266 HIS B C 1
ATOM 5577 O O . HIS B 1 266 ? -5.156 -22.625 -10.961 1 98.25 266 HIS B O 1
ATOM 5583 N N . GLN B 1 267 ? -6.367 -21.766 -9.281 1 97.5 267 GLN B N 1
ATOM 5584 C CA . GLN B 1 267 ? -5.582 -22.422 -8.25 1 97.5 267 GLN B CA 1
ATOM 5585 C C . GLN B 1 267 ? -5.723 -23.938 -8.344 1 97.5 267 GLN B C 1
ATOM 5587 O O . GLN B 1 267 ? -4.734 -24.672 -8.234 1 97.5 267 GLN B O 1
ATOM 5592 N N . ALA B 1 268 ? -6.949 -24.391 -8.461 1 97.06 268 ALA B N 1
ATOM 5593 C CA . ALA B 1 268 ? -7.184 -25.828 -8.586 1 97.06 268 ALA B CA 1
ATOM 5594 C C . ALA B 1 268 ? -6.402 -26.406 -9.758 1 97.06 268 ALA B C 1
ATOM 5596 O O . ALA B 1 268 ? -5.777 -27.469 -9.625 1 97.06 268 ALA B O 1
ATOM 5597 N N . ASN B 1 269 ? -6.402 -25.719 -10.859 1 97.38 269 ASN B N 1
ATOM 5598 C CA . ASN B 1 269 ? -5.68 -26.188 -12.039 1 97.38 269 ASN B CA 1
ATOM 5599 C C . ASN B 1 269 ? -4.176 -26.25 -11.781 1 97.38 269 ASN B C 1
ATOM 5601 O O . ASN B 1 269 ? -3.525 -27.234 -12.125 1 97.38 269 ASN B O 1
ATOM 5605 N N . TYR B 1 270 ? -3.715 -25.25 -11.141 1 96.44 270 TYR B N 1
ATOM 5606 C CA . TYR B 1 270 ? -2.293 -25.156 -10.828 1 96.44 270 TYR B CA 1
ATOM 5607 C C . TYR B 1 270 ? -1.854 -26.312 -9.938 1 96.44 270 TYR B C 1
ATOM 5609 O O . TYR B 1 270 ? -0.749 -26.844 -10.102 1 96.44 270 TYR B O 1
ATOM 5617 N N . LEU B 1 271 ? -2.762 -26.734 -9.094 1 95.38 271 LEU B N 1
ATOM 5618 C CA . LEU B 1 271 ? -2.422 -27.75 -8.102 1 95.38 271 LEU B CA 1
ATOM 5619 C C . LEU B 1 271 ? -2.721 -29.141 -8.633 1 95.38 271 LEU B C 1
ATOM 5621 O O . LEU B 1 271 ? -2.535 -30.125 -7.926 1 95.38 271 LEU B O 1
ATOM 5625 N N . GLY B 1 272 ? -3.281 -29.25 -9.836 1 94.94 272 GLY B N 1
ATOM 5626 C CA . GLY B 1 272 ? -3.488 -30.547 -10.469 1 94.94 272 GLY B CA 1
ATOM 5627 C C . GLY B 1 272 ? -4.887 -31.094 -10.258 1 94.94 272 GLY B C 1
ATOM 5628 O O . GLY B 1 272 ? -5.156 -32.25 -10.562 1 94.94 272 GLY B O 1
ATOM 5629 N N . HIS B 1 273 ? -5.719 -30.328 -9.641 1 95.12 273 HIS B N 1
ATOM 5630 C CA . HIS B 1 273 ? -7.113 -30.719 -9.484 1 95.12 273 HIS B CA 1
ATOM 5631 C C . HIS B 1 273 ? -7.969 -30.219 -10.633 1 95.12 273 HIS B C 1
ATOM 5633 O O . HIS B 1 273 ? -8.836 -29.359 -10.438 1 95.12 273 HIS B O 1
ATOM 5639 N N . PHE B 1 274 ? -7.805 -30.859 -11.758 1 96.69 274 PHE B N 1
ATOM 5640 C CA . PHE B 1 274 ? -8.258 -30.328 -13.039 1 96.69 274 PHE B CA 1
ATOM 5641 C C . PHE B 1 274 ? -9.773 -30.391 -13.148 1 96.69 274 PHE B C 1
ATOM 5643 O O . PHE B 1 274 ? -10.406 -29.5 -13.703 1 96.69 274 PHE B O 1
ATOM 5650 N N . GLN B 1 275 ? -10.383 -31.422 -12.648 1 93.38 275 GLN B N 1
ATOM 5651 C CA . GLN B 1 275 ? -11.836 -31.516 -12.68 1 93.38 275 GLN B CA 1
ATOM 5652 C C . GLN B 1 275 ? -12.484 -30.422 -11.836 1 93.38 275 GLN B C 1
ATOM 5654 O O . GLN B 1 275 ? -13.477 -29.828 -12.258 1 93.38 275 GLN B O 1
ATOM 5659 N N . ASP B 1 276 ? -11.883 -30.188 -10.633 1 95.06 276 ASP B N 1
ATOM 5660 C CA . ASP B 1 276 ? -12.352 -29.062 -9.812 1 95.06 276 ASP B CA 1
ATOM 5661 C C . ASP B 1 276 ? -12.234 -27.75 -10.57 1 95.06 276 ASP B C 1
ATOM 5663 O O . ASP B 1 276 ? -13.125 -26.906 -10.5 1 95.06 276 ASP B O 1
ATOM 5667 N N . ALA B 1 277 ? -11.156 -27.578 -11.281 1 98.12 277 ALA B N 1
ATOM 5668 C CA . ALA B 1 277 ? -10.898 -26.344 -12.023 1 98.12 277 ALA B CA 1
ATOM 5669 C C . ALA B 1 277 ? -11.969 -26.109 -13.078 1 98.12 277 ALA B C 1
ATOM 5671 O O . ALA B 1 277 ? -12.469 -24.984 -13.219 1 98.12 277 ALA B O 1
ATOM 5672 N N . VAL B 1 278 ? -12.32 -27.156 -13.781 1 96.69 278 VAL B N 1
ATOM 5673 C CA . VAL B 1 278 ? -13.375 -27.047 -14.781 1 96.69 278 VAL B CA 1
ATOM 5674 C C . VAL B 1 278 ? -14.688 -26.641 -14.109 1 96.69 278 VAL B C 1
ATOM 5676 O O . VAL B 1 278 ? -15.383 -25.734 -14.586 1 96.69 278 VAL B O 1
ATOM 5679 N N . GLN B 1 279 ? -14.984 -27.297 -13.039 1 95.06 279 GLN B N 1
ATOM 5680 C CA . GLN B 1 279 ? -16.234 -27.031 -12.336 1 95.06 279 GLN B CA 1
ATOM 5681 C C . GLN B 1 279 ? -16.297 -25.594 -11.852 1 95.06 279 GLN B C 1
ATOM 5683 O O . GLN B 1 279 ? -17.328 -24.922 -12.031 1 95.06 279 GLN B O 1
ATOM 5688 N N . TYR B 1 280 ? -15.234 -25.078 -11.289 1 97.44 280 TYR B N 1
ATOM 5689 C CA . TYR B 1 280 ? -15.211 -23.719 -10.789 1 97.44 280 TYR B CA 1
ATOM 5690 C C . TYR B 1 280 ? -15.328 -22.719 -11.938 1 97.44 280 TYR B C 1
ATOM 5692 O O . TYR B 1 280 ? -16.016 -21.703 -11.812 1 97.44 280 TYR B O 1
ATOM 5700 N N . ALA B 1 281 ? -14.641 -22.953 -13.047 1 98.06 281 ALA B N 1
ATOM 5701 C CA . ALA B 1 281 ? -14.734 -22.062 -14.203 1 98.06 281 ALA B CA 1
ATOM 5702 C C . ALA B 1 281 ? -16.172 -21.984 -14.727 1 98.06 281 ALA B C 1
ATOM 5704 O O . ALA B 1 281 ? -16.672 -20.891 -15.023 1 98.06 281 ALA B O 1
ATOM 5705 N N . ARG B 1 282 ? -16.797 -23.078 -14.805 1 96.25 282 ARG B N 1
ATOM 5706 C CA . ARG B 1 282 ? -18.188 -23.141 -15.289 1 96.25 282 ARG B CA 1
ATOM 5707 C C . ARG B 1 282 ? -19.141 -22.531 -14.266 1 96.25 282 ARG B C 1
ATOM 5709 O O . ARG B 1 282 ? -20.125 -21.875 -14.641 1 96.25 282 ARG B O 1
ATOM 5716 N N . ALA B 1 283 ? -18.844 -22.75 -13.023 1 95.5 283 ALA B N 1
ATOM 5717 C CA . ALA B 1 283 ? -19.641 -22.109 -11.977 1 95.5 283 ALA B CA 1
ATOM 5718 C C . ALA B 1 283 ? -19.562 -20.594 -12.07 1 95.5 283 ALA B C 1
ATOM 5720 O O . ALA B 1 283 ? -20.547 -19.891 -11.859 1 95.5 283 ALA B O 1
ATOM 5721 N N . ALA B 1 284 ? -18.375 -20.078 -12.344 1 97.88 284 ALA B N 1
ATOM 5722 C CA . ALA B 1 284 ? -18.203 -18.641 -12.516 1 97.88 284 ALA B CA 1
ATOM 5723 C C . ALA B 1 284 ? -19.062 -18.109 -13.656 1 97.88 284 ALA B C 1
ATOM 5725 O O . ALA B 1 284 ? -19.734 -17.078 -13.516 1 97.88 284 ALA B O 1
ATOM 5726 N N . GLN B 1 285 ? -19.078 -18.844 -14.742 1 95.75 285 GLN B N 1
ATOM 5727 C CA . GLN B 1 285 ? -19.922 -18.484 -15.883 1 95.75 285 GLN B CA 1
ATOM 5728 C C . GLN B 1 285 ? -21.406 -18.5 -15.508 1 95.75 285 GLN B C 1
ATOM 5730 O O . GLN B 1 285 ? -22.141 -17.562 -15.805 1 95.75 285 GLN B O 1
ATOM 5735 N N . ALA B 1 286 ? -21.828 -19.516 -14.836 1 93.06 286 ALA B N 1
ATOM 5736 C CA . ALA B 1 286 ? -23.234 -19.672 -14.445 1 93.06 286 ALA B CA 1
ATOM 5737 C C . ALA B 1 286 ? -23.641 -18.594 -13.461 1 93.06 286 ALA B C 1
ATOM 5739 O O . ALA B 1 286 ? -24.734 -18.016 -13.578 1 93.06 286 ALA B O 1
ATOM 5740 N N . ALA B 1 287 ? -22.797 -18.297 -12.539 1 93.12 287 ALA B N 1
ATOM 5741 C CA . ALA B 1 287 ? -23.094 -17.344 -11.477 1 93.12 287 ALA B CA 1
ATOM 5742 C C . ALA B 1 287 ? -23.25 -15.93 -12.023 1 93.12 287 ALA B C 1
ATOM 5744 O O . ALA B 1 287 ? -23.859 -15.07 -11.391 1 93.12 287 ALA B O 1
ATOM 5745 N N . THR B 1 288 ? -22.703 -15.664 -13.281 1 96 288 THR B N 1
ATOM 5746 C CA . THR B 1 288 ? -22.641 -14.297 -13.789 1 96 288 THR B CA 1
ATOM 5747 C C . THR B 1 288 ? -23.375 -14.188 -15.125 1 96 288 THR B C 1
ATOM 5749 O O . THR B 1 288 ? -23.219 -13.203 -15.844 1 96 288 THR B O 1
ATOM 5752 N N . ALA B 1 289 ? -24.125 -15.133 -15.617 1 90.31 289 ALA B N 1
ATOM 5753 C CA . ALA B 1 289 ? -24.703 -15.281 -16.938 1 90.31 289 ALA B CA 1
ATOM 5754 C C . ALA B 1 289 ? -25.438 -14.008 -17.375 1 90.31 289 ALA B C 1
ATOM 5756 O O . ALA B 1 289 ? -25.375 -13.609 -18.531 1 90.31 289 ALA B O 1
ATOM 5757 N N . ASN B 1 290 ? -26.016 -13.242 -16.5 1 91 290 ASN B N 1
ATOM 5758 C CA . ASN B 1 290 ? -26.812 -12.094 -16.906 1 91 290 ASN B CA 1
ATOM 5759 C C . ASN B 1 290 ? -26.156 -10.781 -16.531 1 91 290 ASN B C 1
ATOM 5761 O O . ASN B 1 290 ? -26.703 -9.703 -16.766 1 91 290 ASN B O 1
ATOM 5765 N N . VAL B 1 291 ? -24.891 -10.898 -16.078 1 94.12 291 VAL B N 1
ATOM 5766 C CA . VAL B 1 291 ? -24.344 -9.641 -15.594 1 94.12 291 VAL B CA 1
ATOM 5767 C C . VAL B 1 291 ? -22.891 -9.492 -16.062 1 94.12 291 VAL B C 1
ATOM 5769 O O . VAL B 1 291 ? -22.344 -8.391 -16.094 1 94.12 291 VAL B O 1
ATOM 5772 N N . ALA B 1 292 ? -22.266 -10.547 -16.484 1 95.75 292 ALA B N 1
ATOM 5773 C CA . ALA B 1 292 ? -20.844 -10.492 -16.859 1 95.75 292 ALA B CA 1
ATOM 5774 C C . ALA B 1 292 ? -20.672 -9.773 -18.188 1 95.75 292 ALA B C 1
ATOM 5776 O O . ALA B 1 292 ? -21.469 -9.953 -19.125 1 95.75 292 ALA B O 1
ATOM 5777 N N . THR B 1 293 ? -19.703 -8.898 -18.297 1 96.62 293 THR B N 1
ATOM 5778 C CA . THR B 1 293 ? -19.312 -8.281 -19.562 1 96.62 293 THR B CA 1
ATOM 5779 C C . THR B 1 293 ? -18.547 -9.266 -20.422 1 96.62 293 THR B C 1
ATOM 5781 O O . THR B 1 293 ? -18.125 -10.328 -19.953 1 96.62 293 THR B O 1
ATOM 5784 N N . PRO B 1 294 ? -18.359 -8.977 -21.641 1 97.25 294 PRO B N 1
ATOM 5785 C CA . PRO B 1 294 ? -17.641 -9.891 -22.547 1 97.25 294 PRO B CA 1
ATOM 5786 C C . PRO B 1 294 ? -16.219 -10.195 -22.062 1 97.25 294 PRO B C 1
ATOM 5788 O O . PRO B 1 294 ? -15.797 -11.359 -22.078 1 97.25 294 PRO B O 1
ATOM 5791 N N . THR B 1 295 ? -15.5 -9.219 -21.594 1 97.75 295 THR B N 1
ATOM 5792 C CA . THR B 1 295 ? -14.133 -9.461 -21.141 1 97.75 295 THR B CA 1
ATOM 5793 C C . THR B 1 295 ? -14.117 -10.367 -19.922 1 97.75 295 THR B C 1
ATOM 5795 O O . THR B 1 295 ? -13.281 -11.258 -19.812 1 97.75 295 THR B O 1
ATOM 5798 N N . VAL B 1 296 ? -15.031 -10.172 -19 1 97.81 296 VAL B N 1
ATOM 5799 C CA . VAL B 1 296 ? -15.125 -11.008 -17.812 1 97.81 296 VAL B CA 1
ATOM 5800 C C . VAL B 1 296 ? -15.469 -12.438 -18.203 1 97.81 296 VAL B C 1
ATOM 5802 O O . VAL B 1 296 ? -14.859 -13.391 -17.719 1 97.81 296 VAL B O 1
ATOM 5805 N N . THR B 1 297 ? -16.422 -12.555 -19.109 1 98 297 THR B N 1
ATOM 5806 C CA . THR B 1 297 ? -16.797 -13.875 -19.594 1 98 297 THR B CA 1
ATOM 5807 C C . THR B 1 297 ? -15.609 -14.555 -20.281 1 98 297 THR B C 1
ATOM 5809 O O . THR B 1 297 ? -15.391 -15.758 -20.094 1 98 297 THR B O 1
ATOM 5812 N N . THR B 1 298 ? -14.898 -13.781 -21.031 1 98.38 298 THR B N 1
ATOM 5813 C CA . THR B 1 298 ? -13.711 -14.305 -21.703 1 98.38 298 THR B CA 1
ATOM 5814 C C . THR B 1 298 ? -12.727 -14.875 -20.672 1 98.38 298 THR B C 1
ATOM 5816 O O . THR B 1 298 ? -12.156 -15.945 -20.891 1 98.38 298 THR B O 1
ATOM 5819 N N . MET B 1 299 ? -12.539 -14.211 -19.594 1 98.06 299 MET B N 1
ATOM 5820 C CA . MET B 1 299 ? -11.656 -14.695 -18.531 1 98.06 299 MET B CA 1
ATOM 5821 C C . MET B 1 299 ? -12.133 -16.047 -18 1 98.06 299 MET B C 1
ATOM 5823 O O . MET B 1 299 ? -11.328 -16.953 -17.797 1 98.06 299 MET B O 1
ATOM 5827 N N . PHE B 1 300 ? -13.406 -16.203 -17.766 1 98.5 300 PHE B N 1
ATOM 5828 C CA . PHE B 1 300 ? -13.953 -17.453 -17.25 1 98.5 300 PHE B CA 1
ATOM 5829 C C . PHE B 1 300 ? -13.75 -18.578 -18.266 1 98.5 300 PHE B C 1
ATOM 5831 O O . PHE B 1 300 ? -13.398 -19.703 -17.891 1 98.5 300 PHE B O 1
ATOM 5838 N N . LEU B 1 301 ? -13.969 -18.266 -19.516 1 98.56 301 LEU B N 1
ATOM 5839 C CA . LEU B 1 301 ? -13.781 -19.25 -20.578 1 98.56 301 LEU B CA 1
ATOM 5840 C C . LEU B 1 301 ? -12.312 -19.656 -20.688 1 98.56 301 LEU B C 1
ATOM 5842 O O . LEU B 1 301 ? -12.008 -20.828 -20.906 1 98.56 301 LEU B O 1
ATOM 5846 N N . ALA B 1 302 ? -11.477 -18.703 -20.531 1 98.69 302 ALA B N 1
ATOM 5847 C CA . ALA B 1 302 ? -10.047 -19.016 -20.562 1 98.69 302 ALA B CA 1
ATOM 5848 C C . ALA B 1 302 ? -9.672 -19.984 -19.438 1 98.69 302 ALA B C 1
ATOM 5850 O O . ALA B 1 302 ? -8.891 -20.906 -19.656 1 98.69 302 ALA B O 1
ATOM 5851 N N . MET B 1 303 ? -10.234 -19.812 -18.25 1 98.62 303 MET B N 1
ATOM 5852 C CA . MET B 1 303 ? -9.977 -20.719 -17.141 1 98.62 303 MET B CA 1
ATOM 5853 C C . MET B 1 303 ? -10.484 -22.125 -17.453 1 98.62 303 MET B C 1
ATOM 5855 O O . MET B 1 303 ? -9.836 -23.109 -17.125 1 98.62 303 MET B O 1
ATOM 5859 N N . GLU B 1 304 ? -11.602 -22.172 -18.094 1 98.56 304 GLU B N 1
ATOM 5860 C CA . GLU B 1 304 ? -12.141 -23.469 -18.5 1 98.56 304 GLU B CA 1
ATOM 5861 C C . GLU B 1 304 ? -11.234 -24.141 -19.531 1 98.56 304 GLU B C 1
ATOM 5863 O O . GLU B 1 304 ? -10.93 -25.328 -19.406 1 98.56 304 GLU B O 1
ATOM 5868 N N . ALA B 1 305 ? -10.836 -23.375 -20.516 1 98.75 305 ALA B N 1
ATOM 5869 C CA . ALA B 1 305 ? -9.961 -23.906 -21.547 1 98.75 305 ALA B CA 1
ATOM 5870 C C . ALA B 1 305 ? -8.664 -24.438 -20.953 1 98.75 305 ALA B C 1
ATOM 5872 O O . ALA B 1 305 ? -8.203 -25.531 -21.328 1 98.75 305 ALA B O 1
ATOM 5873 N N . ARG B 1 306 ? -8.086 -23.703 -20.031 1 98.69 306 ARG B N 1
ATOM 5874 C CA . ARG B 1 306 ? -6.863 -24.109 -19.359 1 98.69 306 ARG B CA 1
ATOM 5875 C C . ARG B 1 306 ? -7.059 -25.453 -18.641 1 98.69 306 ARG B C 1
ATOM 5877 O O . ARG B 1 306 ? -6.211 -26.328 -18.719 1 98.69 306 ARG B O 1
ATOM 5884 N N . ALA B 1 307 ? -8.156 -25.578 -17.938 1 98.31 307 ALA B N 1
ATOM 5885 C CA . ALA B 1 307 ? -8.43 -26.797 -17.188 1 98.31 307 ALA B CA 1
ATOM 5886 C C . ALA B 1 307 ? -8.664 -27.984 -18.109 1 98.31 307 ALA B C 1
ATOM 5888 O O . ALA B 1 307 ? -8.172 -29.094 -17.859 1 98.31 307 ALA B O 1
ATOM 5889 N N . LEU B 1 308 ? -9.375 -27.75 -19.203 1 98.31 308 LEU B N 1
ATOM 5890 C CA . LEU B 1 308 ? -9.633 -28.797 -20.188 1 98.31 308 LEU B CA 1
ATOM 5891 C C . LEU B 1 308 ? -8.344 -29.266 -20.844 1 98.31 308 LEU B C 1
ATOM 5893 O O . LEU B 1 308 ? -8.148 -30.453 -21.078 1 98.31 308 LEU B O 1
ATOM 5897 N N . ALA B 1 309 ? -7.508 -28.344 -21.156 1 98.5 309 ALA B N 1
ATOM 5898 C CA . ALA B 1 309 ? -6.203 -28.688 -21.719 1 98.5 309 ALA B CA 1
ATOM 5899 C C . ALA B 1 309 ? -5.406 -29.562 -20.766 1 98.5 309 ALA B C 1
ATOM 5901 O O . ALA B 1 309 ? -4.781 -30.531 -21.172 1 98.5 309 ALA B O 1
ATOM 5902 N N . SER B 1 310 ? -5.434 -29.219 -19.484 1 97.75 310 SER B N 1
ATOM 5903 C CA . SER B 1 310 ? -4.719 -29.984 -18.469 1 97.75 310 SER B CA 1
ATOM 5904 C C . SER B 1 310 ? -5.273 -31.391 -18.359 1 97.75 310 SER B C 1
ATOM 5906 O O . SER B 1 310 ? -4.543 -32.344 -18.016 1 97.75 310 SER B O 1
ATOM 5908 N N . LEU B 1 311 ? -6.555 -31.578 -18.719 1 96.06 311 LEU B N 1
ATOM 5909 C CA . LEU B 1 311 ? -7.203 -32.875 -18.719 1 96.06 311 LEU B CA 1
ATOM 5910 C C . LEU B 1 311 ? -6.883 -33.656 -20 1 96.06 311 LEU B C 1
ATOM 5912 O O . LEU B 1 311 ? -7.258 -34.812 -20.141 1 96.06 311 LEU B O 1
ATOM 5916 N N . GLY B 1 312 ? -6.262 -33 -20.938 1 97.06 312 GLY B N 1
ATOM 5917 C CA . GLY B 1 312 ? -5.926 -33.594 -22.203 1 97.06 312 GLY B CA 1
ATOM 5918 C C . GLY B 1 312 ? -7.074 -33.594 -23.188 1 97.06 312 GLY B C 1
ATOM 5919 O O . GLY B 1 312 ? -7.027 -34.281 -24.219 1 97.06 312 GLY B O 1
ATOM 5920 N N . ASP B 1 313 ? -8.102 -32.906 -22.859 1 96.88 313 ASP B N 1
ATOM 5921 C CA . ASP B 1 313 ? -9.266 -32.812 -23.734 1 96.88 313 ASP B CA 1
ATOM 5922 C C . ASP B 1 313 ? -9.109 -31.688 -24.766 1 96.88 313 ASP B C 1
ATOM 5924 O O . ASP B 1 313 ? -9.789 -30.672 -24.688 1 96.88 313 ASP B O 1
ATOM 5928 N N . ALA B 1 314 ? -8.32 -31.938 -25.797 1 97.69 314 ALA B N 1
ATOM 5929 C CA . ALA B 1 314 ? -7.945 -30.938 -26.812 1 97.69 314 ALA B CA 1
ATOM 5930 C C . ALA B 1 314 ? -9.172 -30.438 -27.562 1 97.69 314 ALA B C 1
ATOM 5932 O O . ALA B 1 314 ? -9.266 -29.234 -27.875 1 97.69 314 ALA B O 1
ATOM 5933 N N . ARG B 1 315 ? -10.016 -31.297 -27.875 1 97.44 315 ARG B N 1
ATOM 5934 C CA . ARG B 1 315 ? -11.188 -30.922 -28.656 1 97.44 315 ARG B CA 1
ATOM 5935 C C . ARG B 1 315 ? -12.055 -29.922 -27.891 1 97.44 315 ARG B C 1
ATOM 5937 O O . ARG B 1 315 ? -12.406 -28.859 -28.438 1 97.44 315 ARG B O 1
ATOM 5944 N N . SER B 1 316 ? -12.422 -30.281 -26.672 1 97.69 316 SER B N 1
ATOM 5945 C CA . SER B 1 316 ? -13.25 -29.375 -25.875 1 97.69 316 SER B CA 1
ATOM 5946 C C . SER B 1 316 ? -12.531 -28.062 -25.609 1 97.69 316 SER B C 1
ATOM 5948 O O . SER B 1 316 ? -13.156 -27 -25.594 1 97.69 316 SER B O 1
ATOM 5950 N N . ALA B 1 317 ? -11.25 -28.094 -25.344 1 98.44 317 ALA B N 1
ATOM 5951 C CA . ALA B 1 317 ? -10.469 -26.875 -25.141 1 98.44 317 ALA B CA 1
ATOM 5952 C C . ALA B 1 317 ? -10.562 -25.953 -26.344 1 98.44 317 ALA B C 1
ATOM 5954 O O . ALA B 1 317 ? -10.75 -24.75 -26.203 1 98.44 317 ALA B O 1
ATOM 5955 N N . ALA B 1 318 ? -10.43 -26.531 -27.5 1 97.69 318 ALA B N 1
ATOM 5956 C CA . ALA B 1 318 ? -10.484 -25.75 -28.734 1 97.69 318 ALA B CA 1
ATOM 5957 C C . ALA B 1 318 ? -11.836 -25.062 -28.891 1 97.69 318 ALA B C 1
ATOM 5959 O O . ALA B 1 318 ? -11.914 -23.906 -29.312 1 97.69 318 ALA B O 1
ATOM 5960 N N . VAL B 1 319 ? -12.867 -25.797 -28.641 1 98.06 319 VAL B N 1
ATOM 5961 C CA . VAL B 1 319 ? -14.219 -25.25 -28.734 1 98.06 319 VAL B CA 1
ATOM 5962 C C . VAL B 1 319 ? -14.367 -24.062 -27.781 1 98.06 319 VAL B C 1
ATOM 5964 O O . VAL B 1 319 ? -14.891 -23.016 -28.172 1 98.06 319 VAL B O 1
ATOM 5967 N N . VAL B 1 320 ? -13.906 -24.219 -26.578 1 98.56 320 VAL B N 1
ATOM 5968 C CA . VAL B 1 320 ? -14.023 -23.172 -25.562 1 98.56 320 VAL B CA 1
ATOM 5969 C C . VAL B 1 320 ? -13.141 -21.984 -25.953 1 98.56 320 VAL B C 1
ATOM 5971 O O . VAL B 1 320 ? -13.531 -20.828 -25.766 1 98.56 320 VAL B O 1
ATOM 5974 N N . MET B 1 321 ? -11.938 -22.219 -26.438 1 98.5 321 MET B N 1
ATOM 5975 C CA . MET B 1 321 ? -11.062 -21.141 -26.906 1 98.5 321 MET B CA 1
ATOM 5976 C C . MET B 1 321 ? -11.742 -20.312 -27.984 1 98.5 321 MET B C 1
ATOM 5978 O O . MET B 1 321 ? -11.664 -19.078 -27.953 1 98.5 321 MET B O 1
ATOM 5982 N N . HIS B 1 322 ? -12.359 -21 -28.875 1 97.94 322 HIS B N 1
ATOM 5983 C CA . HIS B 1 322 ? -13.055 -20.297 -29.953 1 97.94 322 HIS B CA 1
ATOM 5984 C C . HIS B 1 322 ? -14.18 -19.422 -29.406 1 97.94 322 HIS B C 1
ATOM 5986 O O . HIS B 1 322 ? -14.336 -18.266 -29.812 1 97.94 322 HIS B O 1
ATOM 5992 N N . ARG B 1 323 ? -14.953 -19.953 -28.516 1 98.19 323 ARG B N 1
ATOM 5993 C CA . ARG B 1 323 ? -16.016 -19.188 -27.859 1 98.19 323 ARG B CA 1
ATOM 5994 C C . ARG B 1 323 ? -15.453 -17.969 -27.125 1 98.19 323 ARG B C 1
ATOM 5996 O O . ARG B 1 323 ? -16.047 -16.891 -27.141 1 98.19 323 ARG B O 1
ATOM 6003 N N . ALA B 1 324 ? -14.32 -18.172 -26.438 1 98.44 324 ALA B N 1
ATOM 6004 C CA . ALA B 1 324 ? -13.672 -17.078 -25.703 1 98.44 324 ALA B CA 1
ATOM 6005 C C . ALA B 1 324 ? -13.273 -15.945 -26.656 1 98.44 324 ALA B C 1
ATOM 6007 O O . ALA B 1 324 ? -13.492 -14.773 -26.359 1 98.44 324 ALA B O 1
ATOM 6008 N N . GLU B 1 325 ? -12.719 -16.312 -27.781 1 97.94 325 GLU B N 1
ATOM 6009 C CA . GLU B 1 325 ? -12.281 -15.328 -28.75 1 97.94 325 GLU B CA 1
ATOM 6010 C C . GLU B 1 325 ? -13.469 -14.562 -29.344 1 97.94 325 GLU B C 1
ATOM 6012 O O . GLU B 1 325 ? -13.414 -13.344 -29.5 1 97.94 325 GLU B O 1
ATOM 6017 N N . GLU B 1 326 ? -14.5 -15.305 -29.656 1 97.88 326 GLU B N 1
ATOM 6018 C CA . GLU B 1 326 ? -15.711 -14.664 -30.156 1 97.88 326 GLU B CA 1
ATOM 6019 C C . GLU B 1 326 ? -16.297 -13.703 -29.125 1 97.88 326 GLU B C 1
ATOM 6021 O O . GLU B 1 326 ? -16.734 -12.609 -29.484 1 97.88 326 GLU B O 1
ATOM 6026 N N . THR B 1 327 ? -16.312 -14.125 -27.922 1 97.94 327 THR B N 1
ATOM 6027 C CA . THR B 1 327 ? -16.844 -13.305 -26.844 1 97.94 327 THR B CA 1
ATOM 6028 C C . THR B 1 327 ? -15.992 -12.055 -26.641 1 97.94 327 THR B C 1
ATOM 6030 O O . THR B 1 327 ? -16.516 -10.953 -26.469 1 97.94 327 THR B O 1
ATOM 6033 N N . PHE B 1 328 ? -14.703 -12.211 -26.672 1 97.62 328 PHE B N 1
ATOM 6034 C CA . PHE B 1 328 ? -13.766 -11.109 -26.469 1 97.62 328 PHE B CA 1
ATOM 6035 C C . PHE B 1 328 ? -13.953 -10.047 -27.547 1 97.62 328 PHE B C 1
ATOM 6037 O O . PHE B 1 328 ? -13.836 -8.852 -27.281 1 97.62 328 PHE B O 1
ATOM 6044 N N . ASP B 1 329 ? -14.242 -10.469 -28.719 1 96.38 329 ASP B N 1
ATOM 6045 C CA . ASP B 1 329 ? -14.414 -9.57 -29.859 1 96.38 329 ASP B CA 1
ATOM 6046 C C . ASP B 1 329 ? -15.602 -8.641 -29.656 1 96.38 329 ASP B C 1
ATOM 6048 O O . ASP B 1 329 ? -15.695 -7.594 -30.297 1 96.38 329 ASP B O 1
ATOM 6052 N N . ARG B 1 330 ? -16.438 -8.984 -28.781 1 96.38 330 ARG B N 1
ATOM 6053 C CA . ARG B 1 330 ? -17.641 -8.195 -28.531 1 96.38 330 ARG B CA 1
ATOM 6054 C C . ARG B 1 330 ? -17.406 -7.195 -27.406 1 96.38 330 ARG B C 1
ATOM 6056 O O . ARG B 1 330 ? -18.312 -6.418 -27.062 1 96.38 330 ARG B O 1
ATOM 6063 N N . ALA B 1 331 ? -16.25 -7.207 -26.828 1 95.62 331 ALA B N 1
ATOM 6064 C CA . ALA B 1 331 ? -15.961 -6.379 -25.656 1 95.62 331 ALA B CA 1
ATOM 6065 C C . ALA B 1 331 ? -16.031 -4.895 -26.016 1 95.62 331 ALA B C 1
ATOM 6067 O O . ALA B 1 331 ? -15.594 -4.484 -27.094 1 95.62 331 ALA B O 1
ATOM 6068 N N . LYS B 1 332 ? -16.609 -4.074 -25.156 1 93.38 332 LYS B N 1
ATOM 6069 C CA . LYS B 1 332 ? -16.594 -2.613 -25.188 1 93.38 332 LYS B CA 1
ATOM 6070 C C . LYS B 1 332 ? -15.766 -2.051 -24.047 1 93.38 332 LYS B C 1
ATOM 6072 O O . LYS B 1 332 ? -16.234 -2.006 -22.906 1 93.38 332 LYS B O 1
ATOM 6077 N N . PRO B 1 333 ? -14.617 -1.485 -24.297 1 88.44 333 PRO B N 1
ATOM 6078 C CA . PRO B 1 333 ? -13.672 -1.084 -23.25 1 88.44 333 PRO B CA 1
ATOM 6079 C C . PRO B 1 333 ? -14.297 -0.148 -22.219 1 88.44 333 PRO B C 1
ATOM 6081 O O . PRO B 1 333 ? -14.047 -0.292 -21.031 1 88.44 333 PRO B O 1
ATOM 6084 N N . ALA B 1 334 ? -15.094 0.698 -22.578 1 89.31 334 ALA B N 1
ATOM 6085 C CA . ALA B 1 334 ? -15.672 1.701 -21.688 1 89.31 334 ALA B CA 1
ATOM 6086 C C . ALA B 1 334 ? -16.672 1.065 -20.719 1 89.31 334 ALA B C 1
ATOM 6088 O O . ALA B 1 334 ? -16.969 1.639 -19.672 1 89.31 334 ALA B O 1
ATOM 6089 N N . ALA B 1 335 ? -17.125 -0.165 -21.047 1 90.88 335 ALA B N 1
ATOM 6090 C CA . ALA B 1 335 ? -18.172 -0.793 -20.234 1 90.88 335 ALA B CA 1
ATOM 6091 C C . ALA B 1 335 ? -17.594 -1.854 -19.312 1 90.88 335 ALA B C 1
ATOM 6093 O O . ALA B 1 335 ? -18.297 -2.4 -18.469 1 90.88 335 ALA B O 1
ATOM 6094 N N . GLU B 1 336 ? -16.312 -2.121 -19.453 1 92.44 336 GLU B N 1
ATOM 6095 C CA . GLU B 1 336 ? -15.688 -3.184 -18.672 1 92.44 336 GLU B CA 1
ATOM 6096 C C . GLU B 1 336 ? -15.344 -2.709 -17.266 1 92.44 336 GLU B C 1
ATOM 6098 O O . GLU B 1 336 ? -14.922 -1.567 -17.062 1 92.44 336 GLU B O 1
ATOM 6103 N N . PRO B 1 337 ? -15.547 -3.557 -16.234 1 91 337 PRO B N 1
ATOM 6104 C CA . PRO B 1 337 ? -15.07 -3.178 -14.906 1 91 337 PRO B CA 1
ATOM 6105 C C . PRO B 1 337 ? -13.57 -2.902 -14.867 1 91 337 PRO B C 1
ATOM 6107 O O . PRO B 1 337 ? -12.797 -3.566 -15.562 1 91 337 PRO B O 1
ATOM 6110 N N . ALA B 1 338 ? -13.102 -2.045 -13.945 1 86.94 338 ALA B N 1
ATOM 6111 C CA . ALA B 1 338 ? -11.711 -1.611 -13.883 1 86.94 338 ALA B CA 1
ATOM 6112 C C . ALA B 1 338 ? -10.789 -2.77 -13.508 1 86.94 338 ALA B C 1
ATOM 6114 O O . ALA B 1 338 ? -9.656 -2.846 -13.969 1 86.94 338 ALA B O 1
ATOM 6115 N N . TRP B 1 339 ? -11.273 -3.705 -12.734 1 86.62 339 TRP B N 1
ATOM 6116 C CA . TRP B 1 339 ? -10.414 -4.75 -12.188 1 86.62 339 TRP B CA 1
ATOM 6117 C C . TRP B 1 339 ? -10.008 -5.742 -13.273 1 86.62 339 TRP B C 1
ATOM 6119 O O . TRP B 1 339 ? -9.07 -6.52 -13.094 1 86.62 339 TRP B O 1
ATOM 6129 N N . ILE B 1 340 ? -10.703 -5.777 -14.414 1 93.81 340 ILE B N 1
ATOM 6130 C CA . ILE B 1 340 ? -10.422 -6.762 -15.453 1 93.81 340 ILE B CA 1
ATOM 6131 C C . ILE B 1 340 ? -9.594 -6.121 -16.562 1 93.81 340 ILE B C 1
ATOM 6133 O O . ILE B 1 340 ? -9.375 -6.727 -17.609 1 93.81 340 ILE B O 1
ATOM 6137 N N . SER B 1 341 ? -9.094 -4.918 -16.344 1 90.62 341 SER B N 1
ATOM 6138 C CA . SER B 1 341 ? -8.414 -4.141 -17.375 1 90.62 341 SER B CA 1
ATOM 6139 C C . SER B 1 341 ? -7.141 -4.832 -17.844 1 90.62 341 SER B C 1
ATOM 6141 O O . SER B 1 341 ? -6.625 -4.527 -18.922 1 90.62 341 SER B O 1
ATOM 6143 N N . TYR B 1 342 ? -6.699 -5.812 -17.078 1 88.94 342 TYR B N 1
ATOM 6144 C CA . TYR B 1 342 ? -5.461 -6.5 -17.438 1 88.94 342 TYR B CA 1
ATOM 6145 C C . TYR B 1 342 ? -5.703 -7.527 -18.531 1 88.94 342 TYR B C 1
ATOM 6147 O O . TYR B 1 342 ? -4.758 -7.992 -19.172 1 88.94 342 TYR B O 1
ATOM 6155 N N . VAL B 1 343 ? -6.949 -7.902 -18.781 1 93.81 343 VAL B N 1
ATOM 6156 C CA . VAL B 1 343 ? -7.266 -8.891 -19.797 1 93.81 343 VAL B CA 1
ATOM 6157 C C . VAL B 1 343 ? -7.402 -8.203 -21.156 1 93.81 343 VAL B C 1
ATOM 6159 O O . VAL B 1 343 ? -8.43 -7.586 -21.438 1 93.81 343 VAL B O 1
ATOM 6162 N N . ASP B 1 344 ? -6.43 -8.258 -21.938 1 93.75 344 ASP B N 1
ATOM 6163 C CA . ASP B 1 344 ? -6.41 -7.797 -23.328 1 93.75 344 ASP B CA 1
ATOM 6164 C C . ASP B 1 344 ? -5.969 -8.914 -24.266 1 93.75 344 ASP B C 1
ATOM 6166 O O . ASP B 1 344 ? -5.938 -10.086 -23.891 1 93.75 344 ASP B O 1
ATOM 6170 N N . GLU B 1 345 ? -5.703 -8.586 -25.484 1 94.25 345 GLU B N 1
ATOM 6171 C CA . GLU B 1 345 ? -5.352 -9.586 -26.484 1 94.25 345 GLU B CA 1
ATOM 6172 C C . GLU B 1 345 ? -4.062 -10.312 -26.125 1 94.25 345 GLU B C 1
ATOM 6174 O O . GLU B 1 345 ? -3.949 -11.523 -26.328 1 94.25 345 GLU B O 1
ATOM 6179 N N . LYS B 1 346 ? -3.152 -9.586 -25.594 1 95.19 346 LYS B N 1
ATOM 6180 C CA . LYS B 1 346 ? -1.873 -10.18 -25.219 1 95.19 346 LYS B CA 1
ATOM 6181 C C . LYS B 1 346 ? -2.033 -11.125 -24.047 1 95.19 346 LYS B C 1
ATOM 6183 O O . LYS B 1 346 ? -1.44 -12.211 -24.016 1 95.19 346 LYS B O 1
ATOM 6188 N N . GLU B 1 347 ? -2.82 -10.727 -23.062 1 95.56 347 GLU B N 1
ATOM 6189 C CA . GLU B 1 347 ? -3.109 -11.609 -21.938 1 95.56 347 GLU B CA 1
ATOM 6190 C C . GLU B 1 347 ? -3.781 -12.898 -22.406 1 95.56 347 GLU B C 1
ATOM 6192 O O . GLU B 1 347 ? -3.453 -13.984 -21.922 1 95.56 347 GLU B O 1
ATOM 6197 N N . LEU B 1 348 ? -4.727 -12.766 -23.312 1 96.56 348 LEU B N 1
ATOM 6198 C CA . LEU B 1 348 ? -5.41 -13.938 -23.844 1 96.56 348 LEU B CA 1
ATOM 6199 C C . LEU B 1 348 ? -4.434 -14.844 -24.594 1 96.56 348 LEU B C 1
ATOM 6201 O O . LEU B 1 348 ? -4.504 -16.062 -24.469 1 96.56 348 LEU B O 1
ATOM 6205 N N . GLY B 1 349 ? -3.557 -14.219 -25.359 1 96.69 349 GLY B N 1
ATOM 6206 C CA . GLY B 1 349 ? -2.508 -14.984 -26 1 96.69 349 GLY B CA 1
ATOM 6207 C C . GLY B 1 349 ? -1.651 -15.773 -25.031 1 96.69 349 GLY B C 1
ATOM 6208 O O . GLY B 1 349 ? -1.258 -16.906 -25.312 1 96.69 349 GLY B O 1
ATOM 6209 N N . GLY B 1 350 ? -1.365 -15.172 -23.906 1 97.25 350 GLY B N 1
ATOM 6210 C CA . GLY B 1 350 ? -0.635 -15.867 -22.859 1 97.25 350 GLY B CA 1
ATOM 6211 C C . GLY B 1 350 ? -1.375 -17.078 -22.328 1 97.25 350 GLY B C 1
ATOM 6212 O O . GLY B 1 350 ? -0.771 -18.125 -22.078 1 97.25 350 GLY B O 1
ATOM 6213 N N . GLU B 1 351 ? -2.66 -16.922 -22.156 1 97.56 351 GLU B N 1
ATOM 6214 C CA . GLU B 1 351 ? -3.469 -18.047 -21.719 1 97.56 351 GLU B CA 1
ATOM 6215 C C . GLU B 1 351 ? -3.436 -19.188 -22.734 1 97.56 351 GLU B C 1
ATOM 6217 O O . GLU B 1 351 ? -3.318 -20.359 -22.359 1 97.56 351 GLU B O 1
ATOM 6222 N N . TRP B 1 352 ? -3.477 -18.828 -24 1 98.38 352 TRP B N 1
ATOM 6223 C CA . TRP B 1 352 ? -3.471 -19.828 -25.062 1 98.38 352 TRP B CA 1
ATOM 6224 C C . TRP B 1 352 ? -2.111 -20.516 -25.141 1 98.38 352 TRP B C 1
ATOM 6226 O O . TRP B 1 352 ? -2.033 -21.719 -25.406 1 98.38 352 TRP B O 1
ATOM 6236 N N . ALA B 1 353 ? -1.084 -19.766 -24.906 1 98.25 353 ALA B N 1
ATOM 6237 C CA . ALA B 1 353 ? 0.236 -20.391 -24.844 1 98.25 353 ALA B CA 1
ATOM 6238 C C . ALA B 1 353 ? 0.273 -21.516 -23.812 1 98.25 353 ALA B C 1
ATOM 6240 O O . ALA B 1 353 ? 0.813 -22.594 -24.062 1 98.25 353 ALA B O 1
ATOM 6241 N N . HIS B 1 354 ? -0.31 -21.281 -22.719 1 98 354 HIS B N 1
ATOM 6242 C CA . HIS B 1 354 ? -0.375 -22.297 -21.672 1 98 354 HIS B CA 1
ATOM 6243 C C . HIS B 1 354 ? -1.201 -23.5 -22.109 1 98 354 HIS B C 1
ATOM 6245 O O . HIS B 1 354 ? -0.82 -24.641 -21.875 1 98 354 HIS B O 1
ATOM 6251 N N . VAL B 1 355 ? -2.322 -23.219 -22.75 1 98.44 355 VAL B N 1
ATOM 6252 C CA . VAL B 1 355 ? -3.197 -24.281 -23.234 1 98.44 355 VAL B CA 1
ATOM 6253 C C . VAL B 1 355 ? -2.432 -25.188 -24.188 1 98.44 355 VAL B C 1
ATOM 6255 O O . VAL B 1 355 ? -2.41 -26.406 -24.016 1 98.44 355 VAL B O 1
ATOM 6258 N N . PHE B 1 356 ? -1.766 -24.594 -25.109 1 98.5 356 PHE B N 1
ATOM 6259 C CA . PHE B 1 356 ? -1.077 -25.359 -26.141 1 98.5 356 PHE B CA 1
ATOM 6260 C C . PHE B 1 356 ? 0.122 -26.094 -25.562 1 98.5 356 PHE B C 1
ATOM 6262 O O . PHE B 1 356 ? 0.41 -27.234 -25.938 1 98.5 356 PHE B O 1
ATOM 6269 N N . ARG B 1 357 ? 0.792 -25.453 -24.641 1 97.38 357 ARG B N 1
ATOM 6270 C CA . ARG B 1 357 ? 1.874 -26.141 -23.953 1 97.38 357 ARG B CA 1
ATOM 6271 C C . ARG B 1 357 ? 1.363 -27.406 -23.266 1 97.38 357 ARG B C 1
ATOM 6273 O O . ARG B 1 357 ? 1.943 -28.484 -23.406 1 97.38 357 ARG B O 1
ATOM 6280 N N . ASP B 1 358 ? 0.276 -27.297 -22.531 1 97.06 358 ASP B N 1
ATOM 6281 C CA . ASP B 1 358 ? -0.265 -28.406 -21.75 1 97.06 358 ASP B CA 1
ATOM 6282 C C . ASP B 1 358 ? -0.817 -29.5 -22.656 1 97.06 358 ASP B C 1
ATOM 6284 O O . ASP B 1 358 ? -0.841 -30.672 -22.266 1 97.06 358 ASP B O 1
ATOM 6288 N N . LEU B 1 359 ? -1.176 -29.156 -23.891 1 97.38 359 LEU B N 1
ATOM 6289 C CA . LEU B 1 359 ? -1.695 -30.109 -24.859 1 97.38 359 LEU B CA 1
ATOM 6290 C C . LEU B 1 359 ? -0.562 -30.734 -25.672 1 97.38 359 LEU B C 1
ATOM 6292 O O . LEU B 1 359 ? -0.802 -31.594 -26.531 1 97.38 359 LEU B O 1
ATOM 6296 N N . GLY B 1 360 ? 0.663 -30.297 -25.438 1 96.56 360 GLY B N 1
ATOM 6297 C CA . GLY B 1 360 ? 1.801 -30.828 -26.172 1 96.56 360 GLY B CA 1
ATOM 6298 C C . GLY B 1 360 ? 1.856 -30.344 -27.609 1 96.56 360 GLY B C 1
ATOM 6299 O O . GLY B 1 360 ? 2.184 -31.109 -28.516 1 96.56 360 GLY B O 1
ATOM 6300 N N . GLN B 1 361 ? 1.454 -29.172 -27.797 1 97.75 361 GLN B N 1
ATOM 6301 C CA . GLN B 1 361 ? 1.514 -28.516 -29.094 1 97.75 361 GLN B CA 1
ATOM 6302 C C . GLN B 1 361 ? 2.463 -27.312 -29.062 1 97.75 361 GLN B C 1
ATOM 6304 O O . GLN B 1 361 ? 2.025 -26.172 -29.156 1 97.75 361 GLN B O 1
ATOM 6309 N N . PRO B 1 362 ? 3.754 -27.625 -29.016 1 97.75 362 PRO B N 1
ATOM 6310 C CA . PRO B 1 362 ? 4.754 -26.594 -28.734 1 97.75 362 PRO B CA 1
ATOM 6311 C C . PRO B 1 362 ? 4.816 -25.516 -29.812 1 97.75 362 PRO B C 1
ATOM 6313 O O . PRO B 1 362 ? 5.086 -24.344 -29.5 1 97.75 362 PRO B O 1
ATOM 6316 N N . GLY B 1 363 ? 4.605 -25.828 -31.062 1 97.69 363 GLY B N 1
ATOM 6317 C CA . GLY B 1 363 ? 4.613 -24.812 -32.094 1 97.69 363 GLY B CA 1
ATOM 6318 C C . GLY B 1 363 ? 3.611 -23.703 -31.859 1 97.69 363 GLY B C 1
ATOM 6319 O O . GLY B 1 363 ? 3.951 -22.531 -31.969 1 97.69 363 GLY B O 1
ATOM 6320 N N . HIS B 1 364 ? 2.387 -24.109 -31.562 1 97.75 364 HIS B N 1
ATOM 6321 C CA . HIS B 1 364 ? 1.337 -23.141 -31.281 1 97.75 364 HIS B CA 1
ATOM 6322 C C . HIS B 1 364 ? 1.641 -22.359 -30 1 97.75 364 HIS B C 1
ATOM 6324 O O . HIS B 1 364 ? 1.382 -21.156 -29.922 1 97.75 364 HIS B O 1
ATOM 6330 N N . ALA B 1 365 ? 2.146 -23 -29 1 98.19 365 ALA B N 1
ATOM 6331 C CA . ALA B 1 365 ? 2.496 -22.359 -27.734 1 98.19 365 ALA B CA 1
ATOM 6332 C C . ALA B 1 365 ? 3.537 -21.266 -27.953 1 98.19 365 ALA B C 1
ATOM 6334 O O . ALA B 1 365 ? 3.361 -20.125 -27.516 1 98.19 365 ALA B O 1
ATOM 6335 N N . ARG B 1 366 ? 4.602 -21.609 -28.672 1 97.81 366 ARG B N 1
ATOM 6336 C CA . ARG B 1 366 ? 5.695 -20.688 -28.938 1 97.81 366 ARG B CA 1
ATOM 6337 C C . ARG B 1 366 ? 5.211 -19.484 -29.75 1 97.81 366 ARG B C 1
ATOM 6339 O O . ARG B 1 366 ? 5.621 -18.344 -29.5 1 97.81 366 ARG B O 1
ATOM 6346 N N . ALA B 1 367 ? 4.348 -19.688 -30.703 1 97.56 367 ALA B N 1
ATOM 6347 C CA . ALA B 1 367 ? 3.801 -18.609 -31.516 1 97.56 367 ALA B CA 1
ATOM 6348 C C . ALA B 1 367 ? 2.988 -17.641 -30.656 1 97.56 367 ALA B C 1
ATOM 6350 O O . ALA B 1 367 ? 3.082 -16.422 -30.844 1 97.56 367 ALA B O 1
ATOM 6351 N N . ASN B 1 368 ? 2.178 -18.156 -29.797 1 97.25 368 ASN B N 1
ATOM 6352 C CA . ASN B 1 368 ? 1.36 -17.312 -28.922 1 97.25 368 ASN B CA 1
ATOM 6353 C C . ASN B 1 368 ? 2.221 -16.5 -27.969 1 97.25 368 ASN B C 1
ATOM 6355 O O . ASN B 1 368 ? 1.923 -15.344 -27.688 1 97.25 368 ASN B O 1
ATOM 6359 N N . VAL B 1 369 ? 3.26 -17.062 -27.391 1 97.38 369 VAL B N 1
ATOM 6360 C CA . VAL B 1 369 ? 4.148 -16.328 -26.5 1 97.38 369 VAL B CA 1
ATOM 6361 C C . VAL B 1 369 ? 4.805 -15.172 -27.266 1 97.38 369 VAL B C 1
ATOM 6363 O O . VAL B 1 369 ? 4.875 -14.047 -26.781 1 97.38 369 VAL B O 1
ATOM 6366 N N . ALA B 1 370 ? 5.277 -15.469 -28.438 1 94.62 370 ALA B N 1
ATOM 6367 C CA . ALA B 1 370 ? 5.969 -14.469 -29.25 1 94.62 370 ALA B CA 1
ATOM 6368 C C . ALA B 1 370 ? 5.07 -13.266 -29.516 1 94.62 370 ALA B C 1
ATOM 6370 O O . ALA B 1 370 ? 5.535 -12.125 -29.5 1 94.62 370 ALA B O 1
ATOM 6371 N N . ASP B 1 371 ? 3.844 -13.508 -29.672 1 93.44 371 ASP B N 1
ATOM 6372 C CA . ASP B 1 371 ? 2.883 -12.445 -29.953 1 93.44 371 ASP B CA 1
ATOM 6373 C C . ASP B 1 371 ? 2.533 -11.664 -28.703 1 93.44 371 ASP B C 1
ATOM 6375 O O . ASP B 1 371 ? 2.178 -10.484 -28.766 1 93.44 371 ASP B O 1
ATOM 6379 N N . ALA B 1 372 ? 2.658 -12.305 -27.562 1 93.75 372 ALA B N 1
ATOM 6380 C CA . ALA B 1 372 ? 2.074 -11.758 -26.344 1 93.75 372 ALA B CA 1
ATOM 6381 C C . ALA B 1 372 ? 3.141 -11.094 -25.469 1 93.75 372 ALA B C 1
ATOM 6383 O O . ALA B 1 372 ? 2.855 -10.141 -24.75 1 93.75 372 ALA B O 1
ATOM 6384 N N . VAL B 1 373 ? 4.352 -11.461 -25.531 1 92.56 373 VAL B N 1
ATOM 6385 C CA . VAL B 1 373 ? 5.328 -11.25 -24.469 1 92.56 373 VAL B CA 1
ATOM 6386 C C . VAL B 1 373 ? 5.773 -9.789 -24.453 1 92.56 373 VAL B C 1
ATOM 6388 O O . VAL B 1 373 ? 5.949 -9.195 -23.391 1 92.56 373 VAL B O 1
ATOM 6391 N N . ASP B 1 374 ? 5.82 -9.195 -25.594 1 87.75 374 ASP B N 1
ATOM 6392 C CA . ASP B 1 374 ? 6.332 -7.824 -25.656 1 87.75 374 ASP B CA 1
ATOM 6393 C C . ASP B 1 374 ? 5.297 -6.832 -25.125 1 87.75 374 ASP B C 1
ATOM 6395 O O . ASP B 1 374 ? 4.117 -6.906 -25.5 1 87.75 374 ASP B O 1
ATOM 6399 N N . GLY B 1 375 ? 5.695 -5.988 -24.312 1 85.56 375 GLY B N 1
ATOM 6400 C CA . GLY B 1 375 ? 4.816 -4.949 -23.797 1 85.56 375 GLY B CA 1
ATOM 6401 C C . GLY B 1 375 ? 4.133 -5.328 -22.5 1 85.56 375 GLY B C 1
ATOM 6402 O O . GLY B 1 375 ? 3.469 -4.5 -21.875 1 85.56 375 GLY B O 1
ATOM 6403 N N . MET B 1 376 ? 4.285 -6.586 -22.094 1 88.81 376 MET B N 1
ATOM 6404 C CA . MET B 1 376 ? 3.703 -7.004 -20.812 1 88.81 376 MET B CA 1
ATOM 6405 C C . MET B 1 376 ? 4.617 -6.637 -19.656 1 88.81 376 MET B C 1
ATOM 6407 O O . MET B 1 376 ? 5.816 -6.426 -19.844 1 88.81 376 MET B O 1
ATOM 6411 N N . PRO B 1 377 ? 4.035 -6.566 -18.5 1 86.06 377 PRO B N 1
ATOM 6412 C CA . PRO B 1 377 ? 4.875 -6.355 -17.312 1 86.06 377 PRO B CA 1
ATOM 6413 C C . PRO B 1 377 ? 5.922 -7.453 -17.141 1 86.06 377 PRO B C 1
ATOM 6415 O O . PRO B 1 377 ? 5.688 -8.602 -17.516 1 86.06 377 PRO B O 1
ATOM 6418 N N . ALA B 1 378 ? 7.004 -7.02 -16.516 1 86.94 378 ALA B N 1
ATOM 6419 C CA . ALA B 1 378 ? 8.172 -7.883 -16.391 1 86.94 378 ALA B CA 1
ATOM 6420 C C . ALA B 1 378 ? 7.797 -9.219 -15.742 1 86.94 378 ALA B C 1
ATOM 6422 O O . ALA B 1 378 ? 8.281 -10.273 -16.156 1 86.94 378 ALA B O 1
ATOM 6423 N N . ARG B 1 379 ? 6.992 -9.219 -14.773 1 89.5 379 ARG B N 1
ATOM 6424 C CA . ARG B 1 379 ? 6.574 -10.445 -14.109 1 89.5 379 ARG B CA 1
ATOM 6425 C C . ARG B 1 379 ? 5.863 -11.383 -15.07 1 89.5 379 ARG B C 1
ATOM 6427 O O . ARG B 1 379 ? 6.164 -12.578 -15.125 1 89.5 379 ARG B O 1
ATOM 6434 N N . THR B 1 380 ? 4.906 -10.883 -15.773 1 92.75 380 THR B N 1
ATOM 6435 C CA . THR B 1 380 ? 4.145 -11.688 -16.719 1 92.75 380 THR B CA 1
ATOM 6436 C C . THR B 1 380 ? 5.047 -12.211 -17.828 1 92.75 380 THR B C 1
ATOM 6438 O O . THR B 1 380 ? 4.91 -13.352 -18.266 1 92.75 380 THR B O 1
ATOM 6441 N N . GLN B 1 381 ? 5.98 -11.344 -18.234 1 94.69 381 GLN B N 1
ATOM 6442 C CA . GLN B 1 381 ? 6.949 -11.781 -19.234 1 94.69 381 GLN B CA 1
ATOM 6443 C C . GLN B 1 381 ? 7.762 -12.969 -18.719 1 94.69 381 GLN B C 1
ATOM 6445 O O . GLN B 1 381 ? 8.016 -13.914 -19.469 1 94.69 381 GLN B O 1
ATOM 6450 N N . ALA B 1 382 ? 8.133 -12.859 -17.5 1 95.56 382 ALA B N 1
ATOM 6451 C CA . ALA B 1 382 ? 8.945 -13.938 -16.922 1 95.56 382 ALA B CA 1
ATOM 6452 C C . ALA B 1 382 ? 8.195 -15.266 -16.953 1 95.56 382 ALA B C 1
ATOM 6454 O O . ALA B 1 382 ? 8.766 -16.297 -17.328 1 95.56 382 ALA B O 1
ATOM 6455 N N . PHE B 1 383 ? 6.953 -15.266 -16.625 1 95.94 383 PHE B N 1
ATOM 6456 C CA . PHE B 1 383 ? 6.137 -16.469 -16.688 1 95.94 383 PHE B CA 1
ATOM 6457 C C . PHE B 1 383 ? 6.031 -16.984 -18.109 1 95.94 383 PHE B C 1
ATOM 6459 O O . PHE B 1 383 ? 6.238 -18.172 -18.359 1 95.94 383 PHE B O 1
ATOM 6466 N N . LEU B 1 384 ? 5.727 -16.109 -19.031 1 97.25 384 LEU B N 1
ATOM 6467 C CA . LEU B 1 384 ? 5.508 -16.516 -20.422 1 97.25 384 LEU B CA 1
ATOM 6468 C C . LEU B 1 384 ? 6.801 -17.016 -21.047 1 97.25 384 LEU B C 1
ATOM 6470 O O . LEU B 1 384 ? 6.773 -17.938 -21.875 1 97.25 384 LEU B O 1
ATOM 6474 N N . ARG B 1 385 ? 7.871 -16.469 -20.641 1 97.62 385 ARG B N 1
ATOM 6475 C CA . ARG B 1 385 ? 9.148 -16.922 -21.156 1 97.62 385 ARG B CA 1
ATOM 6476 C C . ARG B 1 385 ? 9.469 -18.328 -20.656 1 97.62 385 ARG B C 1
ATOM 6478 O O . ARG B 1 385 ? 10.094 -19.125 -21.375 1 97.62 385 ARG B O 1
ATOM 6485 N N . LEU B 1 386 ? 9.055 -18.609 -19.5 1 97.88 386 LEU B N 1
ATOM 6486 C CA . LEU B 1 386 ? 9.242 -19.969 -19.016 1 97.88 386 LEU B CA 1
ATOM 6487 C C . LEU B 1 386 ? 8.312 -20.938 -19.75 1 97.88 386 LEU B C 1
ATOM 6489 O O . LEU B 1 386 ? 8.672 -22.094 -20 1 97.88 386 LEU B O 1
ATOM 6493 N N . VAL B 1 387 ? 7.125 -20.469 -20.125 1 98.06 387 VAL B N 1
ATOM 6494 C CA . VAL B 1 387 ? 6.238 -21.266 -20.969 1 98.06 387 VAL B CA 1
ATOM 6495 C C . VAL B 1 387 ? 6.891 -21.5 -22.328 1 98.06 387 VAL B C 1
ATOM 6497 O O . VAL B 1 387 ? 6.848 -22.609 -22.859 1 98.06 387 VAL B O 1
ATOM 6500 N N . HIS B 1 388 ? 7.523 -20.5 -22.828 1 98.12 388 HIS B N 1
ATOM 6501 C CA . HIS B 1 388 ? 8.25 -20.609 -24.094 1 98.12 388 HIS B CA 1
ATOM 6502 C C . HIS B 1 388 ? 9.406 -21.594 -23.984 1 98.12 388 HIS B C 1
ATOM 6504 O O . HIS B 1 388 ? 9.625 -22.406 -24.875 1 98.12 388 HIS B O 1
ATOM 6510 N N . ALA B 1 389 ? 10.117 -21.469 -22.922 1 98.5 389 ALA B N 1
ATOM 6511 C CA . ALA B 1 389 ? 11.242 -22.359 -22.672 1 98.5 389 ALA B CA 1
ATOM 6512 C C . ALA B 1 389 ? 10.789 -23.812 -22.656 1 98.5 389 ALA B C 1
ATOM 6514 O O . ALA B 1 389 ? 11.383 -24.672 -23.312 1 98.5 389 ALA B O 1
ATOM 6515 N N . ALA B 1 390 ? 9.758 -24.094 -21.906 1 98.06 390 ALA B N 1
ATOM 6516 C CA . ALA B 1 390 ? 9.211 -25.438 -21.812 1 98.06 390 ALA B CA 1
ATOM 6517 C C . ALA B 1 390 ? 8.75 -25.953 -23.172 1 98.06 390 ALA B C 1
ATOM 6519 O O . ALA B 1 390 ? 8.969 -27.109 -23.516 1 98.06 390 ALA B O 1
ATOM 6520 N N . SER B 1 391 ? 8.164 -25.078 -23.938 1 98.12 391 SER B N 1
ATOM 6521 C CA . SER B 1 391 ? 7.668 -25.453 -25.25 1 98.12 391 SER B CA 1
ATOM 6522 C C . SER B 1 391 ? 8.812 -25.703 -26.219 1 98.12 391 SER B C 1
ATOM 6524 O O . SER B 1 391 ? 8.742 -26.609 -27.062 1 98.12 391 SER B O 1
ATOM 6526 N N . ALA B 1 392 ? 9.797 -24.922 -26.125 1 98.31 392 ALA B N 1
ATOM 6527 C CA . ALA B 1 392 ? 10.984 -25.141 -26.938 1 98.31 392 ALA B CA 1
ATOM 6528 C C . ALA B 1 392 ? 11.633 -26.484 -26.625 1 98.31 392 ALA B C 1
ATOM 6530 O O . ALA B 1 392 ? 12.117 -27.188 -27.516 1 98.31 392 ALA B O 1
ATOM 6531 N N . LEU B 1 393 ? 11.641 -26.75 -25.375 1 97.44 393 LEU B N 1
ATOM 6532 C CA . LEU B 1 393 ? 12.18 -28.047 -24.953 1 97.44 393 LEU B CA 1
ATOM 6533 C C . LEU B 1 393 ? 11.359 -29.188 -25.547 1 97.44 393 LEU B C 1
ATOM 6535 O O . LEU B 1 393 ? 11.914 -30.203 -25.984 1 97.44 393 LEU B O 1
ATOM 6539 N N . GLN B 1 394 ? 10.07 -29.094 -25.531 1 96.31 394 GLN B N 1
ATOM 6540 C CA . GLN B 1 394 ? 9.172 -30.078 -26.125 1 96.31 394 GLN B CA 1
ATOM 6541 C C . GLN B 1 394 ? 9.445 -30.234 -27.625 1 96.31 394 GLN B C 1
ATOM 6543 O O . GLN B 1 394 ? 9.258 -31.312 -28.172 1 96.31 394 GLN B O 1
ATOM 6548 N N . ASP B 1 395 ? 9.898 -29.172 -28.172 1 96 395 ASP B N 1
ATOM 6549 C CA . ASP B 1 395 ? 10.18 -29.141 -29.609 1 96 395 ASP B CA 1
ATOM 6550 C C . ASP B 1 395 ? 11.641 -29.5 -29.875 1 96 395 ASP B C 1
ATOM 6552 O O . ASP B 1 395 ? 12.133 -29.297 -31 1 96 395 ASP B O 1
ATOM 6556 N N . ASN B 1 396 ? 12.359 -29.922 -28.891 1 96.12 396 ASN B N 1
ATOM 6557 C CA . ASN B 1 396 ? 13.75 -30.375 -28.953 1 96.12 396 ASN B CA 1
ATOM 6558 C C . ASN B 1 396 ? 14.68 -29.25 -29.406 1 96.12 396 ASN B C 1
ATOM 6560 O O . ASN B 1 396 ? 15.625 -29.5 -30.156 1 96.12 396 ASN B O 1
ATOM 6564 N N . ASP B 1 397 ? 14.305 -28.125 -29.062 1 97.56 397 ASP B N 1
ATOM 6565 C CA . ASP B 1 397 ? 15.148 -26.953 -29.297 1 97.56 397 ASP B CA 1
ATOM 6566 C C . ASP B 1 397 ? 15.797 -26.484 -27.984 1 97.56 397 ASP B C 1
ATOM 6568 O O . ASP B 1 397 ? 15.359 -25.5 -27.391 1 97.56 397 ASP B O 1
ATOM 6572 N N . LEU B 1 398 ? 16.875 -27.125 -27.641 1 97.5 398 LEU B N 1
ATOM 6573 C CA . LEU B 1 398 ? 17.516 -26.938 -26.344 1 97.5 398 LEU B CA 1
ATOM 6574 C C . LEU B 1 398 ? 18.078 -25.516 -26.219 1 97.5 398 LEU B C 1
ATOM 6576 O O . LEU B 1 398 ? 17.938 -24.875 -25.172 1 97.5 398 LEU B O 1
ATOM 6580 N N . ASP B 1 399 ? 18.672 -25.016 -27.25 1 97.69 399 ASP B N 1
ATOM 6581 C CA . ASP B 1 399 ? 19.281 -23.688 -27.203 1 97.69 399 ASP B CA 1
ATOM 6582 C C . ASP B 1 399 ? 18.234 -22.609 -26.922 1 97.69 399 ASP B C 1
ATOM 6584 O O . ASP B 1 399 ? 18.438 -21.75 -26.047 1 97.69 399 ASP B O 1
ATOM 6588 N N . LYS B 1 400 ? 17.141 -22.703 -27.641 1 97.75 400 LYS B N 1
ATOM 6589 C CA . LYS B 1 400 ? 16.078 -21.734 -27.422 1 97.75 400 LYS B CA 1
ATOM 6590 C C . LYS B 1 400 ? 15.461 -21.891 -26.031 1 97.75 400 LYS B C 1
ATOM 6592 O O . LYS B 1 400 ? 15.133 -20.891 -25.375 1 97.75 400 LYS B O 1
ATOM 6597 N N . ALA B 1 401 ? 15.289 -23.078 -25.609 1 98.31 401 ALA B N 1
ATOM 6598 C CA . ALA B 1 401 ? 14.727 -23.344 -24.281 1 98.31 401 ALA B CA 1
ATOM 6599 C C . ALA B 1 401 ? 15.555 -22.672 -23.188 1 98.31 401 ALA B C 1
ATOM 6601 O O . ALA B 1 401 ? 15.008 -21.953 -22.344 1 98.31 401 ALA B O 1
ATOM 6602 N N . ILE B 1 402 ? 16.844 -22.812 -23.281 1 97.94 402 ILE B N 1
ATOM 6603 C CA . ILE B 1 402 ? 17.75 -22.281 -22.266 1 97.94 402 ILE B CA 1
ATOM 6604 C C . ILE B 1 402 ? 17.797 -20.75 -22.359 1 97.94 402 ILE B C 1
ATOM 6606 O O . ILE B 1 402 ? 17.797 -20.062 -21.344 1 97.94 402 ILE B O 1
ATOM 6610 N N . SER B 1 403 ? 17.828 -20.297 -23.562 1 97.81 403 SER B N 1
ATOM 6611 C CA . SER B 1 403 ? 17.859 -18.859 -23.766 1 97.81 403 SER B CA 1
ATOM 6612 C C . SER B 1 403 ? 16.625 -18.188 -23.172 1 97.81 403 SER B C 1
ATOM 6614 O O . SER B 1 403 ? 16.734 -17.156 -22.516 1 97.81 403 SER B O 1
ATOM 6616 N N . GLU B 1 404 ? 15.453 -18.719 -23.422 1 97.75 404 GLU B N 1
ATOM 6617 C CA . GLU B 1 404 ? 14.211 -18.172 -22.875 1 97.75 404 GLU B CA 1
ATOM 6618 C C . GLU B 1 404 ? 14.195 -18.234 -21.359 1 97.75 404 GLU B C 1
ATOM 6620 O O . GLU B 1 404 ? 13.734 -17.312 -20.703 1 97.75 404 GLU B O 1
ATOM 6625 N N . ALA B 1 405 ? 14.664 -19.281 -20.828 1 98 405 ALA B N 1
ATOM 6626 C CA . ALA B 1 405 ? 14.703 -19.422 -19.375 1 98 405 ALA B CA 1
ATOM 6627 C C . ALA B 1 405 ? 15.648 -18.406 -18.734 1 98 405 ALA B C 1
ATOM 6629 O O . ALA B 1 405 ? 15.359 -17.859 -17.672 1 98 405 ALA B O 1
ATOM 6630 N N . HIS B 1 406 ? 16.781 -18.188 -19.422 1 96.62 406 HIS B N 1
ATOM 6631 C CA . HIS B 1 406 ? 17.719 -17.172 -18.969 1 96.62 406 HIS B CA 1
ATOM 6632 C C . HIS B 1 406 ? 17.062 -15.797 -18.922 1 96.62 406 HIS B C 1
ATOM 6634 O O . HIS B 1 406 ? 17.234 -15.055 -17.953 1 96.62 406 HIS B O 1
ATOM 6640 N N . GLN B 1 407 ? 16.344 -15.523 -19.953 1 95.38 407 GLN B N 1
ATOM 6641 C CA . GLN B 1 407 ? 15.672 -14.234 -20.031 1 95.38 407 GLN B CA 1
ATOM 6642 C C . GLN B 1 407 ? 14.617 -14.109 -18.922 1 95.38 407 GLN B C 1
ATOM 6644 O O . GLN B 1 407 ? 14.43 -13.031 -18.359 1 95.38 407 GLN B O 1
ATOM 6649 N N . ALA B 1 408 ? 13.898 -15.172 -18.656 1 96.5 408 ALA B N 1
ATOM 6650 C CA . ALA B 1 408 ? 12.906 -15.172 -17.578 1 96.5 408 ALA B CA 1
ATOM 6651 C C . ALA B 1 408 ? 13.547 -14.828 -16.234 1 96.5 408 ALA B C 1
ATOM 6653 O O . ALA B 1 408 ? 13.008 -14.039 -15.469 1 96.5 408 ALA B O 1
ATOM 6654 N N . ILE B 1 409 ? 14.719 -15.391 -15.961 1 94.69 409 ILE B N 1
ATOM 6655 C CA . ILE B 1 409 ? 15.43 -15.172 -14.703 1 94.69 409 ILE B CA 1
ATOM 6656 C C . ILE B 1 409 ? 15.859 -13.711 -14.602 1 94.69 409 ILE B C 1
ATOM 6658 O O . ILE B 1 409 ? 15.734 -13.094 -13.547 1 94.69 409 ILE B O 1
ATOM 6662 N N . GLU B 1 410 ? 16.266 -13.188 -15.703 1 91.06 410 GLU B N 1
ATOM 6663 C CA . GLU B 1 410 ? 16.703 -11.797 -15.727 1 91.06 410 GLU B CA 1
ATOM 6664 C C . GLU B 1 410 ? 15.523 -10.852 -15.469 1 91.06 410 GLU B C 1
ATOM 6666 O O . GLU B 1 410 ? 15.664 -9.875 -14.727 1 91.06 410 GLU B O 1
ATOM 6671 N N . LEU B 1 411 ? 14.414 -11.188 -16.031 1 90.69 411 LEU B N 1
ATOM 6672 C CA . LEU B 1 411 ? 13.227 -10.344 -15.922 1 90.69 411 LEU B CA 1
ATOM 6673 C C . LEU B 1 411 ? 12.625 -10.414 -14.523 1 90.69 411 LEU B C 1
ATOM 6675 O O . LEU B 1 411 ? 12.055 -9.438 -14.039 1 90.69 411 LEU B O 1
ATOM 6679 N N . ALA B 1 412 ? 12.742 -11.5 -13.844 1 90.38 412 ALA B N 1
ATOM 6680 C CA . ALA B 1 412 ? 12.086 -11.719 -12.555 1 90.38 412 ALA B CA 1
ATOM 6681 C C . ALA B 1 412 ? 12.602 -10.758 -11.5 1 90.38 412 ALA B C 1
ATOM 6683 O O . ALA B 1 412 ? 11.859 -10.344 -10.609 1 90.38 412 ALA B O 1
ATOM 6684 N N . GLY B 1 413 ? 13.867 -10.406 -11.531 1 82.75 413 GLY B N 1
ATOM 6685 C CA . GLY B 1 413 ? 14.406 -9.391 -10.641 1 82.75 413 GLY B CA 1
ATOM 6686 C C . GLY B 1 413 ? 14.039 -9.625 -9.188 1 82.75 413 GLY B C 1
ATOM 6687 O O . GLY B 1 413 ? 14.344 -10.672 -8.625 1 82.75 413 GLY B O 1
ATOM 6688 N N . ALA B 1 414 ? 13.258 -8.68 -8.594 1 83.31 414 ALA B N 1
ATOM 6689 C CA . ALA B 1 414 ? 12.906 -8.711 -7.18 1 83.31 414 ALA B CA 1
ATOM 6690 C C . ALA B 1 414 ? 11.57 -9.406 -6.957 1 83.31 414 ALA B C 1
ATOM 6692 O O . ALA B 1 414 ? 10.945 -9.25 -5.902 1 83.31 414 ALA B O 1
ATOM 6693 N N . LEU B 1 415 ? 11.188 -10.133 -7.91 1 89.31 415 LEU B N 1
ATOM 6694 C CA . LEU B 1 415 ? 9.914 -10.836 -7.832 1 89.31 415 LEU B CA 1
ATOM 6695 C C . LEU B 1 415 ? 9.914 -11.844 -6.691 1 89.31 415 LEU B C 1
ATOM 6697 O O . LEU B 1 415 ? 10.859 -12.625 -6.547 1 89.31 415 LEU B O 1
ATOM 6701 N N . ASP B 1 416 ? 9 -11.711 -5.82 1 90.88 416 ASP B N 1
ATOM 6702 C CA . ASP B 1 416 ? 8.758 -12.688 -4.762 1 90.88 416 ASP B CA 1
ATOM 6703 C C . ASP B 1 416 ? 7.5 -13.5 -5.047 1 90.88 416 ASP B C 1
ATOM 6705 O O . ASP B 1 416 ? 6.406 -13.133 -4.617 1 90.88 416 ASP B O 1
ATOM 6709 N N . SER B 1 417 ? 7.648 -14.602 -5.715 1 93.75 417 SER B N 1
ATOM 6710 C CA . SER B 1 417 ? 6.559 -15.453 -6.18 1 93.75 417 SER B CA 1
ATOM 6711 C C . SER B 1 417 ? 6.965 -16.922 -6.168 1 93.75 417 SER B C 1
ATOM 6713 O O . SER B 1 417 ? 7.848 -17.344 -6.926 1 93.75 417 SER B O 1
ATOM 6715 N N . SER B 1 418 ? 6.301 -17.703 -5.324 1 93.19 418 SER B N 1
ATOM 6716 C CA . SER B 1 418 ? 6.527 -19.141 -5.301 1 93.19 418 SER B CA 1
ATOM 6717 C C . SER B 1 418 ? 6.059 -19.797 -6.594 1 93.19 418 SER B C 1
ATOM 6719 O O . SER B 1 418 ? 6.629 -20.812 -7.027 1 93.19 418 SER B O 1
ATOM 6721 N N . ARG B 1 419 ? 5.016 -19.266 -7.164 1 94.31 419 ARG B N 1
ATOM 6722 C CA . ARG B 1 419 ? 4.535 -19.797 -8.438 1 94.31 419 ARG B CA 1
ATOM 6723 C C . ARG B 1 419 ? 5.609 -19.688 -9.516 1 94.31 419 ARG B C 1
ATOM 6725 O O . ARG B 1 419 ? 5.848 -20.625 -10.258 1 94.31 419 ARG B O 1
ATOM 6732 N N . TYR B 1 420 ? 6.262 -18.562 -9.555 1 95.12 420 TYR B N 1
ATOM 6733 C CA . TYR B 1 420 ? 7.348 -18.375 -10.516 1 95.12 420 TYR B CA 1
ATOM 6734 C C . TYR B 1 420 ? 8.461 -19.391 -10.273 1 95.12 420 TYR B C 1
ATOM 6736 O O . TYR B 1 420 ? 8.977 -20 -11.219 1 95.12 420 TYR B O 1
ATOM 6744 N N . HIS B 1 421 ? 8.797 -19.594 -9.062 1 94 421 HIS B N 1
ATOM 6745 C CA . HIS B 1 421 ? 9.828 -20.562 -8.727 1 94 421 HIS B CA 1
ATOM 6746 C C . HIS B 1 421 ? 9.445 -21.969 -9.18 1 94 421 HIS B C 1
ATOM 6748 O O . HIS B 1 421 ? 10.297 -22.734 -9.656 1 94 421 HIS B O 1
ATOM 6754 N N . ARG B 1 422 ? 8.211 -22.219 -9.023 1 93.44 422 ARG B N 1
ATOM 6755 C CA . ARG B 1 422 ? 7.75 -23.531 -9.445 1 93.44 422 ARG B CA 1
ATOM 6756 C C . ARG B 1 422 ? 7.871 -23.703 -10.961 1 93.44 422 ARG B C 1
ATOM 6758 O O . ARG B 1 422 ? 8.266 -24.766 -11.445 1 93.44 422 ARG B O 1
ATOM 6765 N N . TYR B 1 423 ? 7.523 -22.609 -11.703 1 95.25 423 TYR B N 1
ATOM 6766 C CA . TYR B 1 423 ? 7.715 -22.641 -13.148 1 95.25 423 TYR B CA 1
ATOM 6767 C C . TYR B 1 423 ? 9.164 -22.953 -13.5 1 95.25 423 TYR B C 1
ATOM 6769 O O . TYR B 1 423 ? 9.438 -23.781 -14.375 1 95.25 423 TYR B O 1
ATOM 6777 N N . LEU B 1 424 ? 10.008 -22.344 -12.766 1 95.31 424 LEU B N 1
ATOM 6778 C CA . LEU B 1 424 ? 11.438 -22.5 -13 1 95.31 424 LEU B CA 1
ATOM 6779 C C . LEU B 1 424 ? 11.898 -23.906 -12.648 1 95.31 424 LEU B C 1
ATOM 6781 O O . LEU B 1 424 ? 12.641 -24.531 -13.414 1 95.31 424 LEU B O 1
ATOM 6785 N N . LEU B 1 425 ? 11.422 -24.406 -11.586 1 93.5 425 LEU B N 1
ATOM 6786 C CA . LEU B 1 425 ? 11.805 -25.734 -11.117 1 93.5 425 LEU B CA 1
ATOM 6787 C C . LEU B 1 425 ? 11.266 -26.812 -12.055 1 93.5 425 LEU B C 1
ATOM 6789 O O . LEU B 1 425 ? 11.953 -27.797 -12.344 1 93.5 425 LEU B O 1
ATOM 6793 N N . ASP B 1 426 ? 10.055 -26.625 -12.492 1 94.12 426 ASP B N 1
ATOM 6794 C CA . ASP B 1 426 ? 9.469 -27.562 -13.438 1 94.12 426 ASP B CA 1
ATOM 6795 C C . ASP B 1 426 ? 10.258 -27.609 -14.75 1 94.12 426 ASP B C 1
ATOM 6797 O O . ASP B 1 426 ? 10.516 -28.672 -15.297 1 94.12 426 ASP B O 1
ATOM 68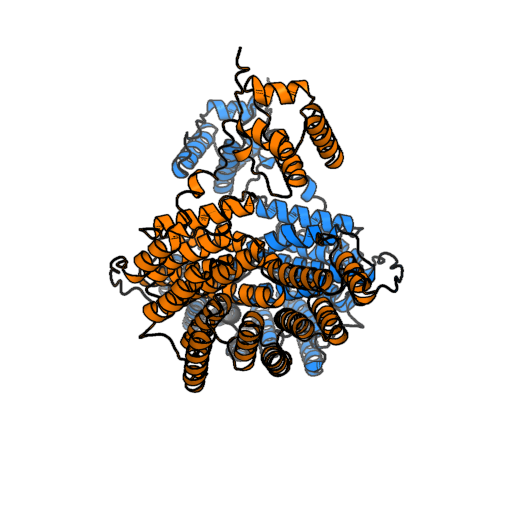01 N N . PHE B 1 427 ? 10.648 -26.484 -15.234 1 96.75 427 PHE B N 1
ATOM 6802 C CA . PHE B 1 427 ? 11.461 -26.422 -16.438 1 96.75 427 PHE B CA 1
ATOM 6803 C C . PHE B 1 427 ? 12.789 -27.141 -16.234 1 96.75 427 PHE B C 1
ATOM 6805 O O . PHE B 1 427 ? 13.211 -27.922 -17.078 1 96.75 427 PHE B O 1
ATOM 6812 N N . HIS B 1 428 ? 13.359 -26.844 -15.109 1 95.69 428 HIS B N 1
ATOM 6813 C CA . HIS B 1 428 ? 14.641 -27.469 -14.812 1 95.69 428 HIS B CA 1
ATOM 6814 C C . HIS B 1 428 ? 14.516 -28.984 -14.75 1 95.69 428 HIS B C 1
ATOM 6816 O O . HIS B 1 428 ? 15.367 -29.703 -15.273 1 95.69 428 HIS B O 1
ATOM 6822 N N . ALA B 1 429 ? 13.531 -29.469 -14.125 1 94.31 429 ALA B N 1
ATOM 6823 C CA . ALA B 1 429 ? 13.305 -30.906 -14.016 1 94.31 429 ALA B CA 1
ATOM 6824 C C . ALA B 1 429 ? 13.164 -31.547 -15.398 1 94.31 429 ALA B C 1
ATOM 6826 O O . ALA B 1 429 ? 13.727 -32.594 -15.656 1 94.31 429 ALA B O 1
ATOM 6827 N N . ASP B 1 430 ? 12.438 -30.891 -16.25 1 95.44 430 ASP B N 1
ATOM 6828 C CA . ASP B 1 430 ? 12.258 -31.375 -17.609 1 95.44 430 ASP B CA 1
ATOM 6829 C C . ASP B 1 430 ? 13.57 -31.359 -18.391 1 95.44 430 ASP B C 1
ATOM 6831 O O . ASP B 1 430 ? 13.859 -32.281 -19.156 1 95.44 430 ASP B O 1
ATOM 6835 N N . LEU B 1 431 ? 14.266 -30.312 -18.188 1 95.88 431 LEU B N 1
ATOM 6836 C CA . LEU B 1 431 ? 15.562 -30.156 -18.828 1 95.88 431 LEU B CA 1
ATOM 6837 C C . LEU B 1 431 ? 16.516 -31.281 -18.422 1 95.88 431 LEU B C 1
ATOM 6839 O O . LEU B 1 431 ? 17.156 -31.891 -19.281 1 95.88 431 LEU B O 1
ATOM 6843 N N . VAL B 1 432 ? 16.5 -31.578 -17.188 1 94.69 432 VAL B N 1
ATOM 6844 C CA . VAL B 1 432 ? 17.375 -32.625 -16.656 1 94.69 432 VAL B CA 1
ATOM 6845 C C . VAL B 1 432 ? 16.906 -34 -17.156 1 94.69 432 VAL B C 1
ATOM 6847 O O . VAL B 1 432 ? 17.719 -34.844 -17.469 1 94.69 432 VAL B O 1
ATOM 6850 N N . ALA B 1 433 ? 15.68 -34.219 -17.203 1 94.94 433 ALA B N 1
ATOM 6851 C CA . ALA B 1 433 ? 15.133 -35.5 -17.641 1 94.94 433 ALA B CA 1
ATOM 6852 C C . ALA B 1 433 ? 15.469 -35.75 -19.109 1 94.94 433 ALA B C 1
ATOM 6854 O O . ALA B 1 433 ? 15.758 -36.906 -19.5 1 94.94 433 ALA B O 1
ATOM 6855 N N . ARG B 1 434 ? 15.523 -34.75 -19.922 1 95.5 434 ARG B N 1
ATOM 6856 C CA . ARG B 1 434 ? 15.703 -34.938 -21.359 1 95.5 434 ARG B CA 1
ATOM 6857 C C . ARG B 1 434 ? 17.172 -34.844 -21.75 1 95.5 434 ARG B C 1
ATOM 6859 O O . ARG B 1 434 ? 17.625 -35.531 -22.688 1 95.5 434 ARG B O 1
ATOM 6866 N N . HIS B 1 435 ? 17.859 -34.031 -21 1 95.69 435 HIS B N 1
ATOM 6867 C CA . HIS B 1 435 ? 19.25 -33.781 -21.328 1 95.69 435 HIS B CA 1
ATOM 6868 C C . HIS B 1 435 ? 20.141 -33.812 -20.094 1 95.69 435 HIS B C 1
ATOM 6870 O O . HIS B 1 435 ? 20.828 -32.844 -19.797 1 95.69 435 HIS B O 1
ATOM 6876 N N . PRO B 1 436 ? 20.203 -34.875 -19.375 1 92.69 436 PRO B N 1
ATOM 6877 C CA . PRO B 1 436 ? 20.891 -34.938 -18.094 1 92.69 436 PRO B CA 1
ATOM 6878 C C . PRO B 1 436 ? 22.391 -34.719 -18.219 1 92.69 436 PRO B C 1
ATOM 6880 O O . PRO B 1 436 ? 23.016 -34.188 -17.281 1 92.69 436 PRO B O 1
ATOM 6883 N N . ARG B 1 437 ? 23.031 -34.969 -19.375 1 93.69 437 ARG B N 1
ATOM 6884 C CA . ARG B 1 437 ? 24.484 -34.906 -19.484 1 93.69 437 ARG B CA 1
ATOM 6885 C C . ARG B 1 437 ? 24.922 -33.688 -20.312 1 93.69 437 ARG B C 1
ATOM 6887 O O . ARG B 1 437 ? 26.109 -33.469 -20.516 1 93.69 437 ARG B O 1
ATOM 6894 N N . ASP B 1 438 ? 23.953 -32.938 -20.703 1 95.31 438 ASP B N 1
ATOM 6895 C CA . ASP B 1 438 ? 24.281 -31.781 -21.547 1 95.31 438 ASP B CA 1
ATOM 6896 C C . ASP B 1 438 ? 24.938 -30.672 -20.719 1 95.31 438 ASP B C 1
ATOM 6898 O O . ASP B 1 438 ? 24.531 -30.406 -19.594 1 95.31 438 ASP B O 1
ATOM 6902 N N . ARG B 1 439 ? 26 -30.016 -21.281 1 95.25 439 ARG B N 1
ATOM 6903 C CA . ARG B 1 439 ? 26.734 -28.953 -20.578 1 95.25 439 ARG B CA 1
ATOM 6904 C C . ARG B 1 439 ? 25.828 -27.75 -20.328 1 95.25 439 ARG B C 1
ATOM 6906 O O . ARG B 1 439 ? 25.984 -27.062 -19.312 1 95.25 439 ARG B O 1
ATOM 6913 N N . ARG B 1 440 ? 24.906 -27.531 -21.203 1 94.94 440 ARG B N 1
ATOM 6914 C CA . ARG B 1 440 ? 24 -26.391 -21.062 1 94.94 440 ARG B CA 1
ATOM 6915 C C . ARG B 1 440 ? 23.047 -26.578 -19.906 1 94.94 440 ARG B C 1
ATOM 6917 O O . ARG B 1 440 ? 22.625 -25.625 -19.25 1 94.94 440 ARG B O 1
ATOM 6924 N N . THR B 1 441 ? 22.688 -27.797 -19.719 1 95.88 441 THR B N 1
ATOM 6925 C CA . THR B 1 441 ? 21.844 -28.141 -18.578 1 95.88 441 THR B CA 1
ATOM 6926 C C . THR B 1 441 ? 22.578 -27.891 -17.266 1 95.88 441 THR B C 1
ATOM 6928 O O . THR B 1 441 ? 22.016 -27.297 -16.328 1 95.88 441 THR B O 1
ATOM 6931 N N . ARG B 1 442 ? 23.828 -28.25 -17.219 1 94.25 442 ARG B N 1
ATOM 6932 C CA . ARG B 1 442 ? 24.641 -28.031 -16.016 1 94.25 442 ARG B CA 1
ATOM 6933 C C . ARG B 1 442 ? 24.859 -26.547 -15.766 1 94.25 442 ARG B C 1
ATOM 6935 O O . ARG B 1 442 ? 24.812 -26.094 -14.617 1 94.25 442 ARG B O 1
ATOM 6942 N N . ALA B 1 443 ? 25.078 -25.891 -16.797 1 95.31 443 ALA B N 1
ATOM 6943 C CA . ALA B 1 443 ? 25.281 -24.453 -16.688 1 95.31 443 ALA B CA 1
ATOM 6944 C C . ALA B 1 443 ? 24.016 -23.766 -16.188 1 95.31 443 ALA B C 1
ATOM 6946 O O . ALA B 1 443 ? 24.094 -22.828 -15.391 1 95.31 443 ALA B O 1
ATOM 6947 N N . PHE B 1 444 ? 22.922 -24.188 -16.703 1 95.69 444 PHE B N 1
ATOM 6948 C CA . PHE B 1 444 ? 21.656 -23.609 -16.281 1 95.69 444 PHE B CA 1
ATOM 6949 C C . PHE B 1 444 ? 21.391 -23.891 -14.812 1 95.69 444 PHE B C 1
ATOM 6951 O O . PHE B 1 444 ? 20.938 -23.016 -14.078 1 95.69 444 PHE B O 1
ATOM 6958 N N . ARG B 1 445 ? 21.641 -25.047 -14.422 1 92.75 445 ARG B N 1
ATOM 6959 C CA . ARG B 1 445 ? 21.5 -25.422 -13.016 1 92.75 445 ARG B CA 1
ATOM 6960 C C . ARG B 1 445 ? 22.344 -24.516 -12.125 1 92.75 445 ARG B C 1
ATOM 6962 O O . ARG B 1 445 ? 21.875 -24.062 -11.078 1 92.75 445 ARG B O 1
ATOM 6969 N N . ALA B 1 446 ? 23.547 -24.281 -12.492 1 92.44 446 ALA B N 1
ATOM 6970 C CA . ALA B 1 446 ? 24.438 -23.422 -11.734 1 92.44 446 ALA B CA 1
ATOM 6971 C C . ALA B 1 446 ? 23.891 -22 -11.641 1 92.44 446 ALA B C 1
ATOM 6973 O O . ALA B 1 446 ? 24 -21.359 -10.594 1 92.44 446 ALA B O 1
ATOM 6974 N N . LEU B 1 447 ? 23.312 -21.594 -12.727 1 92.31 447 LEU B N 1
ATOM 6975 C CA . LEU B 1 447 ? 22.734 -20.266 -12.758 1 92.31 447 LEU B CA 1
ATOM 6976 C C . LEU B 1 447 ? 21.562 -20.156 -11.781 1 92.31 447 LEU B C 1
ATOM 6978 O O . LEU B 1 447 ? 21.453 -19.172 -11.047 1 92.31 447 LEU B O 1
ATOM 6982 N N . VAL B 1 448 ? 20.672 -21.125 -11.82 1 92.38 448 VAL B N 1
ATOM 6983 C CA . VAL B 1 448 ? 19.5 -21.125 -10.953 1 92.38 448 VAL B CA 1
ATOM 6984 C C . VAL B 1 448 ? 19.938 -21.141 -9.492 1 92.38 448 VAL B C 1
ATOM 6986 O O . VAL B 1 448 ? 19.406 -20.391 -8.672 1 92.38 448 VAL B O 1
ATOM 6989 N N . LEU B 1 449 ? 20.969 -21.859 -9.148 1 88.62 449 LEU B N 1
ATOM 6990 C CA . LEU B 1 449 ? 21.438 -21.969 -7.77 1 88.62 449 LEU B CA 1
ATOM 6991 C C . LEU B 1 449 ? 22.109 -20.672 -7.324 1 88.62 449 LEU B C 1
ATOM 6993 O O . LEU B 1 449 ? 22.031 -20.297 -6.152 1 88.62 449 LEU B O 1
ATOM 6997 N N . GLU B 1 450 ? 22.703 -20.047 -8.234 1 87.38 450 GLU B N 1
ATOM 6998 C CA . GLU B 1 450 ? 23.344 -18.766 -7.926 1 87.38 450 GLU B CA 1
ATOM 6999 C C . GLU B 1 450 ? 22.297 -17.688 -7.652 1 87.38 450 GLU B C 1
ATOM 7001 O O . GLU B 1 450 ? 22.438 -16.906 -6.707 1 87.38 450 GLU B O 1
ATOM 7006 N N . ARG B 1 451 ? 21.297 -17.672 -8.492 1 87.31 451 ARG B N 1
ATOM 7007 C CA . ARG B 1 451 ? 20.281 -16.609 -8.422 1 87.31 451 ARG B CA 1
ATOM 7008 C C . ARG B 1 451 ? 19.297 -16.875 -7.297 1 87.31 451 ARG B C 1
ATOM 7010 O O . ARG B 1 451 ? 18.781 -15.938 -6.672 1 87.31 451 ARG B O 1
ATOM 7017 N N . TYR B 1 452 ? 19.062 -18.109 -7.145 1 88.88 452 TYR B N 1
ATOM 7018 C CA . TYR B 1 452 ? 18.109 -18.531 -6.125 1 88.88 452 TYR B CA 1
ATOM 7019 C C . TYR B 1 452 ? 18.719 -19.562 -5.195 1 88.88 452 TYR B C 1
ATOM 7021 O O . TYR B 1 452 ? 18.344 -20.75 -5.246 1 88.88 452 TYR B O 1
ATOM 7029 N N . PRO B 1 453 ? 19.5 -19.094 -4.246 1 78.56 453 PRO B N 1
ATOM 7030 C CA . PRO B 1 453 ? 20.25 -20.047 -3.418 1 78.56 453 PRO B CA 1
ATOM 7031 C C . PRO B 1 453 ? 19.359 -20.859 -2.488 1 78.56 453 PRO B C 1
ATOM 7033 O O . PRO B 1 453 ? 19.766 -21.922 -2.021 1 78.56 453 PRO B O 1
ATOM 7036 N N . THR B 1 454 ? 18.203 -20.438 -2.352 1 76 454 THR B N 1
ATOM 7037 C CA . THR B 1 454 ? 17.344 -21.141 -1.409 1 76 454 THR B CA 1
ATOM 7038 C C . THR B 1 454 ? 16.5 -22.203 -2.125 1 76 454 THR B C 1
ATOM 7040 O O . THR B 1 454 ? 15.805 -22.984 -1.483 1 76 454 THR B O 1
ATOM 7043 N N . LEU B 1 455 ? 16.562 -22.188 -3.451 1 82.81 455 LEU B N 1
ATOM 7044 C CA . LEU B 1 455 ? 15.773 -23.156 -4.203 1 82.81 455 LEU B CA 1
ATOM 7045 C C . LEU B 1 455 ? 16.469 -24.516 -4.223 1 82.81 455 LEU B C 1
ATOM 7047 O O . LEU B 1 455 ? 17.688 -24.594 -4.336 1 82.81 455 LEU B O 1
ATOM 7051 N N . SER B 1 456 ? 15.695 -25.547 -3.961 1 72.38 456 SER B N 1
ATOM 7052 C CA . SER B 1 456 ? 16.203 -26.906 -4.051 1 72.38 456 SER B CA 1
ATOM 7053 C C . SER B 1 456 ? 15.938 -27.5 -5.43 1 72.38 456 SER B C 1
ATOM 7055 O O . SER B 1 456 ? 14.789 -27.641 -5.844 1 72.38 456 SER B O 1
ATOM 7057 N N . LEU B 1 457 ? 17.016 -27.703 -6.117 1 74.25 457 LEU B N 1
ATOM 7058 C CA . LEU B 1 457 ? 16.906 -28.219 -7.473 1 74.25 457 LEU B CA 1
ATOM 7059 C C . LEU B 1 457 ? 17.109 -29.734 -7.488 1 74.25 457 LEU B C 1
ATOM 7061 O O . LEU B 1 457 ? 17.906 -30.266 -6.707 1 74.25 457 LEU B O 1
ATOM 7065 N N . THR B 1 458 ? 16.297 -30.5 -8.234 1 60.38 458 THR B N 1
ATOM 7066 C CA . THR B 1 458 ? 16.484 -31.922 -8.445 1 60.38 458 THR B CA 1
ATOM 7067 C C . THR B 1 458 ? 17.875 -32.219 -9.023 1 60.38 458 THR B C 1
ATOM 7069 O O . THR B 1 458 ? 18.312 -31.547 -9.969 1 60.38 458 THR B O 1
ATOM 7072 N N . LYS B 1 459 ? 18.719 -33.125 -8.289 1 63.25 459 LYS B N 1
ATOM 7073 C CA . LYS B 1 459 ? 20.047 -33.531 -8.75 1 63.25 459 LYS B CA 1
ATOM 7074 C C . LYS B 1 459 ? 19.953 -34.5 -9.922 1 63.25 459 LYS B C 1
ATOM 7076 O O . LYS B 1 459 ? 19.109 -35.406 -9.922 1 63.25 459 LYS B O 1
ATOM 7081 N N . PRO B 1 460 ? 20.562 -34.156 -11.109 1 55.94 460 PRO B N 1
ATOM 7082 C CA . PRO B 1 460 ? 20.578 -35.094 -12.227 1 55.94 460 PRO B CA 1
ATOM 7083 C C . PRO B 1 460 ? 20.984 -36.5 -11.797 1 55.94 460 PRO B C 1
ATOM 7085 O O . PRO B 1 460 ? 21.781 -36.656 -10.867 1 55.94 460 PRO B O 1
ATOM 7088 N N . THR B 1 461 ? 20.125 -37.594 -12.031 1 42.34 461 THR B N 1
ATOM 7089 C CA . THR B 1 461 ? 20.625 -38.938 -11.836 1 42.34 461 THR B CA 1
ATOM 7090 C C . THR B 1 461 ? 21.766 -39.25 -12.805 1 42.34 461 THR B C 1
ATOM 7092 O O . THR B 1 461 ? 21.75 -38.812 -13.953 1 42.34 461 THR B O 1
#

InterPro domains:
  IPR011990 Tetratricopeptide-like helical domain superfamily [G3DSA:1.25.40.10] (209-338)
  IPR011990 Tetratricopeptide-like helical domain superfamily [SSF48452] (216-428)
  IPR059971 SP15, N-terminal domain [PF27520] (10-86)

Nearest PDB structures (foldseek):
  7t7t-assembly2_B  TM=6.766E-01  e=3.256E-02  Citrus unshiu
  4a1s-assembly1_B  TM=5.407E-01  e=1.736E-02  Drosophila melanogaster
  4gyo-assembly2_A  TM=5.974E-01  e=3.256E-02  Bacillus subtilis subsp. subtilis str. 168
  6mfv-assembly4_D  TM=4.300E-01  e=2.473E-02  Pyrococcus horikoshii OT3
  6q6h-assembly1_O  TM=3.588E-01  e=5.016E-02  Homo sapiens

Secondary structure (DSSP, 8-state):
-----S-HHHHHHHHHTT--HHHHHHHHHHHHHHTT-SSPP---HHHHHHHHHT-PPPPHHHHHHHHHHHHHHHTSPPPGGGG--TT---TTHHHHHHHTS--SSHHHHHHHHHHHHHHHHTT---S-S--GGGHHHHHHHHHHPPPP--------GGG-HHHHHHHHHHHHHHHHHHHH-HHHHHHHHHHHIIIIIHHHHHS---HHHHHHHHHHHHHHHHHHHHHHHHTT-HHHHHHHHHHHHHHHHHTT-HHHHHHHHHHHHHHHHHTT-HHHHHHHHHHHHHHTTTT--HHHHHHHHHHHHHHHHHTT-HHHHHHHHHHHHHHHHT--GGGS-GGGTT-SHHHHHHHHHHHHHHTT-HHHHHHHHHHHSTTS-HHHHHHHHHHHHHHHHHTT-HHHHHHHHHHHHHHHTT---HHHHHHHHHHHHHHHHH-TT-HHHHHHHHHHHHH-TT--PPPP-/-----S-HHHHHHHHHTT--HHHHHHHHHHHHHHTT-SSPP---HHHHHHHHHT-PPPPHHHHHHHHHHHHHHHTSPPPGGGG--TT---TTHHHHHHHTS--SSHHHHHHHHHHHHHHHHTT---S-S--GGGHHHHHHHHHHPPPP--------GGG-HHHHHHHHHHHHHHHHHHHH-HHHHHHHHHHHIIIIIHHHHHS---HHHHHHHHHHHHHHHHHHHHHHHHTT-HHHHHHHHHHHHHHHHHTT-HHHHHHHHHHHHHHHHHTT-HHHHHHHHHHHHHHTTTT--HHHHHHHHHHHHHHHHHTT-HHHHHHHHHHHHHHHTT--GGGS-GGGTT-SHHHHHHHHHHHHHHTT-HHHHHHHHHHHSTTS-HHHHHHHHHHHHHHHHHTT-HHHHHHHHHHHHHHHTT---HHHHHHHHHHHHHHHHH-TT-HHHHHHHHHHHHH-TT--PPPP-

pLDDT: mean 87.71, std 13.54, range [27.08, 98.81]

Sequence (922 aa):
MAETVKNPHLKALMDAAGMSSKGLAAQIRALSIRRRDDPPVRTDHARVLRWIGNGALAEVRTQKYIAEVLSARLGRHVRLDELGFPGTSSPSSDLDIGADRYSNCVDTAISQLTNVVKAEMAGCHSGPDWASDTTGNVISSYLFSQPSPAEESLSSATGLALPTRIRDTTASFMQLDFQYGGGYTRGLLMSFFRDHIVTVLGQDHPERVQRELFAAASEVAQLLGWASYDSGRHAAAQRFFTQGLRLAHEANDRLLGGRLLSNLSHQANYLGHFQDAVQYARAAQAATANVATPTVTTMFLAMEARALASLGDARSAAVVMHRAEETFDRAKPAAEPAWISYVDEKELGGEWAHVFRDLGQPGHARANVADAVDGMPARTQAFLRLVHAASALQDNDLDKAISEAHQAIELAGALDSSRYHRYLLDFHADLVARHPRDRRTRAFRALVLERYPTLSLTKPTMAETVKNPHLKALMDAAGMSSKGLAAQIRALSIRRRDDPPVRTDHARVLRWIGNGALAEVRTQKYIAEVLSARLGRHVRLDELGFPGTSSPSSDLDIGADRYSNCVDTAISQLTNVVKAEMAGCHSGPDWASDTTGNVISSYLFSQPSPAEESLSSATGLALPTRIRDTTASFMQLDFQYGGGYTRGLLMSFFRDHIVTVLGQDHPERVQRELFAAASEVAQLLGWASYDSGRHAAAQRFFTQGLRLAHEANDRLLGGRLLSNLSHQANYLGHFQDAVQYARAAQAATANVATPTVTTMFLAMEARALASLGDARSAAVVMHRAEETFDRAKPAAEPAWISYVDEKELGGEWAHVFRDLGQPGHARANVADAVDGMPARTQAFLRLVHAASALQDNDLDKAISEAHQAIELAGALDSSRYHRYLLDFHADLVARHPRDRRTRAFRALVLERYPTLSLTKPT